Protein 3BTV (pdb70)

Secondary structure (DSSP, 8-state):
-PEEEEEES--TTSSSTTTTHHHHHHHTTTTEEEEEEE-SSHHHHHHHHHHTT-TT-EEESSHHHHHH-SS-SEEEE-S-HHHHHHHHHHHHHHGGG-TT--EEEEESS--SSHHHHHHHHHHHHTTT-EEEEE-GGGG-HHHHHHHHHHHTTTT-SEEEEEEEEE-SSSSSEEETTS-GGGGSTTSS-SIIIIIIHHHHHHHHHHHT--EEEEEEEEE---SEEEEE-TTS-EEEEEEE--S-SEEEEEEEETTTTEEEEEEEESS-----SEEEEEEESS-EEEEE----EEEEEEE---EEEEEE--SS--HHHHHHHHHHHHHHHHHTTTT--TT--S--S--TT-SSS---HHHHHHHHHHHHHHHHHHHHTB-EE-TTTTT---/-PEEEEEES--TTSSSTTTTHHHHHHHTTTTEEEEEEE-SSHHHHHHHHHHTT-TT-EEESSHHHHHH-SS-SEEEE-S-GGGHHHHHHHHHHHGGG-TT--EEEEESS--SSHHHHHHHHHHHHTTT-EEEEE-GGGG-HHHHHHHHHHHTTTT-SEEEEEEEEE-SSSSSEEETTS-GGGGSTTSS-SIIIIIIHHHHHHHHHHHT--EEEEEEEEE---SEEEEE-TTS-EEEEEEE--S-SEEEEEEEETTTTEEEEEEEE----S--SEEEEEEESS-EEEEEE----EEEEEE--------EEEEE--TT--HHHHHHHHHHHHHHHHHHTTT------S--S--TT-SSS---HHHHHHHHHHHHHHHHHHHHTB-EE-TTSS--

Organism: Saccharomyces cerevisiae (strain ATCC 204508 / S288c) (NCBI:txid559292)

Radius of gyration: 31.49 Å; Cα contacts (8 Å, |Δi|>4): 1716; chains: 2; bounding box: 60×58×101 Å

Foldseek 3Di:
DAAEEAEEQDACVDDCCVVAVVVLCVVPVPNHAHQEYEDQPLVRRVVRCVVVVRVRYDRDNDLLCSLLDQSHAEYEYRDFQLCQLVNQQVSLVSNLNHPRHAEYEYEPPNHLALVSLVVSLVSVVVSPHFFFYPLLLLQDPLLLVLLVCQVVQVQPAWAAKEKEAEAAAQPQEHEPPDDPLLQERRRRHACLRPVVLSVVLSVCLSNLFDFFKKAKAFADPRQWHFYAYPVGHTPPDIDGGPGTQKMWMWTATPVPRHTYTYIYGHHDDVDWRMKMWTHGPAWIWMQTPCVQKIWIWHDPVDIDIDIDGDPPDDSRNNSSSVLVVLVSCLCVVVVPDPPRDNHDDACRNPSHHHGGSLSSSLSSVVSVVNVVSNVVVHMDGSNCSSPDDD/DAAEEEEEQDACVDDCCVVAVVVLCVVPVPNYAHQEYEDQPLVRRVVRCVVVVRVRYDRDNDLLCSLLDQSHAEYEYDDFQLCQLVNQQVSLVSNLNHPRHAEYEYEPPNHLALVSLVVSVVSVVVSVHFFFYPLLLLLDPQLLVLLVCLVVCVQPAWAAKEKEAEQPAQAQAHAPPDDPLLQEHRRRHACLRPVVLSVVLSVCLSNLFDFFKKAKAFADPRQWHFHAHPVGHTPPDIDGGPGTQKMWMWGATPVPRHTYTYIYGHYPPDDWRMKMWTHGPAWIWMFTHVSTFKIKIWGWVPDDIDIDIDIDGDPPDDNRNNSSSSLVVLASCLVVVVVVDDDDDNHDDACRNPSHHHGGSLSSSLSSLVSNVNVVSNVVVDIDGSPCSNDD

Structure (mmCIF, N/CA/C/O backbone):
data_3BTV
#
_entry.id   3BTV
#
_cell.length_a   87.087
_cell.length_b   103.947
_cell.length_c   106.179
_cell.angle_alpha   90.00
_cell.angle_beta   90.00
_cell.angle_gamma   90.00
#
_symmetry.space_group_name_H-M   'P 21 21 2'
#
loop_
_entity.id
_entity.type
_entity.pdbx_description
1 polymer 'Galactose/lactose metabolism regulatory protein GAL80'
2 water water
#
loop_
_atom_site.group_PDB
_atom_site.id
_atom_site.type_symbol
_atom_site.label_atom_id
_atom_site.label_alt_id
_atom_site.label_comp_id
_atom_site.label_asym_id
_atom_site.label_entity_id
_atom_site.label_seq_id
_atom_site.pdbx_PDB_ins_code
_atom_site.Cartn_x
_atom_site.Cartn_y
_atom_site.Cartn_z
_atom_site.occupancy
_atom_site.B_iso_or_equiv
_atom_site.auth_seq_id
_atom_site.auth_comp_id
_atom_site.auth_asym_id
_atom_site.auth_atom_id
_atom_site.pdbx_PDB_model_num
ATOM 1 N N . ALA A 1 19 ? 12.607 -9.333 24.619 1.00 75.89 16 ALA A N 1
ATOM 2 C CA . ALA A 1 19 ? 12.232 -7.925 24.503 1.00 94.59 16 ALA A CA 1
ATOM 3 C C . ALA A 1 19 ? 13.018 -7.056 25.492 1.00 95.78 16 ALA A C 1
ATOM 4 O O . ALA A 1 19 ? 12.555 -6.796 26.610 1.00 72.57 16 ALA A O 1
ATOM 6 N N . PRO A 1 20 ? 14.216 -6.607 25.079 1.00 87.84 17 PRO A N 1
ATOM 7 C CA . PRO A 1 20 ? 15.136 -5.816 25.907 1.00 90.24 17 PRO A CA 1
ATOM 8 C C . PRO A 1 20 ? 14.626 -4.399 26.103 1.00 81.34 17 PRO A C 1
ATOM 9 O O . PRO A 1 20 ? 14.234 -3.757 25.128 1.00 75.50 17 PRO A O 1
ATOM 13 N N . ILE A 1 21 ? 14.634 -3.919 27.342 1.00 83.29 18 ILE A N 1
ATOM 14 C CA . ILE A 1 21 ? 14.221 -2.548 27.623 1.00 84.24 18 ILE A CA 1
ATOM 15 C C . ILE A 1 21 ? 15.075 -1.552 26.848 1.00 68.87 18 ILE A C 1
ATOM 16 O O . ILE A 1 21 ? 16.302 -1.554 26.954 1.00 67.71 18 ILE A O 1
ATOM 21 N N . ARG A 1 22 ? 14.413 -0.716 26.056 1.00 61.45 19 ARG A N 1
ATOM 22 C CA . ARG A 1 22 ? 15.090 0.252 25.205 1.00 58.25 19 ARG A CA 1
ATOM 23 C C . ARG A 1 22 ? 15.321 1.562 25.959 1.00 81.12 19 ARG A C 1
ATOM 24 O O . ARG A 1 22 ? 14.388 2.170 26.485 1.00 72.94 19 ARG A O 1
ATOM 32 N N . VAL A 1 23 ? 16.574 1.993 26.005 1.00 65.55 20 VAL A N 1
ATOM 33 C CA . VAL A 1 23 ? 16.952 3.080 26.884 1.00 59.94 20 VAL A CA 1
ATOM 34 C C . VAL A 1 23 ? 17.367 4.334 26.148 1.00 69.09 20 VAL A C 1
ATOM 35 O O . VAL A 1 23 ? 18.325 4.328 25.375 1.00 59.40 20 VAL A O 1
ATOM 39 N N . GLY A 1 24 ? 16.633 5.410 26.410 1.00 70.87 21 GLY A N 1
ATOM 40 C CA . GLY A 1 24 ? 16.986 6.721 25.905 1.00 68.65 21 GLY A CA 1
ATOM 41 C C . GLY A 1 24 ? 17.753 7.505 26.954 1.00 66.93 21 GLY A C 1
ATOM 42 O O . GLY A 1 24 ? 17.293 7.675 28.083 1.00 61.07 21 GLY A O 1
ATOM 43 N N . PHE A 1 25 ? 18.921 8.007 26.579 1.00 61.75 22 PHE A N 1
ATOM 44 C CA . PHE A 1 25 ? 19.813 8.589 27.557 1.00 67.99 22 PHE A CA 1
ATOM 45 C C . PHE A 1 25 ? 20.123 10.066 27.332 1.00 68.77 22 PHE A C 1
ATOM 46 O O . PHE A 1 25 ? 20.557 10.461 26.259 1.00 64.02 22 PHE A O 1
ATOM 54 N N . VAL A 1 26 ? 19.898 10.878 28.358 1.00 57.39 23 VAL A N 1
ATOM 55 C CA . VAL A 1 26 ? 20.333 12.271 28.345 1.00 48.50 23 VAL A CA 1
ATOM 56 C C . VAL A 1 26 ? 21.451 12.458 29.365 1.00 65.40 23 VAL A C 1
ATOM 57 O O . VAL A 1 26 ? 21.236 12.307 30.570 1.00 73.67 23 VAL A O 1
ATOM 61 N N . GLY A 1 27 ? 22.646 12.780 28.890 1.00 65.65 24 GLY A N 1
ATOM 62 C CA . GLY A 1 27 ? 23.762 13.036 29.782 1.00 49.05 24 GLY A CA 1
ATOM 63 C C . GLY A 1 27 ? 24.842 11.971 29.719 1.00 58.26 24 GLY A C 1
ATOM 64 O O . GLY A 1 27 ? 25.737 11.943 30.562 1.00 55.36 24 GLY A O 1
ATOM 65 N N . LEU A 1 28 ? 24.754 11.088 28.730 1.00 61.33 25 LEU A N 1
ATOM 66 C CA . LEU A 1 28 ? 25.786 10.080 28.517 1.00 64.20 25 LEU A CA 1
ATOM 67 C C . LEU A 1 28 ? 26.853 10.566 27.539 1.00 69.62 25 LEU A C 1
ATOM 68 O O . LEU A 1 28 ? 26.555 10.925 26.404 1.00 61.65 25 LEU A O 1
ATOM 73 N N 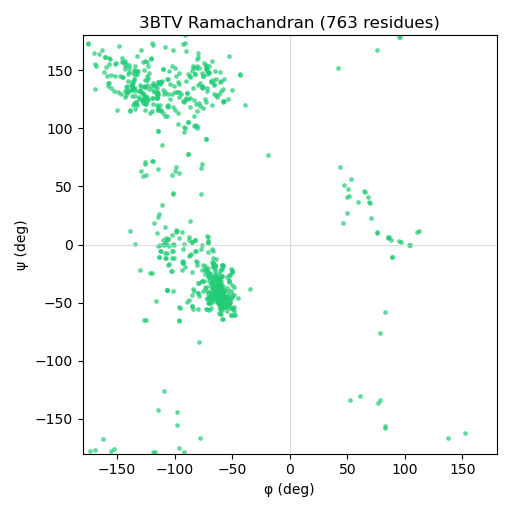. ASN A 1 29 ? 28.101 10.572 27.986 1.00 78.38 26 ASN A N 1
ATOM 74 C CA . ASN A 1 29 ? 29.201 11.014 27.145 1.00 66.89 26 ASN A CA 1
ATOM 75 C C . ASN A 1 29 ? 30.415 10.121 27.315 1.00 64.78 26 ASN A C 1
ATOM 76 O O . ASN A 1 29 ? 31.017 10.083 28.381 1.00 61.78 26 ASN A O 1
ATOM 81 N N . ALA A 1 30 ? 30.783 9.417 26.250 1.00 77.53 27 ALA A N 1
ATOM 82 C CA . ALA A 1 30 ? 31.854 8.431 26.316 1.00 76.38 27 ALA A CA 1
ATOM 83 C C . ALA A 1 30 ? 33.195 9.022 26.753 1.00 81.67 27 ALA A C 1
ATOM 84 O O . ALA A 1 30 ? 34.065 8.296 27.234 1.00 81.50 27 ALA A O 1
ATOM 86 N N . ALA A 1 31 ? 33.358 10.334 26.601 1.00 75.27 28 ALA A N 1
ATOM 87 C CA . ALA A 1 31 ? 34.634 10.982 26.912 1.00 84.51 28 ALA A CA 1
ATOM 88 C C . ALA A 1 31 ? 34.615 11.788 28.208 1.00 93.18 28 ALA A C 1
ATOM 89 O O . ALA A 1 31 ? 35.666 12.118 28.756 1.00 103.16 28 ALA A O 1
ATOM 91 N N . LYS A 1 32 ? 33.423 12.105 28.696 1.00 89.80 29 LYS A N 1
ATOM 92 C CA . LYS A 1 32 ? 33.296 13.000 29.838 1.00 92.51 29 LYS A CA 1
ATOM 93 C C . LYS A 1 32 ? 32.034 12.688 30.648 1.00 106.20 29 LYS A C 1
ATOM 94 O O . LYS A 1 32 ? 31.074 12.118 30.126 1.00 91.06 29 LYS A O 1
ATOM 100 N N . GLY A 1 33 ? 32.043 13.058 31.926 1.00 101.00 30 GLY A N 1
ATOM 101 C CA . GLY A 1 33 ? 30.886 12.874 32.784 1.00 73.42 30 GLY A CA 1
ATOM 102 C C . GLY A 1 33 ? 30.919 11.599 33.607 1.00 76.63 30 GLY A C 1
ATOM 103 O O . GLY A 1 33 ? 31.842 10.798 33.501 1.00 77.80 30 GLY A O 1
ATOM 104 N N . TRP A 1 34 ? 29.897 11.400 34.430 1.00 65.01 31 TRP A N 1
ATOM 105 C CA . TRP A 1 34 ? 29.869 10.235 35.306 1.00 71.80 31 TRP A CA 1
ATOM 106 C C . TRP A 1 34 ? 28.855 9.161 34.893 1.00 67.82 31 TRP A C 1
ATOM 107 O O . TRP A 1 34 ? 28.876 8.054 35.426 1.00 61.01 31 TRP A O 1
ATOM 118 N N . ALA A 1 35 ? 27.968 9.481 33.955 1.00 45.68 32 ALA A N 1
ATOM 119 C CA . ALA A 1 35 ? 27.055 8.472 33.445 1.00 55.34 32 ALA A CA 1
ATOM 120 C C . ALA A 1 35 ? 27.885 7.379 32.790 1.00 58.87 32 ALA A C 1
ATOM 121 O O . ALA A 1 35 ? 27.560 6.192 32.883 1.00 53.45 32 ALA A O 1
ATOM 123 N N . ILE A 1 36 ? 28.975 7.785 32.144 1.00 50.05 33 ILE A N 1
ATOM 124 C CA . ILE A 1 36 ? 29.829 6.841 31.430 1.00 44.99 33 ILE A CA 1
ATOM 125 C C . ILE A 1 36 ? 30.519 5.930 32.437 1.00 52.34 33 ILE A C 1
ATOM 126 O O . ILE A 1 36 ? 30.833 4.782 32.137 1.00 63.64 33 ILE A O 1
ATOM 131 N N . LYS A 1 37 ? 30.710 6.439 33.651 1.00 42.66 34 LYS A N 1
ATOM 132 C CA . LYS A 1 37 ? 31.425 5.704 34.696 1.00 51.81 34 LYS A CA 1
ATOM 133 C C . LYS A 1 37 ? 30.530 4.872 35.628 1.00 54.26 34 LYS A C 1
ATOM 134 O O . LYS A 1 37 ? 31.023 4.023 36.354 1.00 47.63 34 LYS A O 1
ATOM 140 N N . THR A 1 38 ? 29.220 5.104 35.607 1.00 51.30 35 THR A N 1
ATOM 141 C CA . THR A 1 38 ? 28.319 4.399 36.527 1.00 55.94 35 THR A CA 1
ATOM 142 C C . THR A 1 38 ? 27.185 3.708 35.789 1.00 55.13 35 THR A C 1
ATOM 143 O O . THR A 1 38 ? 27.094 2.485 35.786 1.00 54.02 35 THR A O 1
ATOM 147 N N . HIS A 1 39 ? 26.323 4.495 35.156 1.00 42.76 36 HIS A N 1
ATOM 148 C CA . HIS A 1 39 ? 25.223 3.928 34.393 1.00 45.11 36 HIS A CA 1
ATOM 149 C C . HIS A 1 39 ? 25.705 3.019 33.273 1.00 59.16 36 HIS A C 1
ATOM 150 O O . HIS A 1 39 ? 25.184 1.925 33.109 1.00 45.85 36 HIS A O 1
ATOM 157 N N . TYR A 1 40 ? 26.692 3.468 32.500 1.00 47.22 37 TYR A N 1
ATOM 158 C CA . TYR A 1 40 ? 27.103 2.703 31.322 1.00 58.28 37 TYR A CA 1
ATOM 159 C C . TYR A 1 40 ? 27.594 1.294 31.647 1.00 62.90 37 TYR A C 1
ATOM 160 O O . TYR A 1 40 ? 27.084 0.325 31.087 1.00 62.77 37 TYR A O 1
ATOM 169 N N . PRO A 1 41 ? 28.586 1.175 32.545 1.00 54.71 38 PRO A N 1
ATOM 170 C CA . PRO A 1 41 ? 29.069 -0.157 32.929 1.00 67.97 38 PRO A CA 1
ATOM 171 C C . PRO A 1 41 ? 27.925 -1.099 33.315 1.00 79.52 38 PRO A C 1
ATOM 172 O O . PRO A 1 41 ? 27.925 -2.262 32.911 1.00 83.88 38 PRO A O 1
ATOM 176 N N . ALA A 1 42 ? 26.957 -0.596 34.074 1.00 69.45 39 ALA A N 1
ATOM 177 C CA . ALA A 1 42 ? 25.801 -1.394 34.470 1.00 55.52 39 ALA A CA 1
ATOM 178 C C . ALA A 1 42 ? 25.002 -1.903 33.265 1.00 78.49 39 ALA A C 1
ATOM 179 O O . ALA A 1 42 ? 24.749 -3.102 33.136 1.00 69.14 39 ALA A O 1
ATOM 181 N N . ILE A 1 43 ? 24.596 -0.989 32.390 1.00 65.76 40 ILE A N 1
ATOM 182 C CA . ILE A 1 43 ? 23.831 -1.356 31.203 1.00 74.55 40 ILE A CA 1
ATOM 183 C C . ILE A 1 43 ? 24.620 -2.294 30.286 1.00 87.52 40 ILE A C 1
ATOM 184 O O . ILE A 1 43 ? 24.046 -3.132 29.587 1.00 81.26 40 ILE A O 1
ATOM 189 N N . LEU A 1 44 ? 25.939 -2.144 30.294 1.00 84.87 41 LEU A N 1
ATOM 190 C CA . LEU A 1 44 ? 26.808 -2.954 29.454 1.00 79.56 41 LEU A CA 1
ATOM 191 C C . LEU A 1 44 ? 26.750 -4.416 29.886 1.00 81.73 41 LEU A C 1
ATOM 192 O O . LEU A 1 44 ? 26.727 -5.324 29.055 1.00 88.40 41 LEU A O 1
ATOM 197 N N . GLN A 1 45 ? 26.713 -4.627 31.195 1.00 64.20 42 GLN A N 1
ATOM 198 C CA . GLN A 1 45 ? 26.740 -5.962 31.774 1.00 81.66 42 GLN A CA 1
ATOM 199 C C . GLN A 1 45 ? 25.384 -6.655 31.647 1.00 91.45 42 GLN A C 1
ATOM 200 O O . GLN A 1 45 ? 25.307 -7.878 31.525 1.00 96.87 42 GLN A O 1
ATOM 206 N N . LEU A 1 46 ? 24.318 -5.863 31.672 1.00 80.96 43 LEU A N 1
ATOM 207 C CA . LEU A 1 46 ? 22.964 -6.385 31.527 1.00 68.35 43 LEU A CA 1
ATOM 208 C C . LEU A 1 46 ? 22.473 -6.145 30.102 1.00 70.54 43 LEU A C 1
ATOM 209 O O . LEU A 1 46 ? 21.341 -5.720 29.870 1.00 60.03 43 LEU A O 1
ATOM 214 N N . SER A 1 47 ? 23.357 -6.424 29.152 1.00 82.48 44 SER A N 1
ATOM 215 C CA . SER A 1 47 ? 23.097 -6.214 27.736 1.00 76.02 44 SER A CA 1
ATOM 216 C C . SER A 1 47 ? 21.801 -6.877 27.285 1.00 89.95 44 SER A C 1
ATOM 217 O O . SER A 1 47 ? 21.178 -6.444 26.312 1.00 76.04 44 SER A O 1
ATOM 220 N N . SER A 1 48 ? 21.405 -7.934 27.987 1.00 87.36 45 SER A N 1
ATOM 221 C CA . SER A 1 48 ? 20.181 -8.646 27.660 1.00 81.42 45 SER A CA 1
ATOM 222 C C . SER A 1 48 ? 18.967 -7.823 28.046 1.00 98.50 45 SER A C 1
ATOM 223 O O . SER A 1 48 ? 18.105 -7.545 27.215 1.00 111.91 45 SER A O 1
ATOM 226 N N . GLN A 1 49 ? 18.912 -7.428 29.314 1.00 97.04 46 GLN A N 1
ATOM 227 C CA . GLN A 1 49 ? 17.757 -6.723 29.856 1.00 86.80 46 GLN A CA 1
ATOM 228 C C . GLN A 1 49 ? 17.635 -5.273 29.380 1.00 78.80 46 GLN A C 1
ATOM 229 O O . GLN A 1 49 ? 16.551 -4.696 29.432 1.00 64.74 46 GLN A O 1
ATOM 235 N N . PHE A 1 50 ? 18.740 -4.685 28.933 1.00 79.25 47 PHE A N 1
ATOM 236 C CA . PHE A 1 50 ? 18.740 -3.275 28.545 1.00 77.06 47 PHE A CA 1
ATOM 237 C C . PHE A 1 50 ? 19.477 -3.034 27.240 1.00 78.63 47 PHE A C 1
ATOM 238 O O . PHE A 1 50 ? 20.520 -3.634 26.984 1.00 89.77 47 PHE A O 1
ATOM 246 N N . GLN A 1 51 ? 18.937 -2.131 26.431 1.00 76.68 48 GLN A N 1
ATOM 247 C CA . GLN A 1 51 ? 19.599 -1.683 25.212 1.00 72.73 48 GLN A CA 1
ATOM 248 C C . GLN A 1 51 ? 19.412 -0.184 24.992 1.00 72.44 48 GLN A C 1
ATOM 249 O O . GLN A 1 51 ? 18.299 0.330 25.076 1.00 75.53 48 GLN A O 1
ATOM 255 N N . ILE A 1 52 ? 20.508 0.511 24.704 1.00 78.87 49 ILE A N 1
ATOM 256 C CA . ILE A 1 52 ? 20.465 1.944 24.444 1.00 81.09 49 ILE A CA 1
ATOM 257 C C . ILE A 1 52 ? 20.076 2.221 22.997 1.00 84.80 49 ILE A C 1
ATOM 258 O O . ILE A 1 52 ? 20.898 2.099 22.089 1.00 88.25 49 ILE A O 1
ATOM 263 N N . THR A 1 53 ? 18.815 2.591 22.790 1.00 82.17 50 THR A N 1
ATOM 264 C CA . THR A 1 53 ? 18.283 2.798 21.445 1.00 89.30 50 THR A CA 1
ATOM 265 C C . THR A 1 53 ? 18.216 4.270 21.065 1.00 87.47 50 THR A C 1
ATOM 266 O O . THR A 1 53 ? 17.992 4.609 19.904 1.00 85.73 50 THR A O 1
ATOM 270 N N . ALA A 1 54 ? 18.407 5.143 22.047 1.00 94.58 51 ALA A N 1
ATOM 271 C CA . ALA A 1 54 ? 18.342 6.578 21.809 1.00 85.59 51 ALA A CA 1
ATOM 272 C C . ALA A 1 54 ? 19.336 7.327 22.683 1.00 84.34 51 ALA A C 1
ATOM 273 O O . ALA A 1 54 ? 19.749 6.838 23.730 1.00 98.55 51 ALA A O 1
ATOM 275 N N . LEU A 1 55 ? 19.713 8.518 22.246 1.00 62.81 52 LEU A N 1
ATOM 276 C CA . LEU A 1 55 ? 20.711 9.312 22.942 1.00 70.95 52 LEU A CA 1
ATOM 277 C C . LEU A 1 55 ? 20.516 10.772 22.553 1.00 90.27 52 LEU A C 1
ATOM 278 O O . LEU A 1 55 ? 20.256 11.072 21.387 1.00 84.66 52 LEU A O 1
ATOM 283 N N . TYR A 1 56 ? 20.632 11.685 23.513 1.00 73.39 53 TYR A N 1
ATOM 284 C CA . TYR A 1 56 ? 20.490 13.105 23.201 1.00 67.53 53 TYR A CA 1
ATOM 285 C C . TYR A 1 56 ? 21.377 14.020 24.025 1.00 67.18 53 TYR A C 1
ATOM 286 O O . TYR A 1 56 ? 21.621 13.785 25.203 1.00 73.90 53 TYR A O 1
ATOM 295 N N . SER A 1 57 ? 21.851 15.075 23.381 1.00 66.42 54 SER A N 1
ATOM 296 C CA . SER A 1 57 ? 22.530 16.163 24.059 1.00 81.48 54 SER A CA 1
ATOM 297 C C . SER A 1 57 ? 22.500 17.377 23.143 1.00 92.10 54 SER A C 1
ATOM 298 O O . SER A 1 57 ? 22.263 17.243 21.942 1.00 97.30 54 SER A O 1
ATOM 301 N N . PRO A 1 58 ? 22.721 18.570 23.707 1.00 88.98 55 PRO A N 1
ATOM 302 C CA . PRO A 1 58 ? 22.732 19.789 22.895 1.00 95.79 55 PRO A CA 1
ATOM 303 C C . PRO A 1 58 ? 23.663 19.635 21.697 1.00 95.85 55 PRO A C 1
ATOM 304 O O . PRO A 1 58 ? 23.208 19.723 20.560 1.00 98.17 55 PRO A O 1
ATOM 308 N N . LYS A 1 59 ? 24.946 19.399 21.955 1.00 98.68 56 LYS A N 1
ATOM 309 C CA . LYS A 1 59 ? 25.908 19.142 20.886 1.00 102.10 56 LYS A CA 1
ATOM 310 C C . LYS A 1 59 ? 25.698 17.752 20.291 1.00 93.40 56 LYS A C 1
ATOM 311 O O . LYS A 1 59 ? 26.279 16.770 20.756 1.00 100.68 56 LYS A O 1
ATOM 317 N N . ILE A 1 60 ? 24.863 17.679 19.260 1.00 83.52 57 ILE A N 1
ATOM 318 C CA . ILE A 1 60 ? 24.516 16.414 18.618 1.00 95.64 57 ILE A CA 1
ATOM 319 C C . ILE A 1 60 ? 25.753 15.590 18.246 1.00 97.91 57 ILE A C 1
ATOM 320 O O . ILE A 1 60 ? 25.673 14.373 18.072 1.00 99.67 57 ILE A O 1
ATOM 325 N N . GLU A 1 61 ? 26.897 16.259 18.138 1.00 93.42 58 GLU A N 1
ATOM 326 C CA . GLU A 1 61 ? 28.153 15.590 17.816 1.00 101.75 58 GLU A CA 1
ATOM 327 C C . GLU A 1 61 ? 28.510 14.513 18.841 1.00 90.63 58 GLU A C 1
ATOM 328 O O . GLU A 1 61 ? 28.571 13.329 18.511 1.00 81.00 58 GLU A O 1
ATOM 334 N N . THR A 1 62 ? 28.742 14.929 20.083 1.00 91.42 59 THR A N 1
ATOM 335 C CA . THR A 1 62 ? 29.139 13.999 21.142 1.00 94.99 59 THR A CA 1
ATOM 336 C C . THR A 1 62 ? 28.198 12.810 21.286 1.00 79.85 59 THR A C 1
ATOM 337 O O . THR A 1 62 ? 28.625 11.718 21.651 1.00 81.68 59 THR A O 1
ATOM 341 N N . SER A 1 63 ? 26.920 13.018 20.998 1.00 75.10 60 SER A N 1
ATOM 342 C CA . SER A 1 63 ? 25.979 11.910 20.946 1.00 71.55 60 SER A CA 1
ATOM 343 C C . SER A 1 63 ? 26.444 10.912 19.892 1.00 91.81 60 SER A C 1
ATOM 344 O O . SER A 1 63 ? 26.712 9.746 20.191 1.00 77.16 60 SER A O 1
ATOM 347 N N . ILE A 1 64 ? 26.538 11.388 18.655 1.00 101.09 61 ILE A N 1
ATOM 348 C CA . ILE A 1 64 ? 27.029 10.583 17.544 1.00 96.10 61 ILE A CA 1
ATOM 349 C C . ILE A 1 64 ? 28.399 9.994 17.871 1.00 91.40 61 ILE A C 1
ATOM 350 O O . ILE A 1 64 ? 28.649 8.801 17.663 1.00 77.96 61 ILE A O 1
ATOM 355 N N . ALA A 1 65 ? 29.280 10.836 18.395 1.00 67.88 62 ALA A N 1
ATOM 356 C CA . ALA A 1 65 ? 30.607 10.394 18.791 1.00 69.88 62 ALA A CA 1
ATOM 357 C C . ALA A 1 65 ? 30.510 9.206 19.739 1.00 80.09 62 ALA A C 1
ATOM 358 O O . ALA A 1 65 ? 31.153 8.177 19.537 1.00 86.90 62 ALA A O 1
ATOM 360 N N . THR A 1 66 ? 29.687 9.360 20.771 1.00 74.12 63 THR A N 1
ATOM 361 C CA . THR A 1 66 ? 29.538 8.350 21.805 1.00 58.84 63 THR A CA 1
ATOM 362 C C . THR A 1 66 ? 28.939 7.068 21.258 1.00 72.35 63 THR A C 1
ATOM 363 O O . THR A 1 66 ? 29.369 5.977 21.628 1.00 71.06 63 THR A O 1
ATOM 367 N N . ILE A 1 67 ? 27.935 7.204 20.395 1.00 78.33 64 ILE A N 1
ATOM 368 C CA . ILE A 1 67 ? 27.267 6.045 19.818 1.00 87.17 64 ILE A CA 1
ATOM 369 C C . ILE A 1 67 ? 28.282 5.243 19.023 1.00 95.06 64 ILE A C 1
ATOM 370 O O . ILE A 1 67 ? 28.178 4.023 18.900 1.00 105.11 64 ILE A O 1
ATOM 375 N N . GLN A 1 68 ? 29.278 5.940 18.498 1.00 86.88 65 GLN A N 1
ATOM 376 C CA . GLN A 1 68 ? 30.311 5.296 17.710 1.00 101.04 65 GLN A CA 1
ATOM 377 C C . GLN A 1 68 ? 31.395 4.754 18.628 1.00 102.69 65 GLN A C 1
ATOM 378 O O . GLN A 1 68 ? 31.738 3.574 18.572 1.00 103.72 65 GLN A O 1
ATOM 384 N N . ARG A 1 69 ? 31.917 5.624 19.484 1.00 99.16 66 ARG A N 1
ATOM 385 C CA . ARG A 1 69 ? 33.016 5.273 20.375 1.00 98.15 66 ARG A CA 1
ATOM 386 C C . ARG A 1 69 ? 32.665 4.109 21.296 1.00 105.09 66 ARG A C 1
ATOM 387 O O . ARG A 1 69 ? 33.547 3.475 21.874 1.00 104.84 66 ARG A O 1
ATOM 395 N N . LEU A 1 70 ? 31.375 3.824 21.425 1.00 103.63 67 LEU A N 1
ATOM 396 C CA . LEU A 1 70 ? 30.930 2.751 22.304 1.00 97.42 67 LEU A CA 1
ATOM 397 C C . LEU A 1 70 ? 30.321 1.589 21.536 1.00 97.70 67 LEU A C 1
ATOM 398 O O . LEU A 1 70 ? 29.986 0.562 22.127 1.00 90.37 67 LEU A O 1
ATOM 403 N N . LYS A 1 71 ? 30.170 1.753 20.225 1.00 108.11 68 LYS A N 1
ATOM 404 C CA . LYS A 1 71 ? 29.598 0.703 19.385 1.00 115.40 68 LYS A CA 1
ATOM 405 C C . LYS A 1 71 ? 28.138 0.417 19.739 1.00 100.70 68 LYS A C 1
ATOM 406 O O . LYS A 1 71 ? 27.731 -0.738 19.856 1.00 101.73 68 LYS A O 1
ATOM 412 N N . LEU A 1 72 ? 27.351 1.472 19.907 1.00 90.36 69 LEU A N 1
ATOM 413 C CA . LEU A 1 72 ? 25.935 1.325 20.230 1.00 95.63 69 LEU A CA 1
ATOM 414 C C . LEU A 1 72 ? 25.108 1.216 18.950 1.00 104.74 69 LEU A C 1
ATOM 415 O O . LEU A 1 72 ? 24.469 2.179 18.523 1.00 101.97 69 LEU A O 1
ATOM 420 N N . SER A 1 73 ? 25.120 0.033 18.344 1.00 110.65 70 SER A N 1
ATOM 421 C CA . SER A 1 73 ? 24.546 -0.156 17.015 1.00 121.18 70 SER A CA 1
ATOM 422 C C . SER A 1 73 ? 23.020 -0.081 16.976 1.00 126.65 70 SER A C 1
ATOM 423 O O . SER A 1 73 ? 22.412 -0.269 15.923 1.00 127.42 70 SER A O 1
ATOM 426 N N . ASN A 1 74 ? 22.402 0.192 18.118 1.00 118.49 71 ASN A N 1
ATOM 427 C CA . ASN A 1 74 ? 20.954 0.367 18.158 1.00 104.13 71 ASN A CA 1
ATOM 428 C C . ASN A 1 74 ? 20.562 1.795 18.500 1.00 93.51 71 ASN A C 1
ATOM 429 O O . ASN A 1 74 ? 19.398 2.174 18.381 1.00 93.04 71 ASN A O 1
ATOM 434 N N . ALA A 1 75 ? 21.548 2.583 18.918 1.00 104.29 72 ALA A N 1
ATOM 435 C CA . ALA A 1 75 ? 21.306 3.950 19.357 1.00 105.93 72 ALA A CA 1
ATOM 436 C C . ALA A 1 75 ? 21.389 4.938 18.207 1.00 106.82 72 ALA A C 1
ATOM 437 O O . ALA A 1 75 ? 22.349 4.932 17.440 1.00 109.33 72 ALA A O 1
ATOM 439 N N . THR A 1 76 ? 20.371 5.784 18.097 1.00 109.86 73 THR A N 1
ATOM 440 C CA . THR A 1 76 ? 20.372 6.874 17.131 1.00 102.24 73 THR A CA 1
ATOM 441 C C . THR A 1 76 ? 20.434 8.204 17.878 1.00 90.23 73 THR A C 1
ATOM 442 O O . THR A 1 76 ? 19.779 8.376 18.903 1.00 89.53 73 THR A O 1
ATOM 446 N N . ALA A 1 77 ? 21.234 9.136 17.371 1.00 83.45 74 ALA A N 1
ATOM 447 C CA . ALA A 1 77 ? 21.430 10.422 18.030 1.00 90.49 74 ALA A CA 1
ATOM 448 C C . ALA A 1 77 ? 20.393 11.450 17.595 1.00 94.53 74 ALA A C 1
ATOM 449 O O . ALA A 1 77 ? 20.467 11.985 16.494 1.00 94.31 74 ALA A O 1
ATOM 451 N N . PHE A 1 78 ? 19.431 11.729 18.471 1.00 102.92 75 PHE A N 1
ATOM 452 C CA . PHE A 1 78 ? 18.366 12.675 18.157 1.00 99.35 75 PHE A CA 1
ATOM 453 C C . PHE A 1 78 ? 18.849 14.122 18.213 1.00 99.51 75 PHE A C 1
ATOM 454 O O . PHE A 1 78 ? 19.696 14.471 19.034 1.00 101.77 75 PHE A O 1
ATOM 462 N N . PRO A 1 79 ? 18.306 14.965 17.324 1.00 103.77 76 PRO A N 1
ATOM 463 C CA . PRO A 1 79 ? 18.725 16.355 17.127 1.00 97.08 76 PRO A CA 1
ATOM 464 C C . PRO A 1 79 ? 18.141 17.281 18.182 1.00 100.53 76 PRO A C 1
ATOM 465 O O . PRO A 1 79 ? 18.834 18.168 18.676 1.00 102.68 76 PRO A O 1
ATOM 469 N N . THR A 1 80 ? 16.868 17.078 18.505 1.00 102.47 77 THR A N 1
ATOM 470 C CA . THR A 1 80 ? 16.166 17.935 19.448 1.00 99.50 77 THR A CA 1
ATOM 471 C C . THR A 1 80 ? 15.662 17.123 20.626 1.00 89.88 77 THR A C 1
ATOM 472 O O . THR A 1 80 ? 15.523 15.902 20.537 1.00 99.62 77 THR A O 1
ATOM 476 N N . LEU A 1 81 ? 15.386 17.802 21.731 1.00 79.00 78 LEU A N 1
ATOM 477 C CA . LEU A 1 81 ? 14.783 17.139 22.873 1.00 87.06 78 LEU A CA 1
ATOM 478 C C . LEU A 1 81 ? 13.410 16.619 22.461 1.00 76.56 78 LEU A C 1
ATOM 479 O O . LEU A 1 81 ? 12.979 15.548 22.893 1.00 61.99 78 LEU A O 1
ATOM 484 N N . GLU A 1 82 ? 12.732 17.386 21.615 1.00 73.20 79 GLU A N 1
ATOM 485 C CA . GLU A 1 82 ? 11.402 17.021 21.140 1.00 96.20 79 GLU A CA 1
ATOM 486 C C . GLU A 1 82 ? 11.402 15.696 20.389 1.00 85.99 79 GLU A C 1
ATOM 487 O O . GLU A 1 82 ? 10.606 14.810 20.681 1.00 88.25 79 GLU A O 1
ATOM 493 N N . SER A 1 83 ? 12.289 15.573 19.410 1.00 89.37 80 SER A N 1
ATOM 494 C CA . SER A 1 83 ? 12.414 14.331 18.662 1.00 99.47 80 SER A CA 1
ATOM 495 C C . SER A 1 83 ? 12.749 13.184 19.608 1.00 104.40 80 SER A C 1
ATOM 496 O O . SER A 1 83 ? 12.093 12.139 19.593 1.00 84.63 80 SER A O 1
ATOM 499 N N . PHE A 1 84 ? 13.768 13.394 20.438 1.00 107.19 81 PHE A N 1
ATOM 500 C CA . PHE A 1 84 ? 14.173 12.411 21.437 1.00 90.95 81 PHE A CA 1
ATOM 501 C C . PHE A 1 84 ? 12.974 11.911 22.238 1.00 87.81 81 PHE A C 1
ATOM 502 O O . PHE A 1 84 ? 12.685 10.713 22.253 1.00 69.82 81 PHE A O 1
ATOM 510 N N . ALA A 1 85 ? 12.265 12.839 22.875 1.00 83.21 82 ALA A N 1
ATOM 511 C CA . ALA A 1 85 ? 11.172 12.499 23.785 1.00 90.05 82 ALA A CA 1
ATOM 512 C C . ALA A 1 85 ? 9.962 11.894 23.082 1.00 79.89 82 ALA A C 1
ATOM 513 O O . ALA A 1 85 ? 9.212 11.125 23.678 1.00 84.56 82 ALA A O 1
ATOM 515 N N . SER A 1 86 ? 9.775 12.253 21.817 1.00 77.91 83 SER A N 1
ATOM 516 C CA . SER A 1 86 ? 8.629 11.786 21.046 1.00 97.99 83 SER A CA 1
ATOM 517 C C . SER A 1 86 ? 8.838 10.370 20.524 1.00 112.33 83 SER A C 1
ATOM 518 O O . SER A 1 86 ? 7.888 9.596 20.406 1.00 117.29 83 SER A O 1
ATOM 521 N N . SER A 1 87 ? 10.087 10.039 20.214 1.00 105.42 84 SER A N 1
ATOM 522 C CA . SER A 1 87 ? 10.423 8.727 19.674 1.00 101.13 84 SER A CA 1
ATOM 523 C C . SER A 1 87 ? 9.700 7.597 20.399 1.00 96.73 84 SER A C 1
ATOM 524 O O . SER A 1 87 ? 9.450 7.664 21.602 1.00 84.41 84 SER A O 1
ATOM 527 N N . SER A 1 88 ? 9.363 6.554 19.654 1.00 100.44 85 SER A N 1
ATOM 528 C CA . SER A 1 88 ? 8.687 5.404 20.235 1.00 101.57 85 SER A CA 1
ATOM 529 C C . SER A 1 88 ? 9.642 4.227 20.357 1.00 87.82 85 SER A C 1
ATOM 530 O O . SER A 1 88 ? 9.244 3.133 20.747 1.00 95.70 85 SER A O 1
ATOM 533 N N . THR A 1 89 ? 10.906 4.464 20.021 1.00 93.17 86 THR A N 1
ATOM 534 C CA . THR A 1 89 ? 11.936 3.446 20.158 1.00 89.41 86 THR A CA 1
ATOM 535 C C . THR A 1 89 ? 12.452 3.393 21.594 1.00 93.87 86 THR A C 1
ATOM 536 O O . THR A 1 89 ? 13.376 2.643 21.900 1.00 100.91 86 THR A O 1
ATOM 540 N N . ILE A 1 90 ? 11.841 4.188 22.469 1.00 97.16 87 ILE A N 1
ATOM 541 C CA . ILE A 1 90 ? 12.310 4.341 23.844 1.00 85.60 87 ILE A CA 1
ATOM 542 C C . ILE A 1 90 ? 11.314 3.826 24.878 1.00 78.05 87 ILE A C 1
ATOM 543 O O . ILE A 1 90 ? 10.138 4.189 24.855 1.00 88.87 87 ILE A O 1
ATOM 548 N N . ASP A 1 91 ? 11.800 2.995 25.795 1.00 69.38 88 ASP A N 1
ATOM 549 C CA . ASP A 1 91 ? 10.966 2.450 26.859 1.00 94.13 88 ASP A CA 1
ATOM 550 C C . ASP A 1 91 ? 11.288 3.110 28.200 1.00 81.57 88 ASP A C 1
ATOM 551 O O . ASP A 1 91 ? 10.397 3.386 29.005 1.00 65.06 88 ASP A O 1
ATOM 556 N N . MET A 1 92 ? 12.573 3.355 28.432 1.00 72.33 89 MET A N 1
ATOM 557 C CA . MET A 1 92 ? 13.013 3.996 29.662 1.00 69.31 89 MET A CA 1
ATOM 558 C C . MET A 1 92 ? 13.906 5.194 29.367 1.00 70.67 89 MET A C 1
ATOM 559 O O . MET A 1 92 ? 14.916 5.079 28.681 1.00 63.13 89 MET A O 1
ATOM 564 N N . ILE A 1 93 ? 13.521 6.350 29.884 1.00 53.25 90 ILE A N 1
ATOM 565 C CA . ILE A 1 93 ? 14.359 7.536 29.775 1.00 53.31 90 ILE A CA 1
ATOM 566 C C . ILE A 1 93 ? 15.197 7.734 31.042 1.00 42.77 90 ILE A C 1
ATOM 567 O O . ILE A 1 93 ? 14.683 7.670 32.160 1.00 52.14 90 ILE A O 1
ATOM 572 N N . VAL A 1 94 ? 16.491 7.960 30.856 1.00 54.17 91 VAL A N 1
ATOM 573 C CA . VAL A 1 94 ? 17.392 8.217 31.965 1.00 53.39 91 VAL A CA 1
ATOM 574 C C . VAL A 1 94 ? 17.930 9.629 31.845 1.00 54.21 91 VAL A C 1
ATOM 575 O O . VAL A 1 94 ? 18.451 9.992 30.803 1.00 44.15 91 VAL A O 1
ATOM 579 N N . ILE A 1 95 ? 17.798 10.421 32.911 1.00 48.08 92 ILE A N 1
ATOM 580 C CA . ILE A 1 95 ? 18.333 11.776 32.937 1.00 44.78 92 ILE A CA 1
ATOM 581 C C . ILE A 1 95 ? 19.546 11.833 33.868 1.00 47.44 92 ILE A C 1
ATOM 582 O O . ILE A 1 95 ? 19.424 11.702 35.082 1.00 41.50 92 ILE A O 1
ATOM 587 N N . ALA A 1 96 ? 20.726 12.013 33.297 1.00 51.83 93 ALA A N 1
ATOM 588 C CA . ALA A 1 96 ? 21.934 12.040 34.098 1.00 56.20 93 ALA A CA 1
ATOM 589 C C . ALA A 1 96 ? 22.714 13.314 33.784 1.00 67.16 93 ALA A C 1
ATOM 590 O O . ALA A 1 96 ? 23.848 13.272 33.331 1.00 55.97 93 ALA A O 1
ATOM 592 N N . ILE A 1 97 ? 22.067 14.445 34.015 1.00 53.62 94 ILE A N 1
ATOM 593 C CA . ILE A 1 97 ? 22.658 15.754 33.809 1.00 55.65 94 ILE A CA 1
ATOM 594 C C . ILE A 1 97 ? 22.680 16.462 35.156 1.00 59.96 94 ILE A C 1
ATOM 595 O O . ILE A 1 97 ? 22.106 15.973 36.126 1.00 48.80 94 ILE A O 1
ATOM 600 N N . GLN A 1 98 ? 23.335 17.612 35.221 1.00 44.04 95 GLN A N 1
ATOM 601 C CA . GLN A 1 98 ? 23.402 18.374 36.466 1.00 44.39 95 GLN A CA 1
ATOM 602 C C . GLN A 1 98 ? 22.011 18.711 37.007 1.00 35.68 95 GLN A C 1
ATOM 603 O O . GLN A 1 98 ? 21.088 19.014 36.238 1.00 39.98 95 GLN A O 1
ATOM 609 N N . VAL A 1 99 ? 21.872 18.665 38.327 1.00 34.32 96 VAL A N 1
ATOM 610 C CA . VAL A 1 99 ? 20.582 18.900 38.966 1.00 41.99 96 VAL A CA 1
ATOM 611 C C . VAL A 1 99 ? 19.989 20.225 38.506 1.00 51.85 96 VAL A C 1
ATOM 612 O O . VAL A 1 99 ? 18.799 20.315 38.249 1.00 30.46 96 VAL A O 1
ATOM 616 N N . ALA A 1 100 ? 20.825 21.248 38.361 1.00 34.96 97 ALA A N 1
ATOM 617 C CA . ALA A 1 100 ? 20.334 22.566 37.944 1.00 50.89 97 ALA A CA 1
ATOM 618 C C . ALA A 1 100 ? 19.597 22.553 36.588 1.00 39.42 97 ALA A C 1
ATOM 619 O O . ALA A 1 100 ? 18.847 23.473 36.277 1.00 46.99 97 ALA A O 1
ATOM 621 N N . SER A 1 101 ? 19.808 21.506 35.793 1.00 37.18 98 SER A N 1
ATOM 622 C CA . SER A 1 101 ? 19.160 21.394 34.487 1.00 54.04 98 SER A CA 1
ATOM 623 C C . SER A 1 101 ? 17.961 20.442 34.479 1.00 60.13 98 SER A C 1
ATOM 624 O O . SER A 1 101 ? 17.265 20.314 33.473 1.00 40.82 98 SER A O 1
ATOM 627 N N . HIS A 1 102 ? 17.726 19.767 35.596 1.00 42.44 99 HIS A N 1
ATOM 628 C CA . HIS A 1 102 ? 16.638 18.778 35.664 1.00 57.41 99 HIS A CA 1
ATOM 629 C C . HIS A 1 102 ? 15.272 19.349 35.279 1.00 37.90 99 HIS A C 1
ATOM 630 O O . HIS A 1 102 ? 14.572 18.798 34.432 1.00 40.44 99 HIS A O 1
ATOM 637 N N . TYR A 1 103 ? 14.893 20.450 35.909 1.00 34.18 100 TYR A N 1
ATOM 638 C CA . TYR A 1 103 ? 13.568 21.011 35.701 1.00 52.36 100 TYR A CA 1
ATOM 639 C C . TYR A 1 103 ? 13.396 21.449 34.248 1.00 59.98 100 TYR A C 1
ATOM 640 O O . TYR A 1 103 ? 12.420 21.085 33.590 1.00 48.67 100 TYR A O 1
ATOM 649 N N . GLU A 1 104 ? 14.359 22.209 33.739 1.00 53.71 101 GLU A N 1
ATOM 650 C CA . GLU A 1 104 ? 14.253 22.765 32.394 1.00 58.93 101 GLU A CA 1
ATOM 651 C C . GLU A 1 104 ? 14.220 21.674 31.331 1.00 51.37 101 GLU A C 1
ATOM 652 O O . GLU A 1 104 ? 13.626 21.847 30.279 1.00 45.37 101 GLU A O 1
ATOM 658 N N . VAL A 1 105 ? 14.858 20.545 31.603 1.00 52.15 102 VAL A N 1
ATOM 659 C CA . VAL A 1 105 ? 14.849 19.453 30.646 1.00 43.85 102 VAL A CA 1
ATOM 660 C C . VAL A 1 105 ? 13.652 18.517 30.816 1.00 61.40 102 VAL A C 1
ATOM 661 O O . VAL A 1 105 ? 12.989 18.166 29.841 1.00 55.22 102 VAL A O 1
ATOM 665 N N . VAL A 1 106 ? 13.385 18.105 32.050 1.00 48.35 103 VAL A N 1
ATOM 666 C CA . VAL A 1 106 ? 12.368 17.083 32.296 1.00 58.27 103 VAL A CA 1
ATOM 667 C C . VAL A 1 106 ? 10.933 17.546 31.980 1.00 48.70 103 VAL A C 1
ATOM 668 O O . VAL A 1 106 ? 10.130 16.777 31.473 1.00 47.86 103 VAL A O 1
ATOM 672 N N . MET A 1 107 ? 10.615 18.798 32.279 1.00 42.31 104 MET A N 1
ATOM 673 C CA . MET A 1 107 ? 9.254 19.288 32.083 1.00 58.16 104 MET A CA 1
ATOM 674 C C . MET A 1 107 ? 8.820 19.204 30.616 1.00 59.31 104 MET A C 1
ATOM 675 O O . MET A 1 107 ? 7.794 18.605 30.303 1.00 57.98 104 MET A O 1
ATOM 680 N N . PRO A 1 108 ? 9.607 19.794 29.712 1.00 63.62 105 PRO A N 1
ATOM 681 C CA . PRO A 1 108 ? 9.301 19.707 28.281 1.00 67.97 105 PRO A CA 1
ATOM 682 C C . PRO A 1 108 ? 9.385 18.272 27.783 1.00 71.15 105 PRO A C 1
ATOM 683 O O . PRO A 1 108 ? 8.560 17.839 26.974 1.00 56.53 105 PRO A O 1
ATOM 687 N N . LEU A 1 109 ? 10.384 17.544 28.262 1.00 54.27 106 LEU A N 1
ATOM 688 C CA . LEU A 1 109 ? 10.557 16.146 27.891 1.00 65.06 106 LEU A CA 1
ATOM 689 C C . LEU A 1 109 ? 9.292 15.342 28.199 1.00 53.43 106 LEU A C 1
ATOM 690 O O . LEU A 1 109 ? 8.801 14.602 27.351 1.00 66.69 106 LEU A O 1
ATOM 695 N N . LEU A 1 110 ? 8.771 15.486 29.413 1.00 58.19 107 LEU A N 1
ATOM 696 C CA . LEU A 1 110 ? 7.579 14.748 29.819 1.00 50.44 107 LEU A CA 1
ATOM 697 C C . LEU A 1 110 ? 6.405 15.117 28.922 1.00 70.93 107 LEU A C 1
ATOM 698 O O . LEU A 1 110 ? 5.542 14.291 28.643 1.00 69.39 107 LEU A O 1
ATOM 703 N N . GLU A 1 111 ? 6.380 16.364 28.466 1.00 63.93 108 GLU A N 1
ATOM 704 C CA . GLU A 1 111 ? 5.307 16.820 27.596 1.00 64.45 108 GLU A CA 1
ATOM 705 C C . GLU A 1 111 ? 5.414 16.193 26.212 1.00 73.93 108 GLU A C 1
ATOM 706 O O . GLU A 1 111 ? 4.446 15.645 25.711 1.00 71.68 108 GLU A O 1
ATOM 712 N N . PHE A 1 112 ? 6.591 16.267 25.599 1.00 82.56 109 PHE A N 1
ATOM 713 C CA . PHE A 1 112 ? 6.813 15.608 24.316 1.00 91.60 109 PHE A CA 1
ATOM 714 C C . PHE A 1 112 ? 6.663 14.093 24.454 1.00 80.49 109 PHE A C 1
ATOM 715 O O . PHE A 1 112 ? 6.296 13.406 23.506 1.00 88.94 109 PHE A O 1
ATOM 723 N N . SER A 1 113 ? 6.962 13.589 25.645 1.00 67.47 110 SER A N 1
ATOM 724 C CA . SER A 1 113 ? 6.867 12.168 25.951 1.00 65.31 110 SER A CA 1
ATOM 725 C C . SER A 1 113 ? 5.521 11.585 25.539 1.00 94.08 110 SER A C 1
ATOM 726 O O . SER A 1 113 ? 5.389 10.380 25.323 1.00 75.87 110 SER A O 1
ATOM 729 N N . LYS A 1 114 ? 4.515 12.443 25.444 1.00 87.16 111 LYS A N 1
ATOM 730 C CA . LYS A 1 114 ? 3.160 11.973 25.204 1.00 105.22 111 LYS A CA 1
ATOM 731 C C . LYS A 1 114 ? 3.022 11.318 23.834 1.00 98.47 111 LYS A C 1
ATOM 732 O O . LYS A 1 114 ? 2.079 10.569 23.592 1.00 102.91 111 LYS A O 1
ATOM 738 N N . ASN A 1 115 ? 3.985 11.580 22.956 1.00 100.67 112 ASN A N 1
ATOM 739 C CA . ASN A 1 115 ? 4.002 10.982 21.624 1.00 94.81 112 ASN A CA 1
ATOM 740 C C . ASN A 1 115 ? 4.655 9.601 21.600 1.00 100.76 112 ASN A C 1
ATOM 741 O O . ASN A 1 115 ? 4.796 8.990 20.541 1.00 111.11 112 ASN A O 1
ATOM 746 N N . ASN A 1 116 ? 5.064 9.122 22.770 1.00 89.99 113 ASN A N 1
ATOM 747 C CA . ASN A 1 116 ? 5.665 7.801 22.893 1.00 79.26 113 ASN A CA 1
ATOM 748 C C . ASN A 1 116 ? 4.793 6.871 23.723 1.00 92.50 113 ASN A C 1
ATOM 749 O O . ASN A 1 116 ? 4.836 6.904 24.955 1.00 99.70 113 ASN A O 1
ATOM 754 N N . PRO A 1 117 ? 3.995 6.035 23.043 1.00 100.59 114 PRO A N 1
ATOM 755 C CA . PRO A 1 117 ? 3.079 5.081 23.674 1.00 91.68 114 PRO A CA 1
ATOM 756 C C . PRO A 1 117 ? 3.827 3.984 24.419 1.00 66.21 114 PRO A C 1
ATOM 757 O O . PRO A 1 117 ? 3.232 3.283 25.239 1.00 93.62 114 PRO A O 1
ATOM 761 N N . ASN A 1 118 ? 5.117 3.844 24.140 1.00 78.97 115 ASN A N 1
ATOM 762 C CA . ASN A 1 118 ? 5.908 2.775 24.742 1.00 89.18 115 ASN A CA 1
ATOM 763 C C . ASN A 1 118 ? 6.618 3.165 26.035 1.00 93.27 115 ASN A C 1
ATOM 764 O O . ASN A 1 118 ? 7.070 2.297 26.780 1.00 93.76 115 ASN A O 1
ATOM 769 N N . LEU A 1 119 ? 6.717 4.465 26.305 1.00 93.25 116 LEU A N 1
ATOM 770 C CA . LEU A 1 119 ? 7.429 4.932 27.491 1.00 75.61 116 LEU A CA 1
ATOM 771 C C . LEU A 1 119 ? 6.827 4.348 28.754 1.00 74.08 116 LEU A C 1
ATOM 772 O O . LEU A 1 119 ? 5.638 4.514 29.018 1.00 86.01 116 LEU A O 1
ATOM 777 N N . LYS A 1 120 ? 7.655 3.663 29.531 1.00 57.05 117 LYS A N 1
ATOM 778 C CA . LYS A 1 120 ? 7.199 3.014 30.750 1.00 84.44 117 LYS A CA 1
ATOM 779 C C . LYS A 1 120 ? 7.934 3.553 31.973 1.00 73.77 117 LYS A C 1
ATOM 780 O O . LYS A 1 120 ? 7.425 3.501 33.095 1.00 54.98 117 LYS A O 1
ATOM 786 N N . TYR A 1 121 ? 9.133 4.078 31.757 1.00 64.85 118 TYR A N 1
ATOM 787 C CA . TYR A 1 121 ? 10.001 4.411 32.879 1.00 66.75 118 TYR A CA 1
ATOM 788 C C . TYR A 1 121 ? 10.697 5.752 32.728 1.00 56.81 118 TYR A C 1
ATOM 789 O O . TYR A 1 121 ? 11.159 6.110 31.650 1.00 52.70 118 TYR A O 1
ATOM 798 N N . LEU A 1 122 ? 10.777 6.483 33.830 1.00 42.62 119 LEU A N 1
ATOM 799 C CA . LEU A 1 122 ? 11.608 7.676 33.905 1.00 45.64 119 LEU A CA 1
ATOM 800 C C . LEU A 1 122 ? 12.556 7.564 35.087 1.00 45.34 119 LEU A C 1
ATOM 801 O O . LEU A 1 122 ? 12.118 7.430 36.228 1.00 40.64 119 LEU A O 1
ATOM 806 N N . PHE A 1 123 ? 13.851 7.627 34.789 1.00 38.76 120 PHE A N 1
ATOM 807 C CA . PHE A 1 123 ? 14.917 7.422 35.752 1.00 40.69 120 PHE A CA 1
ATOM 808 C C . PHE A 1 123 ? 15.680 8.743 35.915 1.00 49.84 120 PHE A C 1
ATOM 809 O O . PHE A 1 123 ? 16.290 9.232 34.968 1.00 41.70 120 PHE A O 1
ATOM 817 N N . VAL A 1 124 ? 15.636 9.322 37.111 1.00 33.14 121 VAL A N 1
ATOM 818 C CA . VAL A 1 124 ? 16.322 10.575 37.391 1.00 31.93 121 VAL A CA 1
ATOM 819 C C . VAL A 1 124 ? 17.288 10.404 38.552 1.00 39.60 121 VAL A C 1
ATOM 820 O O . VAL A 1 124 ? 17.005 9.675 39.498 1.00 41.65 121 VAL A O 1
ATOM 824 N N . GLU A 1 125 ? 18.429 11.074 38.480 1.00 34.34 122 GLU A N 1
ATOM 825 C CA . GLU A 1 125 ? 19.375 11.064 39.605 1.00 33.47 122 GLU A CA 1
ATOM 826 C C . GLU A 1 125 ? 18.979 12.003 40.739 1.00 32.76 122 GLU A C 1
ATOM 827 O O . GLU A 1 125 ? 18.275 12.975 40.516 1.00 38.97 122 GLU A O 1
ATOM 833 N N . TRP A 1 126 ? 19.385 11.662 41.963 1.00 30.27 123 TRP A N 1
ATOM 834 C CA . TRP A 1 126 ? 19.261 12.544 43.105 1.00 29.27 123 TRP A CA 1
ATOM 835 C C . TRP A 1 126 ? 20.360 13.604 43.003 1.00 47.17 123 TRP A C 1
ATOM 836 O O . TRP A 1 126 ? 21.490 13.261 42.723 1.00 36.89 123 TRP A O 1
ATOM 847 N N . ALA A 1 127 ? 20.060 14.876 43.246 1.00 39.46 124 ALA A N 1
ATOM 848 C CA . ALA A 1 127 ? 18.766 15.334 43.712 1.00 44.90 124 ALA A CA 1
ATOM 849 C C . ALA A 1 127 ? 17.792 15.527 42.566 1.00 33.42 124 ALA A C 1
ATOM 850 O O . ALA A 1 127 ? 18.188 15.818 41.420 1.00 29.83 124 ALA A O 1
ATOM 852 N N . LEU A 1 128 ? 16.506 15.366 42.872 1.00 30.65 125 LEU A N 1
ATOM 853 C CA . LEU A 1 128 ? 15.486 15.486 41.833 1.00 38.13 125 LEU A CA 1
ATOM 854 C C . LEU A 1 128 ? 15.489 16.897 41.223 1.00 25.30 125 LEU A C 1
ATOM 855 O O . LEU A 1 128 ? 15.419 17.056 40.004 1.00 34.52 125 LEU A O 1
ATOM 860 N N . ALA A 1 129 ? 15.587 17.913 42.070 1.00 32.83 126 ALA A N 1
ATOM 861 C CA . ALA A 1 129 ? 15.551 19.286 41.587 1.00 43.42 126 ALA A CA 1
ATOM 862 C C . ALA A 1 129 ? 16.261 20.221 42.563 1.00 41.61 126 ALA A C 1
ATOM 863 O O . ALA A 1 129 ? 16.799 19.776 43.576 1.00 37.42 126 ALA A O 1
ATOM 865 N N . CYS A 1 130 ? 16.245 21.513 42.257 1.00 43.24 127 CYS A N 1
ATOM 866 C CA . CYS A 1 130 ? 16.934 22.525 43.058 1.00 41.21 127 CYS A CA 1
ATOM 867 C C . CYS A 1 130 ? 16.123 23.063 44.217 1.00 55.31 127 CYS A C 1
ATOM 868 O O . CYS A 1 130 ? 16.647 23.807 45.037 1.00 42.44 127 CYS A O 1
ATOM 871 N N . SER A 1 131 ? 14.842 22.706 44.272 1.00 38.04 128 SER A N 1
ATOM 872 C CA . SER A 1 131 ? 13.971 23.149 45.355 1.00 42.92 128 SER A CA 1
ATOM 873 C C . SER A 1 131 ? 12.803 22.173 45.476 1.00 33.15 128 SER A C 1
ATOM 874 O O . SER A 1 131 ? 12.502 21.437 44.541 1.00 34.17 128 SER A O 1
ATOM 877 N N . LEU A 1 132 ? 12.152 22.188 46.630 1.00 32.55 129 LEU A N 1
ATOM 878 C CA . LEU A 1 132 ? 10.932 21.414 46.846 1.00 50.88 129 LEU A CA 1
ATOM 879 C C . LEU A 1 132 ? 9.857 21.798 45.817 1.00 45.64 129 LEU A C 1
ATOM 880 O O . LEU A 1 132 ? 9.213 20.923 45.229 1.00 37.41 129 LEU A O 1
ATOM 885 N N . ASP A 1 133 ? 9.694 23.105 45.586 1.00 41.41 130 ASP A N 1
ATOM 886 C CA . ASP A 1 133 ? 8.753 23.604 44.580 1.00 49.34 130 ASP A CA 1
ATOM 887 C C . ASP A 1 133 ? 8.957 22.909 43.258 1.00 52.40 130 ASP A C 1
ATOM 888 O O . ASP A 1 133 ? 8.016 22.333 42.711 1.00 38.53 130 ASP A O 1
ATOM 893 N N . GLN A 1 134 ? 10.191 22.948 42.756 1.00 34.67 131 GLN A N 1
ATOM 894 C CA . GLN A 1 134 ? 10.543 22.279 41.504 1.00 36.56 131 GLN A CA 1
ATOM 895 C C . GLN A 1 134 ? 10.280 20.787 41.571 1.00 36.24 131 GLN A C 1
ATOM 896 O O . GLN A 1 134 ? 9.767 20.196 40.614 1.00 37.82 131 GLN A O 1
ATOM 902 N N . ALA A 1 135 ? 10.664 20.172 42.691 1.00 33.94 132 ALA A N 1
ATOM 903 C CA . ALA A 1 135 ? 10.500 18.729 42.845 1.00 39.52 132 ALA A CA 1
ATOM 904 C C . ALA A 1 135 ? 9.016 18.340 42.738 1.00 36.61 132 ALA A C 1
ATOM 905 O O . ALA A 1 135 ? 8.660 17.391 42.046 1.00 30.66 132 ALA A O 1
ATOM 907 N N . GLU A 1 136 ? 8.166 19.100 43.411 1.00 36.68 133 GLU A N 1
ATOM 908 C CA . GLU A 1 136 ? 6.723 18.883 43.347 1.00 43.08 133 GLU A CA 1
ATOM 909 C C . GLU A 1 136 ? 6.171 19.013 41.935 1.00 50.84 133 GLU A C 1
ATOM 910 O O . GLU A 1 136 ? 5.331 18.210 41.527 1.00 42.96 133 GLU A O 1
ATOM 916 N N . SER A 1 137 ? 6.667 19.986 41.173 1.00 42.48 134 SER A N 1
ATOM 917 C CA . SER A 1 137 ? 6.209 20.172 39.789 1.00 37.71 134 SER A CA 1
ATOM 918 C C . SER A 1 137 ? 6.593 18.983 38.942 1.00 40.98 134 SER A C 1
ATOM 919 O O . SER A 1 137 ? 5.804 18.485 38.134 1.00 37.49 134 SER A O 1
ATOM 922 N N . ILE A 1 138 ? 7.828 18.533 39.110 1.00 35.76 135 ILE A N 1
ATOM 923 C CA . ILE A 1 138 ? 8.305 17.386 38.355 1.00 37.44 135 ILE A CA 1
ATOM 924 C C . ILE A 1 138 ? 7.521 16.127 38.758 1.00 37.48 135 ILE A C 1
ATOM 925 O O . ILE A 1 138 ? 7.120 15.340 37.905 1.00 39.02 135 ILE A O 1
ATOM 930 N N . TYR A 1 139 ? 7.304 15.932 40.051 1.00 41.45 136 TYR A N 1
ATOM 931 C CA . TYR A 1 139 ? 6.534 14.757 40.457 1.00 43.75 136 TYR A CA 1
ATOM 932 C C . TYR A 1 139 ? 5.161 14.808 39.795 1.00 48.89 136 TYR A C 1
ATOM 933 O O . TYR A 1 139 ? 4.746 13.869 39.110 1.00 38.52 136 TYR A O 1
ATOM 942 N N . LYS A 1 140 ? 4.474 15.926 39.995 1.00 40.62 137 LYS A N 1
ATOM 943 C CA . LYS A 1 140 ? 3.140 16.121 39.438 1.00 53.45 137 LYS A CA 1
ATOM 944 C C . LYS A 1 140 ? 3.141 15.834 37.942 1.00 58.34 137 LYS A C 1
ATOM 945 O O . LYS A 1 140 ? 2.309 15.071 37.452 1.00 54.93 137 LYS A O 1
ATOM 951 N N . ALA A 1 141 ? 4.090 16.409 37.209 1.00 45.26 138 ALA A N 1
ATOM 952 C CA . ALA A 1 141 ? 4.139 16.166 35.767 1.00 52.02 138 ALA A CA 1
ATOM 953 C C . ALA A 1 141 ? 4.405 14.690 35.427 1.00 72.70 138 ALA A C 1
ATOM 954 O O . ALA A 1 141 ? 3.838 14.150 34.473 1.00 53.82 138 ALA A O 1
ATOM 956 N N . ALA A 1 142 ? 5.272 14.044 36.201 1.00 60.48 139 ALA A N 1
ATOM 957 C CA . ALA A 1 142 ? 5.554 12.632 35.987 1.00 67.82 139 ALA A CA 1
ATOM 958 C C . ALA A 1 142 ? 4.310 11.803 36.300 1.00 59.20 139 ALA A C 1
ATOM 959 O O . ALA A 1 142 ? 3.941 10.921 35.541 1.00 40.66 139 ALA A O 1
ATOM 961 N N . ALA A 1 143 ? 3.674 12.094 37.426 1.00 54.16 140 ALA A N 1
ATOM 962 C CA . ALA A 1 143 ? 2.505 11.336 37.856 1.00 66.68 140 ALA A CA 1
ATOM 963 C C . ALA A 1 143 ? 1.380 11.468 36.837 1.00 69.73 140 ALA A C 1
ATOM 964 O O . ALA A 1 143 ? 0.803 10.475 36.408 1.00 79.37 140 ALA A O 1
ATOM 966 N N . GLU A 1 144 ? 1.080 12.697 36.436 1.00 81.16 141 GLU A N 1
ATOM 967 C CA . GLU A 1 144 ? 0.046 12.919 35.433 1.00 90.93 141 GLU A CA 1
ATOM 968 C C . GLU A 1 144 ? 0.512 12.456 34.059 1.00 85.65 141 GLU A C 1
ATOM 969 O O . GLU A 1 144 ? -0.167 12.665 33.058 1.00 97.48 141 GLU A O 1
ATOM 975 N N . ARG A 1 145 ? 1.677 11.825 34.016 1.00 82.10 142 ARG A N 1
ATOM 976 C CA . ARG A 1 145 ? 2.175 11.238 32.782 1.00 84.32 142 ARG A CA 1
ATOM 977 C C . ARG A 1 145 ? 1.955 9.729 32.796 1.00 73.40 142 ARG A C 1
ATOM 978 O O . ARG A 1 145 ? 1.916 9.099 31.746 1.00 57.56 142 ARG A O 1
ATOM 986 N N . GLY A 1 146 ? 1.825 9.157 33.989 1.00 90.59 143 GLY A N 1
ATOM 987 C CA . GLY A 1 146 ? 1.505 7.746 34.135 1.00 96.02 143 GLY A CA 1
ATOM 988 C C . GLY A 1 146 ? 2.683 6.790 34.174 1.00 94.32 143 GLY A C 1
ATOM 989 O O . GLY A 1 146 ? 2.508 5.612 34.491 1.00 88.63 143 GLY A O 1
ATOM 990 N N . VAL A 1 147 ? 3.877 7.284 33.855 1.00 76.59 144 VAL A N 1
ATOM 991 C CA . VAL A 1 147 ? 5.067 6.431 33.819 1.00 69.69 144 VAL A CA 1
ATOM 992 C C . VAL A 1 147 ? 5.516 6.024 35.217 1.00 57.02 144 VAL A C 1
ATOM 993 O O . VAL A 1 147 ? 5.284 6.742 36.190 1.00 63.54 144 VAL A O 1
ATOM 997 N N . GLN A 1 148 ? 6.140 4.859 35.319 1.00 47.76 145 GLN A N 1
ATOM 998 C CA . GLN A 1 148 ? 6.793 4.489 36.564 1.00 59.25 145 GLN A CA 1
ATOM 999 C C . GLN A 1 148 ? 8.089 5.291 36.673 1.00 43.98 145 GLN A C 1
ATOM 1000 O O . GLN A 1 148 ? 8.840 5.405 35.707 1.00 58.75 145 GLN A O 1
ATOM 1006 N N . THR A 1 149 ? 8.349 5.840 37.848 1.00 53.96 146 THR A N 1
ATOM 1007 C CA . THR A 1 149 ? 9.550 6.635 38.038 1.00 53.08 146 THR A CA 1
ATOM 1008 C C . THR A 1 149 ? 10.553 5.939 38.940 1.00 52.05 146 THR A C 1
ATOM 1009 O O . THR A 1 149 ? 10.175 5.142 39.819 1.00 39.58 146 THR A O 1
ATOM 1013 N N . ILE A 1 150 ? 11.827 6.251 38.702 1.00 48.79 147 ILE A N 1
ATOM 1014 C CA . ILE A 1 150 ? 12.937 5.791 39.533 1.00 39.37 147 ILE A CA 1
ATOM 1015 C C . ILE A 1 150 ? 13.822 6.986 39.948 1.00 30.10 147 ILE A C 1
ATOM 1016 O O . ILE A 1 150 ? 14.125 7.860 39.128 1.00 33.99 147 ILE A O 1
ATOM 1021 N N . ILE A 1 151 ? 14.215 7.038 41.215 1.00 31.04 148 ILE A N 1
ATOM 1022 C CA . ILE A 1 151 ? 15.213 8.025 41.642 1.00 29.57 148 ILE A CA 1
ATOM 1023 C C . ILE A 1 151 ? 16.489 7.266 42.005 1.00 38.25 148 ILE A C 1
ATOM 1024 O O . ILE A 1 151 ? 16.434 6.182 42.588 1.00 33.11 148 ILE A O 1
ATOM 1029 N N . SER A 1 152 ? 17.638 7.822 41.636 1.00 37.61 149 SER A N 1
ATOM 1030 C CA . SER A 1 152 ? 18.925 7.194 41.953 1.00 30.53 149 SER A CA 1
ATOM 1031 C C . SER A 1 152 ? 19.338 7.380 43.407 1.00 32.13 149 SER A C 1
ATOM 1032 O O . SER A 1 152 ? 20.285 8.112 43.710 1.00 34.68 149 SER A O 1
ATOM 1035 N N . LEU A 1 153 ? 18.620 6.734 44.314 1.00 30.09 150 LEU A N 1
ATOM 1036 C CA . LEU A 1 153 ? 19.035 6.673 45.717 1.00 33.38 150 LEU A CA 1
ATOM 1037 C C . LEU A 1 153 ? 19.695 5.304 45.890 1.00 31.63 150 LEU A C 1
ATOM 1038 O O . LEU A 1 153 ? 19.213 4.450 46.629 1.00 30.87 150 LEU A O 1
ATOM 1043 N N . GLN A 1 154 ? 20.796 5.108 45.163 1.00 34.06 151 GLN A N 1
ATOM 1044 C CA . GLN A 1 154 ? 21.395 3.787 44.966 1.00 33.74 151 GLN A CA 1
ATOM 1045 C C . GLN A 1 154 ? 21.961 3.236 46.246 1.00 32.56 151 GLN A C 1
ATOM 1046 O O . GLN A 1 154 ? 22.245 2.036 46.352 1.00 42.53 151 GLN A O 1
ATOM 1052 N N . GLY A 1 155 ? 22.117 4.109 47.234 1.00 29.73 152 GLY A N 1
ATOM 1053 C CA . GLY A 1 155 ? 22.502 3.646 48.562 1.00 29.91 152 GLY A CA 1
ATOM 1054 C C . GLY A 1 155 ? 21.553 2.580 49.095 1.00 51.76 152 GLY A C 1
ATOM 1055 O O . GLY A 1 155 ? 21.954 1.727 49.904 1.00 39.00 152 GLY A O 1
ATOM 1056 N N . ARG A 1 156 ? 20.294 2.621 48.652 1.00 37.21 153 ARG A N 1
ATOM 1057 C CA . ARG A 1 156 ? 19.296 1.616 49.087 1.00 38.81 153 ARG A CA 1
ATOM 1058 C C . ARG A 1 156 ? 19.605 0.200 48.567 1.00 34.99 153 ARG A C 1
ATOM 1059 O O . ARG A 1 156 ? 18.987 -0.781 48.987 1.00 41.10 153 ARG A O 1
ATOM 1067 N N . LYS A 1 157 ? 20.549 0.103 47.640 1.00 36.71 154 LYS A N 1
ATOM 1068 C CA . LYS A 1 157 ? 20.901 -1.174 47.029 1.00 35.82 154 LYS A CA 1
ATOM 1069 C C . LYS A 1 157 ? 22.269 -1.668 47.485 1.00 35.68 154 LYS A C 1
ATOM 1070 O O . LYS A 1 157 ? 22.716 -2.730 47.059 1.00 56.31 154 LYS A O 1
ATOM 1076 N N . SER A 1 158 ? 22.941 -0.901 48.339 1.00 39.50 155 SER A N 1
ATOM 1077 C CA . SER A 1 158 ? 24.195 -1.367 48.932 1.00 41.78 155 SER A CA 1
ATOM 1078 C C . SER A 1 158 ? 24.007 -2.659 49.740 1.00 44.90 155 SER A C 1
ATOM 1079 O O . SER A 1 158 ? 23.088 -2.765 50.550 1.00 43.07 155 SER A O 1
ATOM 1082 N N . PRO A 1 159 ? 24.883 -3.649 49.509 1.00 38.55 156 PRO A N 1
ATOM 1083 C CA . PRO A 1 159 ? 24.892 -4.930 50.232 1.00 37.76 156 PRO A CA 1
ATOM 1084 C C . PRO A 1 159 ? 24.970 -4.692 51.728 1.00 34.81 156 PRO A C 1
ATOM 1085 O O . PRO A 1 159 ? 24.332 -5.393 52.521 1.00 39.94 156 PRO A O 1
ATOM 1089 N N . TYR A 1 160 ? 25.737 -3.678 52.114 1.00 36.32 157 TYR A N 1
ATOM 1090 C CA . TYR A 1 160 ? 25.857 -3.318 53.525 1.00 44.65 157 TYR A CA 1
ATOM 1091 C C . TYR A 1 160 ? 24.557 -2.760 54.112 1.00 49.41 157 TYR A C 1
ATOM 1092 O O . TYR A 1 160 ? 24.161 -3.097 55.225 1.00 42.92 157 TYR A O 1
ATOM 1101 N N . ILE A 1 161 ? 23.913 -1.883 53.357 1.00 39.52 158 ILE A N 1
ATOM 1102 C CA . ILE A 1 161 ? 22.675 -1.274 53.790 1.00 35.90 158 ILE A CA 1
ATOM 1103 C C . ILE A 1 161 ? 21.617 -2.363 53.902 1.00 29.19 158 ILE A C 1
ATOM 1104 O O . ILE A 1 161 ? 20.893 -2.436 54.884 1.00 40.66 158 ILE A O 1
ATOM 1109 N N . LEU A 1 162 ? 21.548 -3.217 52.887 1.00 44.12 159 LEU A N 1
ATOM 1110 C CA . LEU A 1 162 ? 20.577 -4.306 52.870 1.00 37.03 159 LEU A CA 1
ATOM 1111 C C . LEU A 1 162 ? 20.812 -5.300 54.007 1.00 45.72 159 LEU A C 1
ATOM 1112 O O . LEU A 1 162 ? 19.870 -5.785 54.626 1.00 43.54 159 LEU A O 1
ATOM 1117 N N . ARG A 1 163 ? 22.071 -5.590 54.303 1.00 51.64 160 ARG A N 1
ATOM 1118 C CA . ARG A 1 163 ? 22.376 -6.511 55.390 1.00 42.39 160 ARG A CA 1
ATOM 1119 C C . ARG A 1 163 ? 21.996 -5.908 56.741 1.00 37.86 160 ARG A C 1
ATOM 1120 O O . ARG A 1 163 ? 21.467 -6.583 57.602 1.00 35.98 160 ARG A O 1
ATOM 1128 N N . ALA A 1 164 ? 22.310 -4.632 56.931 1.00 39.85 161 ALA A N 1
ATOM 1129 C CA . ALA A 1 164 ? 21.975 -3.968 58.178 1.00 42.30 161 ALA A CA 1
ATOM 1130 C C . ALA A 1 164 ? 20.446 -3.892 58.350 1.00 33.04 161 ALA A C 1
ATOM 1131 O O . ALA A 1 164 ? 19.926 -4.075 59.457 1.00 40.48 161 ALA A O 1
ATOM 1133 N N . LYS A 1 165 ? 19.737 -3.621 57.253 1.00 36.50 162 LYS A N 1
ATOM 1134 C CA . LYS A 1 165 ? 18.260 -3.536 57.297 1.00 30.84 162 LYS A CA 1
ATOM 1135 C C . LYS A 1 165 ? 17.642 -4.879 57.739 1.00 37.43 162 LYS A C 1
ATOM 1136 O O . LYS A 1 165 ? 16.719 -4.914 58.563 1.00 41.07 162 LYS A O 1
ATOM 1142 N N . GLU A 1 166 ? 18.166 -5.976 57.206 1.00 50.52 163 GLU A N 1
ATOM 1143 C CA . GLU A 1 166 ? 17.710 -7.313 57.605 1.00 48.35 163 GLU A CA 1
ATOM 1144 C C . GLU A 1 166 ? 17.956 -7.588 59.083 1.00 46.56 163 GLU A C 1
ATOM 1145 O O . GLU A 1 166 ? 17.087 -8.089 59.774 1.00 45.74 163 GLU A O 1
ATOM 1151 N N . LEU A 1 167 ? 19.168 -7.300 59.555 1.00 46.54 164 LEU A N 1
ATOM 1152 C CA . LEU A 1 167 ? 19.518 -7.594 60.939 1.00 37.39 164 LEU A CA 1
ATOM 1153 C C . LEU A 1 167 ? 18.588 -6.836 61.870 1.00 50.12 164 LEU A C 1
ATOM 1154 O O . LEU A 1 167 ? 18.017 -7.394 62.814 1.00 42.88 164 LEU A O 1
ATOM 1159 N N . ILE A 1 168 ? 18.437 -5.551 61.593 1.00 40.52 165 ILE A N 1
ATOM 1160 C CA . ILE A 1 168 ? 17.587 -4.717 62.407 1.00 30.14 165 ILE A CA 1
ATOM 1161 C C . ILE A 1 168 ? 16.143 -5.229 62.390 1.00 50.89 165 ILE A C 1
ATOM 1162 O O . ILE A 1 168 ? 15.529 -5.423 63.439 1.00 40.59 165 ILE A O 1
ATOM 1167 N N . SER A 1 169 ? 15.595 -5.458 61.204 1.00 35.59 166 SER A N 1
ATOM 1168 C CA . SER A 1 169 ? 14.155 -5.752 61.116 1.00 40.79 166 SER A CA 1
ATOM 1169 C C . SER A 1 169 ? 13.870 -7.141 61.653 1.00 43.33 166 SER A C 1
ATOM 1170 O O . SER A 1 169 ? 12.761 -7.434 62.062 1.00 53.64 166 SER A O 1
ATOM 1173 N N . GLN A 1 170 ? 14.887 -7.999 61.669 1.00 45.57 167 GLN A N 1
ATOM 1174 C CA . GLN A 1 170 ? 14.708 -9.338 62.217 1.00 53.90 167 GLN A CA 1
ATOM 1175 C C . GLN A 1 170 ? 14.949 -9.383 63.730 1.00 58.74 167 GLN A C 1
ATOM 1176 O O . GLN A 1 170 ? 14.904 -10.442 64.336 1.00 53.44 167 GLN A O 1
ATOM 1182 N N . GLY A 1 171 ? 15.201 -8.232 64.341 1.00 45.85 168 GLY A N 1
ATOM 1183 C CA . GLY A 1 171 ? 15.347 -8.183 65.789 1.00 50.01 168 GLY A CA 1
ATOM 1184 C C . GLY A 1 171 ? 16.746 -8.442 66.350 1.00 56.27 168 GLY A C 1
ATOM 1185 O O . GLY A 1 171 ? 16.918 -8.460 67.565 1.00 39.74 168 GLY A O 1
ATOM 1186 N N . TYR A 1 172 ? 17.756 -8.609 65.497 1.00 42.81 169 TYR A N 1
ATOM 1187 C CA . TYR A 1 172 ? 19.087 -8.976 66.010 1.00 38.47 169 TYR A CA 1
ATOM 1188 C C . TYR A 1 172 ? 19.719 -7.899 66.889 1.00 47.84 169 TYR A C 1
ATOM 1189 O O . TYR A 1 172 ? 20.607 -8.168 67.701 1.00 45.41 169 TYR A O 1
ATOM 1198 N N . ILE A 1 173 ? 19.262 -6.677 66.691 1.00 38.05 170 ILE A N 1
ATOM 1199 C CA . ILE A 1 173 ? 19.767 -5.503 67.377 1.00 43.11 170 ILE A CA 1
ATOM 1200 C C . ILE A 1 173 ? 18.969 -5.276 68.648 1.00 45.32 170 ILE A C 1
ATOM 1201 O O . ILE A 1 173 ? 19.414 -4.595 69.566 1.00 42.90 170 ILE A O 1
ATOM 1206 N N . GLY A 1 174 ? 17.781 -5.868 68.700 1.00 41.78 171 GLY A N 1
ATOM 1207 C CA . GLY A 1 174 ? 16.794 -5.512 69.704 1.00 35.16 171 GLY A CA 1
ATOM 1208 C C . GLY A 1 174 ? 16.044 -4.277 69.245 1.00 42.84 171 GLY A C 1
ATOM 1209 O O . GLY A 1 174 ? 16.014 -3.977 68.052 1.00 44.51 171 GLY A O 1
ATOM 1210 N N . ASP A 1 175 ? 15.442 -3.555 70.189 1.00 41.86 172 ASP A N 1
ATOM 1211 C CA . ASP A 1 175 ? 14.930 -2.213 69.927 1.00 38.33 172 ASP A CA 1
ATOM 1212 C C . ASP A 1 175 ? 16.094 -1.220 69.793 1.00 39.85 172 ASP A C 1
ATOM 1213 O O . ASP A 1 175 ? 17.134 -1.397 70.411 1.00 38.56 172 ASP A O 1
ATOM 1218 N N . ILE A 1 176 ? 15.898 -0.156 69.028 1.00 34.14 173 ILE A N 1
ATOM 1219 C CA . ILE A 1 176 ? 16.934 0.857 68.874 1.00 32.01 173 ILE A CA 1
ATOM 1220 C C . ILE A 1 176 ? 16.865 1.917 69.972 1.00 50.55 173 ILE A C 1
ATOM 1221 O O . ILE A 1 176 ? 15.875 2.615 70.094 1.00 38.36 173 ILE A O 1
ATOM 1226 N N . ASN A 1 177 ? 17.930 2.025 70.761 1.00 28.85 174 ASN A N 1
ATOM 1227 C CA . ASN A 1 177 ? 18.030 3.013 71.829 1.00 49.27 174 ASN A CA 1
ATOM 1228 C C . ASN A 1 177 ? 18.390 4.409 71.330 1.00 40.97 174 ASN A C 1
ATOM 1229 O O . ASN A 1 177 ? 17.825 5.413 71.775 1.00 39.73 174 ASN A O 1
ATOM 1234 N N . SER A 1 178 ? 19.363 4.479 70.431 1.00 35.79 175 SER A N 1
ATOM 1235 C CA . SER A 1 178 ? 19.834 5.771 69.931 1.00 33.01 175 SER A CA 1
ATOM 1236 C C . SER A 1 178 ? 20.772 5.597 68.747 1.00 40.64 175 SER A C 1
ATOM 1237 O O . SER A 1 178 ? 21.286 4.497 68.487 1.00 34.93 175 SER A O 1
ATOM 1240 N N . ILE A 1 179 ? 20.994 6.688 68.031 1.00 31.62 176 ILE A N 1
ATOM 1241 C CA . ILE A 1 179 ? 21.766 6.643 66.792 1.00 25.96 176 ILE A CA 1
ATOM 1242 C C . ILE A 1 179 ? 22.641 7.874 66.668 1.00 36.31 176 ILE A C 1
ATOM 1243 O O . ILE A 1 179 ? 22.182 8.991 66.932 1.00 30.75 176 ILE A O 1
ATOM 1248 N N . GLU A 1 180 ? 23.895 7.671 66.271 1.00 27.75 177 GLU A N 1
ATOM 1249 C CA . GLU A 1 180 ? 24.801 8.785 65.970 1.00 34.25 177 GLU A CA 1
ATOM 1250 C C . GLU A 1 180 ? 25.390 8.649 64.569 1.00 42.57 177 GLU A C 1
ATOM 1251 O O . GLU A 1 180 ? 25.746 7.551 64.107 1.00 31.55 177 GLU A O 1
ATOM 1257 N N . ILE A 1 181 ? 25.520 9.782 63.904 1.00 29.60 178 ILE A N 1
ATOM 1258 C CA . ILE A 1 181 ? 26.019 9.800 62.541 1.00 26.94 178 ILE A CA 1
ATOM 1259 C C . ILE A 1 181 ? 27.018 10.924 62.432 1.00 38.69 178 ILE A C 1
ATOM 1260 O O . ILE A 1 181 ? 26.772 12.040 62.899 1.00 35.62 178 ILE A O 1
ATOM 1265 N N . ALA A 1 182 ? 28.138 10.629 61.800 1.00 30.23 179 ALA A N 1
ATOM 1266 C CA . ALA A 1 182 ? 29.149 11.642 61.577 1.00 40.63 179 ALA A CA 1
ATOM 1267 C C . ALA A 1 182 ? 29.611 11.450 60.152 1.00 42.63 179 ALA A C 1
ATOM 1268 O O . ALA A 1 182 ? 29.919 10.329 59.747 1.00 32.64 179 ALA A O 1
ATOM 1270 N N . GLY A 1 183 ? 29.591 12.523 59.372 1.00 38.01 180 GLY A N 1
ATOM 1271 C CA . GLY A 1 183 ? 29.982 12.446 57.982 1.00 39.26 180 GLY A CA 1
ATOM 1272 C C . GLY A 1 183 ? 30.830 13.611 57.500 1.00 44.50 180 GLY A C 1
ATOM 1273 O O . GLY A 1 183 ? 31.036 14.594 58.213 1.00 30.73 180 GLY A O 1
ATOM 1274 N N A ASN A 1 184 ? 31.404 13.465 56.306 0.50 41.87 181 ASN A N 1
ATOM 1275 N N B ASN A 1 184 ? 31.251 13.511 56.248 0.50 38.50 181 ASN A N 1
ATOM 1276 C CA A ASN A 1 184 ? 32.105 14.561 55.628 0.50 40.39 181 ASN A CA 1
ATOM 1277 C CA B ASN A 1 184 ? 32.051 14.542 55.618 0.50 42.53 181 ASN A CA 1
ATOM 1278 C C A ASN A 1 184 ? 31.504 14.752 54.230 0.50 40.79 181 ASN A C 1
ATOM 1279 C C B ASN A 1 184 ? 31.628 14.739 54.161 0.50 42.47 181 ASN A C 1
ATOM 1280 O O A ASN A 1 184 ? 31.108 13.784 53.585 0.50 43.67 181 ASN A O 1
ATOM 1281 O O B ASN A 1 184 ? 31.456 13.773 53.417 0.50 31.23 181 ASN A O 1
ATOM 1290 N N . GLY A 1 185 ? 31.458 15.991 53.757 1.00 32.17 182 GLY A N 1
ATOM 1291 C CA . GLY A 1 185 ? 30.982 16.299 52.411 1.00 41.32 182 GLY A CA 1
ATOM 1292 C C . GLY A 1 185 ? 32.022 16.420 51.294 1.00 48.96 182 GLY A C 1
ATOM 1293 O O . GLY A 1 185 ? 31.696 16.807 50.163 1.00 51.87 182 GLY A O 1
ATOM 1294 N N . GLY A 1 186 ? 33.278 16.109 51.591 1.00 41.69 183 GLY A N 1
ATOM 1295 C CA . GLY A 1 186 ? 34.314 16.170 50.570 1.00 34.73 183 GLY A CA 1
ATOM 1296 C C . GLY A 1 186 ? 34.868 17.533 50.198 1.00 41.59 183 GLY A C 1
ATOM 1297 O O . GLY A 1 186 ? 35.993 17.869 50.581 1.00 44.15 183 GLY A O 1
ATOM 1298 N N . TRP A 1 187 ? 34.127 18.329 49.432 1.00 36.11 184 TRP A N 1
ATOM 1299 C CA . TRP A 1 187 ? 34.774 19.549 48.902 1.00 41.39 184 TRP A CA 1
ATOM 1300 C C . TRP A 1 187 ? 34.224 20.882 49.403 1.00 39.01 184 TRP A C 1
ATOM 1301 O O . TRP A 1 187 ? 34.397 21.931 48.777 1.00 30.93 184 TRP A O 1
ATOM 1312 N N . TYR A 1 188 ? 33.607 20.838 50.572 1.00 32.78 185 TYR A N 1
ATOM 1313 C CA . TYR A 1 188 ? 32.944 22.009 51.115 1.00 43.92 185 TYR A CA 1
ATOM 1314 C C . TYR A 1 188 ? 33.661 22.485 52.390 1.00 41.14 185 TYR A C 1
ATOM 1315 O O . TYR A 1 188 ? 33.065 23.101 53.270 1.00 35.81 185 TYR A O 1
ATOM 1324 N N . GLY A 1 189 ? 34.951 22.172 52.482 1.00 32.49 186 GLY A N 1
ATOM 1325 C CA . GLY A 1 189 ? 35.791 22.659 53.564 1.00 31.77 186 GLY A CA 1
ATOM 1326 C C . GLY A 1 189 ? 36.600 23.877 53.128 1.00 41.85 186 GLY A C 1
ATOM 1327 O O . GLY A 1 189 ? 36.136 24.727 52.349 1.00 29.49 186 GLY A O 1
ATOM 1328 N N . TYR A 1 190 ? 37.827 23.969 53.628 1.00 29.22 187 TYR A N 1
ATOM 1329 C CA . TYR A 1 190 ? 38.645 25.170 53.411 1.00 34.61 187 TYR A CA 1
ATOM 1330 C C . TYR A 1 190 ? 39.213 25.257 51.994 1.00 38.06 187 TYR A C 1
ATOM 1331 O O . TYR A 1 190 ? 39.613 26.328 51.535 1.00 37.59 187 TYR A O 1
ATOM 1340 N N . GLU A 1 191 ? 39.217 24.130 51.295 1.00 34.64 188 GLU A N 1
ATOM 1341 C CA . GLU A 1 191 ? 39.860 24.060 49.991 1.00 36.52 188 GLU A CA 1
ATOM 1342 C C . GLU A 1 191 ? 38.939 23.631 48.842 1.00 48.56 188 GLU A C 1
ATOM 1343 O O . GLU A 1 191 ? 37.999 22.853 49.039 1.00 35.95 188 GLU A O 1
ATOM 1349 N N . ARG A 1 192 ? 39.215 24.156 47.646 1.00 40.35 189 ARG A N 1
ATOM 1350 C CA . ARG A 1 192 ? 38.464 23.786 46.441 1.00 31.70 189 ARG A CA 1
ATOM 1351 C C . ARG A 1 192 ? 39.398 23.485 45.279 1.00 40.67 189 ARG A C 1
ATOM 1352 O O . ARG A 1 192 ? 40.189 24.340 44.875 1.00 38.13 189 ARG A O 1
ATOM 1360 N N . PRO A 1 193 ? 39.290 22.275 44.717 1.00 51.08 190 PRO A N 1
ATOM 1361 C CA . PRO A 1 193 ? 40.087 21.921 43.541 1.00 51.85 190 PRO A CA 1
ATOM 1362 C C . PRO A 1 193 ? 39.792 22.908 42.428 1.00 56.48 190 PRO A C 1
ATOM 1363 O O . PRO A 1 193 ? 38.625 23.202 42.183 1.00 47.10 190 PRO A O 1
ATOM 1367 N N . VAL A 1 194 ? 40.828 23.411 41.766 1.00 57.53 191 VAL A N 1
ATOM 1368 C CA . VAL A 1 194 ? 40.636 24.383 40.697 1.00 70.09 191 VAL A CA 1
ATOM 1369 C C . VAL A 1 194 ? 39.807 23.793 39.550 1.00 44.51 191 VAL A C 1
ATOM 1370 O O . VAL A 1 194 ? 39.136 24.517 38.812 1.00 69.28 191 VAL A O 1
ATOM 1374 N N . LYS A 1 195 ? 39.850 22.473 39.426 1.00 59.07 192 LYS A N 1
ATOM 1375 C CA . LYS A 1 195 ? 39.147 21.768 38.361 1.00 79.78 192 LYS A CA 1
ATOM 1376 C C . LYS A 1 195 ? 37.651 21.664 38.629 1.00 80.54 192 LYS A C 1
ATOM 1377 O O . LYS A 1 195 ? 36.910 21.100 37.827 1.00 98.34 192 LYS A O 1
ATOM 1383 N N . SER A 1 196 ? 37.204 22.203 39.757 1.00 65.75 193 SER A N 1
ATOM 1384 C CA . SER A 1 196 ? 35.811 22.040 40.164 1.00 49.23 193 SER A CA 1
ATOM 1385 C C . SER A 1 196 ? 34.907 23.201 39.720 1.00 46.61 193 SER A C 1
ATOM 1386 O O . SER A 1 196 ? 35.221 24.364 39.939 1.00 55.15 193 SER A O 1
ATOM 1389 N N . PRO A 1 197 ? 33.775 22.880 39.082 1.00 64.32 194 PRO A N 1
ATOM 1390 C CA . PRO A 1 197 ? 32.840 23.872 38.527 1.00 48.78 194 PRO A CA 1
ATOM 1391 C C . PRO A 1 197 ? 32.255 24.800 39.591 1.00 56.54 194 PRO A C 1
ATOM 1392 O O . PRO A 1 197 ? 31.742 24.326 40.612 1.00 46.19 194 PRO A O 1
ATOM 1396 N N . LYS A 1 198 ? 32.317 26.107 39.350 1.00 44.70 195 LYS A N 1
ATOM 1397 C CA . LYS A 1 198 ? 31.733 27.083 40.269 1.00 53.58 195 LYS A CA 1
ATOM 1398 C C . LYS A 1 198 ? 30.333 26.665 40.725 1.00 58.28 195 LYS A C 1
ATOM 1399 O O . LYS A 1 198 ? 30.014 26.734 41.912 1.00 52.23 195 LYS A O 1
ATOM 1405 N N . TYR A 1 199 ? 29.503 26.241 39.776 1.00 52.65 196 TYR A N 1
ATOM 1406 C CA . TYR A 1 199 ? 28.059 26.081 40.018 1.00 48.15 196 TYR A CA 1
ATOM 1407 C C . TYR A 1 199 ? 27.697 25.235 41.238 1.00 40.92 196 TYR A C 1
ATOM 1408 O O . TYR A 1 199 ? 26.678 25.481 41.885 1.00 51.34 196 TYR A O 1
ATOM 1417 N N . ILE A 1 200 ? 28.521 24.246 41.562 1.00 35.82 197 ILE A N 1
ATOM 1418 C CA . ILE A 1 200 ? 28.189 23.378 42.691 1.00 39.67 197 ILE A CA 1
ATOM 1419 C C . ILE A 1 200 ? 28.472 24.017 44.047 1.00 43.63 197 ILE A C 1
ATOM 1420 O O . ILE A 1 200 ? 28.138 23.432 45.069 1.00 39.39 197 ILE A O 1
ATOM 1425 N N . TYR A 1 201 ? 29.052 25.223 44.044 1.00 34.28 198 TYR A N 1
ATOM 1426 C CA . TYR A 1 201 ? 29.350 25.966 45.274 1.00 32.89 198 TYR A CA 1
ATOM 1427 C C . TYR A 1 201 ? 28.431 27.149 45.490 1.00 32.94 198 TYR A C 1
ATOM 1428 O O . TYR A 1 201 ? 28.618 27.929 46.433 1.00 31.93 198 TYR A O 1
ATOM 1437 N N . GLU A 1 202 ? 27.430 27.278 44.618 1.00 34.40 199 GLU A N 1
ATOM 1438 C CA . GLU A 1 202 ? 26.470 28.382 44.699 1.00 39.89 199 GLU A CA 1
ATOM 1439 C C . GLU A 1 202 ? 25.155 27.829 45.169 1.00 33.86 199 GLU A C 1
ATOM 1440 O O . GLU A 1 202 ? 24.673 26.826 44.641 1.00 26.50 199 GLU A O 1
ATOM 1446 N N . ILE A 1 203 ? 24.568 28.472 46.164 1.00 36.34 200 ILE A N 1
ATOM 1447 C CA . ILE A 1 203 ? 23.337 27.955 46.721 1.00 59.09 200 ILE A CA 1
ATOM 1448 C C . ILE A 1 203 ? 22.248 27.906 45.637 1.00 61.91 200 ILE A C 1
ATOM 1449 O O . ILE A 1 203 ? 22.251 28.711 44.709 1.00 54.94 200 ILE A O 1
ATOM 1454 N N . GLY A 1 204 ? 21.346 26.934 45.738 1.00 51.42 201 GLY A N 1
ATOM 1455 C CA . GLY A 1 204 ? 20.230 26.841 44.811 1.00 43.28 201 GLY A CA 1
ATOM 1456 C C . GLY A 1 204 ? 20.489 26.100 43.514 1.00 48.24 201 GLY A C 1
ATOM 1457 O O . GLY A 1 204 ? 19.634 26.067 42.638 1.00 48.85 201 GLY A O 1
ATOM 1458 N N . ASN A 1 205 ? 21.652 25.479 43.382 1.00 37.97 202 ASN A N 1
ATOM 1459 C CA . ASN A 1 205 ? 21.915 24.670 42.194 1.00 33.86 202 ASN A CA 1
ATOM 1460 C C . ASN A 1 205 ? 21.697 23.189 42.422 1.00 33.99 202 ASN A C 1
ATOM 1461 O O . ASN A 1 205 ? 22.087 22.361 41.602 1.00 41.39 202 ASN A O 1
ATOM 1466 N N . GLY A 1 206 ? 21.064 22.859 43.540 1.00 35.50 203 GLY A N 1
ATOM 1467 C CA . GLY A 1 206 ? 20.667 21.491 43.801 1.00 37.54 203 GLY A CA 1
ATOM 1468 C C . GLY A 1 206 ? 21.774 20.545 44.223 1.00 35.77 203 GLY A C 1
ATOM 1469 O O . GLY A 1 206 ? 21.559 19.338 44.260 1.00 32.37 203 GLY A O 1
ATOM 1470 N N . VAL A 1 207 ? 22.959 21.084 44.521 1.00 34.55 204 VAL A N 1
ATOM 1471 C CA . VAL A 1 207 ? 24.083 20.269 44.987 1.00 32.65 204 VAL A CA 1
ATOM 1472 C C . VAL A 1 207 ? 24.767 20.948 46.180 1.00 37.23 204 VAL A C 1
ATOM 1473 O O . VAL A 1 207 ? 25.230 22.083 46.087 1.00 32.23 204 VAL A O 1
ATOM 1477 N N . ASP A 1 208 ? 24.826 20.247 47.302 1.00 30.52 205 ASP A N 1
ATOM 1478 C CA . ASP A 1 208 ? 25.375 20.822 48.530 1.00 28.84 205 ASP A CA 1
ATOM 1479 C C . ASP A 1 208 ? 25.429 19.783 49.621 1.00 32.60 205 ASP A C 1
ATOM 1480 O O . ASP A 1 208 ? 24.914 18.667 49.465 1.00 33.73 205 ASP A O 1
ATOM 1485 N N . LEU A 1 209 ? 26.048 20.171 50.727 1.00 25.72 206 LEU A N 1
ATOM 1486 C CA . LEU A 1 209 ? 26.300 19.284 51.841 1.00 27.63 206 LEU A CA 1
ATOM 1487 C C . LEU A 1 209 ? 24.981 18.685 52.372 1.00 27.91 206 LEU A C 1
ATOM 1488 O O . LEU A 1 209 ? 24.920 17.530 52.762 1.00 27.65 206 LEU A O 1
ATOM 1493 N N . VAL A 1 210 ? 23.938 19.494 52.415 1.00 23.04 207 VAL A N 1
ATOM 1494 C CA . VAL A 1 210 ? 22.695 19.037 53.043 1.00 32.23 207 VAL A CA 1
ATOM 1495 C C . VAL A 1 210 ? 21.884 18.232 52.048 1.00 26.17 207 VAL A C 1
ATOM 1496 O O . VAL A 1 210 ? 21.532 17.079 52.290 1.00 31.78 207 VAL A O 1
ATOM 1500 N N . THR A 1 211 ? 21.613 18.850 50.902 1.00 27.97 208 THR A N 1
ATOM 1501 C CA . THR A 1 211 ? 20.794 18.212 49.883 1.00 35.12 208 THR A CA 1
ATOM 1502 C C . THR A 1 211 ? 21.381 16.879 49.432 1.00 39.42 208 THR A C 1
ATOM 1503 O O . THR A 1 211 ? 20.670 15.884 49.276 1.00 30.42 208 THR A O 1
ATOM 1507 N N . THR A 1 212 ? 22.696 16.852 49.241 1.00 30.53 209 THR A N 1
ATOM 1508 C CA . THR A 1 212 ? 23.321 15.711 48.591 1.00 29.07 209 THR A CA 1
ATOM 1509 C C . THR A 1 212 ? 23.871 14.703 49.585 1.00 45.08 209 THR A C 1
ATOM 1510 O O . THR A 1 212 ? 23.379 13.590 49.674 1.00 40.61 209 THR A O 1
ATOM 1514 N N . THR A 1 213 ? 24.877 15.104 50.356 1.00 29.82 210 THR A N 1
ATOM 1515 C CA . THR A 1 213 ? 25.575 14.157 51.229 1.00 30.27 210 THR A CA 1
ATOM 1516 C C . THR A 1 213 ? 24.696 13.724 52.391 1.00 23.50 210 THR A C 1
ATOM 1517 O O . THR A 1 213 ? 24.515 12.532 52.647 1.00 31.88 210 THR A O 1
ATOM 1521 N N . PHE A 1 214 ? 24.122 14.704 53.074 1.00 27.59 211 PHE A N 1
ATOM 1522 C CA . PHE A 1 214 ? 23.185 14.395 54.132 1.00 32.17 211 PHE A CA 1
ATOM 1523 C C . PHE A 1 214 ? 21.948 13.701 53.540 1.00 35.88 211 PHE A C 1
ATOM 1524 O O . PHE A 1 214 ? 21.432 12.753 54.113 1.00 27.69 211 PHE A O 1
ATOM 1532 N N . GLY A 1 215 ? 21.490 14.165 52.381 1.00 32.77 212 GLY A N 1
ATOM 1533 C CA . GLY A 1 215 ? 20.357 13.529 51.736 1.00 25.37 212 GLY A CA 1
ATOM 1534 C C . GLY A 1 215 ? 20.496 12.031 51.496 1.00 27.81 212 GLY A C 1
ATOM 1535 O O . GLY A 1 215 ? 19.655 11.238 51.933 1.00 26.41 212 GLY A O 1
ATOM 1536 N N . HIS A 1 216 ? 21.539 11.620 50.781 1.00 25.08 213 HIS A N 1
ATOM 1537 C CA . HIS A 1 216 ? 21.788 10.182 50.605 1.00 34.19 213 HIS A CA 1
ATOM 1538 C C . HIS A 1 216 ? 21.862 9.440 51.947 1.00 30.99 213 HIS A C 1
ATOM 1539 O O . HIS A 1 216 ? 21.274 8.365 52.120 1.00 36.44 213 HIS A O 1
ATOM 1546 N N . THR A 1 217 ? 22.550 10.037 52.911 1.00 30.14 214 THR A N 1
ATOM 1547 C CA . THR A 1 217 ? 22.816 9.360 54.175 1.00 26.51 214 THR A CA 1
ATOM 1548 C C . THR A 1 217 ? 21.575 9.229 55.059 1.00 28.76 214 THR A C 1
ATOM 1549 O O . THR A 1 217 ? 21.305 8.167 55.610 1.00 26.56 214 THR A O 1
ATOM 1553 N N . ILE A 1 218 ? 20.837 10.318 55.211 1.00 26.12 215 ILE A N 1
ATOM 1554 C CA . ILE A 1 218 ? 19.679 10.280 56.100 1.00 27.94 215 ILE A CA 1
ATOM 1555 C C . ILE A 1 218 ? 18.595 9.418 55.443 1.00 31.11 215 ILE A C 1
ATOM 1556 O O . ILE A 1 218 ? 17.762 8.826 56.123 1.00 33.22 215 ILE A O 1
ATOM 1561 N N . ASP A 1 219 ? 18.605 9.336 54.113 1.00 29.68 216 ASP A N 1
ATOM 1562 C CA . ASP A 1 219 ? 17.652 8.440 53.463 1.00 29.46 216 ASP A CA 1
ATOM 1563 C C . ASP A 1 219 ? 17.952 6.964 53.760 1.00 38.35 216 ASP A C 1
ATOM 1564 O O . ASP A 1 219 ? 17.041 6.193 54.029 1.00 32.82 216 ASP A O 1
ATOM 1569 N N . ILE A 1 220 ? 19.215 6.548 53.674 1.00 27.64 217 ILE A N 1
ATOM 1570 C CA . ILE A 1 220 ? 19.518 5.150 53.983 1.00 30.98 217 ILE A CA 1
ATOM 1571 C C . ILE A 1 220 ? 19.259 4.892 55.459 1.00 22.51 217 ILE A C 1
ATOM 1572 O O . ILE A 1 220 ? 18.854 3.794 55.829 1.00 35.20 217 ILE A O 1
ATOM 1577 N N . LEU A 1 221 ? 19.425 5.916 56.298 1.00 30.99 218 LEU A N 1
ATOM 1578 C CA . LEU A 1 221 ? 19.176 5.696 57.724 1.00 31.57 218 LEU A CA 1
ATOM 1579 C C . LEU A 1 221 ? 17.705 5.342 57.944 1.00 29.40 218 LEU A C 1
ATOM 1580 O O . LEU A 1 221 ? 17.381 4.416 58.688 1.00 32.82 218 LEU A O 1
ATOM 1585 N N . GLN A 1 222 ? 16.817 6.113 57.321 1.00 33.82 219 GLN A N 1
ATOM 1586 C CA . GLN A 1 222 ? 15.370 5.849 57.446 1.00 24.77 219 GLN A CA 1
ATOM 1587 C C . GLN A 1 222 ? 15.033 4.521 56.805 1.00 25.15 219 GLN A C 1
ATOM 1588 O O . GLN A 1 222 ? 14.199 3.766 57.307 1.00 31.78 219 GLN A O 1
ATOM 1594 N N . TYR A 1 223 ? 15.678 4.227 55.681 1.00 29.80 220 TYR A N 1
ATOM 1595 C CA . TYR A 1 223 ? 15.413 2.972 54.986 1.00 31.62 220 TYR A CA 1
ATOM 1596 C C . TYR A 1 223 ? 15.810 1.769 55.846 1.00 47.79 220 TYR A C 1
ATOM 1597 O O . TYR A 1 223 ? 15.076 0.784 55.921 1.00 42.12 220 TYR A O 1
ATOM 1606 N N . MET A 1 224 ? 16.954 1.864 56.524 1.00 29.61 221 MET A N 1
ATOM 1607 C CA . MET A 1 224 ? 17.479 0.750 57.322 1.00 38.05 221 MET A CA 1
ATOM 1608 C C . MET A 1 224 ? 16.697 0.536 58.595 1.00 34.30 221 MET A C 1
ATOM 1609 O O . MET A 1 224 ? 16.559 -0.586 59.076 1.00 30.79 221 MET A O 1
ATOM 1614 N N . THR A 1 225 ? 16.252 1.623 59.201 1.00 33.27 222 THR A N 1
ATOM 1615 C CA . THR A 1 225 ? 15.512 1.479 60.445 1.00 35.03 222 THR A CA 1
ATOM 1616 C C . THR A 1 225 ? 14.011 1.375 60.169 1.00 38.48 222 THR A C 1
ATOM 1617 O O . THR A 1 225 ? 13.225 1.283 61.104 1.00 33.85 222 THR A O 1
ATOM 1621 N N . SER A 1 226 ? 13.632 1.428 58.898 1.00 32.30 223 SER A N 1
ATOM 1622 C CA . SER A 1 226 ? 12.209 1.472 58.509 1.00 38.71 223 SER A CA 1
ATOM 1623 C C . SER A 1 226 ? 11.408 2.496 59.319 1.00 48.92 223 SER A C 1
ATOM 1624 O O . SER A 1 226 ? 10.376 2.165 59.873 1.00 36.93 223 SER A O 1
ATOM 1627 N N . SER A 1 227 ? 11.880 3.736 59.398 1.00 40.80 224 SER A N 1
ATOM 1628 C CA . SER A 1 227 ? 11.117 4.766 60.096 1.00 36.46 224 SER A CA 1
ATOM 1629 C C . SER A 1 227 ? 11.420 6.128 59.528 1.00 44.82 224 SER A C 1
ATOM 1630 O O . SER A 1 227 ? 12.551 6.390 59.139 1.00 38.29 224 SER A O 1
ATOM 1633 N N . TYR A 1 228 ? 10.411 6.997 59.484 1.00 29.89 225 TYR A N 1
ATOM 1634 C CA . TYR A 1 228 ? 10.625 8.394 59.152 1.00 30.03 225 TYR A CA 1
ATOM 1635 C C . TYR A 1 228 ? 10.832 9.144 60.446 1.00 29.16 225 TYR A C 1
ATOM 1636 O O . TYR A 1 228 ? 10.670 8.578 61.540 1.00 36.43 225 TYR A O 1
ATOM 1645 N N . PHE A 1 229 ? 11.202 10.411 60.338 1.00 28.05 226 PHE A N 1
ATOM 1646 C CA . PHE A 1 229 ? 11.372 11.248 61.519 1.00 27.91 226 PHE A CA 1
ATOM 1647 C C . PHE A 1 229 ? 10.050 11.807 62.020 1.00 41.37 226 PHE A C 1
ATOM 1648 O O . PHE A 1 229 ? 9.140 12.010 61.253 1.00 31.18 226 PHE A O 1
ATOM 1656 N N . SER A 1 230 ? 9.982 12.062 63.317 1.00 33.39 227 SER A N 1
ATOM 1657 C CA . SER A 1 230 ? 8.858 12.743 63.930 1.00 34.12 227 SER A CA 1
ATOM 1658 C C . SER A 1 230 ? 9.160 14.224 64.072 1.00 36.50 227 SER A C 1
ATOM 1659 O O . SER A 1 230 ? 8.392 15.072 63.628 1.00 37.14 227 SER A O 1
ATOM 1662 N N . ARG A 1 231 ? 10.294 14.533 64.701 1.00 35.86 228 ARG A N 1
ATOM 1663 C CA . ARG A 1 231 ? 10.686 15.914 64.950 1.00 35.34 228 ARG A CA 1
ATOM 1664 C C . ARG A 1 231 ? 12.160 16.081 64.592 1.00 45.26 228 ARG A C 1
ATOM 1665 O O . ARG A 1 231 ? 12.933 15.157 64.759 1.00 33.89 228 ARG A O 1
ATOM 1673 N N . ILE A 1 232 ? 12.534 17.248 64.084 1.00 30.95 229 ILE A N 1
ATOM 1674 C CA . ILE A 1 232 ? 13.944 17.529 63.783 1.00 35.98 229 ILE A CA 1
ATOM 1675 C C . ILE A 1 232 ? 14.319 18.955 64.174 1.00 40.93 229 ILE A C 1
ATOM 1676 O O . ILE A 1 232 ? 13.459 19.839 64.258 1.00 35.72 229 ILE A O 1
ATOM 1681 N N . ASN A 1 233 ? 15.605 19.164 64.440 1.00 34.02 230 ASN A N 1
ATOM 1682 C CA . ASN A 1 233 ? 16.177 20.504 64.525 1.00 29.10 230 ASN A CA 1
ATOM 1683 C C . ASN A 1 233 ? 17.522 20.523 63.796 1.00 36.43 230 ASN A C 1
ATOM 1684 O O . ASN A 1 233 ? 18.315 19.612 63.950 1.00 26.61 230 ASN A O 1
ATOM 1689 N N . ALA A 1 234 ? 17.779 21.560 63.013 1.00 29.60 231 ALA A N 1
ATOM 1690 C CA . ALA A 1 234 ? 19.046 21.675 62.305 1.00 31.63 231 ALA A CA 1
ATOM 1691 C C . ALA A 1 234 ? 19.659 23.034 62.465 1.00 41.61 231 ALA A C 1
ATOM 1692 O O . ALA A 1 234 ? 18.952 24.039 62.588 1.00 28.71 231 ALA A O 1
ATOM 1694 N N . MET A 1 235 ? 20.986 23.058 62.432 1.00 30.97 232 MET A N 1
ATOM 1695 C CA . MET A 1 235 ? 21.731 24.300 62.259 1.00 34.31 232 MET A CA 1
ATOM 1696 C C . MET A 1 235 ? 22.649 24.102 61.073 1.00 38.78 232 MET A C 1
ATOM 1697 O O . MET A 1 235 ? 23.382 23.112 60.996 1.00 32.15 232 MET A O 1
ATOM 1702 N N . VAL A 1 236 ? 22.573 25.039 60.139 1.00 31.96 233 VAL A N 1
ATOM 1703 C CA . VAL A 1 236 ? 23.303 24.961 58.891 1.00 32.84 233 VAL A CA 1
ATOM 1704 C C . VAL A 1 236 ? 24.305 26.105 58.833 1.00 51.66 233 VAL A C 1
ATOM 1705 O O . VAL A 1 236 ? 23.956 27.248 59.088 1.00 36.08 233 VAL A O 1
ATOM 1709 N N . PHE A 1 237 ? 25.551 25.800 58.500 1.00 34.15 234 PHE A N 1
ATOM 1710 C CA . PHE A 1 237 ? 26.609 26.801 58.644 1.00 33.12 234 PHE A CA 1
ATOM 1711 C C . PHE A 1 237 ? 27.283 27.159 57.331 1.00 33.50 234 PHE A C 1
ATOM 1712 O O . PHE A 1 237 ? 27.595 26.288 56.512 1.00 36.76 234 PHE A O 1
ATOM 1720 N N . ASN A 1 238 ? 27.550 28.443 57.144 1.00 44.33 235 ASN A N 1
ATOM 1721 C CA . ASN A 1 238 ? 28.559 28.847 56.176 1.00 34.57 235 ASN A CA 1
ATOM 1722 C C . ASN A 1 238 ? 29.662 29.615 56.903 1.00 40.97 235 ASN A C 1
ATOM 1723 O O . ASN A 1 238 ? 29.757 30.825 56.780 1.00 34.60 235 ASN A O 1
ATOM 1728 N N . ASN A 1 239 ? 30.464 28.904 57.690 1.00 37.88 236 ASN A N 1
ATOM 1729 C CA . ASN A 1 239 ? 31.575 29.507 58.414 1.00 38.32 236 ASN A CA 1
ATOM 1730 C C . ASN A 1 239 ? 32.790 29.669 57.500 1.00 41.52 236 ASN A C 1
ATOM 1731 O O . ASN A 1 239 ? 33.796 30.217 57.903 1.00 36.84 236 ASN A O 1
ATOM 1736 N N . ILE A 1 240 ? 32.689 29.150 56.281 1.00 31.36 237 ILE A N 1
ATOM 1737 C CA . ILE A 1 240 ? 33.786 29.214 55.318 1.00 41.01 237 ILE A CA 1
ATOM 1738 C C . ILE A 1 240 ? 33.277 29.852 54.026 1.00 32.99 237 ILE A C 1
ATOM 1739 O O . ILE A 1 240 ? 33.126 29.174 53.015 1.00 36.37 237 ILE A O 1
ATOM 1744 N N . PRO A 1 241 ? 32.975 31.167 54.069 1.00 32.40 238 PRO A N 1
ATOM 1745 C CA . PRO A 1 241 ? 32.435 31.892 52.911 1.00 36.95 238 PRO A CA 1
ATOM 1746 C C . PRO A 1 241 ? 33.430 31.959 51.756 1.00 35.08 238 PRO A C 1
ATOM 1747 O O . PRO A 1 241 ? 33.012 32.205 50.629 1.00 35.10 238 PRO A O 1
ATOM 1751 N N . GLU A 1 242 ? 34.711 31.728 52.039 1.00 28.03 239 GLU A N 1
ATOM 1752 C CA . GLU A 1 242 ? 35.768 31.830 51.030 1.00 36.76 239 GLU A CA 1
ATOM 1753 C C . GLU A 1 242 ? 36.680 30.615 51.125 1.00 36.38 239 GLU A C 1
ATOM 1754 O O . GLU A 1 242 ? 37.285 30.338 52.159 1.00 35.21 239 GLU A O 1
ATOM 1760 N N . GLN A 1 243 ? 36.779 29.880 50.038 1.00 29.83 240 GLN A N 1
ATOM 1761 C CA . GLN A 1 243 ? 37.621 28.691 50.024 1.00 42.29 240 GLN A CA 1
ATOM 1762 C C . GLN A 1 243 ? 38.931 28.992 49.308 1.00 51.63 240 GLN A C 1
ATOM 1763 O O . GLN A 1 243 ? 38.968 29.864 48.453 1.00 38.72 240 GLN A O 1
ATOM 1769 N N . GLU A 1 244 ? 39.983 28.256 49.661 1.00 42.33 241 GLU A N 1
ATOM 1770 C CA . GLU A 1 244 ? 41.306 28.395 49.050 1.00 36.91 241 GLU A CA 1
ATOM 1771 C C . GLU A 1 244 ? 41.387 27.439 47.879 1.00 43.98 241 GLU A C 1
ATOM 1772 O O . GLU A 1 244 ? 41.146 26.235 48.031 1.00 43.13 241 GLU A O 1
ATOM 1778 N N . LEU A 1 245 ? 41.703 27.965 46.702 1.00 35.40 242 LEU A N 1
ATOM 1779 C CA . LEU A 1 245 ? 41.928 27.112 45.532 1.00 45.62 242 LEU A CA 1
ATOM 1780 C C . LEU A 1 245 ? 43.164 26.237 45.743 1.00 69.51 242 LEU A C 1
ATOM 1781 O O . LEU A 1 245 ? 44.164 26.705 46.278 1.00 42.43 242 LEU A O 1
ATOM 1786 N N . ILE A 1 246 ? 43.082 24.964 45.352 1.00 50.80 243 ILE A N 1
ATOM 1787 C CA . ILE A 1 246 ? 44.240 24.069 45.402 1.00 56.84 243 ILE A CA 1
ATOM 1788 C C . ILE A 1 246 ? 44.490 23.385 44.058 1.00 75.57 243 ILE A C 1
ATOM 1789 O O . ILE A 1 246 ? 43.578 23.249 43.245 1.00 55.73 243 ILE A O 1
ATOM 1794 N N . ASP A 1 247 ? 45.729 22.951 43.835 1.00 64.96 244 ASP A N 1
ATOM 1795 C CA . ASP A 1 247 ? 46.074 22.234 42.614 1.00 82.85 244 ASP A CA 1
ATOM 1796 C C . ASP A 1 247 ? 45.903 20.722 42.780 1.00 84.25 244 ASP A C 1
ATOM 1797 O O . ASP A 1 247 ? 45.521 20.229 43.846 1.00 52.12 244 ASP A O 1
ATOM 1802 N N . GLU A 1 248 ? 46.194 19.991 41.713 1.00 99.39 245 GLU A N 1
ATOM 1803 C CA . GLU A 1 248 ? 46.047 18.543 41.704 1.00 105.14 245 GLU A CA 1
ATOM 1804 C C . GLU A 1 248 ? 46.914 17.877 42.769 1.00 87.71 245 GLU A C 1
ATOM 1805 O O . GLU A 1 248 ? 46.584 16.809 43.270 1.00 76.27 245 GLU A O 1
ATOM 1811 N N . ARG A 1 249 ? 48.024 18.515 43.115 1.00 105.57 246 ARG A N 1
ATOM 1812 C CA . ARG A 1 249 ? 48.964 17.947 44.073 1.00 112.51 246 ARG A CA 1
ATOM 1813 C C . ARG A 1 249 ? 48.505 18.194 45.509 1.00 106.87 246 ARG A C 1
ATOM 1814 O O . ARG A 1 249 ? 49.010 17.580 46.446 1.00 99.29 246 ARG A O 1
ATOM 1822 N N . GLY A 1 250 ? 47.540 19.094 45.675 1.00 103.97 247 GLY A N 1
ATOM 1823 C CA . GLY A 1 250 ? 47.017 19.431 46.988 1.00 71.89 247 GLY A CA 1
ATOM 1824 C C . GLY A 1 250 ? 47.525 20.762 47.519 1.00 62.29 247 GLY A C 1
ATOM 1825 O O . GLY A 1 250 ? 47.176 21.187 48.614 1.00 50.58 247 GLY A O 1
ATOM 1826 N N . ASN A 1 251 ? 48.364 21.431 46.739 1.00 52.26 248 ASN A N 1
ATOM 1827 C CA . ASN A 1 251 ? 48.954 22.680 47.183 1.00 78.95 248 ASN A CA 1
ATOM 1828 C C . ASN A 1 251 ? 48.043 23.850 46.855 1.00 66.52 248 ASN A C 1
ATOM 1829 O O . ASN A 1 251 ? 47.366 23.844 45.832 1.00 45.58 248 ASN A O 1
ATOM 1834 N N . ARG A 1 252 ? 48.012 24.837 47.744 1.00 44.12 249 ARG A N 1
ATOM 1835 C CA . ARG A 1 252 ? 47.211 26.047 47.535 1.00 64.21 249 ARG A CA 1
ATOM 1836 C C . ARG A 1 252 ? 47.780 26.935 46.424 1.00 70.89 249 ARG A C 1
ATOM 1837 O O . ARG A 1 252 ? 48.989 26.989 46.215 1.00 75.95 249 ARG A O 1
ATOM 1845 N N . LEU A 1 253 ? 46.896 27.628 45.717 1.00 78.54 250 LEU A N 1
ATOM 1846 C CA . LEU A 1 253 ? 47.290 28.444 44.577 1.00 74.82 250 LEU A CA 1
ATOM 1847 C C . LEU A 1 253 ? 47.388 29.930 44.920 1.00 53.20 250 LEU A C 1
ATOM 1848 O O . LEU A 1 253 ? 47.705 30.747 44.063 1.00 74.54 250 LEU A O 1
ATOM 1853 N N . GLY A 1 254 ? 47.103 30.273 46.172 1.00 55.99 251 GLY A N 1
ATOM 1854 C CA . GLY A 1 254 ? 47.098 31.656 46.605 1.00 73.86 251 GLY A CA 1
ATOM 1855 C C . GLY A 1 254 ? 45.943 32.449 46.016 1.00 78.77 251 GLY A C 1
ATOM 1856 O O . GLY A 1 254 ? 46.078 33.628 45.711 1.00 43.42 251 GLY A O 1
ATOM 1857 N N . GLN A 1 255 ? 44.796 31.802 45.853 1.00 66.94 252 GLN A N 1
ATOM 1858 C CA . GLN A 1 255 ? 43.613 32.491 45.357 1.00 64.85 252 GLN A CA 1
ATOM 1859 C C . GLN A 1 255 ? 42.354 31.975 46.055 1.00 75.91 252 GLN A C 1
ATOM 1860 O O . GLN A 1 255 ? 42.104 30.772 46.081 1.00 43.86 252 GLN A O 1
ATOM 1866 N N . ARG A 1 256 ? 41.573 32.892 46.619 1.00 52.55 253 ARG A N 1
ATOM 1867 C CA . ARG A 1 256 ? 40.322 32.547 47.298 1.00 47.06 253 ARG A CA 1
ATOM 1868 C C . ARG A 1 256 ? 39.104 32.713 46.386 1.00 62.05 253 ARG A C 1
ATOM 1869 O O . ARG A 1 256 ? 39.071 33.588 45.509 1.00 44.87 253 ARG A O 1
ATOM 1877 N N . VAL A 1 257 ? 38.102 31.867 46.604 1.00 39.18 254 VAL A N 1
ATOM 1878 C CA . VAL A 1 257 ? 36.865 31.910 45.836 1.00 40.07 254 VAL A CA 1
ATOM 1879 C C . VAL A 1 257 ? 35.665 31.753 46.767 1.00 46.01 254 VAL A C 1
ATOM 1880 O O . VAL A 1 257 ? 35.750 31.058 47.772 1.00 40.92 254 VAL A O 1
ATOM 1884 N N . PRO A 1 258 ? 34.539 32.395 46.427 1.00 39.60 255 PRO A N 1
ATOM 1885 C CA . PRO A 1 258 ? 33.405 32.445 47.352 1.00 47.36 255 PRO A CA 1
ATOM 1886 C C . PRO A 1 258 ? 32.554 31.173 47.285 1.00 32.73 255 PRO A C 1
ATOM 1887 O O . PRO A 1 258 ? 32.424 30.543 46.217 1.00 30.18 255 PRO A O 1
ATOM 1891 N N . LYS A 1 259 ? 31.999 30.806 48.434 1.00 40.19 256 LYS A N 1
ATOM 1892 C CA . LYS A 1 259 ? 31.080 29.671 48.541 1.00 45.40 256 LYS A CA 1
ATOM 1893 C C . LYS A 1 259 ? 29.819 30.167 49.238 1.00 43.58 256 LYS A C 1
ATOM 1894 O O . LYS A 1 259 ? 29.904 30.831 50.274 1.00 37.01 256 LYS A O 1
ATOM 1900 N N . THR A 1 260 ? 28.647 29.880 48.673 1.00 28.31 257 THR A N 1
ATOM 1901 C CA . THR A 1 260 ? 27.421 30.196 49.391 1.00 39.14 257 THR A CA 1
ATOM 1902 C C . THR A 1 260 ? 26.709 28.937 49.902 1.00 45.25 257 THR A C 1
ATOM 1903 O O . THR A 1 260 ? 25.729 29.025 50.625 1.00 42.33 257 THR A O 1
ATOM 1907 N N . VAL A 1 261 ? 27.190 27.762 49.524 1.00 36.13 258 VAL A N 1
ATOM 1908 C CA . VAL A 1 261 ? 26.654 26.523 50.106 1.00 35.88 258 VAL A CA 1
ATOM 1909 C C . VAL A 1 261 ? 27.272 26.262 51.504 1.00 34.62 258 VAL A C 1
ATOM 1910 O O . VAL A 1 261 ? 28.316 26.820 51.849 1.00 38.00 258 VAL A O 1
ATOM 1914 N N . PRO A 1 262 ? 26.631 25.412 52.313 1.00 33.58 259 PRO A N 1
ATOM 1915 C CA . PRO A 1 262 ? 27.092 25.216 53.695 1.00 27.61 259 PRO A CA 1
ATOM 1916 C C . PRO A 1 262 ? 28.393 24.414 53.806 1.00 31.17 259 PRO A C 1
ATOM 1917 O O . PRO A 1 262 ? 28.690 23.574 52.936 1.00 29.44 259 PRO A O 1
ATOM 1921 N N . ASP A 1 263 ? 29.120 24.654 54.899 1.00 26.81 260 ASP A N 1
ATOM 1922 C CA . ASP A 1 263 ? 30.321 23.880 55.253 1.00 29.20 260 ASP A CA 1
ATOM 1923 C C . ASP A 1 263 ? 30.119 23.076 56.531 1.00 29.72 260 ASP A C 1
ATOM 1924 O O . ASP A 1 263 ? 31.014 22.356 56.955 1.00 30.41 260 ASP A O 1
ATOM 1929 N N . HIS A 1 264 ? 28.948 23.192 57.154 1.00 29.59 261 HIS A N 1
ATOM 1930 C CA . HIS A 1 264 ? 28.644 22.301 58.272 1.00 22.52 261 HIS A CA 1
ATOM 1931 C C . HIS A 1 264 ? 27.153 22.111 58.499 1.00 31.52 261 HIS A C 1
ATOM 1932 O O . HIS A 1 264 ? 26.364 23.023 58.296 1.00 26.04 261 HIS A O 1
ATOM 1939 N N . LEU A 1 265 ? 26.778 20.916 58.921 1.00 27.20 262 LEU A N 1
ATOM 1940 C CA . LEU A 1 265 ? 25.393 20.646 59.289 1.00 28.48 262 LEU A CA 1
ATOM 1941 C C . LEU A 1 265 ? 25.358 19.972 60.639 1.00 25.94 262 LEU A C 1
ATOM 1942 O O . LEU A 1 265 ? 26.037 18.939 60.872 1.00 29.25 262 LEU A O 1
ATOM 1947 N N . LEU A 1 266 ? 24.599 20.567 61.550 1.00 23.95 263 LEU A N 1
ATOM 1948 C CA . LEU A 1 266 ? 24.250 19.900 62.798 1.00 24.70 263 LEU A CA 1
ATOM 1949 C C . LEU A 1 266 ? 22.797 19.494 62.686 1.00 31.83 263 LEU A C 1
ATOM 1950 O O . LEU A 1 266 ? 21.946 20.321 62.345 1.00 30.65 263 LEU A O 1
ATOM 1955 N N . PHE A 1 267 ? 22.498 18.238 62.979 1.00 32.26 264 PHE A N 1
ATOM 1956 C CA . PHE A 1 267 ? 21.132 17.751 62.816 1.00 28.68 264 PHE A CA 1
ATOM 1957 C C . PHE A 1 267 ? 20.837 16.798 63.946 1.00 38.65 264 PHE A C 1
ATOM 1958 O O . PHE A 1 267 ? 21.651 15.924 64.276 1.00 31.06 264 PHE A O 1
ATOM 1966 N N . GLN A 1 268 ? 19.691 16.993 64.583 1.00 26.65 265 GLN A N 1
ATOM 1967 C CA . GLN A 1 268 ? 19.250 16.054 65.615 1.00 31.60 265 GLN A CA 1
ATOM 1968 C C . GLN A 1 268 ? 17.766 15.862 65.495 1.00 37.52 265 GLN A C 1
ATOM 1969 O O . GLN A 1 268 ? 17.063 16.786 65.099 1.00 35.15 265 GLN A O 1
ATOM 1975 N N . GLY A 1 269 ? 17.289 14.662 65.795 1.00 31.33 266 GLY A N 1
ATOM 1976 C CA . GLY A 1 269 ? 15.867 14.394 65.663 1.00 33.16 266 GLY A CA 1
ATOM 1977 C C . GLY A 1 269 ? 15.464 13.080 66.297 1.00 33.24 266 GLY A C 1
ATOM 1978 O O . GLY A 1 269 ? 16.287 12.359 66.897 1.00 32.05 266 GLY A O 1
ATOM 1979 N N . THR A 1 270 ? 14.191 12.754 66.147 1.00 29.59 267 THR A N 1
ATOM 1980 C CA . THR A 1 270 ? 13.637 11.529 66.696 1.00 27.72 267 THR A CA 1
ATOM 1981 C C . THR A 1 270 ? 12.984 10.723 65.592 1.00 33.22 267 THR A C 1
ATOM 1982 O O . THR A 1 270 ? 12.275 11.268 64.760 1.00 37.10 267 THR A O 1
ATOM 1986 N N . LEU A 1 271 ? 13.207 9.418 65.596 1.00 29.85 268 LEU A N 1
ATOM 1987 C CA . LEU A 1 271 ? 12.511 8.556 64.665 1.00 33.78 268 LEU A CA 1
ATOM 1988 C C . LEU A 1 271 ? 11.077 8.322 65.162 1.00 37.84 268 LEU A C 1
ATOM 1989 O O . LEU A 1 271 ? 10.856 8.124 66.349 1.00 34.63 268 LEU A O 1
ATOM 1994 N N . LEU A 1 272 ? 10.120 8.338 64.241 1.00 36.19 269 LEU A N 1
ATOM 1995 C CA . LEU A 1 272 ? 8.716 8.083 64.588 1.00 39.01 269 LEU A CA 1
ATOM 1996 C C . LEU A 1 272 ? 8.559 6.763 65.322 1.00 47.64 269 LEU A C 1
ATOM 1997 O O . LEU A 1 272 ? 7.889 6.680 66.346 1.00 48.37 269 LEU A O 1
ATOM 2002 N N . ASN A 1 273 ? 9.194 5.720 64.806 1.00 33.22 270 ASN A N 1
ATOM 2003 C CA . ASN A 1 273 ? 9.073 4.418 65.423 1.00 42.39 270 ASN A CA 1
ATOM 2004 C C . ASN A 1 273 ? 10.007 4.317 66.617 1.00 55.16 270 ASN A C 1
ATOM 2005 O O . ASN A 1 273 ? 11.209 4.144 66.469 1.00 53.42 270 ASN A O 1
ATOM 2010 N N . GLY A 1 274 ? 9.447 4.459 67.807 1.00 43.22 271 GLY A N 1
ATOM 2011 C CA . GLY A 1 274 ? 10.213 4.315 69.024 1.00 38.99 271 GLY A CA 1
ATOM 2012 C C . GLY A 1 274 ? 10.739 5.625 69.588 1.00 49.89 271 GLY A C 1
ATOM 2013 O O . GLY A 1 274 ? 11.460 5.621 70.583 1.00 49.26 271 GLY A O 1
ATOM 2014 N N . ASN A 1 275 ? 10.397 6.749 68.966 1.00 41.40 272 ASN A N 1
ATOM 2015 C CA . ASN A 1 275 ? 10.918 8.028 69.445 1.00 38.49 272 ASN A CA 1
ATOM 2016 C C . ASN A 1 275 ? 12.453 7.984 69.639 1.00 39.72 272 ASN A C 1
ATOM 2017 O O . ASN A 1 275 ? 12.971 8.513 70.630 1.00 35.27 272 ASN A O 1
ATOM 2022 N N . VAL A 1 276 ? 13.159 7.343 68.710 1.00 33.96 273 VAL A N 1
ATOM 2023 C CA . VAL A 1 276 ? 14.627 7.131 68.826 1.00 32.96 273 VAL A CA 1
ATOM 2024 C C . VAL A 1 276 ? 15.421 8.416 68.599 1.00 27.89 273 VAL A C 1
ATOM 2025 O O . VAL A 1 276 ? 15.311 9.047 67.554 1.00 32.16 273 VAL A O 1
ATOM 2029 N N . PRO A 1 277 ? 16.226 8.810 69.583 1.00 32.92 274 PRO A N 1
ATOM 2030 C CA . PRO A 1 277 ? 17.145 9.946 69.433 1.00 29.78 274 PRO A CA 1
ATOM 2031 C C . PRO A 1 277 ? 18.212 9.698 68.343 1.00 39.77 274 PRO A C 1
ATOM 2032 O O . PRO A 1 277 ? 18.909 8.689 68.364 1.00 31.64 274 PRO A O 1
ATOM 2036 N N . VAL A 1 278 ? 18.325 10.632 67.408 1.00 26.45 275 VAL A N 1
ATOM 2037 C CA . VAL A 1 278 ? 19.309 10.578 66.333 1.00 31.04 275 VAL A CA 1
ATOM 2038 C C . VAL A 1 278 ? 20.122 11.859 66.401 1.00 39.18 275 VAL A C 1
ATOM 2039 O O . VAL A 1 278 ? 19.569 12.954 66.428 1.00 32.34 275 VAL A O 1
ATOM 2043 N N . SER A 1 279 ? 21.438 11.722 66.480 1.00 27.96 276 SER A N 1
ATOM 2044 C CA . SER A 1 279 ? 22.323 12.883 66.503 1.00 32.05 276 SER A CA 1
ATOM 2045 C C . SER A 1 279 ? 23.290 12.836 65.313 1.00 37.72 276 SER A C 1
ATOM 2046 O O . SER A 1 279 ? 23.948 11.830 65.084 1.00 37.66 276 SER A O 1
ATOM 2049 N N A CYS A 1 280 ? 23.422 13.950 64.611 0.50 29.99 277 CYS A N 1
ATOM 2050 N N B CYS A 1 280 ? 23.364 13.926 64.557 0.50 28.35 277 CYS A N 1
ATOM 2051 C CA A CYS A 1 280 ? 24.188 13.951 63.380 0.50 28.11 277 CYS A CA 1
ATOM 2052 C CA B CYS A 1 280 ? 24.181 13.966 63.348 0.50 28.89 277 CYS A CA 1
ATOM 2053 C C A CYS A 1 280 ? 25.022 15.213 63.142 0.50 38.93 277 CYS A C 1
ATOM 2054 C C B CYS A 1 280 ? 25.072 15.201 63.265 0.50 39.73 277 CYS A C 1
ATOM 2055 O O A CYS A 1 280 ? 24.553 16.337 63.339 0.50 32.82 277 CYS A O 1
ATOM 2056 O O B CYS A 1 280 ? 24.687 16.298 63.684 0.50 32.49 277 CYS A O 1
ATOM 2061 N N . SER A 1 281 ? 26.265 15.015 62.707 1.00 32.06 278 SER A N 1
ATOM 2062 C CA . SER A 1 281 ? 27.172 16.130 62.440 1.00 30.82 278 SER A CA 1
ATOM 2063 C C . SER A 1 281 ? 27.891 15.871 61.114 1.00 37.32 278 SER A C 1
ATOM 2064 O O . SER A 1 281 ? 28.580 14.863 60.956 1.00 33.48 278 SER A O 1
ATOM 2067 N N . PHE A 1 282 ? 27.733 16.786 60.167 1.00 22.58 279 PHE A N 1
ATOM 2068 C CA . PHE A 1 282 ? 28.385 16.679 58.857 1.00 26.54 279 PHE A CA 1
ATOM 2069 C C . PHE A 1 282 ? 29.309 17.849 58.631 1.00 36.70 279 PHE A C 1
ATOM 2070 O O . PHE A 1 282 ? 28.879 18.991 58.644 1.00 31.77 279 PHE A O 1
ATOM 2078 N N . LYS A 1 283 ? 30.579 17.546 58.418 1.00 29.98 280 LYS A N 1
ATOM 2079 C CA . LYS A 1 283 ? 31.597 18.559 58.123 1.00 31.61 280 LYS A CA 1
ATOM 2080 C C . LYS A 1 283 ? 31.672 18.756 56.612 1.00 34.30 280 LYS A C 1
ATOM 2081 O O . LYS A 1 283 ? 31.602 17.796 55.843 1.00 36.27 280 LYS A O 1
ATOM 2087 N N . GLY A 1 284 ? 31.837 19.995 56.175 1.00 36.64 281 GLY A N 1
ATOM 2088 C CA . GLY A 1 284 ? 31.894 20.282 54.746 1.00 26.52 281 GLY A CA 1
ATOM 2089 C C . GLY A 1 284 ? 33.003 19.605 53.961 1.00 34.82 281 GLY A C 1
ATOM 2090 O O . GLY A 1 284 ? 32.796 19.089 52.856 1.00 42.68 281 GLY A O 1
ATOM 2091 N N . GLY A 1 285 ? 34.108 19.502 54.684 1.00 31.00 282 GLY A N 1
ATOM 2092 C CA . GLY A 1 285 ? 35.490 19.498 54.296 1.00 52.58 282 GLY A CA 1
ATOM 2093 C C . GLY A 1 285 ? 36.190 18.182 54.421 1.00 73.18 282 GLY A C 1
ATOM 2094 O O . GLY A 1 285 ? 35.758 17.230 53.806 1.00 94.40 282 GLY A O 1
ATOM 2095 N N . LYS A 1 286 ? 37.308 18.149 55.136 1.00 102.09 283 LYS A N 1
ATOM 2096 C CA . LYS A 1 286 ? 38.175 16.972 55.133 1.00 105.07 283 LYS A CA 1
ATOM 2097 C C . LYS A 1 286 ? 38.771 16.744 56.520 1.00 96.48 283 LYS A C 1
ATOM 2098 O O . LYS A 1 286 ? 38.919 17.683 57.302 1.00 92.04 283 LYS A O 1
ATOM 2104 N N . PRO A 1 287 ? 39.109 15.489 56.835 1.00 103.45 284 PRO A N 1
ATOM 2105 C CA . PRO A 1 287 ? 39.573 15.169 58.184 1.00 92.27 284 PRO A CA 1
ATOM 2106 C C . PRO A 1 287 ? 41.072 14.908 58.304 1.00 106.59 284 PRO A C 1
ATOM 2107 O O . PRO A 1 287 ? 41.680 14.326 57.407 1.00 111.79 284 PRO A O 1
ATOM 2111 N N . THR A 1 288 ? 41.646 15.367 59.414 1.00 119.47 285 THR A N 1
ATOM 2112 C CA . THR A 1 288 ? 43.009 15.043 59.830 1.00 118.95 285 THR A CA 1
ATOM 2113 C C . THR A 1 288 ? 42.797 13.938 60.851 1.00 118.95 285 THR A C 1
ATOM 2114 O O . THR A 1 288 ? 43.087 14.114 62.036 1.00 122.39 285 THR A O 1
ATOM 2118 N N . THR A 1 292 ? 40.946 9.474 59.080 1.00 134.71 289 THR A N 1
ATOM 2119 C CA . THR A 1 292 ? 39.781 8.981 59.783 1.00 131.23 289 THR A CA 1
ATOM 2120 C C . THR A 1 292 ? 38.876 8.115 58.923 1.00 127.42 289 THR A C 1
ATOM 2121 O O . THR A 1 292 ? 39.280 7.614 57.875 1.00 140.56 289 THR A O 1
ATOM 2125 N N . LYS A 1 293 ? 37.639 7.955 59.385 1.00 105.80 290 LYS A N 1
ATOM 2126 C CA . LYS A 1 293 ? 36.571 7.375 58.579 1.00 79.53 290 LYS A CA 1
ATOM 2127 C C . LYS A 1 293 ? 35.756 8.512 57.963 1.00 74.61 290 LYS A C 1
ATOM 2128 O O . LYS A 1 293 ? 35.511 9.528 58.611 1.00 45.74 290 LYS A O 1
ATOM 2134 N N . ASN A 1 294 ? 35.361 8.347 56.704 1.00 49.69 291 ASN A N 1
ATOM 2135 C CA . ASN A 1 294 ? 34.649 9.380 55.952 1.00 38.83 291 ASN A CA 1
ATOM 2136 C C . ASN A 1 294 ? 33.181 9.511 56.403 1.00 68.58 291 ASN A C 1
ATOM 2137 O O . ASN A 1 294 ? 32.576 10.587 56.350 1.00 61.99 291 ASN A O 1
ATOM 2142 N N . LEU A 1 295 ? 32.617 8.388 56.829 1.00 41.18 292 LEU A N 1
ATOM 2143 C CA . LEU A 1 295 ? 31.227 8.299 57.257 1.00 36.56 292 LEU A CA 1
ATOM 2144 C C . LEU A 1 295 ? 31.129 7.218 58.331 1.00 45.63 292 LEU A C 1
ATOM 2145 O O . LEU A 1 295 ? 31.684 6.134 58.163 1.00 37.82 292 LEU A O 1
ATOM 2150 N N . VAL A 1 296 ? 30.476 7.521 59.451 1.00 33.09 293 VAL A N 1
ATOM 2151 C CA . VAL A 1 296 ? 30.104 6.472 60.398 1.00 32.01 293 VAL A CA 1
ATOM 2152 C C . VAL A 1 296 ? 28.669 6.632 60.867 1.00 33.88 293 VAL A C 1
ATOM 2153 O O . VAL A 1 296 ? 28.209 7.735 61.181 1.00 34.12 293 VAL A O 1
ATOM 2157 N N . ILE A 1 297 ? 27.972 5.509 60.879 1.00 30.07 294 ILE A N 1
ATOM 2158 C CA . ILE A 1 297 ? 26.603 5.424 61.390 1.00 34.10 294 ILE A CA 1
ATOM 2159 C C . ILE A 1 297 ? 26.645 4.405 62.509 1.00 35.01 294 ILE A C 1
ATOM 2160 O O . ILE A 1 297 ? 26.969 3.234 62.291 1.00 32.65 294 ILE A O 1
ATOM 2165 N N . ASP A 1 298 ? 26.414 4.875 63.726 1.00 30.22 295 ASP A N 1
ATOM 2166 C CA . ASP A 1 298 ? 26.411 3.998 64.894 1.00 34.85 295 ASP A CA 1
ATOM 2167 C C . ASP A 1 298 ? 24.967 3.796 65.333 1.00 39.72 295 ASP A C 1
ATOM 2168 O O . ASP A 1 298 ? 24.294 4.762 65.665 1.00 33.26 295 ASP A O 1
ATOM 2173 N N . ILE A 1 299 ? 24.502 2.556 65.333 1.00 36.26 296 ILE A N 1
ATOM 2174 C CA . ILE A 1 299 ? 23.136 2.254 65.758 1.00 34.41 296 ILE A CA 1
ATOM 2175 C C . ILE A 1 299 ? 23.202 1.422 67.035 1.00 43.01 296 ILE A C 1
ATOM 2176 O O . ILE A 1 299 ? 23.765 0.322 67.053 1.00 37.51 296 ILE A O 1
ATOM 2181 N N . HIS A 1 300 ? 22.686 1.972 68.128 1.00 30.32 297 HIS A N 1
ATOM 2182 C CA . HIS A 1 300 ? 22.795 1.302 69.419 1.00 29.48 297 HIS A CA 1
ATOM 2183 C C . HIS A 1 300 ? 21.490 0.610 69.772 1.00 33.50 297 HIS A C 1
ATOM 2184 O O . HIS A 1 300 ? 20.463 1.273 69.932 1.00 35.79 297 HIS A O 1
ATOM 2191 N N . GLY A 1 301 ? 21.541 -0.711 69.910 1.00 33.93 298 GLY A N 1
ATOM 2192 C CA . GLY A 1 301 ? 20.333 -1.503 70.114 1.00 30.37 298 GLY A CA 1
ATOM 2193 C C . GLY A 1 301 ? 20.289 -2.018 71.536 1.00 43.25 298 GLY A C 1
ATOM 2194 O O . GLY A 1 301 ? 21.277 -1.926 72.261 1.00 40.18 298 GLY A O 1
ATOM 2195 N N . THR A 1 302 ? 19.160 -2.578 71.956 1.00 37.82 299 THR A N 1
ATOM 2196 C CA . THR A 1 302 ? 19.102 -3.094 73.319 1.00 33.63 299 THR A CA 1
ATOM 2197 C C . THR A 1 302 ? 19.840 -4.407 73.416 1.00 40.29 299 THR A C 1
ATOM 2198 O O . THR A 1 302 ? 20.247 -4.788 74.498 1.00 45.61 299 THR A O 1
ATOM 2202 N N . LYS A 1 303 ? 20.014 -5.104 72.295 1.00 39.63 300 LYS A N 1
ATOM 2203 C CA . LYS A 1 303 ? 20.725 -6.389 72.316 1.00 45.79 300 LYS A CA 1
ATOM 2204 C C . LYS A 1 303 ? 22.135 -6.317 71.718 1.00 47.44 300 LYS A C 1
ATOM 2205 O O . LYS A 1 303 ? 23.062 -6.939 72.236 1.00 45.04 300 LYS A O 1
ATOM 2211 N N A ARG A 1 304 ? 22.287 -5.572 70.625 0.60 48.83 301 ARG A N 1
ATOM 2212 N N B ARG A 1 304 ? 22.276 -5.586 70.613 0.40 47.78 301 ARG A N 1
ATOM 2213 C CA A ARG A 1 304 ? 23.591 -5.421 69.982 0.60 46.28 301 ARG A CA 1
ATOM 2214 C CA B ARG A 1 304 ? 23.565 -5.423 69.939 0.40 46.18 301 ARG A CA 1
ATOM 2215 C C A ARG A 1 304 ? 23.777 -4.008 69.432 0.60 48.42 301 ARG A C 1
ATOM 2216 C C B ARG A 1 304 ? 23.784 -3.972 69.508 0.40 47.18 301 ARG A C 1
ATOM 2217 O O A ARG A 1 304 ? 22.809 -3.260 69.262 0.60 38.65 301 ARG A O 1
ATOM 2218 O O B ARG A 1 304 ? 22.848 -3.168 69.479 0.40 37.48 301 ARG A O 1
ATOM 2233 N N . ASP A 1 305 ? 25.023 -3.638 69.162 1.00 42.89 302 ASP A N 1
ATOM 2234 C CA . ASP A 1 305 ? 25.296 -2.382 68.458 1.00 33.41 302 ASP A CA 1
ATOM 2235 C C . ASP A 1 305 ? 25.662 -2.747 67.040 1.00 39.33 302 ASP A C 1
ATOM 2236 O O . ASP A 1 305 ? 26.139 -3.852 66.759 1.00 38.54 302 ASP A O 1
ATOM 2241 N N . LEU A 1 306 ? 25.440 -1.805 66.148 1.00 30.08 303 LEU A N 1
ATOM 2242 C CA . LEU A 1 306 ? 25.697 -2.003 64.745 1.00 32.67 303 LEU A CA 1
ATOM 2243 C C . LEU A 1 306 ? 26.355 -0.718 64.287 1.00 47.10 303 LEU A C 1
ATOM 2244 O O . LEU A 1 306 ? 25.964 0.375 64.714 1.00 38.58 303 LEU A O 1
ATOM 2249 N N . LYS A 1 307 ? 27.390 -0.852 63.469 1.00 37.25 304 LYS A N 1
ATOM 2250 C CA . LYS A 1 307 ? 28.109 0.293 62.943 1.00 36.17 304 LYS A CA 1
ATOM 2251 C C . LYS A 1 307 ? 28.366 0.143 61.448 1.00 45.92 304 LYS A C 1
ATOM 2252 O O . LYS A 1 307 ? 28.817 -0.905 60.983 1.00 45.38 304 LYS A O 1
ATOM 2258 N N . LEU A 1 308 ? 28.069 1.184 60.685 1.00 35.44 305 LEU A N 1
ATOM 2259 C CA . LEU A 1 308 ? 28.424 1.188 59.275 1.00 38.45 305 LEU A CA 1
ATOM 2260 C C . LEU A 1 308 ? 29.489 2.246 59.065 1.00 50.92 305 LEU A C 1
ATOM 2261 O O . LEU A 1 308 ? 29.433 3.332 59.663 1.00 41.57 305 LEU A O 1
ATOM 2266 N N . GLU A 1 309 ? 30.473 1.917 58.231 1.00 34.27 306 GLU A N 1
ATOM 2267 C CA . GLU A 1 309 ? 31.627 2.798 58.042 1.00 45.00 306 GLU A CA 1
ATOM 2268 C C . GLU A 1 309 ? 31.988 2.985 56.580 1.00 44.48 306 GLU A C 1
ATOM 2269 O O . GLU A 1 309 ? 31.742 2.110 55.750 1.00 50.32 306 GLU A O 1
ATOM 2275 N N . GLY A 1 310 ? 32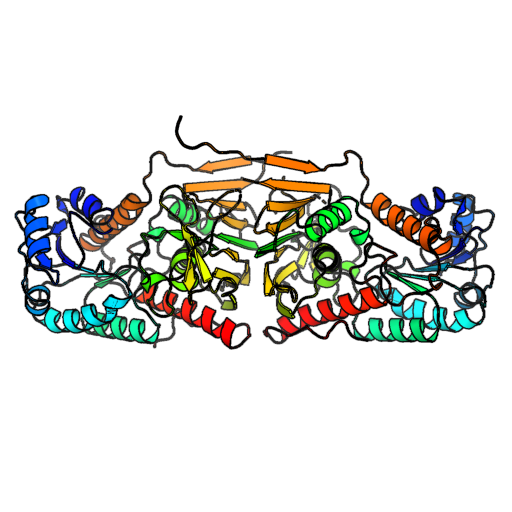.601 4.129 56.294 1.00 52.39 307 GLY A N 1
ATOM 2276 C CA . GLY A 1 310 ? 32.884 4.558 54.934 1.00 51.47 307 GLY A CA 1
ATOM 2277 C C . GLY A 1 310 ? 34.351 4.638 54.562 1.00 81.36 307 GLY A C 1
ATOM 2278 O O . GLY A 1 310 ? 35.147 3.811 55.010 1.00 116.65 307 GLY A O 1
ATOM 2279 N N . ASP A 1 311 ? 34.721 5.647 53.773 1.00 107.74 308 ASP A N 1
ATOM 2280 C CA . ASP A 1 311 ? 35.851 5.461 52.882 1.00 126.80 308 ASP A CA 1
ATOM 2281 C C . ASP A 1 311 ? 35.348 4.121 52.411 1.00 147.08 308 ASP A C 1
ATOM 2282 O O . ASP A 1 311 ? 36.059 3.279 51.862 1.00 161.66 308 ASP A O 1
ATOM 2287 N N . ILE A 1 317 ? 30.247 3.608 53.455 1.00 99.50 314 ILE A N 1
ATOM 2288 C CA . ILE A 1 317 ? 29.584 2.315 53.443 1.00 61.89 314 ILE A CA 1
ATOM 2289 C C . ILE A 1 317 ? 30.376 1.280 52.670 1.00 58.80 314 ILE A C 1
ATOM 2290 O O . ILE A 1 317 ? 30.063 0.944 51.522 1.00 50.46 314 ILE A O 1
ATOM 2295 N N . SER A 1 318 ? 31.420 0.794 53.333 1.00 45.50 315 SER A N 1
ATOM 2296 C CA . SER A 1 318 ? 32.257 -0.262 52.817 1.00 46.99 315 SER A CA 1
ATOM 2297 C C . SER A 1 318 ? 32.570 -1.227 53.968 1.00 54.48 315 SER A C 1
ATOM 2298 O O . SER A 1 318 ? 33.407 -2.092 53.853 1.00 46.57 315 SER A O 1
ATOM 2301 N N . ASN A 1 319 ? 31.868 -1.085 55.081 1.00 66.00 316 ASN A N 1
ATOM 2302 C CA . ASN A 1 319 ? 32.152 -1.914 56.240 1.00 46.68 316 ASN A CA 1
ATOM 2303 C C . ASN A 1 319 ? 30.949 -1.988 57.173 1.00 49.69 316 ASN A C 1
ATOM 2304 O O . ASN A 1 319 ? 30.296 -0.975 57.429 1.00 57.93 316 ASN A O 1
ATOM 2309 N N . LEU A 1 320 ? 30.644 -3.182 57.666 1.00 56.31 317 LEU A N 1
ATOM 2310 C CA . LEU A 1 320 ? 29.557 -3.350 58.635 1.00 38.64 317 LEU A CA 1
ATOM 2311 C C . LEU A 1 320 ? 30.062 -4.106 59.850 1.00 53.07 317 LEU A C 1
ATOM 2312 O O . LEU A 1 320 ? 30.592 -5.219 59.743 1.00 41.83 317 LEU A O 1
ATOM 2317 N N . VAL A 1 321 ? 29.907 -3.492 61.010 1.00 33.20 318 VAL A N 1
ATOM 2318 C CA . VAL A 1 321 ? 30.316 -4.132 62.248 1.00 35.51 318 VAL A CA 1
ATOM 2319 C C . VAL A 1 321 ? 29.163 -4.366 63.200 1.00 35.31 318 VAL A C 1
ATOM 2320 O O . VAL A 1 321 ? 28.313 -3.491 63.406 1.00 38.93 318 VAL A O 1
ATOM 2324 N N . LEU A 1 322 ? 29.161 -5.551 63.792 1.00 31.59 319 LEU A N 1
ATOM 2325 C CA . LEU A 1 322 ? 28.120 -5.982 64.709 1.00 37.07 319 LEU A CA 1
ATOM 2326 C C . LEU A 1 322 ? 28.804 -6.347 66.012 1.00 45.91 319 LEU A C 1
ATOM 2327 O O . LEU A 1 322 ? 29.749 -7.146 66.019 1.00 45.55 319 LEU A O 1
ATOM 2332 N N . TYR A 1 323 ? 28.372 -5.726 67.104 1.00 43.82 320 TYR A N 1
ATOM 2333 C CA . TYR A 1 323 ? 29.027 -5.920 68.400 1.00 42.16 320 TYR A CA 1
ATOM 2334 C C . TYR A 1 323 ? 28.050 -6.434 69.406 1.00 56.62 320 TYR A C 1
ATOM 2335 O O . TYR A 1 323 ? 26.967 -5.856 69.566 1.00 39.68 320 TYR A O 1
ATOM 2344 N N . TYR A 1 324 ? 28.464 -7.460 70.143 1.00 47.53 321 TYR A N 1
ATOM 2345 C CA . TYR A 1 324 ? 27.610 -8.053 71.156 1.00 48.78 321 TYR A CA 1
ATOM 2346 C C . TYR A 1 324 ? 28.371 -8.897 72.174 1.00 57.58 321 TYR A C 1
ATOM 2347 O O . TYR A 1 324 ? 29.605 -8.867 72.225 1.00 52.84 321 TYR A O 1
ATOM 2356 N N . SER A 1 325 ? 27.619 -9.664 72.961 1.00 87.64 322 SER A N 1
ATOM 2357 C CA . SER A 1 325 ? 28.173 -10.425 74.074 1.00 92.97 322 SER A CA 1
ATOM 2358 C C . SER A 1 325 ? 27.545 -11.812 74.224 1.00 85.75 322 SER A C 1
ATOM 2359 O O . SER A 1 325 ? 26.341 -11.977 74.025 1.00 89.31 322 SER A O 1
ATOM 2362 N N . GLY A 1 326 ? 28.372 -12.804 74.559 1.00 106.35 323 GLY A N 1
ATOM 2363 C CA . GLY A 1 326 ? 27.900 -13.982 75.273 1.00 116.51 323 GLY A CA 1
ATOM 2364 C C . GLY A 1 326 ? 27.830 -13.409 76.673 1.00 121.21 323 GLY A C 1
ATOM 2365 O O . GLY A 1 326 ? 26.769 -12.991 77.129 1.00 134.53 323 GLY A O 1
ATOM 2366 N N . GLY A 1 349 ? 32.873 -13.414 79.727 1.00 105.94 346 GLY A N 1
ATOM 2367 C CA . GLY A 1 349 ? 33.311 -12.211 80.411 1.00 101.33 346 GLY A CA 1
ATOM 2368 C C . GLY A 1 349 ? 33.801 -11.548 79.135 1.00 100.58 346 GLY A C 1
ATOM 2369 O O . GLY A 1 349 ? 34.876 -10.940 79.051 1.00 88.29 346 GLY A O 1
ATOM 2370 N N . LYS A 1 350 ? 32.947 -11.692 78.125 1.00 70.61 347 LYS A N 1
ATOM 2371 C CA . LYS A 1 350 ? 33.360 -11.841 76.738 1.00 70.06 347 LYS A CA 1
ATOM 2372 C C . LYS A 1 350 ? 32.631 -10.902 75.772 1.00 76.00 347 LYS A C 1
ATOM 2373 O O . LYS A 1 350 ? 31.401 -10.805 75.804 1.00 64.46 347 LYS A O 1
ATOM 2379 N N . GLU A 1 351 ? 33.389 -10.229 74.906 1.00 51.97 348 GLU A N 1
ATOM 2380 C CA . GLU A 1 351 ? 32.792 -9.390 73.874 1.00 46.23 348 GLU A CA 1
ATOM 2381 C C . GLU A 1 351 ? 33.086 -9.947 72.495 1.00 57.11 348 GLU A C 1
ATOM 2382 O O . GLU A 1 351 ? 34.201 -10.387 72.211 1.00 45.34 348 GLU A O 1
ATOM 2388 N N . ILE A 1 352 ? 32.091 -9.890 71.622 1.00 43.31 349 ILE A N 1
ATOM 2389 C CA . ILE A 1 352 ? 32.263 -10.371 70.264 1.00 40.25 349 ILE A CA 1
ATOM 2390 C C . ILE A 1 352 ? 32.116 -9.233 69.289 1.00 37.10 349 ILE A C 1
ATOM 2391 O O . ILE A 1 352 ? 31.227 -8.377 69.423 1.00 42.93 349 ILE A O 1
ATOM 2396 N N . MET A 1 353 ? 33.012 -9.204 68.318 1.00 36.98 350 MET A N 1
ATOM 2397 C CA . MET A 1 353 ? 32.934 -8.225 67.253 1.00 34.25 350 MET A CA 1
ATOM 2398 C C . MET A 1 353 ? 32.990 -8.954 65.929 1.00 62.27 350 MET A C 1
ATOM 2399 O O . MET A 1 353 ? 33.912 -9.735 65.655 1.00 43.29 350 MET A O 1
ATOM 2404 N N . GLU A 1 354 ? 31.979 -8.692 65.118 1.00 45.61 351 GLU A N 1
ATOM 2405 C CA . GLU A 1 354 ? 31.819 -9.345 63.841 1.00 33.17 351 GLU A CA 1
ATOM 2406 C C . GLU A 1 354 ? 31.861 -8.313 62.733 1.00 42.95 351 GLU A C 1
ATOM 2407 O O . GLU A 1 354 ? 31.217 -7.267 62.809 1.00 43.88 351 GLU A O 1
ATOM 2413 N N . VAL A 1 355 ? 32.634 -8.605 61.700 1.00 38.96 352 VAL A N 1
ATOM 2414 C CA . VAL A 1 355 ? 32.892 -7.628 60.661 1.00 48.45 352 VAL A CA 1
ATOM 2415 C C . VAL A 1 355 ? 32.527 -8.179 59.298 1.00 62.05 352 VAL A C 1
ATOM 2416 O O . VAL A 1 355 ? 33.024 -9.224 58.877 1.00 46.37 352 VAL A O 1
ATOM 2420 N N . TYR A 1 356 ? 31.640 -7.467 58.621 1.00 42.00 353 TYR A N 1
ATOM 2421 C CA . TYR A 1 356 ? 31.166 -7.852 57.302 1.00 41.18 353 TYR A CA 1
ATOM 2422 C C . TYR A 1 356 ? 31.807 -6.912 56.295 1.00 53.04 353 TYR A C 1
ATOM 2423 O O . TYR A 1 356 ? 31.620 -5.697 56.364 1.00 44.81 353 TYR A O 1
ATOM 2432 N N . HIS A 1 357 ? 32.586 -7.473 55.375 1.00 45.50 354 HIS A N 1
ATOM 2433 C CA . HIS A 1 357 ? 33.309 -6.670 54.397 1.00 57.55 354 HIS A CA 1
ATOM 2434 C C . HIS A 1 357 ? 33.429 -7.399 53.062 1.00 65.91 354 HIS A C 1
ATOM 2435 O O . HIS A 1 357 ? 33.842 -8.554 53.013 1.00 62.69 354 HIS A O 1
ATOM 2442 N N . LEU A 1 358 ? 33.065 -6.723 51.981 1.00 61.07 355 LEU A N 1
ATOM 2443 C CA . LEU A 1 358 ? 33.116 -7.339 50.666 1.00 49.97 355 LEU A CA 1
ATOM 2444 C C . LEU A 1 358 ? 34.358 -6.896 49.935 1.00 57.23 355 LEU A C 1
ATOM 2445 O O . LEU A 1 358 ? 34.704 -5.713 49.934 1.00 54.43 355 LEU A O 1
ATOM 2450 N N . ARG A 1 359 ? 35.020 -7.851 49.295 1.00 70.74 356 ARG A N 1
ATOM 2451 C CA . ARG A 1 359 ? 36.108 -7.522 48.390 1.00 92.12 356 ARG A CA 1
ATOM 2452 C C . ARG A 1 359 ? 36.041 -8.404 47.158 1.00 106.15 356 ARG A C 1
ATOM 2453 O O . ARG A 1 359 ? 35.859 -9.618 47.252 1.00 126.21 356 ARG A O 1
ATOM 2461 N N . ASN A 1 360 ? 36.175 -7.769 46.001 1.00 97.59 357 ASN A N 1
ATOM 2462 C CA . ASN A 1 360 ? 36.363 -6.326 45.966 1.00 95.23 357 ASN A CA 1
ATOM 2463 C C . ASN A 1 360 ? 35.145 -5.620 45.396 1.00 95.98 357 ASN A C 1
ATOM 2464 O O . ASN A 1 360 ? 35.085 -5.337 44.200 1.00 89.50 357 ASN A O 1
ATOM 2469 N N . TYR A 1 361 ? 34.171 -5.342 46.253 1.00 80.04 358 TYR A N 1
ATOM 2470 C CA . TYR A 1 361 ? 32.971 -4.641 45.821 1.00 53.49 358 TYR A CA 1
ATOM 2471 C C . TYR A 1 361 ? 33.289 -3.206 45.431 1.00 49.53 358 TYR A C 1
ATOM 2472 O O . TYR A 1 361 ? 33.800 -2.428 46.234 1.00 64.59 358 TYR A O 1
ATOM 2481 N N . ASN A 1 362 ? 33.009 -2.870 44.178 1.00 54.27 359 ASN A N 1
ATOM 2482 C CA . ASN A 1 362 ? 33.056 -1.487 43.726 1.00 49.38 359 ASN A CA 1
ATOM 2483 C C . ASN A 1 362 ? 31.681 -0.848 43.908 1.00 52.48 359 ASN A C 1
ATOM 2484 O O . ASN A 1 362 ? 30.790 -1.059 43.087 1.00 47.45 359 ASN A O 1
ATOM 2489 N N . ALA A 1 363 ? 31.514 -0.079 44.984 1.00 70.76 360 ALA A N 1
ATOM 2490 C CA . ALA A 1 363 ? 30.200 0.427 45.390 1.00 71.67 360 ALA A CA 1
ATOM 2491 C C . ALA A 1 363 ? 29.593 1.326 44.327 1.00 75.97 360 ALA A C 1
ATOM 2492 O O . ALA A 1 363 ? 28.376 1.315 44.086 1.00 54.43 360 ALA A O 1
ATOM 2494 N N . ILE A 1 364 ? 30.477 2.088 43.698 1.00 56.70 361 ILE A N 1
ATOM 2495 C CA . ILE A 1 364 ? 30.140 3.094 42.698 1.00 55.48 361 ILE A CA 1
ATOM 2496 C C . ILE A 1 364 ? 29.328 2.590 41.507 1.00 46.72 361 ILE A C 1
ATOM 2497 O O . ILE A 1 364 ? 28.278 3.137 41.192 1.00 60.80 361 ILE A O 1
ATOM 2502 N N . VAL A 1 365 ? 29.809 1.559 40.830 1.00 41.74 362 VAL A N 1
ATOM 2503 C CA . VAL A 1 365 ? 29.043 1.029 39.714 1.00 57.81 362 VAL A CA 1
ATOM 2504 C C . VAL A 1 365 ? 28.169 -0.108 40.216 1.00 60.31 362 VAL A C 1
ATOM 2505 O O . VAL A 1 365 ? 27.156 -0.432 39.601 1.00 50.66 362 VAL A O 1
ATOM 2509 N N . GLY A 1 366 ? 28.567 -0.692 41.346 1.00 45.96 363 GLY A N 1
ATOM 2510 C CA . GLY A 1 366 ? 27.866 -1.826 41.936 1.00 49.44 363 GLY A CA 1
ATOM 2511 C C . GLY A 1 366 ? 26.467 -1.488 42.449 1.00 52.02 363 GLY A C 1
ATOM 2512 O O . GLY A 1 366 ? 25.517 -2.244 42.239 1.00 39.43 363 GLY A O 1
ATOM 2513 N N . ASN A 1 367 ? 26.341 -0.354 43.132 1.00 32.87 364 ASN A N 1
ATOM 2514 C CA . ASN A 1 367 ? 25.048 0.066 43.690 1.00 43.28 364 ASN A CA 1
ATOM 2515 C C . ASN A 1 367 ? 24.069 0.439 42.592 1.00 45.08 364 ASN A C 1
ATOM 2516 O O . ASN A 1 367 ? 22.902 0.068 42.629 1.00 49.40 364 ASN A O 1
ATOM 2521 N N . ILE A 1 368 ? 24.575 1.150 41.597 1.00 41.40 365 ILE A N 1
ATOM 2522 C CA . ILE A 1 368 ? 23.797 1.492 40.433 1.00 35.58 365 ILE A CA 1
ATOM 2523 C C . ILE A 1 368 ? 23.428 0.251 39.665 1.00 48.96 365 ILE A C 1
ATOM 2524 O O . ILE A 1 36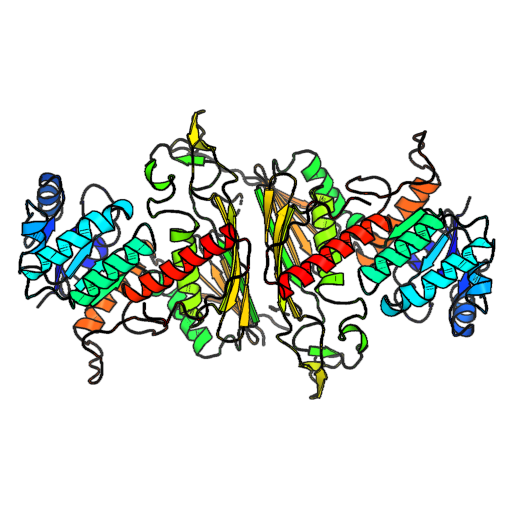8 ? 22.302 0.112 39.177 1.00 41.26 365 ILE A O 1
ATOM 2529 N N . HIS A 1 369 ? 24.390 -0.652 39.555 1.00 32.60 366 HIS A N 1
ATOM 2530 C CA . HIS A 1 369 ? 24.172 -1.903 38.852 1.00 46.63 366 HIS A CA 1
ATOM 2531 C C . HIS A 1 369 ? 22.929 -2.578 39.412 1.00 42.40 366 HIS A C 1
ATOM 2532 O O . HIS A 1 369 ? 22.039 -2.985 38.673 1.00 44.73 366 HIS A O 1
ATOM 2539 N N . ARG A 1 370 ? 22.877 -2.688 40.732 1.00 40.21 367 ARG A N 1
ATOM 2540 C CA . ARG A 1 370 ? 21.786 -3.409 41.382 1.00 45.20 367 ARG A CA 1
ATOM 2541 C C . ARG A 1 370 ? 20.466 -2.666 41.254 1.00 42.65 367 ARG A C 1
ATOM 2542 O O . ARG A 1 370 ? 19.395 -3.268 41.288 1.00 43.04 367 ARG A O 1
ATOM 2550 N N . LEU A 1 371 ? 20.543 -1.356 41.064 1.00 32.90 368 LEU A N 1
ATOM 2551 C CA . LEU A 1 371 ? 19.340 -0.583 40.856 1.00 39.29 368 LEU A CA 1
ATOM 2552 C C . LEU A 1 371 ? 18.785 -0.943 39.484 1.00 50.51 368 LEU A C 1
ATOM 2553 O O . LEU A 1 371 ? 17.583 -1.205 39.332 1.00 46.39 368 LEU A O 1
ATOM 2558 N N . TYR A 1 372 ? 19.674 -0.999 38.494 1.00 41.01 369 TYR A N 1
ATOM 2559 C CA . TYR A 1 372 ? 19.305 -1.422 37.143 1.00 39.18 369 TYR A CA 1
ATOM 2560 C C . TYR A 1 372 ? 18.731 -2.843 37.135 1.00 49.11 369 TYR A C 1
ATOM 2561 O O . TYR A 1 372 ? 17.874 -3.187 36.312 1.00 47.22 369 TYR A O 1
ATOM 2570 N N . GLN A 1 373 ? 19.209 -3.670 38.049 1.00 44.67 370 GLN A N 1
ATOM 2571 C CA . GLN A 1 373 ? 18.780 -5.057 38.064 1.00 49.61 370 GLN A CA 1
ATOM 2572 C C . GLN A 1 373 ? 17.372 -5.097 38.638 1.00 57.70 370 GLN A C 1
ATOM 2573 O O . GLN A 1 373 ? 16.520 -5.838 38.158 1.00 49.66 370 GLN A O 1
ATOM 2579 N N . SER A 1 374 ? 17.144 -4.283 39.666 1.00 37.32 371 SER A N 1
ATOM 2580 C CA . SER A 1 374 ? 15.838 -4.170 40.302 1.00 53.59 371 SER A CA 1
ATOM 2581 C C . SER A 1 374 ? 14.785 -3.747 39.302 1.00 59.01 371 SER A C 1
ATOM 2582 O O . SER A 1 374 ? 13.657 -4.248 39.309 1.00 65.00 371 SER A O 1
ATOM 2585 N N . ILE A 1 375 ? 15.154 -2.815 38.439 1.00 53.30 372 ILE A N 1
ATOM 2586 C CA . ILE A 1 375 ? 14.220 -2.320 37.441 1.00 44.14 372 ILE A CA 1
ATOM 2587 C C . ILE A 1 375 ? 13.849 -3.445 36.489 1.00 61.55 372 ILE A C 1
ATOM 2588 O O . ILE A 1 375 ? 12.712 -3.552 36.049 1.00 60.90 372 ILE A O 1
ATOM 2593 N N . SER A 1 376 ? 14.823 -4.283 36.172 1.00 54.90 373 SER A N 1
ATOM 2594 C CA . SER A 1 376 ? 14.575 -5.440 35.332 1.00 62.34 373 SER A CA 1
ATOM 2595 C C . SER A 1 376 ? 13.690 -6.438 36.084 1.00 51.32 373 SER A C 1
ATOM 2596 O O . SER A 1 376 ? 12.669 -6.888 35.571 1.00 64.80 373 SER A O 1
ATOM 2599 N N . ASP A 1 377 ? 14.077 -6.744 37.318 1.00 49.39 374 ASP A N 1
ATOM 2600 C CA . ASP A 1 377 ? 13.385 -7.736 38.145 1.00 45.84 374 ASP A CA 1
ATOM 2601 C C . ASP A 1 377 ? 11.926 -7.422 38.478 1.00 86.14 374 ASP A C 1
ATOM 2602 O O . ASP A 1 377 ? 11.098 -8.335 38.528 1.00 56.70 374 ASP A O 1
ATOM 2607 N N . PHE A 1 378 ? 11.622 -6.155 38.758 1.00 70.98 375 PHE A N 1
ATOM 2608 C CA . PHE A 1 378 ? 10.244 -5.748 39.031 1.00 82.07 375 PHE A CA 1
ATOM 2609 C C . PHE A 1 378 ? 9.478 -5.788 37.726 1.00 83.08 375 PHE A C 1
ATOM 2610 O O . PHE A 1 378 ? 8.323 -6.212 37.681 1.00 51.65 375 PHE A O 1
ATOM 2618 N N . HIS A 1 379 ? 10.147 -5.343 36.667 1.00 47.58 376 HIS A N 1
ATOM 2619 C CA . HIS A 1 379 ? 9.570 -5.288 35.319 1.00 56.63 376 HIS A CA 1
ATOM 2620 C C . HIS A 1 379 ? 9.187 -6.664 34.801 1.00 74.10 376 HIS A C 1
ATOM 2621 O O . HIS A 1 379 ? 8.024 -6.912 34.471 1.00 77.04 376 HIS A O 1
ATOM 2628 N N . PHE A 1 380 ? 10.178 -7.550 34.730 1.00 79.47 377 PHE A N 1
ATOM 2629 C CA . PHE A 1 380 ? 10.001 -8.894 34.186 1.00 88.82 377 PHE A CA 1
ATOM 2630 C C . PHE A 1 380 ? 9.417 -9.841 35.225 1.00 84.01 377 PHE A C 1
ATOM 2631 O O . PHE A 1 380 ? 9.325 -11.036 34.982 1.00 75.91 377 PHE A O 1
ATOM 2639 N N A ASN A 1 381 ? 9.020 -9.298 36.375 0.50 100.04 378 ASN A N 1
ATOM 2640 N N B ASN A 1 381 ? 9.036 -9.293 36.375 0.50 100.08 378 ASN A N 1
ATOM 2641 C CA A ASN A 1 381 ? 8.528 -10.109 37.490 0.50 99.84 378 ASN A CA 1
ATOM 2642 C CA B ASN A 1 381 ? 8.550 -10.091 37.496 0.50 101.38 378 ASN A CA 1
ATOM 2643 C C A ASN A 1 381 ? 9.253 -11.449 37.542 0.50 111.21 378 ASN A C 1
ATOM 2644 C C B ASN A 1 381 ? 9.253 -11.440 37.554 0.50 111.20 378 ASN A C 1
ATOM 2645 O O A ASN A 1 381 ? 8.644 -12.505 37.363 0.50 108.80 378 ASN A O 1
ATOM 2646 O O B ASN A 1 381 ? 8.630 -12.491 37.393 0.50 108.79 378 ASN A O 1
ATOM 2655 N N . THR A 1 382 ? 10.561 -11.391 37.777 1.00 112.99 379 THR A N 1
ATOM 2656 C CA . THR A 1 382 ? 11.411 -12.577 37.730 1.00 117.92 379 THR A CA 1
ATOM 2657 C C . THR A 1 382 ? 11.094 -13.641 38.788 1.00 120.18 379 THR A C 1
ATOM 2658 O O . THR A 1 382 ? 11.093 -14.834 38.479 1.00 96.23 379 THR A O 1
ATOM 2662 N N . LYS A 1 383 ? 10.830 -13.205 40.020 1.00 20.00 380 LYS A N 1
ATOM 2663 C CA . LYS A 1 383 ? 10.385 -14.092 41.100 1.00 20.00 380 LYS A CA 1
ATOM 2664 C C . LYS A 1 383 ? 8.984 -14.648 40.818 1.00 20.00 380 LYS A C 1
ATOM 2665 O O . LYS A 1 383 ? 8.464 -15.454 41.571 1.00 156.56 380 LYS A O 1
ATOM 2671 N N . LYS A 1 384 ? 8.391 -14.190 39.724 1.00 150.15 381 LYS A N 1
ATOM 2672 C CA . LYS A 1 384 ? 7.024 -14.533 39.319 1.00 139.34 381 LYS A CA 1
ATOM 2673 C C . LYS A 1 384 ? 5.993 -14.520 40.452 1.00 117.96 381 LYS A C 1
ATOM 2674 O O . LYS A 1 384 ? 5.440 -15.561 40.814 1.00 123.17 381 LYS A O 1
ATOM 2680 N N . ILE A 1 385 ? 5.734 -13.331 40.992 1.00 81.24 382 ILE A N 1
ATOM 2681 C CA . ILE A 1 385 ? 4.731 -13.143 42.037 1.00 84.07 382 ILE A CA 1
ATOM 2682 C C . ILE A 1 385 ? 3.413 -12.661 41.432 1.00 76.47 382 ILE A C 1
ATOM 2683 O O . ILE A 1 385 ? 3.342 -11.538 40.940 1.00 68.51 382 ILE A O 1
ATOM 2688 N N . PRO A 1 386 ? 2.357 -13.496 41.481 1.00 85.24 383 PRO A N 1
ATOM 2689 C CA . PRO A 1 386 ? 1.075 -13.098 40.881 1.00 69.35 383 PRO A CA 1
ATOM 2690 C C . PRO A 1 386 ? 0.646 -11.692 41.309 1.00 83.24 383 PRO A C 1
ATOM 2691 O O . PRO A 1 386 ? 0.389 -10.834 40.458 1.00 97.88 383 PRO A O 1
ATOM 2695 N N . GLU A 1 387 ? 0.591 -11.457 42.619 1.00 62.00 384 GLU A N 1
ATOM 2696 C CA . GLU A 1 387 ? 0.103 -10.182 43.155 1.00 89.16 384 GLU A CA 1
ATOM 2697 C C . GLU A 1 387 ? 0.902 -8.938 42.717 1.00 78.61 384 GLU A C 1
ATOM 2698 O O . GLU A 1 387 ? 0.335 -7.862 42.569 1.00 59.12 384 GLU A O 1
ATOM 2704 N N . LEU A 1 388 ? 2.208 -9.069 42.515 1.00 65.03 385 LEU A N 1
ATOM 2705 C CA . LEU A 1 388 ? 3.039 -7.891 42.223 1.00 62.31 385 LEU A CA 1
ATOM 2706 C C . LEU A 1 388 ? 2.348 -6.854 41.303 1.00 64.04 385 LEU A C 1
ATOM 2707 O O . LEU A 1 388 ? 1.966 -7.182 40.172 1.00 70.25 385 LEU A O 1
ATOM 2712 N N . PRO A 1 389 ? 2.175 -5.602 41.786 1.00 80.35 386 PRO A N 1
ATOM 2713 C CA . PRO A 1 389 ? 1.559 -4.554 40.950 1.00 60.29 386 PRO A CA 1
ATOM 2714 C C . PRO A 1 389 ? 2.441 -4.158 39.754 1.00 66.94 386 PRO A C 1
ATOM 2715 O O . PRO A 1 389 ? 3.664 -4.361 39.804 1.00 70.29 386 PRO A O 1
ATOM 2719 N N . SER A 1 390 ? 1.825 -3.593 38.711 1.00 50.07 387 SER A N 1
ATOM 2720 C CA . SER A 1 390 ? 2.541 -3.179 37.497 1.00 73.33 387 SER A CA 1
ATOM 2721 C C . SER A 1 390 ? 3.346 -1.925 37.781 1.00 69.98 387 SER A C 1
ATOM 2722 O O . SER A 1 390 ? 4.335 -1.637 37.109 1.00 102.09 387 SER A O 1
ATOM 2725 N N . GLN A 1 391 ? 2.892 -1.167 38.769 1.00 62.17 388 GLN A N 1
ATOM 2726 C CA . GLN A 1 391 ? 3.625 -0.000 39.230 1.00 71.64 388 GLN A CA 1
ATOM 2727 C C . GLN A 1 391 ? 3.231 0.327 40.663 1.00 63.37 388 GLN A C 1
ATOM 2728 O O . GLN A 1 391 ? 2.146 -0.038 41.123 1.00 81.27 388 GLN A O 1
ATOM 2734 N N . PHE A 1 392 ? 4.127 1.005 41.365 1.00 51.94 389 PHE A N 1
ATOM 2735 C CA . PHE A 1 392 ? 3.885 1.441 42.734 1.00 67.00 389 PHE A CA 1
ATOM 2736 C C . PHE A 1 392 ? 4.189 2.948 42.879 1.00 71.52 389 PHE A C 1
ATOM 2737 O O . PHE A 1 392 ? 4.773 3.578 41.995 1.00 46.78 389 PHE A O 1
ATOM 2745 N N . VAL A 1 393 ? 3.760 3.525 43.990 1.00 34.50 390 VAL A N 1
ATOM 2746 C CA . VAL A 1 393 ? 3.893 4.939 44.207 1.00 43.07 390 VAL A CA 1
ATOM 2747 C C . VAL A 1 393 ? 5.317 5.163 44.741 1.00 39.88 390 VAL A C 1
ATOM 2748 O O . VAL A 1 393 ? 6.010 6.061 44.303 1.00 37.54 390 VAL A O 1
ATOM 2752 N N . MET A 1 394 ? 5.768 4.266 45.612 1.00 34.54 391 MET A N 1
ATOM 2753 C CA . MET A 1 394 ? 6.999 4.471 46.354 1.00 42.14 391 MET A CA 1
ATOM 2754 C C . MET A 1 394 ? 7.530 3.155 46.916 1.00 54.78 391 MET A C 1
ATOM 2755 O O . MET A 1 394 ? 6.752 2.242 47.242 1.00 41.13 391 MET A O 1
ATOM 2760 N N . GLN A 1 395 ? 8.854 3.048 47.017 1.00 36.12 392 GLN A N 1
ATOM 2761 C CA . GLN A 1 395 ? 9.451 1.892 47.688 1.00 38.23 392 GLN A CA 1
ATOM 2762 C C . GLN A 1 395 ? 9.120 1.916 49.181 1.00 36.41 392 GLN A C 1
ATOM 2763 O O . GLN A 1 395 ? 8.891 0.882 49.788 1.00 38.17 392 GLN A O 1
ATOM 2769 N N . GLY A 1 396 ? 9.107 3.102 49.769 1.00 35.79 393 GLY A N 1
ATOM 2770 C CA . GLY A 1 396 ? 9.048 3.209 51.212 1.00 35.13 393 GLY A CA 1
ATOM 2771 C C . GLY A 1 396 ? 10.146 2.361 51.857 1.00 56.39 393 GLY A C 1
ATOM 2772 O O . GLY A 1 396 ? 11.309 2.372 51.438 1.00 34.35 393 GLY A O 1
ATOM 2773 N N . PHE A 1 397 ? 9.772 1.604 52.877 1.00 38.55 394 PHE A N 1
ATOM 2774 C CA . PHE A 1 397 ? 10.721 0.768 53.590 1.00 47.34 394 PHE A CA 1
ATOM 2775 C C . PHE A 1 397 ? 10.784 -0.665 53.064 1.00 46.07 394 PHE A C 1
ATOM 2776 O O . PHE A 1 397 ? 11.408 -1.510 53.695 1.00 45.06 394 PHE A O 1
ATOM 2784 N N . ASP A 1 398 ? 10.166 -0.934 51.910 1.00 38.74 395 ASP A N 1
ATOM 2785 C CA . ASP A 1 398 ? 10.195 -2.282 51.302 1.00 37.80 395 ASP A CA 1
ATOM 2786 C C . ASP A 1 398 ? 11.566 -2.700 50.837 1.00 47.81 395 ASP A C 1
ATOM 2787 O O . ASP A 1 398 ? 12.310 -1.888 50.293 1.00 35.86 395 ASP A O 1
ATOM 2792 N N . PHE A 1 399 ? 11.901 -3.973 51.023 1.00 34.55 396 PHE A N 1
ATOM 2793 C CA . PHE A 1 399 ? 13.135 -4.498 50.453 1.00 45.18 396 PHE A CA 1
ATOM 2794 C C . PHE A 1 399 ? 12.992 -4.504 48.931 1.00 44.33 396 PHE A C 1
ATOM 2795 O O . PHE A 1 399 ? 13.960 -4.302 48.193 1.00 55.13 396 PHE A O 1
ATOM 2803 N N . GLU A 1 400 ? 11.760 -4.742 48.496 1.00 58.11 397 GLU A N 1
ATOM 2804 C CA . GLU A 1 400 ? 11.389 -4.918 47.097 1.00 70.56 397 GLU A CA 1
ATOM 2805 C C . GLU A 1 400 ? 11.395 -3.648 46.269 1.00 58.73 397 GLU A C 1
ATOM 2806 O O . GLU A 1 400 ? 11.180 -2.551 46.782 1.00 54.15 397 GLU A O 1
ATOM 2812 N N . GLY A 1 401 ? 11.604 -3.827 44.971 1.00 61.19 398 GLY A N 1
ATOM 2813 C CA . GLY A 1 401 ? 11.452 -2.757 44.012 1.00 63.15 398 GLY A CA 1
ATOM 2814 C C . GLY A 1 401 ? 12.640 -1.821 44.011 1.00 55.02 398 GLY A C 1
ATOM 2815 O O . GLY A 1 401 ? 13.790 -2.242 44.025 1.00 42.44 398 GLY A O 1
ATOM 2816 N N . PHE A 1 402 ? 12.344 -0.534 44.013 1.00 49.86 399 PHE A N 1
ATOM 2817 C CA . PHE A 1 402 ? 13.367 0.486 43.906 1.00 41.04 399 PHE A CA 1
ATOM 2818 C C . PHE A 1 402 ? 12.697 1.804 44.225 1.00 52.98 399 PHE A C 1
ATOM 2819 O O . PHE A 1 402 ? 11.473 1.947 44.030 1.00 37.37 399 PHE A O 1
ATOM 2827 N N . PRO A 1 403 ? 13.485 2.774 44.709 1.00 41.03 400 PRO A N 1
ATOM 2828 C CA . PRO A 1 403 ? 12.911 4.060 45.105 1.00 29.39 400 PRO A CA 1
ATOM 2829 C C . PRO A 1 403 ? 12.460 4.820 43.873 1.00 33.13 400 PRO A C 1
ATOM 2830 O O . PRO A 1 403 ? 13.066 4.714 42.801 1.00 41.45 400 PRO A O 1
ATOM 2834 N N . THR A 1 404 ? 11.413 5.614 44.048 1.00 33.29 401 THR A N 1
ATOM 2835 C CA . THR A 1 404 ? 10.794 6.320 42.956 1.00 30.37 401 THR A CA 1
ATOM 2836 C C . THR A 1 404 ? 10.891 7.822 43.213 1.00 30.16 401 THR A C 1
ATOM 2837 O O . THR A 1 404 ? 11.404 8.256 44.236 1.00 33.40 401 THR A O 1
ATOM 2841 N N . LEU A 1 405 ? 10.340 8.609 42.303 1.00 28.13 402 LEU A N 1
ATOM 2842 C CA . LEU A 1 405 ? 10.253 10.051 42.502 1.00 28.24 402 LEU A CA 1
ATOM 2843 C C . LEU A 1 405 ? 9.459 10.455 43.763 1.00 45.08 402 LEU A C 1
ATOM 2844 O O . LEU A 1 405 ? 9.697 11.506 44.349 1.00 32.94 402 LEU A O 1
ATOM 2849 N N . MET A 1 406 ? 8.525 9.627 44.198 1.00 31.90 403 MET A N 1
ATOM 2850 C CA . MET A 1 406 ? 7.837 9.898 45.462 1.00 30.10 403 MET A CA 1
ATOM 2851 C C . MET A 1 406 ? 8.783 9.761 46.650 1.00 33.23 403 MET A C 1
ATOM 2852 O O . MET A 1 406 ? 8.747 10.557 47.589 1.00 33.79 403 MET A O 1
ATOM 2857 N N . ASP A 1 407 ? 9.620 8.727 46.632 1.00 27.57 404 ASP A N 1
ATOM 2858 C CA . ASP A 1 407 ? 10.670 8.637 47.646 1.00 39.83 404 ASP A CA 1
ATOM 2859 C C . ASP A 1 407 ? 11.565 9.886 47.578 1.00 36.53 404 ASP A C 1
ATOM 2860 O O . ASP A 1 407 ? 11.917 10.474 48.596 1.00 29.43 404 ASP A O 1
ATOM 2865 N N . ALA A 1 408 ? 11.895 10.312 46.367 1.00 30.63 405 ALA A N 1
ATOM 2866 C CA . ALA A 1 408 ? 12.691 11.531 46.209 1.00 36.66 405 ALA A CA 1
ATOM 2867 C C . ALA A 1 408 ? 11.939 12.721 46.806 1.00 43.22 405 ALA A C 1
ATOM 2868 O O . ALA A 1 408 ? 12.515 13.582 47.483 1.00 29.92 405 ALA A O 1
ATOM 2870 N N . LEU A 1 409 ? 10.638 12.770 46.552 1.00 30.37 406 LEU A N 1
ATOM 2871 C CA . LEU A 1 409 ? 9.854 13.944 46.940 1.00 33.27 406 LEU A CA 1
ATOM 2872 C C . LEU A 1 409 ? 9.812 14.080 48.457 1.00 29.37 406 LEU A C 1
ATOM 2873 O O . LEU A 1 409 ? 9.982 15.181 49.005 1.00 31.56 406 LEU A O 1
ATOM 2878 N N . ILE A 1 410 ? 9.606 12.950 49.129 1.00 25.04 407 ILE A N 1
ATOM 2879 C CA . ILE A 1 410 ? 9.595 12.906 50.592 1.00 35.43 407 ILE A CA 1
ATOM 2880 C C . ILE A 1 410 ? 10.963 13.346 51.156 1.00 36.91 407 ILE A C 1
ATOM 2881 O O . ILE A 1 410 ? 11.056 14.107 52.116 1.00 33.48 407 ILE A O 1
ATOM 2886 N N . LEU A 1 411 ? 12.029 12.900 50.524 1.00 31.91 408 LEU A N 1
ATOM 2887 C CA . LEU A 1 411 ? 13.365 13.339 50.939 1.00 31.20 408 LEU A CA 1
ATOM 2888 C C . LEU A 1 411 ? 13.525 14.858 50.770 1.00 25.68 408 LEU A C 1
ATOM 2889 O O . LEU A 1 411 ? 14.045 15.546 51.654 1.00 29.95 408 LEU A O 1
ATOM 2894 N N . HIS A 1 412 ? 13.046 15.383 49.645 1.00 26.02 409 HIS A N 1
ATOM 2895 C CA . HIS A 1 412 ? 13.085 16.818 49.432 1.00 29.57 409 HIS A CA 1
ATOM 2896 C C . HIS A 1 412 ? 12.346 17.562 50.512 1.00 31.90 409 HIS A C 1
ATOM 2897 O O . HIS A 1 412 ? 12.766 18.640 50.921 1.00 26.87 409 HIS A O 1
ATOM 2904 N N . ARG A 1 413 ? 11.238 16.997 50.981 1.00 29.18 410 ARG A N 1
ATOM 2905 C CA . ARG A 1 413 ? 10.477 17.641 52.052 1.00 31.07 410 ARG A CA 1
ATOM 2906 C C . ARG A 1 413 ? 11.306 17.673 53.338 1.00 37.76 410 ARG A C 1
ATOM 2907 O O . ARG A 1 413 ? 11.283 18.636 54.100 1.00 26.71 410 ARG A O 1
ATOM 2915 N N . LEU A 1 414 ? 12.036 16.600 53.586 1.00 23.04 411 LEU A N 1
ATOM 2916 C CA . LEU A 1 414 ? 12.877 16.545 54.776 1.00 24.39 411 LEU A CA 1
ATOM 2917 C C . LEU A 1 414 ? 14.014 17.580 54.671 1.00 26.17 411 LEU A C 1
ATOM 2918 O O . LEU A 1 414 ? 14.300 18.299 55.635 1.00 31.50 411 LEU A O 1
ATOM 2923 N N . ILE A 1 415 ? 14.642 17.664 53.494 1.00 29.20 412 ILE A N 1
ATOM 2924 C CA . ILE A 1 415 ? 15.693 18.670 53.257 1.00 32.02 412 ILE A CA 1
ATOM 2925 C C . ILE A 1 415 ? 15.169 20.105 53.372 1.00 35.07 412 ILE A C 1
ATOM 2926 O O . ILE A 1 415 ? 15.759 20.952 54.037 1.00 34.45 412 ILE A O 1
ATOM 2931 N N . GLU A 1 416 ? 14.068 20.409 52.693 1.00 29.29 413 GLU A N 1
ATOM 2932 C CA . GLU A 1 416 ? 13.441 21.710 52.912 1.00 25.92 413 GLU A CA 1
ATOM 2933 C C . GLU A 1 416 ? 13.256 21.952 54.413 1.00 29.02 413 GLU A C 1
ATOM 2934 O O . GLU A 1 416 ? 13.513 23.041 54.915 1.00 31.55 413 GLU A O 1
ATOM 2940 N N . SER A 1 417 ? 12.775 20.944 55.132 1.00 26.04 414 SER A N 1
ATOM 2941 C CA . SER A 1 417 ? 12.500 21.144 56.563 1.00 31.75 414 SER A CA 1
ATOM 2942 C C . SER A 1 417 ? 13.787 21.427 57.362 1.00 44.38 414 SER A C 1
ATOM 2943 O O . SER A 1 417 ? 13.782 22.176 58.342 1.00 31.36 414 SER A O 1
ATOM 2946 N N . VAL A 1 418 ? 14.883 20.797 56.970 1.00 28.25 415 VAL A N 1
ATOM 2947 C CA . VAL A 1 418 ? 16.178 21.072 57.621 1.00 30.68 415 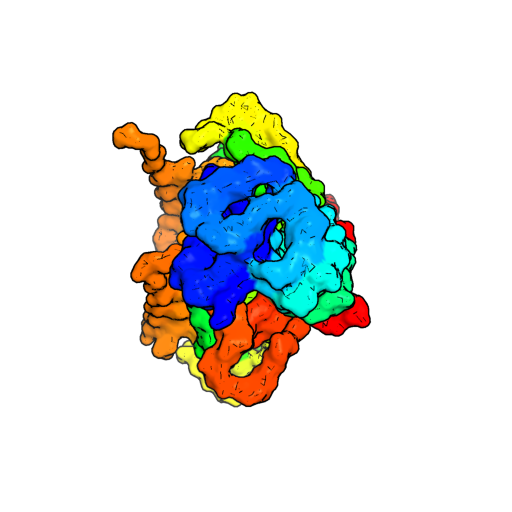VAL A CA 1
ATOM 2948 C C . VAL A 1 418 ? 16.539 22.545 57.495 1.00 27.01 415 VAL A C 1
ATOM 2949 O O . VAL A 1 418 ? 16.864 23.209 58.475 1.00 32.10 415 VAL A O 1
ATOM 2953 N N . TYR A 1 419 ? 16.423 23.066 56.280 1.00 27.33 416 TYR A N 1
ATOM 2954 C CA . TYR A 1 419 ? 16.709 24.473 56.026 1.00 41.86 416 TYR A CA 1
ATOM 2955 C C . TYR A 1 419 ? 15.727 25.395 56.752 1.00 48.87 416 TYR A C 1
ATOM 2956 O O . TYR A 1 419 ? 16.102 26.450 57.262 1.00 33.70 416 TYR A O 1
ATOM 2965 N N . LYS A 1 420 ? 14.467 24.992 56.806 1.00 35.28 417 LYS A N 1
ATOM 2966 C CA . LYS A 1 420 ? 13.443 25.829 57.440 1.00 32.60 417 LYS A CA 1
ATOM 2967 C C . LYS A 1 420 ? 13.751 25.915 58.929 1.00 35.95 417 LYS A C 1
ATOM 2968 O O . LYS A 1 420 ? 13.713 26.992 59.520 1.00 41.28 417 LYS A O 1
ATOM 2974 N N . SER A 1 421 ? 14.083 24.762 59.514 1.00 31.17 418 SER A N 1
ATOM 2975 C CA . SER A 1 421 ? 14.355 24.645 60.938 1.00 36.97 418 SER A CA 1
ATOM 2976 C C . SER A 1 421 ? 15.483 25.581 61.324 1.00 38.46 418 SER A C 1
ATOM 2977 O O . SER A 1 421 ? 15.443 26.228 62.363 1.00 37.30 418 SER A O 1
ATOM 2980 N N . ASN A 1 422 ? 16.499 25.634 60.474 1.00 35.31 419 ASN A N 1
ATOM 2981 C CA . ASN A 1 422 ? 17.635 26.525 60.684 1.00 41.13 419 ASN A CA 1
ATOM 2982 C C . ASN A 1 422 ? 17.195 27.991 60.625 1.00 43.12 419 ASN A C 1
ATOM 2983 O O . ASN A 1 422 ? 17.528 28.800 61.487 1.00 41.63 419 ASN A O 1
ATOM 2988 N N . MET A 1 423 ? 16.444 28.317 59.585 1.00 39.32 420 MET A N 1
ATOM 2989 C CA . MET A 1 423 ? 15.897 29.661 59.395 1.00 34.77 420 MET A CA 1
ATOM 2990 C C . MET A 1 423 ? 14.973 30.115 60.543 1.00 34.32 420 MET A C 1
ATOM 2991 O O . MET A 1 423 ? 15.039 31.261 60.977 1.00 51.81 420 MET A O 1
ATOM 2996 N N . MET A 1 424 ? 14.103 29.227 61.009 1.00 45.11 421 MET A N 1
ATOM 2997 C CA . MET A 1 424 ? 13.104 29.595 62.017 1.00 48.96 421 MET A CA 1
ATOM 2998 C C . MET A 1 424 ? 13.697 29.495 63.406 1.00 49.46 421 MET A C 1
ATOM 2999 O O . MET A 1 424 ? 13.207 30.117 64.342 1.00 44.28 421 MET A O 1
ATOM 3004 N N . GLY A 1 425 ? 14.736 28.684 63.547 1.00 45.94 422 GLY A N 1
ATOM 3005 C CA . GLY A 1 425 ? 15.320 28.472 64.852 1.00 43.32 422 GLY A CA 1
ATOM 3006 C C . GLY A 1 425 ? 14.364 27.705 65.745 1.00 49.00 422 GLY A C 1
ATOM 3007 O O . GLY A 1 425 ? 14.224 28.008 66.928 1.00 39.15 422 GLY A O 1
ATOM 3008 N N . SER A 1 426 ? 13.697 26.698 65.193 1.00 40.88 423 SER A N 1
ATOM 3009 C CA . SER A 1 426 ? 12.844 25.866 66.031 1.00 46.37 423 SER A CA 1
ATOM 3010 C C . SER A 1 426 ? 12.861 24.402 65.627 1.00 38.75 423 SER A C 1
ATOM 3011 O O . SER A 1 426 ? 13.180 24.063 64.499 1.00 35.92 423 SER A O 1
ATOM 3014 N N . THR A 1 427 ? 12.510 23.537 66.567 1.00 39.06 424 THR A N 1
ATOM 3015 C CA . THR A 1 427 ? 12.329 22.127 66.277 1.00 42.99 424 THR A CA 1
ATOM 3016 C C . THR A 1 427 ? 11.039 21.962 65.467 1.00 55.34 424 THR A C 1
ATOM 3017 O O . THR A 1 427 ? 10.014 22.560 65.787 1.00 52.28 424 THR A O 1
ATOM 3021 N N . LEU A 1 428 ? 11.085 21.165 64.407 1.00 33.45 425 LEU A N 1
ATOM 3022 C CA . LEU A 1 428 ? 9.945 21.096 63.478 1.00 33.98 425 LEU A CA 1
ATOM 3023 C C . LEU A 1 428 ? 9.313 19.728 63.525 1.00 39.91 425 LEU A C 1
ATOM 3024 O O . LEU A 1 428 ? 10.006 18.715 63.656 1.00 37.20 425 LEU A O 1
ATOM 3029 N N . ASN A 1 429 ? 7.990 19.707 63.471 1.00 39.58 426 ASN A N 1
ATOM 3030 C CA . ASN A 1 429 ? 7.232 18.476 63.335 1.00 35.76 426 ASN A CA 1
ATOM 3031 C C . ASN A 1 429 ? 7.237 18.061 61.862 1.00 32.56 426 ASN A C 1
ATOM 3032 O O . ASN A 1 429 ? 6.658 18.747 61.020 1.00 38.09 426 ASN A O 1
ATOM 3037 N N . VAL A 1 430 ? 7.866 16.932 61.551 1.00 37.02 427 VAL A N 1
ATOM 3038 C CA . VAL A 1 430 ? 7.899 16.449 60.175 1.00 34.04 427 VAL A CA 1
ATOM 3039 C C . VAL A 1 430 ? 7.211 15.104 60.042 1.00 34.13 427 VAL A C 1
ATOM 3040 O O . VAL A 1 430 ? 7.400 14.404 59.042 1.00 33.82 427 VAL A O 1
ATOM 3044 N N . SER A 1 431 ? 6.389 14.766 61.041 1.00 33.37 428 SER A N 1
ATOM 3045 C CA . SER A 1 431 ? 5.724 13.462 61.127 1.00 41.61 428 SER A CA 1
ATOM 3046 C C . SER A 1 431 ? 4.839 13.153 59.913 1.00 37.45 428 SER A C 1
ATOM 3047 O O . SER A 1 431 ? 4.661 11.987 59.563 1.00 40.92 428 SER A O 1
ATOM 3050 N N . ASN A 1 432 ? 4.317 14.175 59.233 1.00 34.47 429 ASN A N 1
ATOM 3051 C CA . ASN A 1 432 ? 3.454 13.908 58.079 1.00 40.53 429 ASN A CA 1
ATOM 3052 C C . ASN A 1 432 ? 4.037 14.062 56.668 1.00 40.98 429 ASN A C 1
ATOM 3053 O O . ASN A 1 432 ? 3.299 13.969 55.684 1.00 33.58 429 ASN A O 1
ATOM 3058 N N . ILE A 1 433 ? 5.345 14.271 56.543 1.00 30.08 430 ILE A N 1
ATOM 3059 C CA . ILE A 1 433 ? 5.869 14.572 55.216 1.00 29.92 430 ILE A CA 1
ATOM 3060 C C . ILE A 1 433 ? 5.828 13.350 54.319 1.00 34.40 430 ILE A C 1
ATOM 3061 O O . ILE A 1 433 ? 5.881 13.460 53.087 1.00 36.02 430 ILE A O 1
ATOM 3066 N N . SER A 1 434 ? 5.743 12.169 54.915 1.00 33.26 431 SER A N 1
ATOM 3067 C CA . SER A 1 434 ? 5.697 10.967 54.085 1.00 30.60 431 SER A CA 1
ATOM 3068 C C . SER A 1 434 ? 4.296 10.681 53.512 1.00 46.83 431 SER A C 1
ATOM 3069 O O . SER A 1 434 ? 4.157 9.882 52.589 1.00 61.59 431 SER A O 1
ATOM 3072 N N . HIS A 1 435 ? 3.249 11.273 54.070 1.00 56.11 432 HIS A N 1
ATOM 3073 C CA . HIS A 1 435 ? 1.913 10.800 53.681 1.00 71.05 432 HIS A CA 1
ATOM 3074 C C . HIS A 1 435 ? 0.919 11.873 53.271 1.00 61.71 432 HIS A C 1
ATOM 3075 O O . HIS A 1 435 ? -0.040 11.572 52.563 1.00 76.08 432 HIS A O 1
ATOM 3082 N N . TYR A 1 436 ? 1.133 13.115 53.693 1.00 58.79 433 TYR A N 1
ATOM 3083 C CA . TYR A 1 436 ? 0.270 14.181 53.199 1.00 83.22 433 TYR A CA 1
ATOM 3084 C C . TYR A 1 436 ? 0.393 14.262 51.697 1.00 75.40 433 TYR A C 1
ATOM 3085 O O . TYR A 1 436 ? 1.490 14.125 51.139 1.00 45.32 433 TYR A O 1
ATOM 3094 N N . SER A 1 437 ? -0.752 14.485 51.059 1.00 51.38 434 SER A N 1
ATOM 3095 C CA . SER A 1 437 ? -0.824 14.779 49.632 1.00 79.71 434 SER A CA 1
ATOM 3096 C C . SER A 1 437 ? -1.777 15.950 49.395 1.00 102.12 434 SER A C 1
ATOM 3097 O O . SER A 1 437 ? -2.968 15.836 49.692 1.00 81.53 434 SER A O 1
ATOM 3100 N N . LEU A 1 438 ? -1.283 17.078 48.881 1.00 118.96 435 LEU A N 1
ATOM 3101 C CA . LEU A 1 438 ? 0.130 17.326 48.579 1.00 113.07 435 LEU A CA 1
ATOM 3102 C C . LEU A 1 438 ? 0.814 16.208 47.791 1.00 112.82 435 LEU A C 1
ATOM 3103 O O . LEU A 1 438 ? 1.224 16.402 46.645 1.00 111.88 435 LEU A O 1
ATOM 3108 N N . ALA B 1 19 ? 48.852 30.502 109.886 1.00 86.96 16 ALA B N 1
ATOM 3109 C CA . ALA B 1 19 ? 48.823 30.194 108.461 1.00 100.96 16 ALA B CA 1
ATOM 3110 C C . ALA B 1 19 ? 47.636 29.304 108.068 1.00 109.85 16 ALA B C 1
ATOM 3111 O O . ALA B 1 19 ? 46.832 29.692 107.222 1.00 109.67 16 ALA B O 1
ATOM 3113 N N . PRO B 1 20 ? 47.508 28.122 108.700 1.00 111.54 17 PRO B N 1
ATOM 3114 C CA . PRO B 1 20 ? 46.533 27.109 108.270 1.00 100.41 17 PRO B CA 1
ATOM 3115 C C . PRO B 1 20 ? 45.117 27.650 108.085 1.00 102.65 17 PRO B C 1
ATOM 3116 O O . PRO B 1 20 ? 44.603 28.369 108.945 1.00 97.11 17 PRO B O 1
ATOM 3120 N N . ILE B 1 21 ? 44.498 27.289 106.965 1.00 89.14 18 ILE B N 1
ATOM 3121 C CA . ILE B 1 21 ? 43.110 27.648 106.690 1.00 65.66 18 ILE B CA 1
ATOM 3122 C C . ILE B 1 21 ? 42.168 26.778 107.526 1.00 80.06 18 ILE B C 1
ATOM 3123 O O . ILE B 1 21 ? 42.154 25.555 107.386 1.00 98.01 18 ILE B O 1
ATOM 3128 N N . ARG B 1 22 ? 41.400 27.410 108.411 1.00 95.51 19 ARG B N 1
ATOM 3129 C CA . ARG B 1 22 ? 40.497 26.688 109.310 1.00 86.09 19 ARG B CA 1
ATOM 3130 C C . ARG B 1 22 ? 39.185 26.316 108.618 1.00 88.17 19 ARG B C 1
ATOM 3131 O O . ARG B 1 22 ? 38.449 27.190 108.155 1.00 88.62 19 ARG B O 1
ATOM 3139 N N . VAL B 1 23 ? 38.886 25.020 108.571 1.00 75.52 20 VAL B N 1
ATOM 3140 C CA . VAL B 1 23 ? 37.768 24.519 107.773 1.00 78.32 20 VAL B CA 1
ATOM 3141 C C . VAL B 1 23 ? 36.637 23.883 108.582 1.00 77.57 20 VAL B C 1
ATOM 3142 O O . VAL B 1 23 ? 36.866 22.965 109.367 1.00 70.04 20 VAL B O 1
ATOM 3146 N N . GLY B 1 24 ? 35.416 24.371 108.363 1.00 83.45 21 GLY B N 1
ATOM 3147 C CA . GLY B 1 24 ? 34.210 23.791 108.935 1.00 83.85 21 GLY B CA 1
ATOM 3148 C C . GLY B 1 24 ? 33.470 22.956 107.899 1.00 67.35 21 GLY B C 1
ATOM 3149 O O . GLY B 1 24 ? 33.201 23.415 106.789 1.00 71.69 21 GLY B O 1
ATOM 3150 N N . PHE B 1 25 ? 33.123 21.729 108.268 1.00 77.50 22 PHE B N 1
ATOM 3151 C CA . PHE B 1 25 ? 32.604 20.779 107.295 1.00 76.05 22 PHE B CA 1
ATOM 3152 C C . PHE B 1 25 ? 31.184 20.279 107.582 1.00 81.30 22 PHE B C 1
ATOM 3153 O O . PHE B 1 25 ? 30.888 19.775 108.672 1.00 76.76 22 PHE B O 1
ATOM 3161 N N . VAL B 1 26 ? 30.314 20.422 106.590 1.00 68.15 23 VAL B N 1
ATOM 3162 C CA . VAL B 1 26 ? 28.991 19.815 106.631 1.00 67.86 23 VAL B CA 1
ATOM 3163 C C . VAL B 1 26 ? 28.918 18.686 105.607 1.00 76.54 23 VAL B C 1
ATOM 3164 O O . VAL B 1 26 ? 28.981 18.930 104.399 1.00 89.62 23 VAL B O 1
ATOM 3168 N N . GLY B 1 27 ? 28.788 17.452 106.082 1.00 76.96 24 GLY B N 1
ATOM 3169 C CA . GLY B 1 27 ? 28.603 16.327 105.183 1.00 63.10 24 GLY B CA 1
ATOM 3170 C C . GLY B 1 27 ? 29.784 15.382 105.169 1.00 72.44 24 GLY B C 1
ATOM 3171 O O . GLY B 1 27 ? 29.885 14.506 104.307 1.00 74.14 24 GLY B O 1
ATOM 3172 N N . LEU B 1 28 ? 30.686 15.565 106.127 1.00 78.01 25 LEU B N 1
ATOM 3173 C CA . LEU B 1 28 ? 31.833 14.675 106.262 1.00 80.81 25 LEU B CA 1
ATOM 3174 C C . LEU B 1 28 ? 31.525 13.544 107.235 1.00 74.66 25 LEU B C 1
ATOM 3175 O O . LEU B 1 28 ? 31.173 13.785 108.384 1.00 74.54 25 LEU B O 1
ATOM 3180 N N . ASN B 1 29 ? 31.659 12.309 106.769 1.00 86.06 26 ASN B N 1
ATOM 3181 C CA . ASN B 1 29 ? 31.392 11.152 107.609 1.00 69.25 26 ASN B CA 1
ATOM 3182 C C . ASN B 1 29 ? 32.427 10.061 107.384 1.00 79.28 26 ASN B C 1
ATOM 3183 O O . ASN B 1 29 ? 32.510 9.491 106.295 1.00 77.99 26 ASN B O 1
ATOM 3188 N N . ALA B 1 30 ? 33.208 9.765 108.419 1.00 78.87 27 ALA B N 1
ATOM 3189 C CA . ALA B 1 30 ? 34.317 8.823 108.285 1.00 83.03 27 ALA B CA 1
ATOM 3190 C C . ALA B 1 30 ? 33.887 7.422 107.843 1.00 90.00 27 ALA B C 1
ATOM 3191 O O . ALA B 1 30 ? 34.705 6.656 107.326 1.00 91.15 27 ALA B O 1
ATOM 3193 N N . ALA B 1 31 ? 32.612 7.091 108.041 1.00 80.39 28 ALA B N 1
ATOM 3194 C CA . ALA B 1 31 ? 32.115 5.754 107.715 1.00 83.97 28 ALA B CA 1
ATOM 3195 C C . ALA B 1 31 ? 31.270 5.698 106.446 1.00 92.35 28 ALA B C 1
ATOM 3196 O O . ALA B 1 31 ? 31.054 4.624 105.889 1.00 105.76 28 ALA B O 1
ATOM 3198 N N . LYS B 1 32 ? 30.794 6.850 105.991 1.00 91.05 29 LYS B N 1
ATOM 3199 C CA . LYS B 1 32 ? 29.844 6.888 104.888 1.00 91.37 29 LYS B CA 1
ATOM 3200 C C . LYS B 1 32 ? 29.959 8.192 104.101 1.00 106.08 29 LYS B C 1
ATOM 3201 O O . LYS B 1 32 ? 30.418 9.206 104.628 1.00 90.82 29 LYS B O 1
ATOM 3207 N N . GLY B 1 33 ? 29.545 8.159 102.836 1.00 102.00 30 GLY B N 1
ATOM 3208 C CA . GLY B 1 33 ? 29.556 9.348 102.003 1.00 74.60 30 GLY B CA 1
ATOM 3209 C C . GLY B 1 33 ? 30.795 9.478 101.139 1.00 78.97 30 GLY B C 1
ATOM 3210 O O . GLY B 1 33 ? 31.700 8.646 101.194 1.00 81.30 30 GLY B O 1
ATOM 3211 N N . TRP B 1 34 ? 30.842 10.537 100.340 1.00 68.08 31 TRP B N 1
ATOM 3212 C CA . TRP B 1 34 ? 31.947 10.726 99.411 1.00 72.32 31 TRP B CA 1
ATOM 3213 C C . TRP B 1 34 ? 32.886 11.861 99.810 1.00 75.46 31 TRP B C 1
ATOM 3214 O O . TRP B 1 34 ? 33.966 11.999 99.244 1.00 71.19 31 TRP B O 1
ATOM 3225 N N . ALA B 1 35 ? 32.486 12.676 100.782 1.00 64.09 32 ALA B N 1
ATOM 3226 C CA . ALA B 1 35 ? 33.385 13.709 101.267 1.00 65.47 32 ALA B CA 1
ATOM 3227 C C . ALA B 1 35 ? 34.604 13.031 101.876 1.00 70.12 32 ALA B C 1
ATOM 3228 O O . ALA B 1 35 ? 35.730 13.503 101.724 1.00 70.54 32 ALA B O 1
ATOM 3230 N N . ILE B 1 36 ? 34.368 11.912 102.557 1.00 58.98 33 ILE B N 1
ATOM 3231 C CA . ILE B 1 36 ? 35.446 11.141 103.163 1.00 53.99 33 ILE B CA 1
ATOM 3232 C C . ILE B 1 36 ? 36.393 10.580 102.097 1.00 53.83 33 ILE B C 1
ATOM 3233 O O . ILE B 1 36 ? 37.580 10.374 102.351 1.00 71.10 33 ILE B O 1
ATOM 3238 N N . LYS B 1 37 ? 35.864 10.361 100.898 1.00 56.29 34 LYS B N 1
ATOM 3239 C CA . LYS B 1 37 ? 36.637 9.744 99.824 1.00 60.77 34 LYS B CA 1
ATOM 3240 C C . LYS B 1 37 ? 37.325 10.741 98.886 1.00 69.79 34 LYS B C 1
ATOM 3241 O O . LYS B 1 37 ? 38.219 10.360 98.128 1.00 60.77 34 LYS B O 1
ATOM 3247 N N . THR B 1 38 ? 36.921 12.007 98.934 1.00 63.71 35 THR B N 1
ATOM 3248 C CA . THR B 1 38 ? 37.472 13.003 98.019 1.00 61.51 35 THR B CA 1
ATOM 3249 C C . THR B 1 38 ? 38.050 14.198 98.754 1.00 53.61 35 THR B C 1
ATOM 3250 O O . THR B 1 38 ? 39.247 14.443 98.702 1.00 54.11 35 THR B O 1
ATOM 3254 N N . HIS B 1 39 ? 37.192 14.950 99.431 1.00 56.26 36 HIS B N 1
ATOM 3255 C CA . HIS B 1 39 ? 37.650 16.112 100.181 1.00 54.62 36 HIS B CA 1
ATOM 3256 C C . HIS B 1 39 ? 38.661 15.738 101.260 1.00 62.32 36 HIS B C 1
ATOM 3257 O O . HIS B 1 39 ? 39.697 16.388 101.400 1.00 64.76 36 HIS B O 1
ATOM 3264 N N . TYR B 1 40 ? 38.371 14.689 102.019 1.00 60.29 37 TYR B N 1
ATOM 3265 C CA . TYR B 1 40 ? 39.224 14.360 103.157 1.00 67.14 37 TYR B CA 1
ATOM 3266 C C . TYR B 1 40 ? 40.669 14.060 102.752 1.00 66.31 37 TYR B C 1
ATOM 3267 O O . TYR B 1 40 ? 41.603 14.684 103.260 1.00 71.81 37 TYR B O 1
ATOM 3276 N N . PRO B 1 41 ? 40.862 13.097 101.844 1.00 62.24 38 PRO B N 1
ATOM 3277 C CA . PRO B 1 41 ? 42.226 12.797 101.399 1.00 68.71 38 PRO B CA 1
ATOM 3278 C C . PRO B 1 41 ? 43.000 14.061 101.016 1.00 79.79 38 PRO B C 1
ATOM 3279 O O . PRO B 1 41 ? 44.166 14.203 101.383 1.00 82.71 38 PRO B O 1
ATOM 3283 N N . ALA B 1 42 ? 42.351 14.974 100.298 1.00 72.77 39 ALA B N 1
ATOM 3284 C CA . ALA B 1 42 ? 42.986 16.230 99.904 1.00 58.49 39 ALA B CA 1
ATOM 3285 C C . ALA B 1 42 ? 43.445 17.050 101.110 1.00 80.20 39 ALA B C 1
ATOM 3286 O O . ALA B 1 42 ? 44.614 17.430 101.210 1.00 77.85 39 ALA B O 1
ATOM 3288 N N . ILE B 1 43 ? 42.521 17.326 102.023 1.00 72.89 40 ILE B N 1
ATOM 3289 C CA . ILE B 1 43 ? 42.834 18.117 103.207 1.00 77.59 40 ILE B CA 1
ATOM 3290 C C . ILE B 1 43 ? 43.892 17.432 104.071 1.00 91.48 40 ILE B C 1
ATOM 3291 O O . ILE B 1 43 ? 44.679 18.093 104.757 1.00 80.99 40 ILE B O 1
ATOM 3296 N N . LEU B 1 44 ? 43.906 16.103 104.030 1.00 90.83 41 LEU B N 1
ATOM 3297 C CA . LEU B 1 44 ? 44.849 15.321 104.818 1.00 87.99 41 LEU B CA 1
ATOM 3298 C C . LEU B 1 44 ? 46.272 15.568 104.332 1.00 82.54 41 LEU B C 1
ATOM 3299 O O . LEU B 1 44 ? 47.206 15.689 105.126 1.00 91.91 41 LEU B O 1
ATOM 3304 N N . GLN B 1 45 ? 46.420 15.658 103.018 1.00 66.47 42 GLN B N 1
ATOM 3305 C CA . GLN B 1 45 ? 47.726 15.818 102.393 1.00 83.84 42 GLN B CA 1
ATOM 3306 C C . GLN B 1 45 ? 48.252 17.250 102.522 1.00 93.94 42 GLN B C 1
ATOM 3307 O O . GLN B 1 45 ? 49.461 17.478 102.599 1.00 99.53 42 GLN B O 1
ATOM 3313 N N . LEU B 1 46 ? 47.336 18.210 102.547 1.00 84.38 43 LEU B N 1
ATOM 3314 C CA . LEU B 1 46 ? 47.701 19.613 102.702 1.00 72.21 43 LEU B CA 1
ATOM 3315 C C . LEU B 1 46 ? 47.466 20.052 104.143 1.00 76.31 43 LEU B C 1
ATOM 3316 O O . LEU B 1 46 ? 46.933 21.134 104.405 1.00 72.78 43 LEU B O 1
ATOM 3321 N N . SER B 1 47 ? 47.871 19.187 105.069 1.00 85.76 44 SER B N 1
ATOM 3322 C CA . SER B 1 47 ? 47.693 19.396 106.501 1.00 77.15 44 SER B CA 1
ATOM 3323 C C . SER B 1 47 ? 48.210 20.752 106.953 1.00 85.96 44 SER B C 1
ATOM 3324 O O . SER B 1 47 ? 47.751 21.299 107.952 1.00 81.93 44 SER B O 1
ATOM 3327 N N . SER B 1 48 ? 49.179 21.286 106.219 1.00 89.09 45 SER B N 1
ATOM 3328 C CA . SER B 1 48 ? 49.741 22.589 106.541 1.00 90.81 45 SER B CA 1
ATOM 3329 C C . SER B 1 48 ? 48.749 23.698 106.223 1.00 103.42 45 SER B C 1
ATOM 3330 O O . SER B 1 48 ? 48.395 24.501 107.092 1.00 113.91 45 SER B O 1
ATOM 3333 N N . GLN B 1 49 ? 48.294 23.723 104.973 1.00 96.25 46 GLN B N 1
ATOM 3334 C CA . GLN B 1 49 ? 47.430 24.791 104.483 1.00 87.56 46 GLN B CA 1
ATOM 3335 C C . GLN B 1 49 ? 45.996 24.717 105.001 1.00 82.71 46 GLN B C 1
ATOM 3336 O O . GLN B 1 49 ? 45.282 25.718 104.984 1.00 80.18 46 GLN B O 1
ATOM 3342 N N . PHE B 1 50 ? 45.574 23.537 105.449 1.00 83.20 47 PHE B N 1
ATOM 3343 C CA . PHE B 1 50 ? 44.198 23.351 105.900 1.00 80.84 47 PHE B CA 1
ATOM 3344 C C . PHE B 1 50 ? 44.098 22.567 107.200 1.00 80.54 47 PHE B C 1
ATOM 3345 O O . PHE B 1 50 ? 44.838 21.609 107.420 1.00 88.82 47 PHE B O 1
ATOM 3353 N N . GLN B 1 51 ? 43.161 22.972 108.049 1.00 81.43 48 GLN B N 1
ATOM 3354 C CA . GLN B 1 51 ? 42.855 22.236 109.264 1.00 75.67 48 GLN B CA 1
ATOM 3355 C C . GLN B 1 51 ? 41.354 22.230 109.537 1.00 82.50 48 GLN B C 1
ATOM 3356 O O . GLN B 1 51 ? 40.700 23.271 109.486 1.00 87.05 48 GLN B O 1
ATOM 3362 N N . ILE B 1 52 ? 40.816 21.050 109.829 1.00 85.61 49 ILE B N 1
ATOM 3363 C CA . ILE B 1 52 ? 39.402 20.911 110.157 1.00 83.78 49 ILE B CA 1
ATOM 3364 C C . ILE B 1 52 ? 39.144 21.243 111.623 1.00 86.98 49 ILE B C 1
ATOM 3365 O O . ILE B 1 52 ? 39.418 20.436 112.512 1.00 91.50 49 ILE B O 1
ATOM 3370 N N . THR B 1 53 ? 38.610 22.435 111.868 1.00 87.28 50 THR B N 1
ATOM 3371 C CA . THR B 1 53 ? 38.393 22.910 113.227 1.00 91.43 50 THR B CA 1
ATOM 3372 C C . THR B 1 53 ? 36.935 22.783 113.660 1.00 89.66 50 THR B C 1
ATOM 3373 O O . THR B 1 53 ? 36.613 22.940 114.836 1.00 84.15 50 THR B O 1
ATOM 3377 N N . ALA B 1 54 ? 36.056 22.504 112.707 1.00 92.77 51 ALA B N 1
ATOM 3378 C CA . ALA B 1 54 ? 34.635 22.387 113.005 1.00 87.65 51 ALA B CA 1
ATOM 3379 C C . ALA B 1 54 ? 33.981 21.319 112.141 1.00 93.64 51 ALA B C 1
ATOM 3380 O O . ALA B 1 54 ? 34.474 20.991 111.063 1.00 102.30 51 ALA B O 1
ATOM 3382 N N . LEU B 1 55 ? 32.860 20.785 112.614 1.00 81.30 52 LEU B N 1
ATOM 3383 C CA . LEU B 1 55 ? 32.176 19.706 111.912 1.00 78.54 52 LEU B CA 1
ATOM 3384 C C . LEU B 1 55 ? 30.723 19.713 112.353 1.00 93.74 52 LEU B C 1
ATOM 3385 O O . LEU B 1 55 ? 30.440 19.901 113.536 1.00 87.01 52 LEU B O 1
ATOM 3390 N N . TYR B 1 56 ? 29.798 19.513 111.420 1.00 85.49 53 TYR B N 1
ATOM 3391 C CA . TYR B 1 56 ? 28.387 19.463 111.799 1.00 88.59 53 TYR B CA 1
ATOM 3392 C C . TYR B 1 56 ? 27.556 18.480 110.993 1.00 76.42 53 TYR B C 1
ATOM 3393 O O . TYR B 1 56 ? 27.763 18.301 109.802 1.00 75.97 53 TYR B O 1
ATOM 3402 N N . SER B 1 57 ? 26.600 17.859 111.670 1.00 81.00 54 SER B N 1
ATOM 3403 C CA . SER B 1 57 ? 25.575 17.058 111.016 1.00 90.69 54 SER B CA 1
ATOM 3404 C C . SER B 1 57 ? 24.397 16.915 111.977 1.00 99.71 54 SER B C 1
ATOM 3405 O O . SER B 1 57 ? 24.545 17.142 113.182 1.00 103.54 54 SER B O 1
ATOM 3408 N N . PRO B 1 58 ? 23.219 16.554 111.448 1.00 93.44 55 PRO B N 1
ATOM 3409 C CA . PRO B 1 58 ? 22.043 16.369 112.301 1.00 96.72 55 PRO B CA 1
ATOM 3410 C C . PRO B 1 58 ? 22.369 15.445 113.468 1.00 104.12 55 PRO B C 1
ATOM 3411 O O . PRO B 1 58 ? 22.276 15.866 114.622 1.00 101.40 55 PRO B O 1
ATOM 3415 N N . LYS B 1 59 ? 22.756 14.208 113.167 1.00 103.41 56 LYS B N 1
ATOM 3416 C CA . LYS B 1 59 ? 23.177 13.266 114.200 1.00 107.71 56 LYS B CA 1
ATOM 3417 C C . LYS B 1 59 ? 24.550 13.647 114.739 1.00 94.91 56 LYS B C 1
ATOM 3418 O O . LYS B 1 59 ? 25.578 13.210 114.222 1.00 99.49 56 LYS B O 1
ATOM 3424 N N . ILE B 1 60 ? 24.555 14.467 115.786 1.00 93.05 57 ILE B N 1
ATOM 3425 C CA . ILE B 1 60 ? 25.786 14.959 116.391 1.00 95.73 57 ILE B CA 1
ATOM 3426 C C . ILE B 1 60 ? 26.770 13.828 116.698 1.00 96.47 57 ILE B C 1
ATOM 3427 O O . ILE B 1 60 ? 27.974 14.057 116.813 1.00 103.13 57 ILE B O 1
ATOM 3432 N N . GLU B 1 61 ? 26.253 12.609 116.821 1.00 93.04 58 GLU B N 1
ATOM 3433 C CA . GLU B 1 61 ? 27.088 11.443 117.094 1.00 105.15 58 GLU B CA 1
ATOM 3434 C C . GLU B 1 61 ? 28.160 11.241 116.022 1.00 94.01 58 GLU B C 1
ATOM 3435 O O . GLU B 1 61 ? 29.355 11.327 116.304 1.00 95.10 58 GLU B O 1
ATOM 3441 N N . THR B 1 62 ? 27.729 10.974 114.794 1.00 94.01 59 THR B N 1
ATOM 3442 C CA . THR B 1 62 ? 28.664 10.721 113.694 1.00 101.73 59 THR B CA 1
ATOM 3443 C C . THR B 1 62 ? 29.723 11.813 113.524 1.00 90.19 59 THR B C 1
ATOM 3444 O O . THR B 1 62 ? 30.840 11.537 113.089 1.00 85.23 59 THR B O 1
ATOM 3448 N N . SER B 1 63 ? 29.373 13.050 113.861 1.00 90.08 60 SER B N 1
ATOM 3449 C CA . SER B 1 63 ? 30.356 14.126 113.890 1.00 79.67 60 SER B CA 1
ATOM 3450 C C . SER B 1 63 ? 31.439 13.773 114.902 1.00 94.82 60 SER B C 1
ATOM 3451 O O . SER B 1 63 ? 32.619 13.665 114.563 1.00 83.42 60 SER B O 1
ATOM 3454 N N . ILE B 1 64 ? 31.019 13.589 116.150 1.00 100.93 61 ILE B N 1
ATOM 3455 C CA . ILE B 1 64 ? 31.920 13.183 117.222 1.00 94.28 61 ILE B CA 1
ATOM 3456 C C . ILE B 1 64 ? 32.660 11.899 116.862 1.00 97.95 61 ILE B C 1
ATOM 3457 O O . ILE B 1 64 ? 33.875 11.799 117.038 1.00 96.91 61 ILE B O 1
ATOM 3462 N N . ALA B 1 65 ? 31.919 10.917 116.359 1.00 81.98 62 ALA B N 1
ATOM 3463 C CA . ALA B 1 65 ? 32.516 9.670 115.903 1.00 81.58 62 ALA B CA 1
ATOM 3464 C C . ALA B 1 65 ? 33.644 9.947 114.907 1.00 81.47 62 ALA B C 1
ATOM 3465 O O . ALA B 1 65 ? 34.758 9.446 115.062 1.00 97.03 62 ALA B O 1
ATOM 3467 N N . THR B 1 66 ? 33.342 10.754 113.893 1.00 74.12 63 THR B N 1
ATOM 3468 C CA . THR B 1 66 ? 34.289 11.068 112.819 1.00 66.46 63 THR B CA 1
ATOM 3469 C C . THR B 1 66 ? 35.517 11.811 113.339 1.00 81.37 63 THR B C 1
ATOM 3470 O O . THR B 1 66 ? 36.650 11.524 112.938 1.00 78.44 63 THR B O 1
ATOM 3474 N N . ILE B 1 67 ? 35.286 12.771 114.229 1.00 86.45 64 ILE B N 1
ATOM 3475 C CA . ILE B 1 67 ? 36.373 13.568 114.773 1.00 90.94 64 ILE B CA 1
ATOM 3476 C C . ILE B 1 67 ? 37.324 12.651 115.519 1.00 96.59 64 ILE B C 1
ATOM 3477 O O . ILE B 1 67 ? 38.523 12.909 115.605 1.00 105.91 64 ILE B O 1
ATOM 3482 N N . GLN B 1 68 ? 36.776 11.566 116.048 1.00 86.82 65 GLN B N 1
ATOM 3483 C CA . GLN B 1 68 ? 37.572 10.600 116.784 1.00 100.13 65 GLN B CA 1
ATOM 3484 C C . GLN B 1 68 ? 38.212 9.605 115.826 1.00 103.57 65 GLN B C 1
ATOM 3485 O O . GLN B 1 68 ? 39.427 9.406 115.837 1.00 104.31 65 GLN B O 1
ATOM 3491 N N . ARG B 1 69 ? 37.382 8.993 114.989 1.00 102.29 66 ARG B N 1
ATOM 3492 C CA . ARG B 1 69 ? 37.833 7.963 114.061 1.00 101.82 66 ARG B CA 1
ATOM 3493 C C . ARG B 1 69 ? 38.905 8.476 113.103 1.00 105.36 66 ARG B C 1
ATOM 3494 O O . ARG B 1 69 ? 39.626 7.690 112.491 1.00 105.88 66 ARG B O 1
ATOM 3502 N N . LEU B 1 70 ? 39.014 9.795 112.983 1.00 104.49 67 LEU B N 1
ATOM 3503 C CA . LEU B 1 70 ? 39.997 10.391 112.087 1.00 98.08 67 LEU B CA 1
ATOM 3504 C C . LEU B 1 70 ? 41.106 11.125 112.829 1.00 94.08 67 LEU B C 1
ATOM 3505 O O . LEU B 1 70 ? 42.062 11.591 112.211 1.00 91.87 67 LEU B O 1
ATOM 3510 N N . LYS B 1 71 ? 40.975 11.232 114.148 1.00 106.92 68 LYS B N 1
ATOM 3511 C CA . LYS B 1 71 ? 41.977 11.913 114.965 1.00 114.67 68 LYS B CA 1
ATOM 3512 C C . LYS B 1 71 ? 42.064 13.406 114.642 1.00 105.16 68 LYS B C 1
ATOM 3513 O O . LYS B 1 71 ? 43.159 13.957 114.506 1.00 99.71 68 LYS B O 1
ATOM 3519 N N . LEU B 1 72 ? 40.912 14.057 114.519 1.00 97.18 69 LEU B N 1
ATOM 3520 C CA . LEU B 1 72 ? 40.869 15.484 114.213 1.00 95.68 69 LEU B CA 1
ATOM 3521 C C . LEU B 1 72 ? 40.919 16.298 115.505 1.00 105.59 69 LEU B C 1
ATOM 3522 O O . LEU B 1 72 ? 39.896 16.803 115.969 1.00 104.65 69 LEU B O 1
ATOM 3527 N N . SER B 1 73 ? 42.114 16.426 116.074 1.00 108.83 70 SER B N 1
ATOM 3528 C CA . SER B 1 73 ? 42.277 16.996 117.412 1.00 123.21 70 SER B CA 1
ATOM 3529 C C . SER B 1 73 ? 42.019 18.503 117.490 1.00 127.61 70 SER B C 1
ATOM 3530 O O . SER B 1 73 ? 42.179 19.111 118.549 1.00 121.75 70 SER B O 1
ATOM 3533 N N . ASN B 1 74 ? 41.624 19.104 116.371 1.00 119.00 71 ASN B N 1
ATOM 3534 C CA . ASN B 1 74 ? 41.262 20.517 116.364 1.00 99.68 71 ASN B CA 1
ATOM 3535 C C . ASN B 1 74 ? 39.785 20.728 116.076 1.00 93.31 71 ASN B C 1
ATOM 3536 O O . ASN B 1 74 ? 39.265 21.834 116.223 1.00 95.03 71 ASN B O 1
ATOM 3541 N N . ALA B 1 75 ? 39.112 19.658 115.669 1.00 103.50 72 ALA B N 1
ATOM 3542 C CA . ALA B 1 75 ? 37.707 19.734 115.292 1.00 106.66 72 ALA B CA 1
ATOM 3543 C C . ALA B 1 75 ? 36.784 19.509 116.481 1.00 110.87 72 ALA B C 1
ATOM 3544 O O . ALA B 1 75 ? 36.945 18.551 117.236 1.00 113.94 72 ALA B O 1
ATOM 3546 N N . THR B 1 76 ? 35.818 20.405 116.639 1.00 109.20 73 THR B N 1
ATOM 3547 C CA . THR B 1 76 ? 34.779 20.244 117.641 1.00 103.35 73 THR B CA 1
ATOM 3548 C C . THR B 1 76 ? 33.444 20.033 116.939 1.00 89.70 73 THR B C 1
ATOM 3549 O O . THR B 1 76 ? 33.155 20.688 115.940 1.00 83.95 73 THR B O 1
ATOM 3553 N N . ALA B 1 77 ? 32.639 19.112 117.461 1.00 90.99 74 ALA B N 1
ATOM 3554 C CA . ALA B 1 77 ? 31.357 18.767 116.849 1.00 97.68 74 ALA B CA 1
ATOM 3555 C C . ALA B 1 77 ? 30.220 19.659 117.344 1.00 98.91 74 ALA B C 1
ATOM 3556 O O . ALA B 1 77 ? 29.738 19.502 118.467 1.00 99.15 74 ALA B O 1
ATOM 3558 N N . PHE B 1 78 ? 29.787 20.587 116.496 1.00 104.98 75 PHE B N 1
ATOM 3559 C CA . PHE B 1 78 ? 28.727 21.523 116.866 1.00 105.81 75 PHE B CA 1
ATOM 3560 C C . PHE B 1 78 ? 27.354 20.863 116.857 1.00 103.56 75 PHE B C 1
ATOM 3561 O O . PHE B 1 78 ? 27.083 19.992 116.028 1.00 109.85 75 PHE B O 1
ATOM 3569 N N . PRO B 1 79 ? 26.485 21.282 117.791 1.00 105.16 76 PRO B N 1
ATOM 3570 C CA . PRO B 1 79 ? 25.167 20.688 118.029 1.00 99.62 76 PRO B CA 1
ATOM 3571 C C . PRO B 1 79 ? 24.136 21.167 117.022 1.00 104.78 76 PRO B C 1
ATOM 3572 O O . PRO B 1 79 ? 23.321 20.377 116.542 1.00 114.15 76 PRO B O 1
ATOM 3576 N N . THR B 1 80 ? 24.171 22.460 116.720 1.00 102.09 77 THR B N 1
ATOM 3577 C CA . THR B 1 80 ? 23.195 23.066 115.825 1.00 101.78 77 THR B CA 1
ATOM 3578 C C . THR B 1 80 ? 23.889 23.691 114.627 1.00 95.74 77 THR B C 1
ATOM 3579 O O . THR B 1 80 ? 25.088 23.974 114.669 1.00 106.02 77 THR B O 1
ATOM 3583 N N . LEU B 1 81 ? 23.135 23.908 113.558 1.00 93.38 78 LEU B N 1
ATOM 3584 C CA . LEU B 1 81 ? 23.676 24.602 112.400 1.00 94.81 78 LEU B CA 1
ATOM 3585 C C . LEU B 1 81 ? 24.038 26.021 112.823 1.00 87.16 78 LEU B C 1
ATOM 3586 O O . LEU B 1 81 ? 25.023 26.593 112.358 1.00 91.84 78 LEU B O 1
ATOM 3591 N N . GLU B 1 82 ? 23.233 26.577 113.721 1.00 85.82 79 GLU B N 1
ATOM 3592 C CA . GLU B 1 82 ? 23.442 27.934 114.211 1.00 104.94 79 GLU B CA 1
ATOM 3593 C C . GLU B 1 82 ? 24.785 28.093 114.916 1.00 103.67 79 GLU B C 1
ATOM 3594 O O . GLU B 1 82 ? 25.555 28.998 114.601 1.00 102.15 79 GLU B O 1
ATOM 3600 N N . SER B 1 83 ? 25.053 27.221 115.882 1.00 96.62 80 SER B N 1
ATOM 3601 C CA . SER B 1 83 ? 26.336 27.228 116.571 1.00 101.58 80 SER B CA 1
ATOM 3602 C C . SER B 1 83 ? 27.473 27.052 115.566 1.00 107.96 80 SER B C 1
ATOM 3603 O O . SER B 1 83 ? 28.426 27.832 115.546 1.00 102.94 80 SER B O 1
ATOM 3606 N N . PHE B 1 84 ? 27.359 26.030 114.725 1.00 108.00 81 PHE B N 1
ATOM 3607 C CA . PHE B 1 84 ? 28.349 25.773 113.680 1.00 95.29 81 PHE B CA 1
ATOM 3608 C C . PHE B 1 84 ? 28.661 27.034 112.871 1.00 100.00 81 PHE B C 1
ATOM 3609 O O . PHE B 1 84 ? 29.817 27.452 112.776 1.00 90.07 81 PHE B O 1
ATOM 3617 N N . ALA B 1 85 ? 27.623 27.643 112.302 1.00 99.98 82 ALA B N 1
ATOM 3618 C CA . ALA B 1 85 ? 27.790 28.779 111.396 1.00 97.37 82 ALA B CA 1
ATOM 3619 C C . ALA B 1 85 ? 28.268 30.045 112.103 1.00 92.81 82 ALA B C 1
ATOM 3620 O O . ALA B 1 85 ? 28.928 30.891 111.494 1.00 98.26 82 ALA B O 1
ATOM 3622 N N . SER B 1 86 ? 27.924 30.173 113.382 1.00 86.71 83 SER B N 1
ATOM 3623 C CA . SER B 1 86 ? 28.276 31.351 114.160 1.00 100.90 83 SER B CA 1
ATOM 3624 C C . SER B 1 86 ? 29.727 31.309 114.619 1.00 117.48 83 SER B C 1
ATOM 3625 O O . SER B 1 86 ? 30.381 32.346 114.728 1.00 124.48 83 SER B O 1
ATOM 3628 N N . SER B 1 87 ? 30.224 30.104 114.885 1.00 111.13 84 SER B N 1
ATOM 3629 C CA . SER B 1 87 ? 31.584 29.927 115.382 1.00 107.36 84 SER B CA 1
ATOM 3630 C C . SER B 1 87 ? 32.579 30.808 114.638 1.00 100.47 84 SER B C 1
ATOM 3631 O O . SER B 1 87 ? 32.421 31.069 113.449 1.00 91.04 84 SER B O 1
ATOM 3634 N N . SER B 1 88 ? 33.603 31.266 115.348 1.00 101.49 85 SER B N 1
ATOM 3635 C CA . SER B 1 88 ? 34.641 32.088 114.745 1.00 98.09 85 SER B CA 1
ATOM 3636 C C . SER B 1 88 ? 35.921 31.286 114.562 1.00 96.80 85 SER B C 1
ATOM 3637 O O . SER B 1 88 ? 36.945 31.823 114.142 1.00 101.33 85 SER B O 1
ATOM 3640 N N . THR B 1 89 ? 35.857 29.996 114.876 1.00 102.48 86 THR B N 1
ATOM 3641 C CA . THR B 1 89 ? 36.995 29.106 114.682 1.00 93.92 86 THR B CA 1
ATOM 3642 C C . THR B 1 89 ? 37.067 28.635 113.236 1.00 92.05 86 THR B C 1
ATOM 3643 O O . THR B 1 89 ? 37.926 27.829 112.883 1.00 107.08 86 THR B O 1
ATOM 3647 N N . ILE B 1 90 ? 36.165 29.152 112.404 1.00 99.40 87 ILE B N 1
ATOM 3648 C CA . ILE B 1 90 ? 36.020 28.689 111.025 1.00 81.66 87 ILE B CA 1
ATOM 3649 C C . ILE B 1 90 ? 36.365 29.755 109.988 1.00 82.22 87 ILE B C 1
ATOM 3650 O O . ILE B 1 90 ? 35.853 30.874 110.035 1.00 93.30 87 ILE B O 1
ATOM 3655 N N . ASP B 1 91 ? 37.217 29.391 109.035 1.00 81.94 88 ASP B N 1
ATOM 3656 C CA . ASP B 1 91 ? 37.613 30.302 107.962 1.00 98.77 88 ASP B CA 1
ATOM 3657 C C . ASP B 1 91 ? 36.968 29.923 106.631 1.00 82.80 88 ASP B C 1
ATOM 3658 O O . ASP B 1 91 ? 36.572 30.787 105.845 1.00 76.75 88 ASP B O 1
ATOM 3663 N N . MET B 1 92 ? 36.882 28.624 106.376 1.00 78.89 89 MET B N 1
ATOM 3664 C CA . MET B 1 92 ? 36.252 28.131 105.162 1.00 67.77 89 MET B CA 1
ATOM 3665 C C . MET B 1 92 ? 35.184 27.094 105.473 1.00 80.44 89 MET B C 1
ATOM 3666 O O . MET B 1 92 ? 35.452 26.098 106.146 1.00 79.17 89 MET B O 1
ATOM 3671 N N . ILE B 1 93 ? 33.973 27.327 104.980 1.00 71.80 90 ILE B N 1
ATOM 3672 C CA . ILE B 1 93 ? 32.897 26.358 105.151 1.00 69.60 90 ILE B CA 1
ATOM 3673 C C . ILE B 1 93 ? 32.744 25.527 103.884 1.00 58.18 90 ILE B C 1
ATOM 3674 O O . ILE B 1 93 ? 32.705 26.067 102.778 1.00 72.15 90 ILE B O 1
ATOM 3679 N N . VAL B 1 94 ? 32.688 24.210 104.055 1.00 67.56 91 VAL B N 1
ATOM 3680 C CA . VAL B 1 94 ? 32.480 23.300 102.938 1.00 68.25 91 VAL B CA 1
ATOM 3681 C C . VAL B 1 94 ? 31.146 22.588 103.104 1.00 65.72 91 VAL B C 1
ATOM 3682 O O . VAL B 1 94 ? 30.881 21.996 104.145 1.00 63.22 91 VAL B O 1
ATOM 3686 N N . ILE B 1 95 ? 30.298 22.665 102.087 1.00 62.76 92 ILE B N 1
ATOM 3687 C CA . ILE B 1 95 ? 29.033 21.940 102.100 1.00 57.21 92 ILE B CA 1
ATOM 3688 C C . ILE B 1 95 ? 29.118 20.758 101.137 1.00 58.96 92 ILE B C 1
ATOM 3689 O O . ILE B 1 95 ? 29.182 20.940 99.918 1.00 64.45 92 ILE B O 1
ATOM 3694 N N . ALA B 1 96 ? 29.140 19.546 101.688 1.00 71.04 93 ALA B N 1
ATOM 3695 C CA . ALA B 1 96 ? 29.200 18.339 100.865 1.00 75.15 93 ALA B CA 1
ATOM 3696 C C . ALA B 1 96 ? 28.043 17.400 101.201 1.00 77.90 93 ALA B C 1
ATOM 3697 O O . ALA B 1 96 ? 28.241 16.261 101.629 1.00 75.64 93 ALA B O 1
ATOM 3699 N N . ILE B 1 97 ? 26.832 17.908 101.012 1.00 68.93 94 ILE B N 1
ATOM 3700 C CA . ILE B 1 97 ? 25.615 17.151 101.251 1.00 69.73 94 ILE B CA 1
ATOM 3701 C C . ILE B 1 97 ? 24.855 17.069 99.937 1.00 74.12 94 ILE B C 1
ATOM 3702 O O . ILE B 1 97 ? 25.241 17.708 98.961 1.00 66.82 94 ILE B O 1
ATOM 3707 N N . GLN B 1 98 ? 23.771 16.301 99.912 1.00 62.33 95 GLN B N 1
ATOM 3708 C CA . GLN B 1 98 ? 22.999 16.137 98.684 1.00 65.43 95 GLN B CA 1
ATOM 3709 C C . GLN B 1 98 ? 22.471 17.484 98.190 1.00 56.78 95 GLN B C 1
ATOM 3710 O O . GLN B 1 98 ? 22.058 18.331 98.986 1.00 67.57 95 GLN B O 1
ATOM 3716 N N . VAL B 1 99 ? 22.487 17.678 96.876 1.00 65.43 96 VAL B N 1
ATOM 3717 C CA . VAL B 1 99 ? 22.044 18.935 96.282 1.00 52.38 96 VAL B CA 1
ATOM 3718 C C . VAL B 1 99 ? 20.663 19.338 96.804 1.00 65.01 96 VAL B C 1
ATOM 3719 O O . VAL B 1 99 ? 20.422 20.506 97.094 1.00 66.83 96 VAL B O 1
ATOM 3723 N N . ALA B 1 100 ? 19.765 18.373 96.955 1.00 61.12 97 ALA B N 1
ATOM 3724 C CA . ALA B 1 100 ? 18.410 18.678 97.424 1.00 63.51 97 ALA B CA 1
ATOM 3725 C C . ALA B 1 100 ? 18.371 19.373 98.789 1.00 69.03 97 ALA B C 1
ATOM 3726 O O . ALA B 1 100 ? 17.357 19.965 99.151 1.00 75.72 97 ALA B O 1
ATOM 3728 N N . SER B 1 101 ? 19.472 19.299 99.539 1.00 72.55 98 SER B N 1
ATOM 3729 C CA . SER B 1 101 ? 19.549 19.909 100.866 1.00 67.96 98 SER B CA 1
ATOM 3730 C C . SER B 1 101 ? 20.329 21.223 100.881 1.00 72.51 98 SER B C 1
ATOM 3731 O O . SER B 1 101 ? 20.387 21.896 101.914 1.00 72.71 98 SER B O 1
ATOM 3734 N N . HIS B 1 102 ? 20.931 21.575 99.746 1.00 68.27 99 HIS B N 1
ATOM 3735 C CA . HIS B 1 102 ? 21.779 22.767 99.647 1.00 67.87 99 HIS B CA 1
ATOM 3736 C C . HIS B 1 102 ? 21.067 24.042 100.081 1.00 64.16 99 HIS B C 1
ATOM 3737 O O . HIS B 1 102 ? 21.558 24.778 100.932 1.00 72.85 99 HIS B O 1
ATOM 3744 N N . TYR B 1 103 ? 19.916 24.305 99.479 1.00 71.53 100 TYR B N 1
ATOM 3745 C CA . TYR B 1 103 ? 19.171 25.527 99.756 1.00 71.16 100 TYR B CA 1
ATOM 3746 C C . TYR B 1 103 ? 18.771 25.617 101.222 1.00 77.16 100 TYR B C 1
ATOM 3747 O O . TYR B 1 103 ? 19.031 26.627 101.883 1.00 84.39 100 TYR B O 1
ATOM 3756 N N . GLU B 1 104 ? 18.162 24.554 101.742 1.00 81.11 101 GLU B N 1
ATOM 3757 C CA . GLU B 1 104 ? 17.649 24.579 103.118 1.00 72.63 101 GLU B CA 1
ATOM 3758 C C . GLU B 1 104 ? 18.766 24.745 104.140 1.00 69.19 101 GLU B C 1
ATOM 3759 O O . GLU B 1 104 ? 18.550 25.302 105.205 1.00 77.05 101 GLU B O 1
ATOM 3765 N N . VAL B 1 105 ? 19.961 24.272 103.808 1.00 82.31 102 VAL B N 1
ATOM 3766 C CA . VAL B 1 105 ? 21.092 24.387 104.722 1.00 76.41 102 VAL B CA 1
ATOM 3767 C C . VAL B 1 105 ? 21.866 25.691 104.534 1.00 76.13 102 VAL B C 1
ATOM 3768 O O . VAL B 1 105 ? 22.145 26.398 105.498 1.00 78.45 102 VAL B O 1
ATOM 3772 N N . VAL B 1 106 ? 22.213 26.006 103.289 1.00 75.00 103 VAL B N 1
ATOM 3773 C CA . VAL B 1 106 ? 23.082 27.148 103.013 1.00 62.52 103 VAL B CA 1
ATOM 3774 C C . VAL B 1 106 ? 22.455 28.502 103.359 1.00 74.15 103 VAL B C 1
ATOM 3775 O O . VAL B 1 106 ? 23.141 29.390 103.862 1.00 87.96 103 VAL B O 1
ATOM 3779 N N . MET B 1 107 ? 21.159 28.659 103.106 1.00 81.01 104 MET B N 1
ATOM 3780 C CA . MET B 1 107 ? 20.497 29.941 103.376 1.00 80.02 104 MET B CA 1
ATOM 3781 C C . MET B 1 107 ? 20.594 30.372 104.839 1.00 77.39 104 MET B C 1
ATOM 3782 O O . MET B 1 107 ? 21.094 31.463 105.125 1.00 92.64 104 MET B O 1
ATOM 3787 N N . PRO B 1 108 ? 20.130 29.515 105.770 1.00 85.10 105 PRO B N 1
ATOM 3788 C CA . PRO B 1 108 ? 20.228 29.818 107.203 1.00 83.74 105 PRO B CA 1
ATOM 3789 C C . PRO B 1 108 ? 21.683 29.905 107.640 1.00 82.56 105 PRO B C 1
ATOM 3790 O O . PRO B 1 108 ? 22.044 30.757 108.448 1.00 88.52 105 PRO B O 1
ATOM 3794 N N . LEU B 1 109 ? 22.510 29.015 107.103 1.00 78.47 106 LEU B N 1
ATOM 3795 C CA . LEU B 1 109 ? 23.933 28.999 107.423 1.00 85.60 106 LEU B CA 1
ATOM 3796 C C . LEU B 1 109 ? 24.579 30.350 107.108 1.00 70.62 106 LEU B C 1
ATOM 3797 O O . LEU B 1 109 ? 25.304 30.908 107.925 1.00 86.64 106 LEU B O 1
ATOM 3802 N N . LEU B 1 110 ? 24.318 30.865 105.910 1.00 78.17 107 LEU B N 1
ATOM 3803 C CA . LEU B 1 110 ? 24.868 32.156 105.517 1.00 73.14 107 LEU B CA 1
ATOM 3804 C C . LEU B 1 110 ? 24.391 33.250 106.463 1.00 84.43 107 LEU B C 1
ATOM 3805 O O . LEU B 1 110 ? 25.123 34.196 106.755 1.00 101.26 107 LEU B O 1
ATOM 3810 N N . GLU B 1 111 ? 23.161 33.117 106.946 1.00 85.13 108 GLU B N 1
ATOM 3811 C CA . GLU B 1 111 ? 22.616 34.107 107.866 1.00 81.18 108 GLU B CA 1
ATOM 3812 C C . GLU B 1 111 ? 23.319 34.061 109.219 1.00 92.77 108 GLU B C 1
ATOM 3813 O O . GLU B 1 111 ? 23.752 35.095 109.725 1.00 102.66 108 GLU B O 1
ATOM 3819 N N . PHE B 1 112 ? 23.433 32.868 109.803 1.00 101.04 109 PHE B N 1
ATOM 3820 C CA . PHE B 1 112 ? 24.138 32.711 111.076 1.00 100.14 109 PHE B CA 1
ATOM 3821 C C . PHE B 1 112 ? 25.614 33.049 110.886 1.00 85.54 109 PHE B C 1
ATOM 3822 O O . PHE B 1 112 ? 26.297 33.472 111.817 1.00 101.10 109 PHE B O 1
ATOM 3830 N N . SER B 1 113 ? 26.092 32.842 109.662 1.00 85.62 110 SER B N 1
ATOM 3831 C CA . SER B 1 113 ? 27.477 33.117 109.296 1.00 79.01 110 SER B CA 1
ATOM 3832 C C . SER B 1 113 ? 27.920 34.515 109.707 1.00 101.98 110 SER B C 1
ATOM 3833 O O . SER B 1 113 ? 29.114 34.779 109.867 1.00 93.97 110 SER B O 1
ATOM 3836 N N . LYS B 1 114 ? 26.954 35.412 109.863 1.00 101.01 111 LYS B N 1
ATOM 3837 C CA . LYS B 1 114 ? 27.261 36.810 110.124 1.00 106.86 111 LYS B CA 1
ATOM 3838 C C . LYS B 1 114 ? 27.953 37.006 111.469 1.00 99.80 111 LYS B C 1
ATOM 3839 O O . LYS B 1 114 ? 28.605 38.024 111.689 1.00 104.97 111 LYS B O 1
ATOM 3845 N N . ASN B 1 115 ? 27.834 36.012 112.347 1.00 109.60 112 ASN B N 1
ATOM 3846 C CA . ASN B 1 115 ? 28.472 36.050 113.665 1.00 98.29 112 ASN B CA 1
ATOM 3847 C C . ASN B 1 115 ? 29.923 35.572 113.624 1.00 104.61 112 ASN B C 1
ATOM 3848 O O . ASN B 1 115 ? 30.594 35.494 114.657 1.00 113.55 112 ASN B O 1
ATOM 3853 N N . ASN B 1 116 ? 30.397 35.239 112.428 1.00 92.01 113 ASN B N 1
ATOM 3854 C CA . ASN B 1 116 ? 31.780 34.818 112.239 1.00 90.89 113 ASN B CA 1
ATOM 3855 C C . ASN B 1 116 ? 32.563 35.817 111.397 1.00 92.64 113 ASN B C 1
ATOM 3856 O O . ASN B 1 116 ? 32.496 35.789 110.170 1.00 100.62 113 ASN B O 1
ATOM 3861 N N . PRO B 1 117 ? 33.317 36.702 112.063 1.00 105.60 114 PRO B N 1
ATOM 3862 C CA . PRO B 1 117 ? 34.134 37.739 111.422 1.00 94.53 114 PRO B CA 1
ATOM 3863 C C . PRO B 1 117 ? 35.287 37.152 110.614 1.00 90.22 114 PRO B C 1
ATOM 3864 O O . PRO B 1 117 ? 35.875 37.843 109.778 1.00 99.56 114 PRO B O 1
ATOM 3868 N N . ASN B 1 118 ? 35.603 35.885 110.859 1.00 95.99 115 ASN B N 1
ATOM 3869 C CA . ASN B 1 118 ? 36.741 35.248 110.209 1.00 95.29 115 ASN B CA 1
ATOM 3870 C C . ASN B 1 118 ? 36.386 34.509 108.916 1.00 96.20 115 ASN B C 1
ATOM 3871 O O . ASN B 1 118 ? 37.270 34.177 108.125 1.00 94.19 115 ASN B O 1
ATOM 3876 N N . LEU B 1 119 ? 35.099 34.249 108.701 1.00 95.26 116 LEU B N 1
ATOM 3877 C CA . LEU B 1 119 ? 34.678 33.521 107.507 1.00 84.18 116 LEU B CA 1
ATOM 3878 C C . LEU B 1 119 ? 35.147 34.222 106.240 1.00 82.35 116 LEU B C 1
ATOM 3879 O O . LEU B 1 119 ? 34.842 35.393 106.012 1.00 97.24 116 LEU B O 1
ATOM 3884 N N . LYS B 1 120 ? 35.890 33.493 105.416 1.00 78.19 117 LYS B N 1
ATOM 3885 C CA . LYS B 1 120 ? 36.434 34.047 104.184 1.00 88.48 117 LYS B CA 1
ATOM 3886 C C . LYS B 1 120 ? 35.968 33.263 102.965 1.00 79.35 117 LYS B C 1
ATOM 3887 O O . LYS B 1 120 ? 35.926 33.793 101.855 1.00 74.77 117 LYS B O 1
ATOM 3893 N N . TYR B 1 121 ? 35.620 31.998 103.173 1.00 76.49 118 TYR B N 1
ATOM 3894 C CA . TYR B 1 121 ? 35.342 31.115 102.054 1.00 62.79 118 TYR B CA 1
ATOM 3895 C C . TYR B 1 121 ? 34.115 30.245 102.227 1.00 63.92 118 TYR B C 1
ATOM 3896 O O . TYR B 1 121 ? 33.869 29.702 103.305 1.00 74.11 118 TYR B O 1
ATOM 3905 N N . LEU B 1 122 ? 33.360 30.104 101.143 1.00 61.62 119 LEU B N 1
ATOM 3906 C CA . LEU B 1 122 ? 32.266 29.144 101.092 1.00 65.91 119 LEU B CA 1
ATOM 3907 C C . LEU B 1 122 ? 32.450 28.214 99.902 1.00 60.29 119 LEU B C 1
ATOM 3908 O O . LEU B 1 122 ? 32.502 28.655 98.750 1.00 64.10 119 LEU B O 1
ATOM 3913 N N . PHE B 1 123 ? 32.547 26.924 100.189 1.00 61.74 120 PHE B N 1
ATOM 3914 C CA . PHE B 1 123 ? 32.838 25.918 99.177 1.00 52.92 120 PHE B CA 1
ATOM 3915 C C . PHE B 1 123 ? 31.618 25.012 99.040 1.00 61.59 120 PHE B C 1
ATOM 3916 O O . PHE B 1 123 ? 31.225 24.350 100.003 1.00 64.29 120 PHE B O 1
ATOM 3924 N N . VAL B 1 124 ? 31.014 24.991 97.851 1.00 59.84 121 VAL B N 1
ATOM 3925 C CA . VAL B 1 124 ? 29.832 24.160 97.603 1.00 48.24 121 VAL B CA 1
ATOM 3926 C C . VAL B 1 124 ? 30.063 23.237 96.426 1.00 52.76 121 VAL B C 1
ATOM 3927 O O . VAL B 1 124 ? 30.728 23.608 95.464 1.00 63.20 121 VAL B O 1
ATOM 3931 N N . GLU B 1 125 ? 29.510 22.033 96.493 1.00 56.68 122 GLU B N 1
ATOM 3932 C CA . GLU B 1 125 ? 29.614 21.108 95.371 1.00 48.98 122 GLU B CA 1
ATOM 3933 C C . GLU B 1 125 ? 28.598 21.400 94.284 1.00 54.02 122 GLU B C 1
ATOM 3934 O O . GLU B 1 125 ? 27.552 21.988 94.545 1.00 62.34 122 GLU B O 1
ATOM 3940 N N . TRP B 1 126 ? 28.935 21.019 93.057 1.00 47.17 123 TRP B N 1
ATOM 3941 C CA . TRP B 1 126 ? 27.992 21.074 91.945 1.00 47.97 123 TRP B CA 1
ATOM 3942 C C . TRP B 1 126 ? 27.091 19.850 92.065 1.00 65.32 123 TRP B C 1
ATOM 3943 O O . TRP B 1 126 ? 27.582 18.766 92.354 1.00 60.98 123 TRP B O 1
ATOM 3954 N N . ALA B 1 127 ? 25.783 20.001 91.865 1.00 64.76 124 ALA B N 1
ATOM 3955 C CA . ALA B 1 127 ? 25.162 21.251 91.452 1.00 53.96 124 ALA B CA 1
ATOM 3956 C C . ALA B 1 127 ? 24.888 22.170 92.633 1.00 54.62 124 ALA B C 1
ATOM 3957 O O . ALA B 1 127 ? 24.699 21.717 93.764 1.00 63.97 124 ALA B O 1
ATOM 3959 N N . LEU B 1 128 ? 24.846 23.471 92.360 1.00 53.52 125 LEU B N 1
ATOM 3960 C CA . LEU B 1 128 ? 24.646 24.452 93.413 1.00 53.17 125 LEU B CA 1
ATOM 3961 C C . LEU B 1 128 ? 23.273 24.269 94.062 1.00 53.49 125 LEU B C 1
ATOM 3962 O O . LEU B 1 128 ? 23.150 24.271 95.283 1.00 61.61 125 LEU B O 1
ATOM 3967 N N . ALA B 1 129 ? 22.247 24.084 93.239 1.00 59.11 126 ALA B N 1
ATOM 3968 C CA . ALA B 1 129 ? 20.893 23.918 93.758 1.00 56.37 126 ALA B CA 1
ATOM 3969 C C . ALA B 1 129 ? 20.027 23.085 92.816 1.00 57.99 126 ALA B C 1
ATOM 3970 O O . ALA B 1 129 ? 20.509 22.569 91.803 1.00 59.53 126 ALA B O 1
ATOM 3972 N N . CYS B 1 130 ? 18.753 22.944 93.168 1.00 64.83 127 CYS B N 1
ATOM 3973 C CA . CYS B 1 130 ? 17.807 22.138 92.387 1.00 66.09 127 CYS B CA 1
ATOM 3974 C C . CYS B 1 130 ? 17.118 22.899 91.266 1.00 69.40 127 CYS B C 1
ATOM 3975 O O . CYS B 1 130 ? 16.424 22.301 90.444 1.00 73.23 127 CYS B O 1
ATOM 3978 N N . SER B 1 131 ? 17.286 24.217 91.248 1.00 63.25 128 SER B N 1
ATOM 3979 C CA . SER B 1 131 ? 16.683 25.051 90.212 1.00 58.51 128 SER B CA 1
ATOM 3980 C C . SER B 1 131 ? 17.470 26.341 90.071 1.00 61.20 128 SER B C 1
ATOM 3981 O O . SER B 1 131 ? 18.209 26.727 90.980 1.00 65.83 128 SER B O 1
ATOM 3984 N N . LEU B 1 132 ? 17.312 27.001 88.929 1.00 65.84 129 LEU B N 1
ATOM 3985 C CA . LEU B 1 132 ? 17.965 28.282 88.694 1.00 70.11 12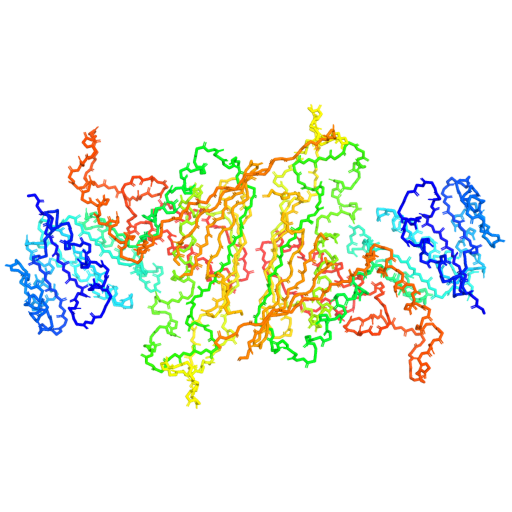9 LEU B CA 1
ATOM 3986 C C . LEU B 1 132 ? 17.494 29.282 89.761 1.00 64.92 129 LEU B C 1
ATOM 3987 O O . LEU B 1 132 ? 18.290 30.026 90.348 1.00 76.70 129 LEU B O 1
ATOM 3992 N N . ASP B 1 133 ? 16.197 29.272 90.037 1.00 64.50 130 ASP B N 1
ATOM 3993 C CA . ASP B 1 133 ? 15.639 30.126 91.089 1.00 66.16 130 ASP B CA 1
ATOM 3994 C C . ASP B 1 133 ? 16.391 29.980 92.408 1.00 75.03 130 ASP B C 1
ATOM 3995 O O . ASP B 1 133 ? 16.853 30.970 92.979 1.00 74.92 130 ASP B O 1
ATOM 4000 N N . GLN B 1 134 ? 16.511 28.745 92.891 1.00 70.55 131 GLN B N 1
ATOM 4001 C CA . GLN B 1 134 ? 17.292 28.465 94.095 1.00 62.96 131 GLN B CA 1
ATOM 4002 C C . GLN B 1 134 ? 18.731 28.941 93.949 1.00 55.01 131 GLN B C 1
ATOM 4003 O O . GLN B 1 134 ? 19.293 29.522 94.879 1.00 64.88 131 GLN B O 1
ATOM 4009 N N . ALA B 1 135 ? 19.338 28.663 92.791 1.00 57.74 132 ALA B N 1
ATOM 4010 C CA . ALA B 1 135 ? 20.748 29.003 92.583 1.00 60.81 132 ALA B CA 1
ATOM 4011 C C . ALA B 1 135 ? 20.962 30.513 92.712 1.00 68.48 132 ALA B C 1
ATOM 4012 O O . ALA B 1 135 ? 21.900 30.975 93.370 1.00 74.11 132 ALA B O 1
ATOM 4014 N N . GLU B 1 136 ? 20.074 31.278 92.090 1.00 68.26 133 GLU B N 1
ATOM 4015 C CA . GLU B 1 136 ? 20.120 32.733 92.191 1.00 67.04 133 GLU B CA 1
ATOM 4016 C C . GLU B 1 136 ? 19.952 33.244 93.614 1.00 62.83 133 GLU B C 1
ATOM 4017 O O . GLU B 1 136 ? 20.649 34.172 94.030 1.00 79.43 133 GLU B O 1
ATOM 4023 N N . SER B 1 137 ? 19.065 32.622 94.383 1.00 71.45 134 SER B N 1
ATOM 4024 C CA . SER B 1 137 ? 18.891 33.017 95.783 1.00 65.22 134 SER B CA 1
ATOM 4025 C C . SER B 1 137 ? 20.158 32.781 96.572 1.00 66.52 134 SER B C 1
ATOM 4026 O O . SER B 1 137 ? 20.563 33.618 97.378 1.00 68.70 134 SER B O 1
ATOM 4029 N N . ILE B 1 138 ? 20.768 31.622 96.346 1.00 63.34 135 ILE B N 1
ATOM 4030 C CA . ILE B 1 138 ? 21.987 31.264 97.050 1.00 65.43 135 ILE B CA 1
ATOM 4031 C C . ILE B 1 138 ? 23.112 32.211 96.651 1.00 64.46 135 ILE B C 1
ATOM 4032 O O . ILE B 1 138 ? 23.863 32.685 97.510 1.00 73.62 135 ILE B O 1
ATOM 4037 N N . TYR B 1 139 ? 23.237 32.482 95.353 1.00 62.69 136 TYR B N 1
ATOM 4038 C CA . TYR B 1 139 ? 24.281 33.394 94.906 1.00 59.42 136 TYR B CA 1
ATOM 4039 C C . TYR B 1 139 ? 24.090 34.737 95.578 1.00 63.57 136 TYR B C 1
ATOM 4040 O O . TYR B 1 139 ? 25.004 35.269 96.212 1.00 79.87 136 TYR B O 1
ATOM 4049 N N . LYS B 1 140 ? 22.883 35.273 95.455 1.00 72.21 137 LYS B N 1
ATOM 4050 C CA . LYS B 1 140 ? 22.555 36.557 96.060 1.00 63.67 137 LYS B CA 1
ATOM 4051 C C . LYS B 1 140 ? 22.912 36.590 97.546 1.00 75.75 137 LYS B C 1
ATOM 4052 O O . LYS B 1 140 ? 23.589 37.510 98.002 1.00 86.24 137 LYS B O 1
ATOM 4058 N N . ALA B 1 141 ? 22.480 35.584 98.300 1.00 74.68 138 ALA B N 1
ATOM 4059 C CA . ALA B 1 141 ? 22.790 35.539 99.730 1.00 74.49 138 ALA B CA 1
ATOM 4060 C C . ALA B 1 141 ? 24.299 35.436 99.991 1.00 76.71 138 ALA B C 1
ATOM 4061 O O . ALA B 1 141 ? 24.817 36.038 100.932 1.00 81.96 138 ALA B O 1
ATOM 4063 N N . ALA B 1 142 ? 25.008 34.675 99.160 1.00 76.97 139 ALA B N 1
ATOM 4064 C CA . ALA B 1 142 ? 26.453 34.553 99.318 1.00 75.95 139 ALA B CA 1
ATOM 4065 C C . ALA B 1 142 ? 27.131 35.882 99.010 1.00 77.47 139 ALA B C 1
ATOM 4066 O O . ALA B 1 142 ? 27.989 36.346 99.756 1.00 82.72 139 ALA B O 1
ATOM 4068 N N . ALA B 1 143 ? 26.739 36.489 97.898 1.00 74.82 140 ALA B N 1
ATOM 4069 C CA . ALA B 1 143 ? 27.313 37.761 97.481 1.00 78.14 140 ALA B CA 1
ATOM 4070 C C . ALA B 1 143 ? 27.066 38.848 98.524 1.00 80.69 140 ALA B C 1
ATOM 4071 O O . ALA B 1 143 ? 27.993 39.554 98.921 1.00 99.62 140 ALA B O 1
ATOM 4073 N N . GLU B 1 144 ? 25.826 38.973 98.987 1.00 93.14 141 GLU B N 1
ATOM 4074 C CA . GLU B 1 144 ? 25.515 39.956 100.023 1.00 94.61 141 GLU B CA 1
ATOM 4075 C C . GLU B 1 144 ? 26.091 39.533 101.372 1.00 87.92 141 GLU B C 1
ATOM 4076 O O . GLU B 1 144 ? 25.825 40.155 102.398 1.00 99.32 141 GLU B O 1
ATOM 4082 N N . ARG B 1 145 ? 26.882 38.467 101.359 1.00 92.92 142 ARG B N 1
ATOM 4083 C CA . ARG B 1 145 ? 27.574 38.014 102.559 1.00 98.29 142 ARG B CA 1
ATOM 4084 C C . ARG B 1 145 ? 29.044 38.415 102.492 1.00 85.47 142 ARG B C 1
ATOM 4085 O O . ARG B 1 145 ? 29.720 38.508 103.513 1.00 86.91 142 ARG B O 1
ATOM 4093 N N . GLY B 1 146 ? 29.536 38.639 101.278 1.00 96.08 143 GLY B N 1
ATOM 4094 C CA . GLY B 1 146 ? 30.884 39.143 101.087 1.00 99.20 143 GLY B CA 1
ATOM 4095 C C . GLY B 1 146 ? 31.982 38.098 100.988 1.00 103.52 143 GLY B C 1
ATOM 4096 O O . GLY B 1 146 ? 33.113 38.425 100.628 1.00 95.53 143 GLY B O 1
ATOM 4097 N N . VAL B 1 147 ? 31.663 36.844 101.304 1.00 96.53 144 VAL B N 1
ATOM 4098 C CA . VAL B 1 147 ? 32.664 35.775 101.285 1.00 71.51 144 VAL B CA 1
ATOM 4099 C C . VAL B 1 147 ? 33.053 35.393 99.869 1.00 72.16 144 VAL B C 1
ATOM 4100 O O . VAL B 1 147 ? 32.260 35.526 98.934 1.00 85.46 144 VAL B O 1
ATOM 4104 N N . GLN B 1 148 ? 34.286 34.927 99.707 1.00 70.05 145 GLN B N 1
ATOM 4105 C CA . GLN B 1 148 ? 34.698 34.361 98.434 1.00 69.79 145 GLN B CA 1
ATOM 4106 C C . GLN B 1 148 ? 34.095 32.973 98.324 1.00 66.62 145 GLN B C 1
ATOM 4107 O O . GLN B 1 148 ? 34.139 32.193 99.282 1.00 78.26 145 GLN B O 1
ATOM 4113 N N . THR B 1 149 ? 33.530 32.666 97.161 1.00 69.98 146 THR B N 1
ATOM 4114 C CA . THR B 1 149 ? 32.866 31.386 96.972 1.00 65.11 146 THR B CA 1
ATOM 4115 C C . THR B 1 149 ? 33.635 30.469 96.026 1.00 65.24 146 THR B C 1
ATOM 4116 O O . THR B 1 149 ? 34.346 30.925 95.128 1.00 62.77 146 THR B O 1
ATOM 4120 N N . ILE B 1 150 ? 33.488 29.168 96.247 1.00 65.05 147 ILE B N 1
ATOM 4121 C CA . ILE B 1 150 ? 34.060 28.159 95.366 1.00 58.44 147 ILE B CA 1
ATOM 4122 C C . ILE B 1 150 ? 32.974 27.150 95.003 1.00 50.85 147 ILE B C 1
ATOM 4123 O O . ILE B 1 150 ? 32.189 26.747 95.862 1.00 63.09 147 ILE B O 1
ATOM 4128 N N . ILE B 1 151 ? 32.912 26.758 93.734 1.00 50.70 148 ILE B N 1
ATOM 4129 C CA . ILE B 1 151 ? 32.046 25.657 93.326 1.00 43.58 148 ILE B CA 1
ATOM 4130 C C . ILE B 1 151 ? 32.933 24.485 92.914 1.00 52.84 148 ILE B C 1
ATOM 4131 O O . ILE B 1 151 ? 33.966 24.683 92.278 1.00 57.78 148 ILE B O 1
ATOM 4136 N N . SER B 1 152 ? 32.529 23.270 93.267 1.00 51.41 149 SER B N 1
ATOM 4137 C CA . SER B 1 152 ? 33.291 22.082 92.906 1.00 42.80 149 SER B CA 1
ATOM 4138 C C . SER B 1 152 ? 33.112 21.668 91.438 1.00 46.70 149 SER B C 1
ATOM 4139 O O . SER B 1 152 ? 32.549 20.611 91.142 1.00 57.19 149 SER B O 1
ATOM 4142 N N . LEU B 1 153 ? 33.584 22.504 90.520 1.00 47.28 150 LEU B N 1
ATOM 4143 C CA . LEU B 1 153 ? 33.684 22.110 89.112 1.00 38.84 150 LEU B CA 1
ATOM 4144 C C . LEU B 1 153 ? 35.130 21.633 88.889 1.00 41.93 150 LEU B C 1
ATOM 4145 O O . LEU B 1 153 ? 35.878 22.204 88.096 1.00 44.54 150 LEU B O 1
ATOM 4150 N N . GLN B 1 154 ? 35.503 20.585 89.617 1.00 46.49 151 GLN B N 1
ATOM 4151 C CA . GLN B 1 154 ? 36.896 20.160 89.721 1.00 50.38 151 GLN B CA 1
ATOM 4152 C C . GLN B 1 154 ? 37.464 19.646 88.409 1.00 49.13 151 GLN B C 1
ATOM 4153 O O . GLN B 1 154 ? 38.661 19.352 88.319 1.00 51.80 151 GLN B O 1
ATOM 4159 N N . GLY B 1 155 ? 36.607 19.541 87.393 1.00 39.12 152 GLY B N 1
ATOM 4160 C CA . GLY B 1 155 ? 37.041 19.151 86.063 1.00 31.32 152 GLY B CA 1
ATOM 4161 C C . GLY B 1 155 ? 37.975 20.203 85.485 1.00 47.80 152 GLY B C 1
ATOM 4162 O O . GLY B 1 155 ? 38.880 19.908 84.694 1.00 38.60 152 GLY B O 1
ATOM 4163 N N . ARG B 1 156 ? 37.749 21.449 85.877 1.00 40.49 153 ARG B N 1
ATOM 4164 C CA . ARG B 1 156 ? 38.598 22.543 85.433 1.00 44.15 153 ARG B CA 1
ATOM 4165 C C . ARG B 1 156 ? 40.033 22.381 85.950 1.00 54.98 153 ARG B C 1
ATOM 4166 O O . ARG B 1 156 ? 40.935 23.089 85.504 1.00 43.83 153 ARG B O 1
ATOM 4174 N N . LYS B 1 157 ? 40.231 21.462 86.898 1.00 46.11 154 LYS B N 1
ATOM 4175 C CA . LYS B 1 157 ? 41.540 21.236 87.525 1.00 42.96 154 LYS B CA 1
ATOM 4176 C C . LYS B 1 157 ? 42.187 19.932 87.075 1.00 48.64 154 LYS B C 1
ATOM 4177 O O . LYS B 1 157 ? 43.253 19.565 87.556 1.00 48.81 154 LYS B O 1
ATOM 4183 N N . SER B 1 158 ? 41.532 19.213 86.177 1.00 33.74 155 SER B N 1
ATOM 4184 C CA . SER B 1 158 ? 42.127 18.001 85.623 1.00 33.88 155 SER B CA 1
ATOM 4185 C C . SER B 1 158 ? 43.388 18.343 84.830 1.00 43.04 155 SER B C 1
ATOM 4186 O O . SER B 1 158 ? 43.440 19.361 84.142 1.00 44.71 155 SER B O 1
ATOM 4189 N N . PRO B 1 159 ? 44.410 17.484 84.916 1.00 43.47 156 PRO B N 1
ATOM 4190 C CA . PRO B 1 159 ? 45.644 17.765 84.177 1.00 42.23 156 PRO B CA 1
ATOM 4191 C C . PRO B 1 159 ? 45.380 17.655 82.678 1.00 34.46 156 PRO B C 1
ATOM 4192 O O . PRO B 1 159 ? 45.993 18.363 81.885 1.00 36.60 156 PRO B O 1
ATOM 4196 N N . TYR B 1 160 ? 44.477 16.764 82.295 1.00 36.98 157 TYR B N 1
ATOM 4197 C CA . TYR B 1 160 ? 44.098 16.629 80.884 1.00 36.05 157 TYR B CA 1
ATOM 4198 C C . TYR B 1 160 ? 43.400 17.866 80.330 1.00 44.03 157 TYR B C 1
ATOM 4199 O O . TYR B 1 160 ? 43.707 18.332 79.227 1.00 35.33 157 TYR B O 1
ATOM 4208 N N . ILE B 1 161 ? 42.453 18.389 81.098 1.00 37.67 158 ILE B N 1
ATOM 4209 C CA . ILE B 1 161 ? 41.739 19.592 80.701 1.00 29.76 158 ILE B CA 1
ATOM 4210 C C . ILE B 1 161 ? 42.694 20.772 80.565 1.00 31.73 158 ILE B C 1
ATOM 4211 O O . ILE B 1 161 ? 42.662 21.486 79.569 1.00 35.12 158 ILE B O 1
ATOM 4216 N N . LEU B 1 162 ? 43.553 20.973 81.562 1.00 30.25 159 LEU B N 1
ATOM 4217 C CA . LEU B 1 162 ? 44.470 22.110 81.524 1.00 40.89 159 LEU B CA 1
ATOM 4218 C C . LEU B 1 162 ? 45.452 22.004 80.352 1.00 38.59 159 LEU B C 1
ATOM 4219 O O . LEU B 1 162 ? 45.735 22.995 79.693 1.00 40.48 159 LEU B O 1
ATOM 4224 N N . ARG B 1 163 ? 45.962 20.801 80.088 1.00 40.86 160 ARG B N 1
ATOM 4225 C CA . ARG B 1 163 ? 46.842 20.594 78.930 1.00 37.16 160 ARG B CA 1
ATOM 4226 C C . ARG B 1 163 ? 46.096 20.920 77.627 1.00 35.66 160 ARG B C 1
ATOM 4227 O O . ARG B 1 163 ? 46.612 21.629 76.765 1.00 39.30 160 ARG B O 1
ATOM 4235 N N . ALA B 1 164 ? 44.872 20.425 77.487 1.00 34.01 161 ALA B N 1
ATOM 4236 C CA . ALA B 1 164 ? 44.088 20.739 76.283 1.00 31.94 161 ALA B CA 1
ATOM 4237 C C . ALA B 1 164 ? 43.868 22.255 76.131 1.00 32.57 161 ALA B C 1
ATOM 4238 O O . ALA B 1 164 ? 44.042 22.831 75.031 1.00 33.93 161 ALA B O 1
ATOM 4240 N N . LYS B 1 165 ? 43.489 22.898 77.235 1.00 31.52 162 LYS B N 1
ATOM 4241 C CA . LYS B 1 165 ? 43.253 24.342 77.241 1.00 30.82 162 LYS B CA 1
ATOM 4242 C C . LYS B 1 165 ? 44.517 25.086 76.799 1.00 38.63 162 LYS B C 1
ATOM 4243 O O . LYS B 1 165 ? 44.449 26.041 76.024 1.00 37.31 162 LYS B O 1
ATOM 4249 N N . GLU B 1 166 ? 45.666 24.645 77.314 1.00 37.38 163 GLU B N 1
ATOM 4250 C CA . GLU B 1 166 ? 46.942 25.282 76.995 1.00 47.69 163 GLU B CA 1
ATOM 4251 C C . GLU B 1 166 ? 47.224 25.159 75.508 1.00 43.49 163 GLU B C 1
ATOM 4252 O O . GLU B 1 166 ? 47.546 26.148 74.856 1.00 41.33 163 GLU B O 1
ATOM 4258 N N . LEU B 1 167 ? 47.076 23.945 74.972 1.00 37.88 164 LEU B N 1
ATOM 4259 C CA . LEU B 1 167 ? 47.327 23.711 73.554 1.00 33.26 164 LEU B CA 1
ATOM 4260 C C . LEU B 1 167 ? 46.419 24.577 72.680 1.00 38.71 164 LEU B C 1
ATOM 4261 O O . LEU B 1 167 ? 46.858 25.225 71.723 1.00 33.86 164 LEU B O 1
ATOM 4266 N N . ILE B 1 168 ? 45.143 24.588 73.013 1.00 30.54 165 ILE B N 1
ATOM 4267 C CA . ILE B 1 168 ? 44.200 25.388 72.261 1.00 28.93 165 ILE B CA 1
ATOM 4268 C C . ILE B 1 168 ? 44.544 26.868 72.329 1.00 37.87 165 ILE B C 1
ATOM 4269 O O . ILE B 1 168 ? 44.600 27.532 71.300 1.00 36.83 165 ILE B O 1
ATOM 4274 N N . SER B 1 169 ? 44.770 27.374 73.537 1.00 40.38 166 SER B N 1
ATOM 4275 C CA . SER B 1 169 ? 45.034 28.794 73.716 1.00 36.86 166 SER B CA 1
ATOM 4276 C C . SER B 1 169 ? 46.323 29.205 73.008 1.00 44.53 166 SER B C 1
ATOM 4277 O O . SER B 1 169 ? 46.433 30.325 72.527 1.00 45.90 166 SER B O 1
ATOM 4280 N N . GLN B 1 170 ? 47.287 28.293 72.911 1.00 41.26 167 GLN B N 1
ATOM 4281 C CA . GLN B 1 170 ? 48.567 28.626 72.263 1.00 33.97 167 GLN B CA 1
ATOM 4282 C C . GLN B 1 170 ? 48.597 28.419 70.760 1.00 41.22 167 GLN B C 1
ATOM 4283 O O . GLN B 1 170 ? 49.653 28.531 70.142 1.00 38.53 167 GLN B O 1
ATOM 4289 N N . GLY B 1 171 ? 47.451 28.102 70.164 1.00 33.70 168 GLY B N 1
ATOM 4290 C CA . GLY B 1 171 ? 47.384 27.988 68.719 1.00 36.70 168 GLY B CA 1
ATOM 4291 C C . GLY B 1 171 ? 47.790 26.640 68.163 1.00 44.51 168 GLY B C 1
ATOM 4292 O O . GLY B 1 171 ? 47.862 26.474 66.942 1.00 37.25 168 GLY B O 1
ATOM 4293 N N . TYR B 1 172 ? 48.042 25.676 69.045 1.00 37.25 169 TYR B N 1
ATOM 4294 C CA . TYR B 1 172 ? 48.524 24.369 68.604 1.00 36.50 169 TYR B CA 1
ATOM 4295 C C . TYR B 1 172 ? 47.558 23.649 67.680 1.00 39.48 169 TYR B C 1
ATOM 4296 O O . TYR B 1 172 ? 47.983 22.847 66.857 1.00 36.43 169 TYR B O 1
ATOM 4305 N N . ILE B 1 173 ? 46.256 23.892 67.821 1.00 29.80 170 ILE B N 1
ATOM 4306 C CA . ILE B 1 173 ? 45.316 23.221 66.918 1.00 36.15 170 ILE B CA 1
ATOM 4307 C C . ILE B 1 173 ? 44.753 24.135 65.834 1.00 34.13 170 ILE B C 1
ATOM 4308 O O . ILE B 1 173 ? 44.025 23.688 64.959 1.00 31.02 170 ILE B O 1
ATOM 4313 N N . GLY B 1 174 ? 45.159 25.398 65.858 1.00 31.56 171 GLY B N 1
ATOM 4314 C CA . GLY B 1 174 ? 44.667 26.374 64.901 1.00 32.69 171 GLY B CA 1
ATOM 4315 C C . GLY B 1 174 ? 43.328 26.881 65.414 1.00 35.21 171 GLY B C 1
ATOM 4316 O O . GLY B 1 174 ? 43.062 26.823 66.616 1.00 39.00 171 GLY B O 1
ATOM 4317 N N . ASP B 1 175 ? 42.489 27.380 64.519 1.00 30.15 172 ASP B N 1
ATOM 4318 C CA . ASP B 1 175 ? 41.136 27.751 64.892 1.00 34.17 172 ASP B CA 1
ATOM 4319 C C . ASP B 1 175 ? 40.277 26.505 65.040 1.00 37.92 172 ASP B C 1
ATOM 4320 O O . ASP B 1 175 ? 40.477 25.538 64.316 1.00 34.20 172 ASP B O 1
ATOM 4325 N N . ILE B 1 176 ? 39.304 26.538 65.944 1.00 40.39 173 ILE B N 1
ATOM 4326 C CA . ILE B 1 176 ? 38.385 25.410 66.080 1.00 31.58 173 ILE B CA 1
ATOM 4327 C C . ILE B 1 176 ? 37.339 25.435 64.966 1.00 44.18 1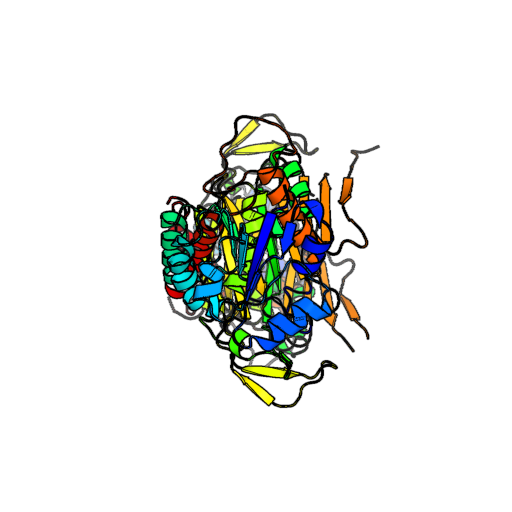73 ILE B C 1
ATOM 4328 O O . ILE B 1 176 ? 36.592 26.394 64.830 1.00 37.52 173 ILE B O 1
ATOM 4333 N N . ASN B 1 177 ? 37.316 24.389 64.153 1.00 32.54 174 ASN B N 1
ATOM 4334 C CA . ASN B 1 177 ? 36.338 24.274 63.104 1.00 36.43 174 ASN B CA 1
ATOM 4335 C C . ASN B 1 177 ? 35.023 23.666 63.615 1.00 40.40 174 ASN B C 1
ATOM 4336 O O . ASN B 1 177 ? 33.944 24.139 63.266 1.00 34.20 174 ASN B O 1
ATOM 4341 N N . SER B 1 178 ? 35.112 22.621 64.434 1.00 27.45 175 SER B N 1
ATOM 4342 C CA . SER B 1 178 ? 33.905 21.942 64.942 1.00 30.82 175 SER B CA 1
ATOM 4343 C C . SER B 1 178 ? 34.222 21.022 66.107 1.00 36.38 175 SER B C 1
ATOM 4344 O O . SER B 1 178 ? 35.390 20.681 66.339 1.00 32.06 175 SER B O 1
ATOM 4347 N N . ILE B 1 179 ? 33.185 20.618 66.837 1.00 25.44 176 ILE B N 1
ATOM 4348 C CA . ILE B 1 179 ? 33.354 19.801 68.057 1.00 24.17 176 ILE B CA 1
ATOM 4349 C C . ILE B 1 179 ? 32.266 18.740 68.194 1.00 30.41 176 ILE B C 1
ATOM 4350 O O . ILE B 1 179 ? 31.093 19.030 67.990 1.00 32.67 176 ILE B O 1
ATOM 4355 N N . GLU B 1 180 ? 32.632 17.516 68.554 1.00 26.44 177 GLU B N 1
ATOM 4356 C CA . GLU B 1 180 ? 31.613 16.515 68.917 1.00 27.50 177 GLU B CA 1
ATOM 4357 C C . GLU B 1 180 ? 31.857 15.949 70.295 1.00 36.96 177 GLU B C 1
ATOM 4358 O O . GLU B 1 180 ? 32.994 15.673 70.700 1.00 32.00 177 GLU B O 1
ATOM 4364 N N . ILE B 1 181 ? 30.772 15.732 71.006 1.00 32.10 178 ILE B N 1
ATOM 4365 C CA . ILE B 1 181 ? 30.850 15.141 72.325 1.00 37.31 178 ILE B CA 1
ATOM 4366 C C . ILE B 1 181 ? 29.894 13.965 72.434 1.00 39.66 178 ILE B C 1
ATOM 4367 O O . ILE B 1 181 ? 28.725 14.071 72.084 1.00 34.03 178 ILE B O 1
ATOM 4372 N N . ALA B 1 182 ? 30.397 12.846 72.922 1.00 35.20 179 ALA B N 1
ATOM 4373 C CA . ALA B 1 182 ? 29.561 11.683 73.182 1.00 40.43 179 ALA B CA 1
ATOM 4374 C C . ALA B 1 182 ? 29.869 11.211 74.589 1.00 55.01 179 ALA B C 1
ATOM 4375 O O . ALA B 1 182 ? 31.036 11.088 74.961 1.00 34.63 179 ALA B O 1
ATOM 4377 N N . GLY B 1 183 ? 28.829 10.963 75.377 1.00 41.70 180 GLY B N 1
ATOM 4378 C CA . GLY B 1 183 ? 29.013 10.512 76.744 1.00 51.90 180 GLY B CA 1
ATOM 4379 C C . GLY B 1 183 ? 27.903 9.596 77.224 1.00 56.51 180 GLY B C 1
ATOM 4380 O O . GLY B 1 183 ? 26.890 9.411 76.526 1.00 38.99 180 GLY B O 1
ATOM 4381 N N . ASN B 1 184 ? 28.114 9.003 78.403 1.00 47.47 181 ASN B N 1
ATOM 4382 C CA . ASN B 1 184 ? 27.069 8.282 79.148 1.00 52.04 181 ASN B CA 1
ATOM 4383 C C . ASN B 1 184 ? 26.896 8.849 80.559 1.00 76.15 181 ASN B C 1
ATOM 4384 O O . ASN B 1 184 ? 27.809 9.469 81.095 1.00 68.72 181 ASN B O 1
ATOM 4389 N N . GLY B 1 185 ? 25.729 8.631 81.161 1.00 59.03 182 GLY B N 1
ATOM 4390 C CA . GLY B 1 185 ? 25.473 9.110 82.508 1.00 52.32 182 GLY B CA 1
ATOM 4391 C C . GLY B 1 185 ? 25.466 7.976 83.515 1.00 55.76 182 GLY B C 1
ATOM 4392 O O . GLY B 1 185 ? 25.223 8.185 84.706 1.00 76.26 182 GLY B O 1
ATOM 4393 N N . GLY B 1 186 ? 25.706 6.765 83.019 1.00 61.78 183 GLY B N 1
ATOM 4394 C CA . GLY B 1 186 ? 25.916 5.607 83.868 1.00 65.42 183 GLY B CA 1
ATOM 4395 C C . GLY B 1 186 ? 24.690 4.892 84.407 1.00 60.45 183 GLY B C 1
ATOM 4396 O O . GLY B 1 186 ? 24.504 3.693 84.179 1.00 63.89 183 GLY B O 1
ATOM 4397 N N . TRP B 1 187 ? 23.856 5.619 85.137 1.00 48.25 184 TRP B N 1
ATOM 4398 C CA . TRP B 1 187 ? 22.844 4.970 85.969 1.00 70.24 184 TRP B CA 1
ATOM 4399 C C . TRP B 1 187 ? 21.413 5.153 85.475 1.00 56.04 184 TRP B C 1
ATOM 4400 O O . TRP B 1 187 ? 20.459 4.690 86.102 1.00 61.47 184 TRP B O 1
ATOM 4411 N N . TYR B 1 188 ? 21.273 5.803 84.330 1.00 50.90 185 TYR B N 1
ATOM 4412 C CA . TYR B 1 188 ? 19.966 6.187 83.840 1.00 57.30 185 TYR B CA 1
ATOM 4413 C C . TYR B 1 188 ? 19.579 5.396 82.593 1.00 55.00 185 TYR B C 1
ATOM 4414 O O . TYR B 1 188 ? 18.925 5.914 81.688 1.00 58.99 185 TYR B O 1
ATOM 4423 N N . GLY B 1 189 ? 20.009 4.138 82.553 1.00 62.97 186 GLY B N 1
ATOM 4424 C CA . GLY B 1 189 ? 19.681 3.240 81.463 1.00 62.91 186 GLY B CA 1
ATOM 4425 C C . GLY B 1 189 ? 18.516 2.347 81.851 1.00 70.46 186 GLY B C 1
ATOM 4426 O O . GLY B 1 189 ? 17.717 2.707 82.714 1.00 62.55 186 GLY B O 1
ATOM 4427 N N . TYR B 1 190 ? 18.422 1.176 81.225 1.00 52.97 187 TYR B N 1
ATOM 4428 C CA . TYR B 1 190 ? 17.295 0.267 81.464 1.00 57.25 187 TYR B CA 1
ATOM 4429 C C . TYR B 1 190 ? 17.311 -0.405 82.841 1.00 59.10 187 TYR B C 1
ATOM 4430 O O . TYR B 1 190 ? 16.435 -1.206 83.160 1.00 69.74 187 TYR B O 1
ATOM 4439 N N . GLU B 1 191 ? 18.301 -0.083 83.662 1.00 68.11 188 GLU B N 1
ATOM 4440 C CA . GLU B 1 191 ? 18.439 -0.774 84.936 1.00 78.11 188 GLU B CA 1
ATOM 4441 C C . GLU B 1 191 ? 18.911 0.126 86.066 1.00 86.96 188 GLU B C 1
ATOM 4442 O O . GLU B 1 191 ? 19.636 1.102 85.850 1.00 78.66 188 GLU B O 1
ATOM 4448 N N . ARG B 1 192 ? 18.491 -0.225 87.277 1.00 90.11 189 ARG B N 1
ATOM 4449 C CA . ARG B 1 192 ? 18.939 0.451 88.481 1.00 88.40 189 ARG B CA 1
ATOM 4450 C C . ARG B 1 192 ? 19.246 -0.589 89.536 1.00 100.46 189 ARG B C 1
ATOM 4451 O O . ARG B 1 192 ? 18.473 -1.521 89.723 1.00 99.70 189 ARG B O 1
ATOM 4459 N N . PRO B 1 193 ? 20.387 -0.441 90.220 1.00 104.04 190 PRO B N 1
ATOM 4460 C CA . PRO B 1 193 ? 20.713 -1.285 91.377 1.00 101.30 190 PRO B CA 1
ATOM 4461 C C . PRO B 1 193 ? 19.724 -1.074 92.523 1.00 96.16 190 PRO B C 1
ATOM 4462 O O . PRO B 1 193 ? 19.475 0.066 92.915 1.00 87.45 190 PRO B O 1
ATOM 4466 N N . VAL B 1 194 ? 19.165 -2.161 93.046 1.00 122.52 191 VAL B N 1
ATOM 4467 C CA . VAL B 1 194 ? 18.215 -2.079 94.151 1.00 126.87 191 VAL B CA 1
ATOM 4468 C C . VAL B 1 194 ? 18.760 -1.217 95.287 1.00 117.69 191 VAL B C 1
ATOM 4469 O O . VAL B 1 194 ? 18.010 -0.505 95.954 1.00 119.67 191 VAL B O 1
ATOM 4473 N N . LYS B 1 195 ? 20.073 -1.279 95.485 1.00 112.02 192 LYS B N 1
ATOM 4474 C CA . LYS B 1 195 ? 20.746 -0.550 96.555 1.00 130.61 192 LYS B CA 1
ATOM 4475 C C . LYS B 1 195 ? 20.785 0.963 96.314 1.00 127.22 192 LYS B C 1
ATOM 4476 O O . LYS B 1 195 ? 21.202 1.723 97.187 1.00 132.58 192 LYS B O 1
ATOM 4482 N N . SER B 1 196 ? 20.344 1.400 95.138 1.00 117.25 193 SER B N 1
ATOM 4483 C CA . SER B 1 196 ? 20.467 2.809 94.756 1.00 94.30 193 SER B CA 1
ATOM 4484 C C . SER B 1 196 ? 19.357 3.721 95.277 1.00 95.51 193 SER B C 1
ATOM 4485 O O . SER B 1 196 ? 18.170 3.391 95.187 1.00 90.65 193 SER B O 1
ATOM 4488 N N . PRO B 1 197 ? 19.759 4.886 95.809 1.00 84.35 194 PRO B N 1
ATOM 4489 C CA . PRO B 1 197 ? 18.905 5.939 96.369 1.00 86.70 194 PRO B CA 1
ATOM 4490 C C . PRO B 1 197 ? 17.832 6.372 95.383 1.00 87.27 194 PRO B C 1
ATOM 4491 O O . PRO B 1 197 ? 18.158 6.761 94.262 1.00 79.41 194 PRO B O 1
ATOM 4495 N N . LYS B 1 198 ? 16.574 6.315 95.806 1.00 73.23 195 LYS B N 1
ATOM 4496 C CA . LYS B 1 198 ? 15.450 6.665 94.942 1.00 87.47 195 LYS B CA 1
ATOM 4497 C C . LYS B 1 198 ? 15.535 8.104 94.431 1.00 80.94 195 LYS B C 1
ATOM 4498 O O . LYS B 1 198 ? 15.145 8.389 93.301 1.00 77.05 195 LYS B O 1
ATOM 4504 N N . TYR B 1 199 ? 16.045 9.009 95.262 1.00 73.37 196 TYR B N 1
ATOM 4505 C CA . TYR B 1 199 ? 16.016 10.437 94.942 1.00 78.56 196 TYR B CA 1
ATOM 4506 C C . TYR B 1 199 ? 16.847 10.808 93.715 1.00 77.03 196 TYR B C 1
ATOM 4507 O O . TYR B 1 199 ? 16.628 11.858 93.113 1.00 90.34 196 TYR B O 1
ATOM 4516 N N . ILE B 1 200 ? 17.804 9.956 93.361 1.00 77.20 197 ILE B N 1
ATOM 4517 C CA . ILE B 1 200 ? 18.665 10.192 92.205 1.00 74.22 197 ILE B CA 1
ATOM 4518 C C . ILE B 1 200 ? 17.877 10.123 90.900 1.00 76.23 197 ILE B C 1
ATOM 4519 O O . ILE B 1 200 ? 18.352 10.571 89.857 1.00 71.33 197 ILE B O 1
ATOM 4524 N N . TYR B 1 201 ? 16.673 9.560 90.974 1.00 70.31 198 TYR B N 1
ATOM 4525 C CA . TYR B 1 201 ? 15.872 9.243 89.801 1.00 67.45 198 TYR B CA 1
ATOM 4526 C C . TYR B 1 201 ? 14.576 10.036 89.725 1.00 64.32 198 TYR B C 1
ATOM 4527 O O . TYR B 1 201 ? 13.716 9.750 88.891 1.00 64.17 198 TYR B O 1
ATOM 4536 N N . GLU B 1 202 ? 14.445 11.028 90.599 1.00 51.79 199 GLU B N 1
ATOM 4537 C CA . GLU B 1 202 ? 13.225 11.820 90.705 1.00 69.92 199 GLU B CA 1
ATOM 4538 C C . GLU B 1 202 ? 13.552 13.243 90.294 1.00 68.27 199 GLU B C 1
ATOM 4539 O O . GLU B 1 202 ? 14.528 13.806 90.776 1.00 57.89 199 GLU B O 1
ATOM 4545 N N . ILE B 1 203 ? 12.750 13.824 89.403 1.00 60.21 200 ILE B N 1
ATOM 4546 C CA . ILE B 1 203 ? 13.086 15.134 88.844 1.00 73.66 200 ILE B CA 1
ATOM 4547 C C . ILE B 1 203 ? 13.065 16.204 89.942 1.00 76.72 200 ILE B C 1
ATOM 4548 O O . ILE B 1 203 ? 12.335 16.080 90.933 1.00 70.98 200 ILE B O 1
ATOM 4553 N N . GLY B 1 204 ? 13.899 17.231 89.794 1.00 74.01 201 GLY B N 1
ATOM 4554 C CA . GLY B 1 204 ? 13.881 18.353 90.717 1.00 64.94 201 GLY B CA 1
ATOM 4555 C C . GLY B 1 204 ? 14.707 18.185 91.982 1.00 68.79 201 GLY B C 1
ATOM 4556 O O . GLY B 1 204 ? 14.660 19.028 92.875 1.00 70.48 201 GLY B O 1
ATOM 4557 N N . ASN B 1 205 ? 15.465 17.100 92.069 1.00 65.15 202 ASN B N 1
ATOM 4558 C CA . ASN B 1 205 ? 16.344 16.892 93.213 1.00 53.05 202 ASN B CA 1
ATOM 4559 C C . ASN B 1 205 ? 17.785 17.297 92.924 1.00 60.21 202 ASN B C 1
ATOM 4560 O O . ASN B 1 205 ? 18.693 16.979 93.692 1.00 65.31 202 ASN B O 1
ATOM 4565 N N . GLY B 1 206 ? 17.989 17.989 91.807 1.00 55.01 203 GLY B N 1
ATOM 4566 C CA . GLY B 1 206 ? 19.290 18.569 91.500 1.00 57.14 203 GLY B CA 1
ATOM 4567 C C . GLY B 1 206 ? 20.360 17.595 91.026 1.00 60.02 203 GLY B C 1
ATOM 4568 O O . GLY B 1 206 ? 21.538 17.952 90.940 1.00 56.44 203 GLY B O 1
ATOM 4569 N N . VAL B 1 207 ? 19.961 16.365 90.718 1.00 55.92 204 VAL B N 1
ATOM 4570 C CA . VAL B 1 207 ? 20.895 15.360 90.217 1.00 53.48 204 VAL B CA 1
ATOM 4571 C C . VAL B 1 207 ? 20.273 14.608 89.050 1.00 53.70 204 VAL B C 1
ATOM 4572 O O . VAL B 1 207 ? 19.234 13.987 89.197 1.00 52.65 204 VAL B O 1
ATOM 4576 N N . ASP B 1 208 ? 20.915 14.671 87.889 1.00 50.26 205 ASP B N 1
ATOM 4577 C CA . ASP B 1 208 ? 20.366 14.057 86.691 1.00 48.64 205 ASP B CA 1
ATOM 4578 C C . ASP B 1 208 ? 21.347 14.176 85.536 1.00 41.43 205 ASP B C 1
ATOM 4579 O O . ASP B 1 208 ? 22.376 14.849 85.638 1.00 46.46 205 ASP B O 1
ATOM 4584 N N . LEU B 1 209 ? 21.001 13.519 84.435 1.00 48.35 206 LEU B N 1
ATOM 4585 C CA . LEU B 1 209 ? 21.877 13.421 83.270 1.00 40.79 206 LEU B CA 1
ATOM 4586 C C . LEU B 1 209 ? 22.274 14.793 82.743 1.00 48.60 206 LEU B C 1
ATOM 4587 O O . LEU B 1 209 ? 23.411 15.013 82.332 1.00 43.88 206 LEU B O 1
ATOM 4592 N N . VAL B 1 210 ? 21.324 15.717 82.730 1.00 39.56 207 VAL B N 1
ATOM 4593 C CA . VAL B 1 210 ? 21.589 17.024 82.159 1.00 43.33 207 VAL B CA 1
ATOM 4594 C C . VAL B 1 210 ? 22.363 17.907 83.129 1.00 50.54 207 VAL B C 1
ATOM 4595 O O . VAL B 1 210 ? 23.456 18.413 82.820 1.00 44.84 207 VAL B O 1
ATOM 4599 N N . THR B 1 211 ? 21.794 18.068 84.313 1.00 49.48 208 THR B N 1
ATOM 4600 C CA . THR B 1 211 ? 22.346 18.956 85.314 1.00 43.44 208 THR B CA 1
ATOM 4601 C C . THR B 1 211 ? 23.747 18.537 85.707 1.00 43.83 208 THR B C 1
ATOM 4602 O O . THR B 1 211 ? 24.640 19.368 85.874 1.00 50.16 208 THR B O 1
ATOM 4606 N N . THR B 1 212 ? 23.942 17.237 85.854 1.00 43.14 209 THR B N 1
ATOM 4607 C CA . THR B 1 212 ? 25.166 16.749 86.460 1.00 45.10 209 THR B CA 1
ATOM 4608 C C . THR B 1 212 ? 26.207 16.355 85.424 1.00 50.54 209 THR B C 1
ATOM 4609 O O . THR B 1 212 ? 27.259 16.985 85.321 1.00 53.57 209 THR B O 1
ATOM 4613 N N . THR B 1 213 ? 25.905 15.321 84.651 1.00 46.35 210 THR B N 1
ATOM 4614 C CA . THR B 1 213 ? 26.866 14.754 83.718 1.00 37.79 210 THR B CA 1
ATOM 4615 C C . THR B 1 213 ? 27.157 15.708 82.571 1.00 43.22 210 THR B C 1
ATOM 4616 O O . THR B 1 213 ? 28.297 16.045 82.310 1.00 42.46 210 THR B O 1
ATOM 4620 N N . PHE B 1 214 ? 26.105 16.148 81.896 1.00 41.49 211 PHE B N 1
ATOM 4621 C CA . PHE B 1 214 ? 26.251 17.165 80.879 1.00 37.38 211 PHE B CA 1
ATOM 4622 C C . PHE B 1 214 ? 26.801 18.467 81.467 1.00 41.59 211 PHE B C 1
ATOM 4623 O O . PHE B 1 214 ? 27.634 19.127 80.847 1.00 42.78 211 PHE B O 1
ATOM 4631 N N . GLY B 1 215 ? 26.348 18.836 82.663 1.00 41.51 212 GLY B N 1
ATOM 4632 C CA . GLY B 1 215 ? 26.845 20.040 83.308 1.00 38.55 212 GLY B CA 1
ATOM 4633 C C . GLY B 1 215 ? 28.368 20.072 83.478 1.00 43.46 212 GLY B C 1
ATOM 4634 O O . GLY B 1 215 ? 29.032 21.027 83.078 1.00 40.40 212 GLY B O 1
ATOM 4635 N N . HIS B 1 216 ? 28.933 19.041 84.098 1.00 35.60 213 HIS B N 1
ATOM 4636 C CA . HIS B 1 216 ? 30.382 18.998 84.281 1.00 41.42 213 HIS B CA 1
ATOM 4637 C C . HIS B 1 216 ? 31.081 19.061 82.915 1.00 37.66 213 HIS B C 1
ATOM 4638 O O . HIS B 1 216 ? 32.012 19.830 82.715 1.00 41.03 213 HIS B O 1
ATOM 4645 N N . THR B 1 217 ? 30.583 18.278 81.968 1.00 39.36 214 THR B N 1
ATOM 4646 C CA . THR B 1 217 ? 31.220 18.160 80.658 1.00 42.12 214 THR B CA 1
ATOM 4647 C C . THR B 1 217 ? 31.147 19.425 79.808 1.00 36.85 214 THR B C 1
ATOM 4648 O O . THR B 1 217 ? 32.138 19.851 79.221 1.00 32.03 214 THR B O 1
ATOM 4652 N N . ILE B 1 218 ? 29.976 20.031 79.733 1.00 30.13 215 ILE B N 1
ATOM 4653 C CA . ILE B 1 218 ? 29.813 21.191 78.886 1.00 36.03 215 ILE B CA 1
ATOM 4654 C C . ILE B 1 218 ? 30.567 22.363 79.508 1.00 41.53 215 ILE B C 1
ATOM 4655 O O . ILE B 1 218 ? 31.050 23.263 78.815 1.00 36.89 215 ILE B O 1
ATOM 4660 N N . ASP B 1 219 ? 30.702 22.336 80.823 1.00 38.54 216 ASP B N 1
ATOM 4661 C CA . ASP B 1 219 ? 31.469 23.390 81.465 1.00 44.74 216 ASP B CA 1
ATOM 4662 C C . ASP B 1 219 ? 32.950 23.293 81.125 1.00 39.39 216 ASP B C 1
ATOM 4663 O O . ASP B 1 219 ? 33.578 24.314 80.869 1.00 34.77 216 ASP B O 1
ATOM 4668 N N . ILE B 1 220 ? 33.527 22.091 81.152 1.00 37.43 217 ILE B N 1
ATOM 4669 C CA . ILE B 1 220 ? 34.948 21.984 80.764 1.00 34.20 217 ILE B CA 1
ATOM 4670 C C . ILE B 1 220 ? 35.119 22.312 79.292 1.00 39.27 217 ILE B C 1
ATOM 4671 O O . ILE B 1 220 ? 36.153 22.847 78.884 1.00 38.29 217 ILE B O 1
ATOM 4676 N N . LEU B 1 221 ? 34.110 22.007 78.483 1.00 35.26 218 LEU B N 1
ATOM 4677 C CA . LEU B 1 221 ? 34.225 22.337 77.065 1.00 34.32 218 LEU B CA 1
ATOM 4678 C C . LEU B 1 221 ? 34.396 23.838 76.905 1.00 36.51 218 LEU B C 1
ATOM 4679 O O . LEU B 1 221 ? 35.284 24.301 76.192 1.00 34.53 218 LEU B O 1
ATOM 4684 N N . GLN B 1 222 ? 33.539 24.600 77.580 1.00 33.07 219 GLN B N 1
ATOM 4685 C CA . GLN B 1 222 ? 33.584 26.053 77.490 1.00 34.25 219 GLN B CA 1
ATOM 4686 C C . GLN B 1 222 ? 34.860 26.589 78.091 1.00 31.26 219 GLN B C 1
ATOM 4687 O O . GLN B 1 222 ? 35.443 27.545 77.586 1.00 37.56 219 GLN B O 1
ATOM 4693 N N . TYR B 1 223 ? 35.299 25.952 79.165 1.00 35.32 220 TYR B N 1
ATOM 4694 C CA . TYR B 1 223 ? 36.543 26.343 79.813 1.00 36.22 220 TYR B CA 1
ATOM 4695 C C . TYR B 1 223 ? 37.769 26.112 78.910 1.00 43.41 220 TYR B C 1
ATOM 4696 O O . TYR B 1 223 ? 38.649 26.969 78.817 1.00 41.81 220 TYR B O 1
ATOM 4705 N N . MET B 1 224 ? 37.820 24.965 78.237 1.00 36.32 221 MET B N 1
ATOM 4706 C CA . MET B 1 224 ? 38.953 24.618 77.361 1.00 37.63 221 MET B CA 1
ATOM 4707 C C . MET B 1 224 ? 39.017 25.472 76.100 1.00 41.69 221 MET B C 1
ATOM 4708 O O . MET B 1 224 ? 40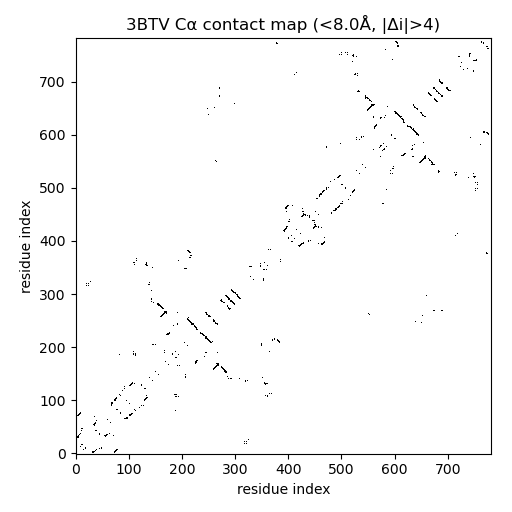.095 25.772 75.606 1.00 36.43 221 MET B O 1
ATOM 4713 N N . THR B 1 225 ? 37.856 25.828 75.556 1.00 31.81 222 THR B N 1
ATOM 4714 C CA . THR B 1 225 ? 37.821 26.592 74.333 1.00 38.18 222 THR B CA 1
ATOM 4715 C C . THR B 1 225 ? 37.758 28.076 74.647 1.00 40.52 222 THR B C 1
ATOM 4716 O O . THR B 1 225 ? 37.795 28.909 73.753 1.00 40.89 222 THR B O 1
ATOM 4720 N N . SER B 1 226 ? 37.662 28.408 75.926 1.00 38.77 223 SER B N 1
ATOM 4721 C CA . SER B 1 226 ? 37.489 29.804 76.335 1.00 40.70 223 SER B CA 1
ATOM 4722 C C . SER B 1 226 ? 36.343 30.483 75.581 1.00 47.31 223 SER B C 1
ATOM 4723 O O . SER B 1 226 ? 36.507 31.584 75.066 1.00 40.63 223 SER B O 1
ATOM 4726 N N . SER B 1 227 ? 35.191 29.831 75.500 1.00 35.52 224 SER B N 1
ATOM 4727 C CA . SER B 1 227 ? 34.022 30.461 74.883 1.00 41.30 224 SER B CA 1
ATOM 4728 C C . SER B 1 227 ? 32.749 29.988 75.546 1.00 52.69 224 SER B C 1
ATOM 4729 O O . SER B 1 227 ? 32.661 28.830 75.956 1.00 39.60 224 SER B O 1
ATOM 4732 N N . TYR B 1 228 ? 31.767 30.882 75.658 1.00 41.76 225 TYR B N 1
ATOM 4733 C CA . TYR B 1 228 ? 30.402 30.484 75.986 1.00 43.01 225 TYR B CA 1
ATOM 4734 C C . TYR B 1 228 ? 29.613 30.211 74.704 1.00 38.68 225 TYR B C 1
ATOM 4735 O O . TYR B 1 228 ? 30.091 30.458 73.599 1.00 41.08 225 TYR B O 1
ATOM 4744 N N . PHE B 1 229 ? 28.393 29.711 74.866 1.00 32.71 226 PHE B N 1
ATOM 4745 C CA . PHE B 1 229 ? 27.546 29.414 73.714 1.00 41.20 226 PHE B CA 1
ATOM 4746 C C . PHE B 1 229 ? 26.779 30.636 73.246 1.00 43.77 226 PHE B C 1
ATOM 4747 O O . PHE B 1 229 ? 26.443 31.494 74.043 1.00 41.64 226 PHE B O 1
ATOM 4755 N N . SER B 1 230 ? 26.500 30.697 71.950 1.00 39.18 227 SER B N 1
ATOM 4756 C CA . SER B 1 230 ? 25.687 31.760 71.381 1.00 41.15 227 SER B CA 1
ATOM 4757 C C . SER B 1 230 ? 24.249 31.260 71.283 1.00 44.52 227 SER B C 1
ATOM 4758 O O . SER B 1 230 ? 23.319 31.880 71.802 1.00 47.10 227 SER B O 1
ATOM 4761 N N . ARG B 1 231 ? 24.076 30.118 70.627 1.00 43.11 228 ARG B N 1
ATOM 4762 C CA . ARG B 1 231 ? 22.753 29.537 70.418 1.00 38.34 228 ARG B CA 1
ATOM 4763 C C . ARG B 1 231 ? 22.779 28.055 70.760 1.00 46.33 228 ARG B C 1
ATOM 4764 O O . ARG B 1 231 ? 23.786 27.405 70.572 1.00 38.15 228 ARG B O 1
ATOM 4772 N N . ILE B 1 232 ? 21.673 27.530 71.272 1.00 39.01 229 ILE B N 1
ATOM 4773 C CA . ILE B 1 232 ? 21.571 26.110 71.556 1.00 34.99 229 ILE B CA 1
ATOM 4774 C C . ILE B 1 232 ? 20.191 25.556 71.237 1.00 41.35 229 ILE B C 1
ATOM 4775 O O . ILE B 1 232 ? 19.187 26.273 71.250 1.00 42.74 229 ILE B O 1
ATOM 4780 N N . ASN B 1 233 ? 20.152 24.261 70.973 1.00 34.37 230 ASN B N 1
ATOM 4781 C CA . ASN B 1 233 ? 18.908 23.517 70.909 1.00 37.70 230 ASN B CA 1
ATOM 4782 C C . ASN B 1 233 ? 19.099 22.188 71.606 1.00 42.60 230 ASN B C 1
ATOM 4783 O O . ASN B 1 233 ? 20.114 21.520 71.416 1.00 37.60 230 ASN B O 1
ATOM 4788 N N . ALA B 1 234 ? 18.119 21.787 72.395 1.00 31.98 231 ALA B N 1
ATOM 4789 C CA . ALA B 1 234 ? 18.183 20.495 73.065 1.00 35.57 231 ALA B CA 1
ATOM 4790 C C . ALA B 1 234 ? 16.899 19.685 72.938 1.00 46.91 231 ALA B C 1
ATOM 4791 O O . ALA B 1 234 ? 15.797 20.225 72.856 1.00 38.57 231 ALA B O 1
ATOM 4793 N N . MET B 1 235 ? 17.053 18.375 72.938 1.00 39.14 232 MET B N 1
ATOM 4794 C CA . MET B 1 235 ? 15.924 17.487 73.126 1.00 43.89 232 MET B CA 1
ATOM 4795 C C . MET B 1 235 ? 16.275 16.564 74.282 1.00 45.94 232 MET B C 1
ATOM 4796 O O . MET B 1 235 ? 17.342 15.935 74.288 1.00 36.43 232 MET B O 1
ATOM 4801 N N . VAL B 1 236 ? 15.377 16.498 75.259 1.00 40.29 233 VAL B N 1
ATOM 4802 C CA . VAL B 1 236 ? 15.607 15.753 76.489 1.00 43.04 233 VAL B CA 1
ATOM 4803 C C . VAL B 1 236 ? 14.599 14.616 76.543 1.00 55.16 233 VAL B C 1
ATOM 4804 O O . VAL B 1 236 ? 13.409 14.819 76.332 1.00 44.99 233 VAL B O 1
ATOM 4808 N N . PHE B 1 237 ? 15.076 13.412 76.820 1.00 51.38 234 PHE B N 1
ATOM 4809 C CA . PHE B 1 237 ? 14.225 12.233 76.708 1.00 45.33 234 PHE B CA 1
ATOM 4810 C C . PHE B 1 237 ? 14.010 11.477 78.014 1.00 47.37 234 PHE B C 1
ATOM 4811 O O . PHE B 1 237 ? 14.946 11.243 78.778 1.00 45.79 234 PHE B O 1
ATOM 4819 N N . ASN B 1 238 ? 12.772 11.062 78.248 1.00 50.80 235 ASN B N 1
ATOM 4820 C CA . ASN B 1 238 ? 12.522 10.011 79.228 1.00 48.75 235 ASN B CA 1
ATOM 4821 C C . ASN B 1 238 ? 11.872 8.847 78.492 1.00 56.75 235 ASN B C 1
ATOM 4822 O O . ASN B 1 238 ? 10.680 8.606 78.626 1.00 50.18 235 ASN B O 1
ATOM 4827 N N . ASN B 1 239 ? 12.658 8.146 77.683 1.00 40.99 236 ASN B N 1
ATOM 4828 C CA . ASN B 1 239 ? 12.156 6.992 76.950 1.00 47.16 236 ASN B CA 1
ATOM 4829 C C . ASN B 1 239 ? 12.166 5.749 77.831 1.00 50.20 236 ASN B C 1
ATOM 4830 O O . ASN B 1 239 ? 11.722 4.680 77.425 1.00 54.92 236 ASN B O 1
ATOM 4835 N N . ILE B 1 240 ? 12.716 5.889 79.027 1.00 44.23 237 ILE B N 1
ATOM 4836 C CA . ILE B 1 240 ? 12.824 4.777 79.968 1.00 51.02 237 ILE B CA 1
ATOM 4837 C C . ILE B 1 240 ? 12.188 5.181 81.295 1.00 47.10 237 ILE B C 1
ATOM 4838 O O . ILE B 1 240 ? 12.888 5.393 82.290 1.00 58.63 237 ILE B O 1
ATOM 4843 N N . PRO B 1 241 ? 10.848 5.289 81.315 1.00 53.36 238 PRO B N 1
ATOM 4844 C CA . PRO B 1 241 ? 10.108 5.722 82.513 1.00 45.06 238 PRO B CA 1
ATOM 4845 C C . PRO B 1 241 ? 10.193 4.709 83.651 1.00 63.28 238 PRO B C 1
ATOM 4846 O O . PRO B 1 241 ? 9.927 5.055 84.808 1.00 62.36 238 PRO B O 1
ATOM 4850 N N . GLU B 1 242 ? 10.549 3.468 83.321 1.00 59.30 239 GLU B N 1
ATOM 4851 C CA . GLU B 1 242 ? 10.628 2.389 84.309 1.00 53.73 239 GLU B CA 1
ATOM 4852 C C . GLU B 1 242 ? 11.929 1.617 84.148 1.00 56.77 239 GLU B C 1
ATOM 4853 O O . GLU B 1 242 ? 12.194 1.051 83.083 1.00 61.32 239 GLU B O 1
ATOM 4859 N N . GLN B 1 243 ? 12.739 1.599 85.200 1.00 58.07 240 GLN B N 1
ATOM 4860 C CA . GLN B 1 243 ? 14.017 0.904 85.172 1.00 58.25 240 GLN B CA 1
ATOM 4861 C C . GLN B 1 243 ? 13.900 -0.453 85.861 1.00 73.26 240 GLN B C 1
ATOM 4862 O O . GLN B 1 243 ? 13.074 -0.639 86.764 1.00 67.35 240 GLN B O 1
ATOM 4868 N N . GLU B 1 244 ? 14.736 -1.394 85.435 1.00 74.20 241 GLU B N 1
ATOM 4869 C CA . GLU B 1 244 ? 14.805 -2.713 86.054 1.00 62.12 241 GLU B CA 1
ATOM 4870 C C . GLU B 1 244 ? 15.820 -2.692 87.172 1.00 61.01 241 GLU B C 1
ATOM 4871 O O . GLU B 1 244 ? 16.973 -2.311 86.966 1.00 73.39 241 GLU B O 1
ATOM 4877 N N . LEU B 1 245 ? 15.390 -3.097 88.362 1.00 69.65 242 LEU B N 1
ATOM 4878 C CA . LEU B 1 245 ? 16.302 -3.228 89.490 1.00 72.19 242 LEU B CA 1
ATOM 4879 C C . LEU B 1 245 ? 17.321 -4.344 89.226 1.00 83.19 242 LEU B C 1
ATOM 4880 O O . LEU B 1 245 ? 16.964 -5.405 88.714 1.00 74.39 242 LEU B O 1
ATOM 4885 N N . ILE B 1 246 ? 18.585 -4.100 89.562 1.00 79.92 243 ILE B N 1
ATOM 4886 C CA . ILE B 1 246 ? 19.621 -5.129 89.461 1.00 73.62 243 ILE B CA 1
ATOM 4887 C C . ILE B 1 246 ? 20.369 -5.312 90.794 1.00 93.30 243 ILE B C 1
ATOM 4888 O O . ILE B 1 246 ? 20.383 -4.409 91.641 1.00 85.37 243 ILE B O 1
ATOM 4893 N N . ASP B 1 247 ? 20.985 -6.481 90.975 1.00 89.58 244 ASP B N 1
ATOM 4894 C CA . ASP B 1 247 ? 21.784 -6.752 92.169 1.00 92.17 244 ASP B CA 1
ATOM 4895 C C . ASP B 1 247 ? 23.249 -6.397 91.941 1.00 96.97 244 ASP B C 1
ATOM 4896 O O . ASP B 1 247 ? 23.631 -5.928 90.858 1.00 85.62 244 ASP B O 1
ATOM 4901 N N . GLU B 1 248 ? 24.064 -6.632 92.966 1.00 101.30 245 GLU B N 1
ATOM 4902 C CA . GLU B 1 248 ? 25.480 -6.282 92.935 1.00 111.77 245 GLU B CA 1
ATOM 4903 C C . GLU B 1 248 ? 26.216 -7.027 91.821 1.00 98.63 245 GLU B C 1
ATOM 4904 O O . GLU B 1 248 ? 27.210 -6.536 91.275 1.00 88.71 245 GLU B O 1
ATOM 4910 N N . ARG B 1 249 ? 25.712 -8.209 91.482 1.00 108.42 246 ARG B N 1
ATOM 4911 C CA . ARG B 1 249 ? 26.354 -9.053 90.484 1.00 115.75 246 ARG B CA 1
ATOM 4912 C C . ARG B 1 249 ? 26.007 -8.601 89.070 1.00 112.58 246 ARG B C 1
ATOM 4913 O O . ARG B 1 249 ? 26.662 -8.995 88.106 1.00 108.15 246 ARG B O 1
ATOM 4921 N N . GLY B 1 250 ? 24.976 -7.767 88.954 1.00 110.95 247 GLY B N 1
ATOM 4922 C CA . GLY B 1 250 ? 24.543 -7.255 87.665 1.00 90.20 247 GLY B CA 1
ATOM 4923 C C . GLY B 1 250 ? 23.271 -7.917 87.163 1.00 78.83 247 GLY B C 1
ATOM 4924 O O . GLY B 1 250 ? 22.765 -7.589 86.086 1.00 82.67 247 GLY B O 1
ATOM 4925 N N . ASN B 1 251 ? 22.744 -8.852 87.945 1.00 70.19 248 ASN B N 1
ATOM 4926 C CA . ASN B 1 251 ? 21.548 -9.583 87.542 1.00 89.07 248 ASN B CA 1
ATOM 4927 C C . ASN B 1 251 ? 20.269 -8.862 87.941 1.00 85.79 248 ASN B C 1
ATOM 4928 O O . ASN B 1 251 ? 20.211 -8.226 88.995 1.00 88.89 248 ASN B O 1
ATOM 4933 N N . ARG B 1 252 ? 19.245 -8.968 87.099 1.00 83.47 249 ARG B N 1
ATOM 4934 C CA . ARG B 1 252 ? 17.971 -8.302 87.357 1.00 76.87 249 ARG B CA 1
ATOM 4935 C C . ARG B 1 252 ? 17.219 -8.982 88.488 1.00 86.00 249 ARG B C 1
ATOM 4936 O O . ARG B 1 252 ? 17.345 -10.190 88.685 1.00 100.53 249 ARG B O 1
ATOM 4944 N N . LEU B 1 253 ? 16.444 -8.200 89.234 1.00 95.35 250 LEU B N 1
ATOM 4945 C CA . LEU B 1 253 ? 15.723 -8.715 90.397 1.00 87.61 250 LEU B CA 1
ATOM 4946 C C . LEU B 1 253 ? 14.250 -8.967 90.090 1.00 69.16 250 LEU B C 1
ATOM 4947 O O . LEU B 1 253 ? 13.494 -9.396 90.960 1.00 91.14 250 LEU B O 1
ATOM 4952 N N . GLY B 1 254 ? 13.847 -8.703 88.852 1.00 79.82 251 GLY B N 1
ATOM 4953 C CA . GLY B 1 254 ? 12.457 -8.867 88.460 1.00 91.49 251 GLY B CA 1
ATOM 4954 C C . GLY B 1 254 ? 11.537 -7.855 89.119 1.00 95.37 251 GLY B C 1
ATOM 4955 O O . GLY B 1 254 ? 10.406 -8.171 89.485 1.00 90.05 251 GLY B O 1
ATOM 4956 N N . GLN B 1 255 ? 12.029 -6.631 89.280 1.00 96.04 252 GLN B N 1
ATOM 4957 C CA . GLN B 1 255 ? 11.220 -5.554 89.837 1.00 88.11 252 GLN B CA 1
ATOM 4958 C C . GLN B 1 255 ? 11.536 -4.235 89.129 1.00 91.92 252 GLN B C 1
ATOM 4959 O O . GLN B 1 255 ? 12.702 -3.852 89.000 1.00 77.32 252 GLN B O 1
ATOM 4965 N N . ARG B 1 256 ? 10.489 -3.561 88.655 1.00 78.71 253 ARG B N 1
ATOM 4966 C CA . ARG B 1 256 ? 10.639 -2.274 87.983 1.00 69.47 253 ARG B CA 1
ATOM 4967 C C . ARG B 1 256 ? 10.358 -1.093 88.913 1.00 79.83 253 ARG B C 1
ATOM 4968 O O . ARG B 1 256 ? 9.505 -1.177 89.800 1.00 79.94 253 ARG B O 1
ATOM 4976 N N . VAL B 1 257 ? 11.091 -0.001 88.708 1.00 73.88 254 VAL B N 1
ATOM 4977 C CA . VAL B 1 257 ? 10.908 1.219 89.494 1.00 69.82 254 VAL B CA 1
ATOM 4978 C C . VAL B 1 257 ? 10.879 2.441 88.580 1.00 69.19 254 VAL B C 1
ATOM 4979 O O . VAL B 1 257 ? 11.528 2.454 87.536 1.00 65.68 254 VAL B O 1
ATOM 4983 N N . PRO B 1 258 ? 10.131 3.479 88.979 1.00 67.45 255 PRO B N 1
ATOM 4984 C CA . PRO B 1 258 ? 9.900 4.610 88.079 1.00 61.44 255 PRO B CA 1
ATOM 4985 C C . PRO B 1 258 ? 11.056 5.603 88.087 1.00 59.28 255 PRO B C 1
ATOM 4986 O O . PRO B 1 258 ? 11.720 5.801 89.110 1.00 64.33 255 PRO B O 1
ATOM 4990 N N . LYS B 1 259 ? 11.294 6.223 86.934 1.00 63.65 256 LYS B N 1
ATOM 4991 C CA . LYS B 1 259 ? 12.297 7.267 86.821 1.00 52.01 256 LYS B CA 1
ATOM 4992 C C . LYS B 1 259 ? 11.628 8.473 86.181 1.00 58.61 256 LYS B C 1
ATOM 4993 O O . LYS B 1 259 ? 10.967 8.347 85.149 1.00 53.41 256 LYS B O 1
ATOM 4999 N N . THR B 1 260 ? 11.777 9.645 86.785 1.00 53.99 257 THR B N 1
ATOM 5000 C CA . THR B 1 260 ? 11.287 10.845 86.113 1.00 62.62 257 THR B CA 1
ATOM 5001 C C . THR B 1 260 ? 12.417 11.719 85.558 1.00 60.52 257 THR B C 1
ATOM 5002 O O . THR B 1 260 ? 12.154 12.691 84.859 1.00 65.22 257 THR B O 1
ATOM 5006 N N . VAL B 1 261 ? 13.668 11.382 85.874 1.00 56.58 258 VAL B N 1
ATOM 5007 C CA . VAL B 1 261 ? 14.807 12.075 85.254 1.00 50.78 258 VAL B CA 1
ATOM 5008 C C . VAL B 1 261 ? 15.113 11.526 83.841 1.00 51.77 258 VAL B C 1
ATOM 5009 O O . VAL B 1 261 ? 14.719 10.410 83.499 1.00 49.43 258 VAL B O 1
ATOM 5013 N N . PRO B 1 262 ? 15.821 12.312 83.007 1.00 50.92 259 PRO B N 1
ATOM 5014 C CA . PRO B 1 262 ? 16.024 11.905 81.609 1.00 42.36 259 PRO B CA 1
ATOM 5015 C C . PRO B 1 262 ? 16.961 10.711 81.428 1.00 50.31 259 PRO B C 1
ATOM 5016 O O . PRO B 1 262 ? 17.843 10.469 82.252 1.00 46.23 259 PRO B O 1
ATOM 5020 N N . ASP B 1 263 ? 16.764 9.978 80.338 1.00 41.47 260 ASP B N 1
ATOM 5021 C CA . ASP B 1 263 ? 17.681 8.914 79.935 1.00 47.15 260 ASP B CA 1
ATOM 5022 C C . ASP B 1 263 ? 18.432 9.237 78.647 1.00 37.39 260 ASP B C 1
ATOM 5023 O O . ASP B 1 263 ? 19.230 8.425 78.174 1.00 43.29 260 ASP B O 1
ATOM 5028 N N . HIS B 1 264 ? 18.170 10.397 78.056 1.00 35.21 261 HIS B N 1
ATOM 5029 C CA . HIS B 1 264 ? 18.979 10.817 76.897 1.00 37.69 261 HIS B CA 1
ATOM 5030 C C . HIS B 1 264 ? 18.913 12.308 76.683 1.00 40.80 261 HIS B C 1
ATOM 5031 O O . HIS B 1 264 ? 17.880 12.931 76.914 1.00 41.01 261 HIS B O 1
ATOM 5038 N N . LEU B 1 265 ? 20.027 12.869 76.235 1.00 34.10 262 LEU B N 1
ATOM 5039 C CA . LEU B 1 265 ? 20.103 14.274 75.904 1.00 35.38 262 LEU B CA 1
ATOM 5040 C C . LEU B 1 265 ? 20.733 14.413 74.526 1.00 37.96 262 LEU B C 1
ATOM 5041 O O . LEU B 1 265 ? 21.819 13.861 74.261 1.00 34.47 262 LEU B O 1
ATOM 5046 N N . LEU B 1 266 ? 20.051 15.138 73.649 1.00 34.74 263 LEU B N 1
ATOM 5047 C CA . LEU B 1 266 ? 20.642 15.572 72.379 1.00 38.76 263 LEU B CA 1
ATOM 5048 C C . LEU B 1 266 ? 20.848 17.050 72.524 1.00 41.28 263 LEU B C 1
ATOM 5049 O O . LEU B 1 266 ? 19.933 17.771 72.913 1.00 36.50 263 LEU B O 1
ATOM 5054 N N . PHE B 1 267 ? 22.051 17.514 72.231 1.00 32.89 264 PHE B N 1
ATOM 5055 C CA . PHE B 1 267 ? 22.338 18.930 72.394 1.00 34.72 264 PHE B CA 1
ATOM 5056 C C . PHE B 1 267 ? 23.208 19.398 71.257 1.00 44.75 264 PHE B C 1
ATOM 5057 O O . PHE B 1 267 ? 24.216 18.769 70.929 1.00 38.46 264 PHE B O 1
ATOM 5065 N N . GLN B 1 268 ? 22.822 20.501 70.638 1.00 31.74 265 GLN B N 1
ATOM 5066 C CA . GLN B 1 268 ? 23.661 21.051 69.578 1.00 28.10 265 GLN B CA 1
ATOM 5067 C C . GLN B 1 268 ? 23.668 22.554 69.732 1.00 39.74 265 GLN B C 1
ATOM 5068 O O . GLN B 1 268 ? 22.706 23.137 70.223 1.00 40.33 265 GLN B O 1
ATOM 5074 N N . GLY B 1 269 ? 24.764 23.188 69.356 1.00 36.61 266 GLY B N 1
ATOM 5075 C CA . GLY B 1 269 ? 24.863 24.618 69.526 1.00 30.69 266 GLY B CA 1
ATOM 5076 C C . GLY B 1 269 ? 26.098 25.201 68.903 1.00 33.70 266 GLY B C 1
ATOM 5077 O O . GLY B 1 269 ? 26.902 24.487 68.288 1.00 33.05 266 GLY B O 1
ATOM 5078 N N . THR B 1 270 ? 26.256 26.506 69.077 1.00 31.23 267 THR B N 1
ATOM 5079 C CA . THR B 1 270 ? 27.370 27.227 68.479 1.00 36.25 267 THR B CA 1
ATOM 5080 C C . THR B 1 270 ? 28.119 27.992 69.556 1.00 38.26 267 THR B C 1
ATOM 5081 O O . THR B 1 270 ? 27.504 28.636 70.407 1.00 38.12 267 THR B O 1
ATOM 5085 N N . LEU B 1 271 ? 29.444 27.922 69.519 1.00 33.95 268 LEU B N 1
ATOM 5086 C CA . LEU B 1 271 ? 30.266 28.708 70.424 1.00 33.23 268 LEU B CA 1
ATOM 5087 C C . LEU B 1 271 ? 30.303 30.163 69.960 1.00 37.59 268 LEU B C 1
ATOM 5088 O O . LEU B 1 271 ? 30.475 30.442 68.771 1.00 37.15 268 LEU B O 1
ATOM 5093 N N . LEU B 1 272 ? 30.158 31.091 70.907 1.00 40.88 269 LEU B N 1
ATOM 5094 C CA . LEU B 1 272 ? 30.246 32.521 70.596 1.00 45.21 269 LEU B CA 1
ATOM 5095 C C . LEU B 1 272 ? 31.507 32.873 69.806 1.00 48.75 269 LEU B C 1
ATOM 5096 O O . LEU B 1 272 ? 31.457 33.583 68.803 1.00 47.63 269 LEU B O 1
ATOM 5101 N N . ASN B 1 273 ? 32.640 32.352 70.256 1.00 44.17 270 ASN B N 1
ATOM 5102 C CA . ASN B 1 273 ? 33.904 32.614 69.578 1.00 44.28 270 ASN B CA 1
ATOM 5103 C C . ASN B 1 273 ? 34.077 31.726 68.357 1.00 57.19 270 ASN B C 1
ATOM 5104 O O . ASN B 1 273 ? 34.446 30.563 68.470 1.00 53.08 270 ASN B O 1
ATOM 5109 N N . GLY B 1 274 ? 33.805 32.281 67.186 1.00 45.21 271 GLY B N 1
ATOM 5110 C CA . GLY B 1 274 ? 34.024 31.552 65.959 1.00 45.77 271 GLY B CA 1
ATOM 5111 C C . GLY B 1 274 ? 32.775 30.872 65.435 1.00 47.77 271 GLY B C 1
ATOM 5112 O O . GLY B 1 274 ? 32.831 30.183 64.414 1.00 46.06 271 GLY B O 1
ATOM 5113 N N . ASN B 1 275 ? 31.647 31.051 66.124 1.00 39.73 272 ASN B N 1
ATOM 5114 C CA . ASN B 1 275 ? 30.410 30.427 65.681 1.00 30.14 272 ASN B CA 1
ATOM 5115 C C . ASN B 1 275 ? 30.641 28.931 65.445 1.00 32.87 272 ASN B C 1
ATOM 5116 O O . ASN B 1 275 ? 30.155 28.386 64.461 1.00 34.98 272 ASN B O 1
ATOM 5121 N N . VAL B 1 276 ? 31.385 28.282 66.348 1.00 31.60 273 VAL B N 1
ATOM 5122 C CA . VAL B 1 276 ? 31.778 26.871 66.177 1.00 36.67 273 VAL B CA 1
ATOM 5123 C C . VAL B 1 276 ? 30.612 25.914 66.415 1.00 27.83 273 VAL B C 1
ATOM 5124 O O . VAL B 1 276 ? 29.983 25.955 67.469 1.00 38.52 273 VAL B O 1
ATOM 5128 N N . PRO B 1 277 ? 30.331 25.044 65.438 1.00 33.17 274 PRO B N 1
ATOM 5129 C CA . PRO B 1 277 ? 29.322 23.996 65.611 1.00 24.21 274 PRO B CA 1
ATOM 5130 C C . PRO B 1 277 ? 29.749 22.979 66.674 1.00 39.67 274 PRO B C 1
ATOM 5131 O O . PRO B 1 277 ? 30.863 22.444 66.627 1.00 27.93 274 PRO B O 1
ATOM 5135 N N . VAL B 1 278 ? 28.860 22.709 67.620 1.00 25.59 275 VAL B N 1
ATOM 5136 C CA . VAL B 1 278 ? 29.091 21.717 68.654 1.00 25.26 275 VAL B CA 1
ATOM 5137 C C . VAL B 1 278 ? 27.922 20.747 68.632 1.00 39.41 275 VAL B C 1
ATOM 5138 O O . VAL B 1 278 ? 26.762 21.167 68.696 1.00 34.99 275 VAL B O 1
ATOM 5142 N N . SER B 1 279 ? 28.218 19.459 68.528 1.00 28.10 276 SER B N 1
ATOM 5143 C CA . SER B 1 279 ? 27.179 18.432 68.512 1.00 30.13 276 SER B CA 1
ATOM 5144 C C . SER B 1 279 ? 27.389 17.460 69.665 1.00 37.95 276 SER B C 1
ATOM 5145 O O . SER B 1 279 ? 28.491 16.923 69.850 1.00 30.53 276 SER B O 1
ATOM 5148 N N A CYS B 1 280 ? 26.321 17.173 70.393 0.50 32.81 277 CYS B N 1
ATOM 5149 N N B CYS B 1 280 ? 26.340 17.234 70.450 0.50 31.35 277 CYS B N 1
ATOM 5150 C CA A CYS B 1 280 ? 26.462 16.400 71.606 0.50 27.98 277 CYS B CA 1
ATOM 5151 C CA B CYS B 1 280 ? 26.447 16.402 71.641 0.50 28.94 277 CYS B CA 1
ATOM 5152 C C A CYS B 1 280 ? 25.342 15.407 71.865 0.50 40.40 277 CYS B C 1
ATOM 5153 C C B CYS B 1 280 ? 25.354 15.362 71.736 0.50 41.05 277 CYS B C 1
ATOM 5154 O O A CYS B 1 280 ? 24.157 15.737 71.758 0.50 27.86 277 CYS B O 1
ATOM 5155 O O B CYS B 1 280 ? 24.196 15.616 71.389 0.50 39.71 277 CYS B O 1
ATOM 5160 N N . SER B 1 281 ? 25.729 14.190 72.229 1.00 31.55 278 SER B N 1
ATOM 5161 C CA . SER B 1 281 ? 24.755 13.145 72.545 1.00 42.51 278 SER B CA 1
ATOM 5162 C C . SER B 1 281 ? 25.155 12.455 73.842 1.00 34.19 278 SER B C 1
ATOM 5163 O O . SER B 1 281 ? 26.249 11.883 73.938 1.00 37.41 278 SER B O 1
ATOM 5166 N N . PHE B 1 282 ? 24.277 12.512 74.840 1.00 30.26 279 PHE B N 1
ATOM 5167 C CA . PHE B 1 282 ? 24.465 11.801 76.101 1.00 30.21 279 PHE B CA 1
ATOM 5168 C C . PHE B 1 282 ? 23.420 10.724 76.338 1.00 43.05 279 PHE B C 1
ATOM 5169 O O . PHE B 1 282 ? 22.227 11.015 76.411 1.00 37.74 279 PHE B O 1
ATOM 5177 N N . LYS B 1 283 ? 23.881 9.488 76.474 1.00 32.08 280 LYS B N 1
ATOM 5178 C CA . LYS B 1 283 ? 23.033 8.357 76.821 1.00 39.50 280 LYS B CA 1
ATOM 5179 C C . LYS B 1 283 ? 22.943 8.208 78.327 1.00 45.80 280 LYS B C 1
ATOM 5180 O O . LYS B 1 283 ? 23.914 8.450 79.046 1.00 42.74 280 LYS B O 1
ATOM 5186 N N . GLY B 1 284 ? 21.784 7.759 78.783 1.00 50.81 281 GLY B N 1
ATOM 5187 C CA . GLY B 1 284 ? 21.511 7.514 80.189 1.00 35.62 281 GLY B CA 1
ATOM 5188 C C . GLY B 1 284 ? 22.431 6.741 81.126 1.00 47.47 281 GLY B C 1
ATOM 5189 O O . GLY B 1 284 ? 22.833 7.320 82.125 1.00 56.38 281 GLY B O 1
ATOM 5190 N N . GLY B 1 285 ? 22.801 5.473 80.985 1.00 51.66 282 GLY B N 1
ATOM 5191 C CA . GLY B 1 285 ? 22.700 4.432 80.006 1.00 57.66 282 GLY B CA 1
ATOM 5192 C C . GLY B 1 285 ? 24.135 3.903 80.142 1.00 74.64 282 GLY B C 1
ATOM 5193 O O . GLY B 1 285 ? 24.846 4.292 81.074 1.00 95.67 282 GLY B O 1
ATOM 5194 N N . LYS B 1 289 ? 27.497 -1.771 73.801 1.00 98.44 286 LYS B N 1
ATOM 5195 C CA . LYS B 1 289 ? 28.912 -2.144 73.775 1.00 100.75 286 LYS B CA 1
ATOM 5196 C C . LYS B 1 289 ? 29.511 -2.435 75.150 1.00 112.07 286 LYS B C 1
ATOM 5197 O O . LYS B 1 289 ? 29.074 -1.889 76.162 1.00 116.65 286 LYS B O 1
ATOM 5203 N N . LYS B 1 290 ? 30.530 -3.290 75.158 1.00 119.77 287 LYS B N 1
ATOM 5204 C CA . LYS B 1 290 ? 31.170 -3.771 76.381 1.00 118.72 287 LYS B CA 1
ATOM 5205 C C . LYS B 1 290 ? 32.484 -3.025 76.629 1.00 123.39 287 LYS B C 1
ATOM 5206 O O . LYS B 1 290 ? 32.806 -2.672 77.765 1.00 118.55 287 LYS B O 1
ATOM 5212 N N . PHE B 1 291 ? 33.234 -2.780 75.558 1.00 126.28 288 PHE B N 1
ATOM 5213 C CA . PHE B 1 291 ? 34.454 -1.986 75.637 1.00 113.40 288 PHE B CA 1
ATOM 5214 C C . PHE B 1 291 ? 34.300 -0.687 74.860 1.00 111.72 288 PHE B C 1
ATOM 5215 O O . PHE B 1 291 ? 34.987 -0.492 73.858 1.00 97.67 288 PHE B O 1
ATOM 5223 N N . THR B 1 292 ? 33.406 0.205 75.281 1.00 131.32 289 THR B N 1
ATOM 5224 C CA . THR B 1 292 ? 33.454 1.528 74.677 1.00 131.09 289 THR B CA 1
ATOM 5225 C C . THR B 1 292 ? 34.246 2.499 75.523 1.00 127.08 289 THR B C 1
ATOM 5226 O O . THR B 1 292 ? 34.846 2.132 76.534 1.00 139.95 289 THR B O 1
ATOM 5230 N N . LYS B 1 293 ? 34.242 3.749 75.079 1.00 105.70 290 LYS B N 1
ATOM 5231 C CA . LYS B 1 293 ? 34.708 4.858 75.888 1.00 78.30 290 LYS B CA 1
ATOM 5232 C C . LYS B 1 293 ? 33.498 5.501 76.567 1.00 78.36 290 LYS B C 1
ATOM 5233 O O . LYS B 1 293 ? 32.441 5.662 75.961 1.00 50.59 290 LYS B O 1
ATOM 5239 N N . ASN B 1 294 ? 33.654 5.846 77.838 1.00 48.35 291 ASN B N 1
ATOM 5240 C CA . ASN B 1 294 ? 32.585 6.448 78.622 1.00 56.06 291 ASN B CA 1
ATOM 5241 C C . ASN B 1 294 ? 32.258 7.883 78.176 1.00 67.17 291 ASN B C 1
ATOM 5242 O O . ASN B 1 294 ? 31.123 8.333 78.270 1.00 57.62 291 ASN B O 1
ATOM 5247 N N . LEU B 1 295 ? 33.273 8.587 77.689 1.00 40.18 292 LEU B N 1
ATOM 5248 C CA . LEU B 1 295 ? 33.157 9.984 77.319 1.00 37.37 292 LEU B CA 1
ATOM 5249 C C . LEU B 1 295 ? 34.189 10.246 76.232 1.00 45.21 292 LEU B C 1
ATOM 5250 O O . LEU B 1 295 ? 35.350 9.829 76.360 1.00 37.44 292 LEU B O 1
ATOM 5255 N N . VAL B 1 296 ? 33.775 10.902 75.152 1.00 32.81 293 VAL B N 1
ATOM 5256 C CA . VAL B 1 296 ? 34.744 11.400 74.177 1.00 41.04 293 VAL B CA 1
ATOM 5257 C C . VAL B 1 296 ? 34.371 12.791 73.743 1.00 39.99 293 VAL B C 1
ATOM 5258 O O . VAL B 1 296 ? 33.209 13.075 73.467 1.00 34.64 293 VAL B O 1
ATOM 5262 N N . ILE B 1 297 ? 35.377 13.652 73.731 1.00 30.21 294 ILE B N 1
ATOM 5263 C CA . ILE B 1 297 ? 35.273 15.021 73.235 1.00 30.93 294 ILE B CA 1
ATOM 5264 C C . ILE B 1 297 ? 36.273 15.129 72.081 1.00 35.01 294 ILE B C 1
ATOM 5265 O O . ILE B 1 297 ? 37.493 14.958 72.269 1.00 31.22 294 ILE B O 1
ATOM 5270 N N . ASP B 1 298 ? 35.745 15.334 70.884 1.00 29.77 295 ASP B N 1
ATOM 5271 C CA . ASP B 1 298 ? 36.555 15.500 69.675 1.00 28.05 295 ASP B CA 1
ATOM 5272 C C . ASP B 1 298 ? 36.545 16.959 69.285 1.00 42.38 295 ASP B C 1
ATOM 5273 O O . ASP B 1 298 ? 35.489 17.509 68.982 1.00 29.58 295 ASP B O 1
ATOM 5278 N N . ILE B 1 299 ? 37.711 17.589 69.282 1.00 32.48 296 ILE B N 1
ATOM 5279 C CA . ILE B 1 299 ? 37.815 18.983 68.857 1.00 29.94 296 ILE B CA 1
ATOM 5280 C C . ILE B 1 299 ? 38.597 19.047 67.545 1.00 34.16 296 ILE B C 1
ATOM 5281 O O . ILE B 1 299 ? 39.741 18.641 67.487 1.00 33.85 296 ILE B O 1
ATOM 5286 N N . HIS B 1 300 ? 37.952 19.486 66.471 1.00 30.33 297 HIS B N 1
ATOM 5287 C CA . HIS B 1 300 ? 38.615 19.503 65.160 1.00 25.19 297 HIS B CA 1
ATOM 5288 C C . HIS B 1 300 ? 39.112 20.909 64.857 1.00 30.64 297 HIS B C 1
ATOM 5289 O O . HIS B 1 300 ? 38.310 21.859 64.754 1.00 31.82 297 HIS B O 1
ATOM 5296 N N . GLY B 1 301 ? 40.428 21.048 64.754 1.00 30.39 298 GLY B N 1
ATOM 5297 C CA . GLY B 1 301 ? 41.071 22.330 64.487 1.00 30.57 298 GLY B CA 1
ATOM 5298 C C . GLY B 1 301 ? 41.487 22.450 63.036 1.00 37.11 298 GLY B C 1
ATOM 5299 O O . GLY B 1 301 ? 41.477 21.473 62.311 1.00 32.73 298 GLY B O 1
ATOM 5300 N N . THR B 1 302 ? 41.844 23.650 62.600 1.00 31.26 299 THR B N 1
ATOM 5301 C CA . THR B 1 302 ? 42.300 23.811 61.220 1.00 35.43 299 THR B CA 1
ATOM 5302 C C . THR B 1 302 ? 43.693 23.233 61.022 1.00 42.13 299 THR B C 1
ATOM 5303 O O . THR B 1 302 ? 44.049 22.893 59.902 1.00 35.34 299 THR B O 1
ATOM 5307 N N . LYS B 1 303 ? 44.465 23.113 62.104 1.00 29.03 300 LYS B N 1
ATOM 5308 C CA . LYS B 1 303 ? 45.827 22.565 62.019 1.00 33.67 300 LYS B CA 1
ATOM 5309 C C . LYS B 1 303 ? 45.989 21.157 62.588 1.00 37.00 300 LYS B C 1
ATOM 5310 O O . LYS B 1 303 ? 46.744 20.358 62.047 1.00 44.51 300 LYS B O 1
ATOM 5316 N N . ARG B 1 304 ? 45.318 20.876 63.702 1.00 31.64 301 ARG B N 1
ATOM 5317 C CA . ARG B 1 304 ? 45.409 19.579 64.355 1.00 31.41 301 ARG B CA 1
ATOM 5318 C C . ARG B 1 304 ? 44.074 19.234 64.964 1.00 36.06 301 ARG B C 1
ATOM 5319 O O . ARG B 1 304 ? 43.237 20.120 65.182 1.00 31.90 301 ARG B O 1
ATOM 5327 N N . ASP B 1 305 ? 43.871 17.947 65.230 1.00 29.14 302 ASP B N 1
ATOM 5328 C CA . ASP B 1 305 ? 42.714 17.512 66.004 1.00 29.45 302 ASP B CA 1
ATOM 5329 C C . ASP B 1 305 ? 43.160 17.141 67.403 1.00 40.34 302 ASP B C 1
ATOM 5330 O O . ASP B 1 305 ? 44.284 16.661 67.611 1.00 35.41 302 ASP B O 1
ATOM 5335 N N . LEU B 1 306 ? 42.260 17.348 68.354 1.00 28.25 303 LEU B N 1
ATOM 5336 C CA . LEU B 1 306 ? 42.503 17.027 69.752 1.00 29.58 303 LEU B CA 1
ATOM 5337 C C . LEU B 1 306 ? 41.344 16.145 70.194 1.00 31.04 303 LEU B C 1
ATOM 5338 O O . LEU B 1 306 ? 40.203 16.424 69.870 1.00 32.60 303 LEU B O 1
ATOM 5343 N N . LYS B 1 307 ? 41.642 15.093 70.927 1.00 32.25 304 LYS B N 1
ATOM 5344 C CA . LYS B 1 307 ? 40.617 14.208 71.465 1.00 36.25 304 LYS B CA 1
ATOM 5345 C C . LYS B 1 307 ? 40.878 13.869 72.941 1.00 40.63 304 LYS B C 1
ATOM 5346 O O . LYS B 1 307 ? 41.990 13.469 73.334 1.00 36.18 304 LYS B O 1
ATOM 5352 N N . LEU B 1 308 ? 39.864 14.067 73.771 1.00 31.59 305 LEU B N 1
ATOM 5353 C CA . LEU B 1 308 ? 39.933 13.652 75.175 1.00 31.54 305 LEU B CA 1
ATOM 5354 C C . LEU B 1 308 ? 38.987 12.483 75.347 1.00 37.46 305 LEU B C 1
ATOM 5355 O O . LEU B 1 308 ? 37.858 12.539 74.877 1.00 33.96 305 LEU B O 1
ATOM 5360 N N . GLU B 1 309 ? 39.432 11.420 76.008 1.00 37.02 306 GLU B N 1
ATOM 5361 C CA . GLU B 1 309 ? 38.548 10.280 76.256 1.00 41.45 306 GLU B CA 1
ATOM 5362 C C . GLU B 1 309 ? 38.626 9.839 77.691 1.00 49.81 306 GLU B C 1
ATOM 5363 O O . GLU B 1 309 ? 39.596 10.139 78.387 1.00 50.17 306 GLU B O 1
ATOM 5369 N N . GLY B 1 310 ? 37.624 9.073 78.114 1.00 43.79 307 GLY B N 1
ATOM 5370 C CA . GLY B 1 310 ? 37.675 8.439 79.419 1.00 49.71 307 GLY B CA 1
ATOM 5371 C C . GLY B 1 310 ? 36.681 7.311 79.594 1.00 70.95 307 GLY B C 1
ATOM 5372 O O . GLY B 1 310 ? 35.803 7.105 78.753 1.00 48.65 307 GLY B O 1
ATOM 5373 N N . ASP B 1 311 ? 36.885 6.547 80.665 1.00 106.36 308 ASP B N 1
ATOM 5374 C CA . ASP B 1 311 ? 35.870 5.717 81.310 1.00 116.25 308 ASP B CA 1
ATOM 5375 C C . ASP B 1 311 ? 36.056 6.190 82.742 1.00 99.38 308 ASP B C 1
ATOM 5376 O O . ASP B 1 311 ? 36.410 5.425 83.639 1.00 81.85 308 ASP B O 1
ATOM 5381 N N . GLU B 1 316 ? 35.154 10.329 83.340 1.00 110.56 313 GLU B N 1
ATOM 5382 C CA . GLU B 1 316 ? 36.148 11.203 83.933 1.00 107.66 313 GLU B CA 1
ATOM 5383 C C . GLU B 1 316 ? 37.025 11.325 82.691 1.00 112.12 313 GLU B C 1
ATOM 5384 O O . GLU B 1 316 ? 36.820 10.572 81.739 1.00 129.12 313 GLU B O 1
ATOM 5390 N N . ILE B 1 317 ? 37.979 12.246 82.651 1.00 79.50 314 ILE B N 1
ATOM 5391 C CA . ILE B 1 317 ? 38.900 12.264 81.508 1.00 47.17 314 ILE B CA 1
ATOM 5392 C C . ILE B 1 317 ? 40.175 11.556 81.908 1.00 48.44 314 ILE B C 1
ATOM 5393 O O . ILE B 1 317 ? 40.730 11.820 82.978 1.00 57.87 314 ILE B O 1
ATOM 5398 N N . SER B 1 318 ? 40.631 10.644 81.060 1.00 50.09 315 SER B N 1
ATOM 5399 C CA . SER B 1 318 ? 41.774 9.824 81.408 1.00 45.34 315 SER B CA 1
ATOM 5400 C C . SER B 1 318 ? 42.783 9.733 80.261 1.00 57.65 315 SER B C 1
ATOM 5401 O O . SER B 1 318 ? 43.806 9.072 80.382 1.00 45.34 315 SER B O 1
ATOM 5404 N N . ASN B 1 319 ? 42.498 10.402 79.150 1.00 59.86 316 ASN B N 1
ATOM 5405 C CA . ASN B 1 319 ? 43.394 10.358 78.001 1.00 55.10 316 ASN B CA 1
ATOM 5406 C C . ASN B 1 319 ? 43.256 11.585 77.095 1.00 54.56 316 ASN B C 1
ATOM 5407 O O . ASN B 1 319 ? 42.143 12.008 76.789 1.00 42.70 316 ASN B O 1
ATOM 5412 N N . LEU B 1 320 ? 44.388 12.156 76.683 1.00 39.57 317 LEU B N 1
ATOM 5413 C CA . LEU B 1 320 ? 44.417 13.257 75.706 1.00 31.74 317 LEU B CA 1
ATOM 5414 C C . LEU B 1 320 ? 45.307 12.910 74.506 1.00 38.47 317 LEU B C 1
ATOM 5415 O O . LEU B 1 320 ? 46.482 12.529 74.656 1.00 31.68 317 LEU B O 1
ATOM 5420 N N . VAL B 1 321 ? 44.741 13.044 73.319 1.00 33.09 318 VAL B N 1
ATOM 5421 C CA . VAL B 1 321 ? 45.444 12.722 72.085 1.00 37.01 318 VAL B CA 1
ATOM 5422 C C . VAL B 1 321 ? 45.422 13.895 71.105 1.00 31.41 318 VAL B C 1
ATOM 5423 O O . VAL B 1 321 ? 44.381 14.514 70.889 1.00 27.99 318 VAL B O 1
ATOM 5427 N N . LEU B 1 322 ? 46.569 14.169 70.495 1.00 32.64 319 LEU B N 1
ATOM 5428 C CA . LEU B 1 322 ? 46.695 15.189 69.464 1.00 28.93 319 LEU B CA 1
ATOM 5429 C C . LEU B 1 322 ? 47.187 14.558 68.188 1.00 37.36 319 LEU B C 1
ATOM 5430 O O . LEU B 1 322 ? 48.144 13.770 68.205 1.00 34.97 319 LEU B O 1
ATOM 5435 N N . TYR B 1 323 ? 46.573 14.960 67.079 1.00 31.24 320 TYR B N 1
ATOM 5436 C CA . TYR B 1 323 ? 46.838 14.360 65.773 1.00 41.99 320 TYR B CA 1
ATOM 5437 C C . TYR B 1 323 ? 47.115 15.433 64.754 1.00 48.95 320 TYR B C 1
ATOM 5438 O O . TYR B 1 323 ? 46.340 16.393 64.622 1.00 40.19 320 TYR B O 1
ATOM 5447 N N . TYR B 1 324 ? 48.187 15.234 63.999 1.00 48.48 321 TYR B N 1
ATOM 5448 C CA . TYR B 1 324 ? 48.571 16.114 62.908 1.00 62.32 321 TYR B CA 1
ATOM 5449 C C . TYR B 1 324 ? 48.762 15.293 61.637 1.00 69.06 321 TYR B C 1
ATOM 5450 O O . TYR B 1 324 ? 49.155 14.124 61.701 1.00 61.40 321 TYR B O 1
ATOM 5459 N N . SER B 1 325 ? 48.511 15.902 60.481 1.00 63.17 322 SER B N 1
ATOM 5460 C CA . SER B 1 325 ? 48.752 15.219 59.210 1.00 59.84 322 SER B CA 1
ATOM 5461 C C . SER B 1 325 ? 49.361 16.108 58.125 1.00 82.81 322 SER B C 1
ATOM 5462 O O . SER B 1 325 ? 49.158 17.321 58.112 1.00 100.32 322 SER B O 1
ATOM 5465 N N . GLY B 1 345 ? 59.163 8.091 46.349 1.00 117.17 342 GLY B N 1
ATOM 5466 C CA . GLY B 1 345 ? 59.610 8.805 45.170 1.00 106.44 342 GLY B CA 1
ATOM 5467 C C . GLY B 1 345 ? 58.508 9.773 44.785 1.00 119.46 342 GLY B C 1
ATOM 5468 O O . GLY B 1 345 ? 58.768 10.906 44.375 1.00 129.53 342 GLY B O 1
ATOM 5469 N N . TYR B 1 346 ? 57.265 9.319 44.932 1.00 121.23 343 TYR B N 1
ATOM 5470 C CA . TYR B 1 346 ? 56.100 10.171 44.722 1.00 120.64 343 TYR B CA 1
ATOM 5471 C C . TYR B 1 346 ? 55.944 11.045 45.968 1.00 115.43 343 TYR B C 1
ATOM 5472 O O . TYR B 1 346 ? 56.863 11.117 46.787 1.00 125.53 343 TYR B O 1
ATOM 5481 N N . ASP B 1 347 ? 54.798 11.702 46.129 1.00 74.23 344 ASP B N 1
ATOM 5482 C CA . ASP B 1 347 ? 54.657 12.681 47.208 1.00 97.23 344 ASP B CA 1
ATOM 5483 C C . ASP B 1 347 ? 54.292 12.092 48.580 1.00 95.49 344 ASP B C 1
ATOM 5484 O O . ASP B 1 347 ? 53.284 11.399 48.736 1.00 83.96 344 ASP B O 1
ATOM 5489 N N . ALA B 1 348 ? 55.131 12.403 49.567 1.00 107.86 345 ALA B N 1
ATOM 5490 C CA . ALA B 1 348 ? 55.126 11.738 50.869 1.00 96.78 345 ALA B CA 1
ATOM 5491 C C . ALA B 1 348 ? 54.043 12.215 51.834 1.00 93.55 345 ALA B C 1
ATOM 5492 O O . ALA B 1 348 ? 53.435 13.267 51.642 1.00 87.94 345 ALA B O 1
ATOM 5494 N N . GLY B 1 349 ? 53.822 11.425 52.882 1.00 82.32 346 GLY B N 1
ATOM 5495 C CA . GLY B 1 349 ? 52.839 11.742 53.899 1.00 93.12 346 GLY B CA 1
ATOM 5496 C C . GLY B 1 349 ? 53.341 11.478 55.309 1.00 88.69 346 GLY B C 1
ATOM 5497 O O . GLY B 1 349 ? 53.904 10.417 55.611 1.00 53.52 346 GLY B O 1
ATOM 5498 N N . LYS B 1 350 ? 53.125 12.451 56.185 1.00 82.81 347 LYS B N 1
ATOM 5499 C CA . LYS B 1 350 ? 53.586 12.337 57.559 1.00 69.80 347 LYS B CA 1
ATOM 5500 C C . LYS B 1 350 ? 52.464 12.551 58.556 1.00 66.46 347 LYS B C 1
ATOM 5501 O O . LYS B 1 350 ? 51.876 13.634 58.637 1.00 66.68 347 LYS B O 1
ATOM 5507 N N . GLU B 1 351 ? 52.158 11.503 59.308 1.00 44.73 348 GLU B N 1
ATOM 5508 C CA . GLU B 1 351 ? 51.193 11.612 60.400 1.00 41.79 348 GLU B CA 1
ATOM 5509 C C . GLU B 1 351 ? 51.924 11.578 61.733 1.00 64.17 348 GLU B C 1
ATOM 5510 O O . GLU B 1 351 ? 52.916 10.846 61.915 1.00 52.52 348 GLU B O 1
ATOM 5516 N N . ILE B 1 352 ? 51.424 12.372 62.668 1.00 44.58 349 ILE B N 1
ATOM 5517 C CA . ILE B 1 352 ? 51.976 12.414 64.013 1.00 40.98 349 ILE B CA 1
ATOM 5518 C C . ILE B 1 352 ? 50.876 12.360 65.046 1.00 54.69 349 ILE B C 1
ATOM 5519 O O . ILE B 1 352 ? 49.963 13.192 65.058 1.00 45.38 349 ILE B O 1
ATOM 5524 N N . MET B 1 353 ? 50.968 11.368 65.912 1.00 40.04 350 MET B N 1
ATOM 5525 C CA . MET B 1 353 ? 50.030 11.236 67.008 1.00 52.16 350 MET B CA 1
ATOM 5526 C C . MET B 1 353 ? 50.806 11.428 68.287 1.00 41.76 350 MET B C 1
ATOM 5527 O O . MET B 1 353 ? 51.843 10.801 68.490 1.00 38.27 350 MET B O 1
ATOM 5532 N N . GLU B 1 354 ? 50.319 12.303 69.146 1.00 29.54 351 GLU B N 1
ATOM 5533 C CA . GLU B 1 354 ? 50.880 12.413 70.496 1.00 34.51 351 GLU B CA 1
ATOM 5534 C C . GLU B 1 354 ? 49.823 12.015 71.495 1.00 39.86 351 GLU B C 1
ATOM 5535 O O . GLU B 1 354 ? 48.674 12.442 71.389 1.00 37.18 351 GLU B O 1
ATOM 5541 N N . VAL B 1 355 ? 50.215 11.204 72.466 1.00 36.81 352 VAL B N 1
ATOM 5542 C CA . VAL B 1 355 ? 49.306 10.774 73.516 1.00 44.18 352 VAL B CA 1
ATOM 5543 C C . VAL B 1 355 ? 49.813 11.261 74.852 1.00 43.95 352 VAL B C 1
ATOM 5544 O O . VAL B 1 355 ? 50.986 11.080 75.182 1.00 43.70 352 VAL B O 1
ATOM 5548 N N . TYR B 1 356 ? 48.926 11.873 75.623 1.00 36.78 353 TYR B N 1
ATOM 5549 C CA . TYR B 1 356 ? 49.255 12.318 76.964 1.00 38.11 353 TYR B CA 1
ATOM 5550 C C . TYR B 1 356 ? 48.410 11.513 77.933 1.00 44.70 353 TYR B C 1
ATOM 5551 O O . TYR B 1 356 ? 47.179 11.577 77.904 1.00 43.98 353 TYR B O 1
ATOM 5560 N N . HIS B 1 357 ? 49.063 10.707 78.761 1.00 50.93 354 HIS B N 1
ATOM 5561 C CA . HIS B 1 357 ? 48.330 9.810 79.644 1.00 49.48 354 HIS B CA 1
ATOM 5562 C C . HIS B 1 357 ? 49.097 9.542 80.920 1.00 53.87 354 HIS B C 1
ATOM 5563 O O . HIS B 1 357 ? 50.173 8.951 80.879 1.00 43.97 354 HIS B O 1
ATOM 5570 N N . LEU B 1 358 ? 48.536 9.984 82.045 1.00 47.24 355 LEU B N 1
ATOM 5571 C CA . LEU B 1 358 ? 49.127 9.747 83.355 1.00 53.68 355 LEU B CA 1
ATOM 5572 C C . LEU B 1 358 ? 48.548 8.466 83.935 1.00 57.14 355 LEU B C 1
ATOM 5573 O O . LEU B 1 358 ? 47.430 8.442 84.452 1.00 56.69 355 LEU B O 1
ATOM 5578 N N . ARG B 1 359 ? 49.315 7.394 83.835 1.00 52.03 356 ARG B N 1
ATOM 5579 C CA . ARG B 1 359 ? 48.891 6.101 84.346 1.00 89.06 356 ARG B CA 1
ATOM 5580 C C . ARG B 1 359 ? 48.850 6.146 85.866 1.00 73.98 356 ARG B C 1
ATOM 5581 O O . ARG B 1 359 ? 49.715 6.753 86.506 1.00 76.81 356 ARG B O 1
ATOM 5589 N N . ASN B 1 360 ? 47.831 5.518 86.437 1.00 58.14 357 ASN B N 1
ATOM 5590 C CA . ASN B 1 360 ? 47.651 5.507 87.887 1.00 94.40 357 ASN B CA 1
ATOM 5591 C C . ASN B 1 360 ? 47.244 6.863 88.459 1.00 94.99 357 ASN B C 1
ATOM 5592 O O . ASN B 1 360 ? 47.457 7.132 89.643 1.00 93.27 357 ASN B O 1
ATOM 5597 N N . TYR B 1 361 ? 46.668 7.724 87.626 1.00 75.00 358 TYR B N 1
ATOM 5598 C CA . TYR B 1 361 ? 46.120 8.972 88.143 1.00 63.39 358 TYR B CA 1
ATOM 5599 C C . TYR B 1 361 ? 44.698 8.735 88.609 1.00 63.33 358 TYR B C 1
ATOM 5600 O O . TYR B 1 361 ? 43.864 8.223 87.864 1.00 66.82 358 TYR B O 1
ATOM 5609 N N . ASN B 1 362 ? 44.434 9.092 89.859 1.00 55.36 359 ASN B N 1
ATOM 5610 C CA . ASN B 1 362 ? 43.095 9.001 90.399 1.00 55.50 359 ASN B CA 1
ATOM 5611 C C . ASN B 1 362 ? 42.392 10.327 90.177 1.00 55.60 359 ASN B C 1
ATOM 5612 O O . ASN B 1 362 ? 42.577 11.268 90.946 1.00 63.37 359 ASN B O 1
ATOM 5617 N N . ALA B 1 363 ? 41.606 10.407 89.108 1.00 48.04 360 ALA B N 1
ATOM 5618 C CA . ALA B 1 363 ? 40.987 11.662 88.719 1.00 54.48 360 ALA B CA 1
ATOM 5619 C C . ALA B 1 363 ? 40.045 12.120 89.808 1.00 66.49 360 ALA B C 1
ATOM 5620 O O . ALA B 1 363 ? 39.964 13.308 90.122 1.00 63.63 360 ALA B O 1
ATOM 5622 N N . ILE B 1 364 ? 39.331 11.153 90.372 1.00 59.53 361 ILE B N 1
ATOM 5623 C CA . ILE B 1 364 ? 38.350 11.394 91.425 1.00 84.46 361 ILE B CA 1
ATOM 5624 C C . ILE B 1 364 ? 38.899 12.270 92.543 1.00 61.80 361 ILE B C 1
ATOM 5625 O O . ILE B 1 364 ? 38.380 13.356 92.818 1.00 59.56 361 ILE B O 1
ATOM 5630 N N . VAL B 1 365 ? 39.957 11.783 93.179 1.00 67.48 362 VAL B N 1
ATOM 5631 C CA . VAL B 1 365 ? 40.591 12.492 94.279 1.00 56.69 362 VAL B CA 1
ATOM 5632 C C . VAL B 1 365 ? 41.586 13.521 93.757 1.00 48.68 362 VAL B C 1
ATOM 5633 O O . VAL B 1 365 ? 41.713 14.613 94.306 1.00 50.21 362 VAL B O 1
ATOM 5637 N N . GLY B 1 366 ? 42.296 13.159 92.695 1.00 52.37 363 GLY B N 1
ATOM 5638 C CA . GLY B 1 366 ? 43.254 14.056 92.081 1.00 51.06 363 GLY B CA 1
ATOM 5639 C C . GLY B 1 366 ? 42.642 15.405 91.750 1.00 56.42 363 GLY B C 1
ATOM 5640 O O . GLY B 1 366 ? 43.156 16.449 92.150 1.00 51.94 363 GLY B O 1
ATOM 5641 N N . ASN B 1 367 ? 41.535 15.395 91.019 1.00 46.27 364 ASN B N 1
ATOM 5642 C CA . ASN B 1 367 ? 40.953 16.650 90.578 1.00 49.44 364 ASN B CA 1
ATOM 5643 C C . ASN B 1 367 ? 40.533 17.519 91.751 1.00 49.27 364 ASN B C 1
ATOM 5644 O O . ASN B 1 367 ? 40.830 18.715 91.777 1.00 55.60 364 ASN B O 1
ATOM 5649 N N . ILE B 1 368 ? 39.863 16.919 92.731 1.00 53.59 365 ILE B N 1
ATOM 5650 C CA . ILE B 1 368 ? 39.477 17.668 93.925 1.00 45.03 365 ILE B CA 1
ATOM 5651 C C . ILE B 1 368 ? 40.716 18.143 94.680 1.00 53.09 365 ILE B C 1
ATOM 5652 O O . ILE B 1 368 ? 40.721 19.222 95.272 1.00 50.64 365 ILE B O 1
ATOM 5657 N N . HIS B 1 369 ? 41.773 17.341 94.645 1.00 51.73 366 HIS B N 1
ATOM 5658 C CA . HIS B 1 369 ? 42.995 17.702 95.350 1.00 56.45 366 HIS B CA 1
ATOM 5659 C C . HIS B 1 369 ? 43.571 18.970 94.746 1.00 58.13 366 HIS B C 1
ATOM 5660 O O . HIS B 1 369 ? 43.983 19.886 95.459 1.00 54.55 366 HIS B O 1
ATOM 5667 N N . ARG B 1 370 ? 43.583 19.013 93.419 1.00 52.28 367 ARG B N 1
ATOM 5668 C CA . ARG B 1 370 ? 44.191 20.113 92.683 1.00 61.26 367 ARG B CA 1
ATOM 5669 C C . ARG B 1 370 ? 43.360 21.377 92.836 1.00 57.90 367 ARG B C 1
ATOM 5670 O O . ARG B 1 370 ? 43.870 22.491 92.709 1.00 65.37 367 ARG B O 1
ATOM 5678 N N . LEU B 1 371 ? 42.075 21.198 93.120 1.00 49.62 368 LEU B N 1
ATOM 5679 C CA . LEU B 1 371 ? 41.199 22.329 93.416 1.00 60.52 368 LEU B CA 1
ATOM 5680 C C . LEU B 1 371 ? 41.581 22.959 94.765 1.00 63.48 368 LEU B C 1
ATOM 5681 O O . LEU B 1 371 ? 41.728 24.176 94.880 1.00 63.42 368 LEU B O 1
ATOM 5686 N N . TYR B 1 372 ? 41.735 22.119 95.783 1.00 52.91 369 TYR B N 1
ATOM 5687 C CA . TYR B 1 372 ? 42.181 22.579 97.095 1.00 57.73 369 TYR B CA 1
ATOM 5688 C C . TYR B 1 372 ? 43.524 23.280 96.990 1.00 62.53 369 TYR B C 1
ATOM 5689 O O . TYR B 1 372 ? 43.721 24.346 97.564 1.00 63.29 369 TYR B O 1
ATOM 5698 N N . GLN B 1 373 ? 44.442 22.679 96.244 1.00 62.30 370 GLN B N 1
ATOM 5699 C CA . GLN B 1 373 ? 45.763 23.261 96.059 1.00 67.85 370 GLN B CA 1
ATOM 5700 C C . GLN B 1 373 ? 45.654 24.665 95.464 1.00 64.51 370 GLN B C 1
ATOM 5701 O O . GLN B 1 373 ? 46.298 25.602 95.938 1.00 70.85 370 GLN B O 1
ATOM 5707 N N . SER B 1 374 ? 44.824 24.812 94.437 1.00 57.04 371 SER B N 1
ATOM 5708 C CA . SER B 1 374 ? 44.681 26.097 93.765 1.00 52.07 371 SER B CA 1
ATOM 5709 C C . SER B 1 374 ? 44.083 27.140 94.713 1.00 65.89 371 SER B C 1
ATOM 5710 O O . SER B 1 374 ? 44.308 28.343 94.558 1.00 75.12 371 SER B O 1
ATOM 5713 N N . ILE B 1 375 ? 43.340 26.672 95.710 1.00 59.55 372 ILE B N 1
ATOM 5714 C CA . ILE B 1 375 ? 42.742 27.569 96.688 1.00 67.49 372 ILE B CA 1
ATOM 5715 C C . ILE B 1 375 ? 43.800 28.185 97.609 1.00 85.70 372 ILE B C 1
ATOM 5716 O O . ILE B 1 375 ? 43.916 29.407 97.700 1.00 87.52 372 ILE B O 1
ATOM 5721 N N . SER B 1 376 ? 44.577 27.340 98.279 1.00 76.57 373 SER B N 1
ATOM 5722 C CA . SER B 1 376 ? 45.607 27.825 99.189 1.00 81.20 373 SER B CA 1
ATOM 5723 C C . SER B 1 376 ? 46.649 28.673 98.463 1.00 85.50 373 SER B C 1
ATOM 5724 O O . SER B 1 376 ? 47.127 29.665 99.000 1.00 100.87 373 SER B O 1
ATOM 5727 N N . ASP B 1 377 ? 46.993 28.283 97.242 1.00 70.37 374 ASP B N 1
ATOM 5728 C CA . ASP B 1 377 ? 47.954 29.039 96.451 1.00 79.36 374 ASP B CA 1
ATOM 5729 C C . ASP B 1 377 ? 47.454 30.449 96.191 1.00 86.69 374 ASP B C 1
ATOM 5730 O O . ASP B 1 377 ? 48.230 31.401 96.170 1.00 86.69 374 ASP B O 1
ATOM 5735 N N . PHE B 1 378 ? 46.153 30.572 95.972 1.00 76.01 375 PHE B N 1
ATOM 5736 C CA . PHE B 1 378 ? 45.524 31.877 95.904 1.00 66.84 375 PHE B CA 1
ATOM 5737 C C . PHE B 1 378 ? 45.616 32.509 97.279 1.00 75.87 375 PHE B C 1
ATOM 5738 O O . PHE B 1 378 ? 45.989 33.672 97.427 1.00 75.60 375 PHE B O 1
ATOM 5746 N N . HIS B 1 379 ? 45.282 31.715 98.287 1.00 65.89 376 HIS B N 1
ATOM 5747 C CA . HIS B 1 379 ? 45.161 32.206 99.647 1.00 76.58 376 HIS B CA 1
ATOM 5748 C C . HIS B 1 379 ? 46.492 32.618 100.254 1.00 82.54 376 HIS B C 1
ATOM 5749 O O . HIS B 1 379 ? 46.548 33.535 101.061 1.00 68.23 376 HIS B O 1
ATOM 5756 N N . PHE B 1 380 ? 47.557 31.927 99.869 1.00 92.42 377 PHE B N 1
ATOM 5757 C CA . PHE B 1 380 ? 48.879 32.185 100.416 1.00 85.61 377 PHE B CA 1
ATOM 5758 C C . PHE B 1 380 ? 49.772 32.846 99.378 1.00 90.53 377 PHE B C 1
ATOM 5759 O O . PHE B 1 380 ? 50.940 33.128 99.640 1.00 96.28 377 PHE B O 1
ATOM 5767 N N . ASN B 1 381 ? 49.217 33.081 98.196 1.00 90.12 378 ASN B N 1
ATOM 5768 C CA . ASN B 1 381 ? 49.957 33.744 97.135 1.00 92.61 378 ASN B CA 1
ATOM 5769 C C . ASN B 1 381 ? 51.291 33.047 96.878 1.00 96.12 378 ASN B C 1
ATOM 5770 O O . ASN B 1 381 ? 52.348 33.670 96.956 1.00 95.57 378 ASN B O 1
ATOM 5775 N N . THR B 1 382 ? 51.234 31.753 96.578 1.00 88.31 379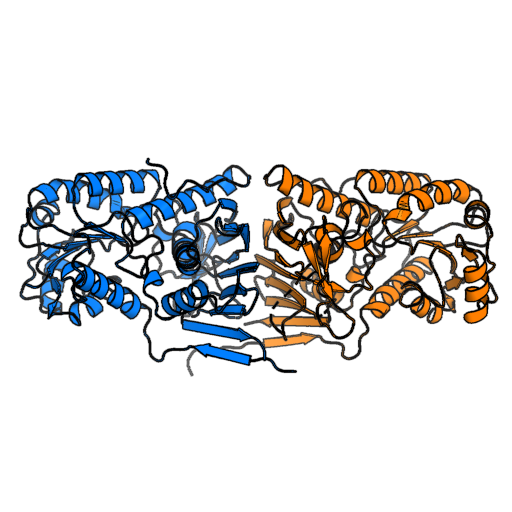 THR B N 1
ATOM 5776 C CA . THR B 1 382 ? 52.438 30.953 96.363 1.00 98.75 379 THR B CA 1
ATOM 5777 C C . THR B 1 382 ? 53.191 31.395 95.107 1.00 109.40 379 THR B C 1
ATOM 5778 O O . THR B 1 382 ? 54.374 31.094 94.937 1.00 106.95 379 THR B O 1
ATOM 5782 N N . LYS B 1 383 ? 52.497 32.103 94.224 1.00 105.62 380 LYS B N 1
ATOM 5783 C CA . LYS B 1 383 ? 53.134 32.685 93.051 1.00 107.99 380 LYS B CA 1
ATOM 5784 C C . LYS B 1 383 ? 53.738 34.042 93.404 1.00 121.08 380 LYS B C 1
ATOM 5785 O O . LYS B 1 383 ? 54.451 34.646 92.603 1.00 113.21 380 LYS B O 1
ATOM 5791 N N . LYS B 1 384 ? 53.438 34.507 94.613 1.00 128.58 381 LYS B N 1
ATOM 5792 C CA . LYS B 1 384 ? 53.995 35.747 95.151 1.00 125.28 381 LYS B CA 1
ATOM 5793 C C . LYS B 1 384 ? 53.886 36.946 94.208 1.00 120.69 381 LYS B C 1
ATOM 5794 O O . LYS B 1 384 ? 54.693 37.870 94.279 1.00 117.82 381 LYS B O 1
ATOM 5800 N N . ILE B 1 385 ? 52.882 36.932 93.336 1.00 130.70 382 ILE B N 1
ATOM 5801 C CA . ILE B 1 385 ? 52.671 38.037 92.407 1.00 121.74 382 ILE B CA 1
ATOM 5802 C C . ILE B 1 385 ? 51.620 39.019 92.924 1.00 120.61 382 ILE B C 1
ATOM 5803 O O . ILE B 1 385 ? 50.428 38.734 92.892 1.00 124.51 382 ILE B O 1
ATOM 5808 N N . PRO B 1 386 ? 52.067 40.177 93.425 1.00 120.06 383 PRO B N 1
ATOM 5809 C CA . PRO B 1 386 ? 51.151 41.250 93.812 1.00 117.81 383 PRO B CA 1
ATOM 5810 C C . PRO B 1 386 ? 50.926 42.161 92.616 1.00 123.20 383 PRO B C 1
ATOM 5811 O O . PRO B 1 386 ? 51.657 42.047 91.634 1.00 132.51 383 PRO B O 1
ATOM 5815 N N . GLU B 1 387 ? 49.923 43.030 92.678 1.00 131.37 384 GLU B N 1
ATOM 5816 C CA . GLU B 1 387 ? 48.979 43.059 93.784 1.00 145.90 384 GLU B CA 1
ATOM 5817 C C . GLU B 1 387 ? 47.670 42.432 93.332 1.00 142.52 384 GLU B C 1
ATOM 5818 O O . GLU B 1 387 ? 47.091 42.840 92.326 1.00 146.15 384 GLU B O 1
ATOM 5824 N N . LEU B 1 388 ? 47.212 41.429 94.069 1.00 130.73 385 LEU B N 1
ATOM 5825 C CA . LEU B 1 388 ? 45.980 40.736 93.720 1.00 121.09 385 LEU B CA 1
ATOM 5826 C C . LEU B 1 388 ? 45.017 40.673 94.899 1.00 132.92 385 LEU B C 1
ATOM 5827 O O . LEU B 1 388 ? 45.363 40.154 95.960 1.00 133.49 385 LEU B O 1
ATOM 5832 N N . PRO B 1 389 ? 43.801 41.213 94.715 1.00 144.35 386 PRO B N 1
ATOM 5833 C CA . PRO B 1 389 ? 42.797 41.275 95.781 1.00 135.64 386 PRO B CA 1
ATOM 5834 C C . PRO B 1 389 ? 42.570 39.908 96.406 1.00 115.23 386 PRO B C 1
ATOM 5835 O O . PRO B 1 389 ? 42.942 38.893 95.823 1.00 97.37 386 PRO B O 1
ATOM 5839 N N . SER B 1 390 ? 41.975 39.890 97.592 1.00 125.89 387 SER B N 1
ATOM 5840 C CA . SER B 1 390 ? 41.711 38.640 98.284 1.00 130.10 387 SER B CA 1
ATOM 5841 C C . SER B 1 390 ? 40.383 38.062 97.822 1.00 103.99 387 SER B C 1
ATOM 5842 O O . SER B 1 390 ? 39.777 37.239 98.508 1.00 108.55 387 SER B O 1
ATOM 5845 N N . GLN B 1 391 ? 39.929 38.493 96.653 1.00 81.99 388 GLN B N 1
ATOM 5846 C CA . GLN B 1 391 ? 38.607 38.099 96.202 1.00 79.67 388 GLN B CA 1
ATOM 5847 C C . GLN B 1 391 ? 38.323 38.454 94.749 1.00 80.85 388 GLN B C 1
ATOM 5848 O O . GLN B 1 391 ? 38.586 39.571 94.305 1.00 94.20 388 GLN B O 1
ATOM 5854 N N . PHE B 1 392 ? 37.773 37.487 94.021 1.00 70.06 389 PHE B N 1
ATOM 5855 C CA . PHE B 1 392 ? 37.397 37.673 92.626 1.00 63.75 389 PHE B CA 1
ATOM 5856 C C . PHE B 1 392 ? 36.020 37.076 92.390 1.00 63.79 389 PHE B C 1
ATOM 5857 O O . PHE B 1 392 ? 35.623 36.122 93.064 1.00 76.84 389 PHE B O 1
ATOM 5865 N N . VAL B 1 393 ? 35.294 37.651 91.437 1.00 71.28 390 VAL B N 1
ATOM 5866 C CA . VAL B 1 393 ? 33.912 37.267 91.170 1.00 67.16 390 VAL B CA 1
ATOM 5867 C C . VAL B 1 393 ? 33.790 35.885 90.531 1.00 52.08 390 VAL B C 1
ATOM 5868 O O . VAL B 1 393 ? 32.922 35.094 90.894 1.00 73.88 390 VAL B O 1
ATOM 5872 N N . MET B 1 394 ? 34.659 35.599 89.574 1.00 60.41 391 MET B N 1
ATOM 5873 C CA . MET B 1 394 ? 34.552 34.358 88.821 1.00 55.69 391 MET B CA 1
ATOM 5874 C C . MET B 1 394 ? 35.874 34.004 88.169 1.00 66.59 391 MET B C 1
ATOM 5875 O O . MET B 1 394 ? 36.678 34.881 87.848 1.00 58.13 391 MET B O 1
ATOM 5880 N N . GLN B 1 395 ? 36.094 32.714 87.954 1.00 51.67 392 GLN B N 1
ATOM 5881 C CA . GLN B 1 395 ? 37.302 32.289 87.283 1.00 49.59 392 GLN B CA 1
ATOM 5882 C C . GLN B 1 395 ? 37.176 32.621 85.803 1.00 53.29 392 GLN B C 1
ATOM 5883 O O . GLN B 1 395 ? 38.139 33.040 85.170 1.00 55.48 392 GLN B O 1
ATOM 5889 N N . GLY B 1 396 ? 35.972 32.460 85.267 1.00 51.62 393 GLY B N 1
ATOM 5890 C CA . GLY B 1 396 ? 35.757 32.641 83.849 1.00 49.15 393 GLY B CA 1
ATOM 5891 C C . GLY B 1 396 ? 36.595 31.646 83.074 1.00 48.42 393 GLY B C 1
ATOM 5892 O O . GLY B 1 396 ? 36.581 30.455 83.364 1.00 52.48 393 GLY B O 1
ATOM 5893 N N . PHE B 1 397 ? 37.332 32.142 82.090 1.00 41.45 394 PHE B N 1
ATOM 5894 C CA . PHE B 1 397 ? 38.207 31.304 81.297 1.00 39.91 394 PHE B CA 1
ATOM 5895 C C . PHE B 1 397 ? 39.663 31.378 81.756 1.00 47.15 394 PHE B C 1
ATOM 5896 O O . PHE B 1 397 ? 40.558 30.893 81.070 1.00 48.17 394 PHE B O 1
ATOM 5904 N N . ASP B 1 398 ? 39.897 31.994 82.908 1.00 45.34 395 ASP B N 1
ATOM 5905 C CA . ASP B 1 398 ? 41.254 32.123 83.429 1.00 42.99 395 ASP B CA 1
ATOM 5906 C C . ASP B 1 398 ? 41.841 30.788 83.849 1.00 53.81 395 ASP B C 1
ATOM 5907 O O . ASP B 1 398 ? 41.145 29.962 84.435 1.00 47.64 395 ASP B O 1
ATOM 5912 N N . PHE B 1 399 ? 43.129 30.594 83.574 1.00 46.69 396 PHE B N 1
ATOM 5913 C CA . PHE B 1 399 ? 43.859 29.439 84.095 1.00 43.33 396 PHE B CA 1
ATOM 5914 C C . PHE B 1 399 ? 43.921 29.549 85.616 1.00 47.74 396 PHE B C 1
ATOM 5915 O O . PHE B 1 399 ? 43.869 28.547 86.330 1.00 57.63 396 PHE B O 1
ATOM 5923 N N . GLU B 1 400 ? 44.011 30.794 86.083 1.00 66.41 397 GLU B N 1
ATOM 5924 C CA . GLU B 1 400 ? 44.202 31.144 87.491 1.00 65.81 397 GLU B CA 1
ATOM 5925 C C . GLU B 1 400 ? 42.972 30.962 88.348 1.00 60.01 397 GLU B C 1
ATOM 5926 O O . GLU B 1 400 ? 41.842 31.019 87.866 1.00 63.16 397 GLU B O 1
ATOM 5932 N N . GLY B 1 401 ? 43.212 30.792 89.641 1.00 61.14 398 GLY B N 1
ATOM 5933 C CA . GLY B 1 401 ? 42.149 30.782 90.618 1.00 64.67 398 GLY B CA 1
ATOM 5934 C C . GLY B 1 401 ? 41.398 29.475 90.599 1.00 57.30 398 GLY B C 1
ATOM 5935 O O . GLY B 1 401 ? 41.983 28.400 90.506 1.00 56.16 398 GLY B O 1
ATOM 5936 N N . PHE B 1 402 ? 40.084 29.582 90.661 1.00 51.03 399 PHE B N 1
ATOM 5937 C CA . PHE B 1 402 ? 39.218 28.430 90.797 1.00 50.13 399 PHE B CA 1
ATOM 5938 C C . PHE B 1 402 ? 37.813 28.947 90.549 1.00 55.42 399 PHE B C 1
ATOM 5939 O O . PHE B 1 402 ? 37.551 30.138 90.751 1.00 53.48 399 PHE B O 1
ATOM 5947 N N . PRO B 1 403 ? 36.906 28.059 90.118 1.00 47.95 400 PRO B N 1
ATOM 5948 C CA . PRO B 1 403 ? 35.546 28.475 89.773 1.00 46.09 400 PRO B CA 1
ATOM 5949 C C . PRO B 1 403 ? 34.769 28.816 91.032 1.00 50.77 400 PRO B C 1
ATOM 5950 O O . PRO B 1 403 ? 34.971 28.203 92.081 1.00 53.55 400 PRO B O 1
ATOM 5954 N N . THR B 1 404 ? 33.871 29.783 90.908 1.00 59.75 401 THR B N 1
ATOM 5955 C CA . THR B 1 404 ? 33.123 30.294 92.036 1.00 46.52 401 THR B CA 1
ATOM 5956 C C . THR B 1 404 ? 31.644 30.025 91.830 1.00 46.63 401 THR B C 1
ATOM 5957 O O . THR B 1 404 ? 31.237 29.459 90.819 1.00 49.91 401 THR B O 1
ATOM 5961 N N . LEU B 1 405 ? 30.833 30.464 92.784 1.00 53.63 402 LEU B N 1
ATOM 5962 C CA . LEU B 1 405 ? 29.387 30.345 92.654 1.00 49.54 402 LEU B CA 1
ATOM 5963 C C . LEU B 1 405 ? 28.837 31.109 91.437 1.00 62.91 402 LEU B C 1
ATOM 5964 O O . LEU B 1 405 ? 27.760 30.788 90.932 1.00 59.81 402 LEU B O 1
ATOM 5969 N N . MET B 1 406 ? 29.571 32.111 90.959 1.00 51.96 403 MET B N 1
ATOM 5970 C CA . MET B 1 406 ? 29.147 32.794 89.743 1.00 46.03 403 MET B CA 1
ATOM 5971 C C . MET B 1 406 ? 29.316 31.887 88.523 1.00 44.99 403 MET B C 1
ATOM 5972 O O . MET B 1 406 ? 28.474 31.862 87.627 1.00 54.03 403 MET B O 1
ATOM 5977 N N . ASP B 1 407 ? 30.421 31.155 88.481 1.00 43.62 404 ASP B N 1
ATOM 5978 C CA . ASP B 1 407 ? 30.617 30.162 87.432 1.00 44.52 404 ASP B CA 1
ATOM 5979 C C . ASP B 1 407 ? 29.510 29.114 87.520 1.00 43.75 404 ASP B C 1
ATOM 5980 O O . ASP B 1 407 ? 28.973 28.679 86.510 1.00 48.97 404 ASP B O 1
ATOM 5985 N N . ALA B 1 408 ? 29.162 28.716 88.738 1.00 46.22 405 ALA B N 1
ATOM 5986 C CA . ALA B 1 408 ? 28.046 27.792 88.946 1.00 50.48 405 ALA B CA 1
ATOM 5987 C C . ALA B 1 408 ? 26.745 28.379 88.407 1.00 55.12 405 ALA B C 1
ATOM 5988 O O . ALA B 1 408 ? 25.986 27.704 87.718 1.00 50.16 405 ALA B O 1
ATOM 5990 N N . LEU B 1 409 ? 26.494 29.643 88.729 1.00 56.02 406 LEU B N 1
ATOM 5991 C CA . LEU B 1 409 ? 25.245 30.301 88.343 1.00 42.88 406 LEU B CA 1
ATOM 5992 C C . LEU B 1 409 ? 25.089 30.324 86.820 1.00 44.16 406 LEU B C 1
ATOM 5993 O O . LEU B 1 409 ? 24.047 29.957 86.281 1.00 56.04 406 LEU B O 1
ATOM 5998 N N . ILE B 1 410 ? 26.148 30.724 86.129 1.00 47.15 407 ILE B N 1
ATOM 5999 C CA . ILE B 1 410 ? 26.144 30.755 84.676 1.00 42.69 407 ILE B CA 1
ATOM 6000 C C . ILE B 1 410 ? 25.850 29.359 84.096 1.00 50.21 407 ILE B C 1
ATOM 6001 O O . ILE B 1 410 ? 25.083 29.212 83.143 1.00 51.80 407 ILE B O 1
ATOM 6006 N N . LEU B 1 411 ? 26.438 28.334 84.693 1.00 47.47 408 LEU B N 1
ATOM 6007 C CA . LEU B 1 411 ? 26.178 26.965 84.267 1.00 44.35 408 LEU B CA 1
ATOM 6008 C C . LEU B 1 411 ? 24.703 26.610 84.493 1.00 36.79 408 LEU B C 1
ATOM 6009 O O . LEU B 1 411 ? 24.048 26.006 83.631 1.00 49.78 408 LEU B O 1
ATOM 6014 N N . HIS B 1 412 ? 24.174 26.998 85.653 1.00 45.18 409 HIS B N 1
ATOM 6015 C CA . HIS B 1 412 ? 22.756 26.784 85.914 1.00 44.87 409 HIS B CA 1
ATOM 6016 C C . HIS B 1 412 ? 21.873 27.452 84.856 1.00 46.39 409 HIS B C 1
ATOM 6017 O O . HIS B 1 412 ? 20.861 26.888 84.452 1.00 53.84 409 HIS B O 1
ATOM 6024 N N . ARG B 1 413 ? 22.248 28.653 84.427 1.00 45.42 410 ARG B N 1
ATOM 6025 C CA . ARG B 1 413 ? 21.476 29.347 83.394 1.00 49.02 410 ARG B CA 1
ATOM 6026 C C . ARG B 1 413 ? 21.491 28.551 82.116 1.00 51.12 410 ARG B C 1
ATOM 6027 O O . ARG B 1 413 ? 20.492 28.495 81.394 1.00 51.97 410 ARG B O 1
ATOM 6035 N N . LEU B 1 414 ? 22.632 27.924 81.833 1.00 48.77 411 LEU B N 1
ATOM 6036 C CA . LEU B 1 414 ? 22.739 27.100 80.642 1.00 44.54 411 LEU B CA 1
ATOM 6037 C C . LEU B 1 414 ? 21.882 25.840 80.767 1.00 44.50 411 LEU B C 1
ATOM 6038 O O . LEU B 1 414 ? 21.197 25.450 79.823 1.00 48.18 411 LEU B O 1
ATOM 6043 N N . ILE B 1 415 ? 21.934 25.198 81.926 1.00 49.84 412 ILE B N 1
ATOM 6044 C CA . ILE B 1 415 ? 21.130 24.008 82.152 1.00 46.94 412 ILE B CA 1
ATOM 6045 C C . ILE B 1 415 ? 19.645 24.366 82.084 1.00 52.38 412 ILE B C 1
ATOM 6046 O O . ILE B 1 415 ? 18.843 23.659 81.467 1.00 45.27 412 ILE B O 1
ATOM 6051 N N . GLU B 1 416 ? 19.280 25.470 82.720 1.00 48.54 413 GLU B N 1
ATOM 6052 C CA . GLU B 1 416 ? 17.891 25.927 82.653 1.00 54.37 413 GLU B CA 1
ATOM 6053 C C . GLU B 1 416 ? 17.478 26.055 81.196 1.00 56.58 413 GLU B C 1
ATOM 6054 O O . GLU B 1 416 ? 16.410 25.590 80.806 1.00 55.76 413 GLU B O 1
ATOM 6060 N N . SER B 1 417 ? 18.353 26.645 80.385 1.00 56.81 414 SER B N 1
ATOM 6061 C CA . SER B 1 417 ? 18.075 26.848 78.963 1.00 52.32 414 SER B CA 1
ATOM 6062 C C . SER B 1 417 ? 17.977 25.561 78.160 1.00 46.37 414 SER B C 1
ATOM 6063 O O . SER B 1 417 ? 17.176 25.471 77.230 1.00 51.99 414 SER B O 1
ATOM 6066 N N . VAL B 1 418 ? 18.795 24.565 78.490 1.00 43.91 415 VAL B N 1
ATOM 6067 C CA . VAL B 1 418 ? 18.642 23.269 77.838 1.00 37.54 415 VAL B CA 1
ATOM 6068 C C . VAL B 1 418 ? 17.191 22.758 78.008 1.00 42.91 415 VAL B C 1
ATOM 6069 O O . VAL B 1 418 ? 16.526 22.383 77.034 1.00 53.58 415 VAL B O 1
ATOM 6073 N N . TYR B 1 419 ? 16.700 22.763 79.244 1.00 49.44 416 TYR B N 1
ATOM 6074 C CA . TYR B 1 419 ? 15.326 22.337 79.511 1.00 57.34 416 TYR B CA 1
ATOM 6075 C C . TYR B 1 419 ? 14.262 23.224 78.840 1.00 45.00 416 TYR B C 1
ATOM 6076 O O . TYR B 1 419 ? 13.240 22.715 78.390 1.00 49.74 416 TYR B O 1
ATOM 6085 N N . LYS B 1 420 ? 14.504 24.534 78.770 1.00 58.96 417 LYS B N 1
ATOM 6086 C CA . LYS B 1 420 ? 13.572 25.436 78.085 1.00 57.74 417 LYS B CA 1
ATOM 6087 C C . LYS B 1 420 ? 13.483 25.077 76.618 1.00 72.88 417 LYS B C 1
ATOM 6088 O O . LYS B 1 420 ? 12.386 24.943 76.081 1.00 46.29 417 LYS B O 1
ATOM 6094 N N . SER B 1 421 ? 14.648 24.932 75.981 1.00 47.56 418 SER B N 1
ATOM 6095 C CA . SER B 1 421 ? 14.731 24.589 74.577 1.00 34.88 418 SER B CA 1
ATOM 6096 C C . SER B 1 421 ? 13.902 23.366 74.236 1.00 45.85 418 SER B C 1
ATOM 6097 O O . SER B 1 421 ? 13.181 23.352 73.245 1.00 46.79 418 SER B O 1
ATOM 6100 N N . ASN B 1 422 ? 14.049 22.323 75.042 1.00 54.08 419 ASN B N 1
ATOM 6101 C CA . ASN B 1 422 ? 13.277 21.106 74.872 1.00 57.22 419 ASN B CA 1
ATOM 6102 C C . ASN B 1 422 ? 11.755 21.357 74.996 1.00 45.34 419 ASN B C 1
ATOM 6103 O O . ASN B 1 422 ? 10.960 20.885 74.185 1.00 47.82 419 ASN B O 1
ATOM 6108 N N . MET B 1 423 ? 11.357 22.102 76.006 1.00 49.18 420 MET B N 1
ATOM 6109 C CA . MET B 1 423 ? 9.921 22.245 76.243 1.00 53.51 420 MET B CA 1
ATOM 6110 C C . MET B 1 423 ? 9.296 23.116 75.157 1.00 53.56 420 MET B C 1
ATOM 6111 O O . MET B 1 423 ? 8.288 22.740 74.564 1.00 60.09 420 MET B O 1
ATOM 6116 N N . MET B 1 424 ? 9.941 24.239 74.848 1.00 59.91 421 MET B N 1
ATOM 6117 C CA . MET B 1 424 ? 9.482 25.150 73.794 1.00 53.50 421 MET B CA 1
ATOM 6118 C C . MET B 1 424 ? 9.716 24.608 72.392 1.00 63.36 421 MET B C 1
ATOM 6119 O O . MET B 1 424 ? 9.124 25.083 71.425 1.00 61.30 421 MET B O 1
ATOM 6124 N N . GLY B 1 425 ? 10.596 23.625 72.268 1.00 51.76 422 GLY B N 1
ATOM 6125 C CA . GLY B 1 425 ? 10.985 23.174 70.952 1.00 42.38 422 GLY B CA 1
ATOM 6126 C C . GLY B 1 425 ? 11.587 24.320 70.153 1.00 44.43 422 GLY B C 1
ATOM 6127 O O . GLY B 1 425 ? 11.388 24.423 68.938 1.00 43.24 422 GLY B O 1
ATOM 6128 N N . SER B 1 426 ? 12.339 25.186 70.822 1.00 47.27 423 SER B N 1
ATOM 6129 C CA . SER B 1 426 ? 13.035 26.253 70.101 1.00 52.30 423 SER B CA 1
ATOM 6130 C C . SER B 1 426 ? 14.545 26.278 70.315 1.00 51.51 423 SER B C 1
ATOM 6131 O O . SER B 1 426 ? 15.060 25.852 71.349 1.00 50.64 423 SER B O 1
ATOM 6134 N N . THR B 1 427 ? 15.232 26.813 69.317 1.00 51.88 424 THR B N 1
ATOM 6135 C CA . THR B 1 427 ? 16.634 27.154 69.432 1.00 54.36 424 THR B CA 1
ATOM 6136 C C . THR B 1 427 ? 16.736 28.475 70.180 1.00 60.86 424 THR B C 1
ATOM 6137 O O . THR B 1 427 ? 16.181 29.486 69.754 1.00 62.57 424 THR B O 1
ATOM 6141 N N . LEU B 1 428 ? 17.451 28.464 71.296 1.00 49.35 425 LEU B N 1
ATOM 6142 C CA . LEU B 1 428 ? 17.533 29.626 72.166 1.00 42.18 425 LEU B CA 1
ATOM 6143 C C . LEU B 1 428 ? 18.843 30.387 72.074 1.00 57.08 425 LEU B C 1
ATOM 6144 O O . LEU B 1 428 ? 19.926 29.786 72.030 1.00 45.30 425 LEU B O 1
ATOM 6149 N N . ASN B 1 429 ? 18.740 31.713 72.070 1.00 54.21 426 ASN B N 1
ATOM 6150 C CA . ASN B 1 429 ? 19.922 32.560 72.160 1.00 61.35 426 ASN B CA 1
ATOM 6151 C C . ASN B 1 429 ? 20.351 32.720 73.611 1.00 62.51 426 ASN B C 1
ATOM 6152 O O . ASN B 1 429 ? 19.664 33.377 74.389 1.00 55.63 426 ASN B O 1
ATOM 6157 N N . VAL B 1 430 ? 21.490 32.130 73.975 1.00 45.50 427 VAL B N 1
ATOM 6158 C CA . VAL B 1 430 ? 21.952 32.162 75.358 1.00 44.82 427 VAL B CA 1
ATOM 6159 C C . VAL B 1 430 ? 23.160 33.078 75.531 1.00 45.01 427 VAL B C 1
ATOM 6160 O O . VAL B 1 430 ? 23.861 33.023 76.545 1.00 54.68 427 VAL B O 1
ATOM 6164 N N . SER B 1 431 ? 23.401 33.913 74.532 1.00 46.43 428 SER B N 1
ATOM 6165 C CA . SER B 1 431 ? 24.551 34.817 74.526 1.00 58.74 428 SER B CA 1
ATOM 6166 C C . SER B 1 431 ? 24.760 35.630 75.810 1.00 55.78 428 SER B C 1
ATOM 6167 O O . SER B 1 431 ? 25.899 35.878 76.202 1.00 59.84 428 SER B O 1
ATOM 6170 N N . ASN B 1 432 ? 23.673 36.064 76.450 1.00 49.70 429 ASN B N 1
ATOM 6171 C CA . ASN B 1 432 ? 23.788 36.979 77.598 1.00 53.13 429 ASN B CA 1
ATOM 6172 C C . ASN B 1 432 ? 23.770 36.304 78.970 1.00 70.71 429 ASN B C 1
ATOM 6173 O O . ASN B 1 432 ? 23.775 36.985 79.997 1.00 73.26 429 ASN B O 1
ATOM 6178 N N . ILE B 1 433 ? 23.763 34.974 79.007 1.00 64.49 430 ILE B N 1
ATOM 6179 C CA . ILE B 1 433 ? 23.552 34.302 80.285 1.00 55.38 430 ILE B CA 1
ATOM 6180 C C . ILE B 1 433 ? 24.684 34.525 81.283 1.00 75.14 430 ILE B C 1
ATOM 6181 O O . ILE B 1 433 ? 24.509 34.317 82.484 1.00 65.62 430 ILE B O 1
ATOM 6186 N N . SER B 1 434 ? 25.835 34.971 80.800 1.00 58.44 431 SER B N 1
ATOM 6187 C CA . SER B 1 434 ? 26.958 35.219 81.700 1.00 76.64 431 SER B CA 1
ATOM 6188 C C . SER B 1 434 ? 27.167 36.700 82.029 1.00 80.86 431 SER B C 1
ATOM 6189 O O . SER B 1 434 ? 28.236 37.245 81.763 1.00 82.44 431 SER B O 1
ATOM 6192 N N . HIS B 1 435 ? 26.180 37.365 82.615 1.00 99.98 432 HIS B N 1
ATOM 6193 C CA . HIS B 1 435 ? 26.371 38.798 82.848 1.00 107.25 432 HIS B CA 1
ATOM 6194 C C . HIS B 1 435 ? 26.402 39.334 84.291 1.00 102.39 432 HIS B C 1
ATOM 6195 O O . HIS B 1 435 ? 27.317 40.079 84.643 1.00 107.29 432 HIS B O 1
ATOM 6202 N N . TYR B 1 436 ? 25.442 38.958 85.127 1.00 97.94 433 TYR B N 1
ATOM 6203 C CA . TYR B 1 436 ? 25.456 39.422 86.519 1.00 97.35 433 TYR B CA 1
ATOM 6204 C C . TYR B 1 436 ? 24.939 38.358 87.490 1.00 68.90 433 TYR B C 1
ATOM 6205 O O . TYR B 1 436 ? 24.497 38.669 88.600 1.00 80.54 433 TYR B O 1
#

B-factor: mean 65.38, std 29.12, range [20.0, 231.71]

Sequence (782 aa):
APIRVGFVGLNAAKGWAIKTHYPAILQLSSQFQITALYSPKIETSIATIQRLKLSNATAFPTLESFASSSTIDMIVIAIQVASHYEVVMPLLEFSKNNPNLKYLFVEWALACSLDQAESIYKAAAERGVQTIISLQGRKSPYILRAKELISQGYIGDINSIEIAGNNGGWYGYERPVKSPKYIYEIGNGVDLVTTTFGHTIDILQYMTSSYFSRINAMVFNNIPEQELIDERGNRLGQRVPKTVPDHLLFQGTLLNGNVPVSCCSFKGGKPTTKNLVIDIHGTKRRDLKLEGDISNLVLYYSGGKEIMEVYHLRNYNAIVGNIHRLYQSISDFHFNNTKKIPELPSQFVMQGFDFEGFPTLMDALILHRLIESVYKSNMMGSTLNVSNISHYSLAPIRVGFVGLNAAKGWAIKTHYPAILQLSSQFQITALYSPKIETSIATIQRLKLSNATAFPTLESFASSSTIDMIVIAIQVASHYEVVMPLLEFSKNNPNLKYLFVEWALACSLDQAESIYKAAAERGVQTIISLQGRKSPYILRAKELISQGYIGDINSIEIAGNGGWYGYERPVKSPKYIYEIGNGVDLVTTTFGHTIDILQYMTSSYFSRINAMVFNNIPEQELIDERGNRLGQRVPKTVPDHLLFQGTLLNGNVPVSCCSFKGGKKFTKNLVIDIHGTKRDLKLEGDEISNLVLYYSGYDAGKEIMEVYHLRNYNAIVGNIHRLYQSISDFHFNTKKIPELPSQFVMQGFDFEGFPTLMDALILHRLIESVYKSNMMGSTLNVSNISHY

Nearest PDB structures (foldseek):
  3btv-assembly1_A  TM=1.003E+00  e=2.012E-88  Saccharomyces cerevisiae
  3bts-assembly1_B  TM=9.826E-01  e=4.553E-79  Saccharomyces cerevisiae
  3bts-assembly1_A  TM=9.863E-01  e=3.149E-77  Saccharomyces cerevisiae
  3btu-assembly2_C  TM=9.605E-01  e=1.186E-73  Saccharomyces cerevisiae
  3btu-assembly1_B  TM=9.586E-01  e=2.155E-73  Saccharomyces cerevisiae

InterPro domains:
  IPR000683 Gfo/Idh/MocA-like oxidoreductase, N-terminal [PF01408] (18-146)
  IPR036291 NAD(P)-binding domain superfamily [SSF51735] (3-196)
  IPR036291 NAD(P)-binding domain superfamily [SSF51735] (349-430)
  IPR051317 Gfo/Idh/MocA family oxidoreductases [PTHR43708] (12-427)
  IPR055080 Gal80p-like, C-terminal domain [PF22685] (156-307)

Solvent-accessible surface area: 34128 Å² total; per-residue (Å²): 126,65,5,78,0,0,2,6,24,11,36,13,72,159,32,109,0,26,142,16,0,30,40,0,7,104,138,12,62,85,50,0,62,10,13,0,2,36,22,116,140,60,108,52,2,94,49,2,24,129,159,34,172,23,112,81,10,81,25,31,75,70,29,94,34,0,0,26,17,54,59,0,22,0,0,0,0,2,31,63,13,35,18,0,80,118,22,0,52,49,0,5,101,63,0,119,97,1,106,52,9,98,11,0,0,0,18,18,2,0,1,33,48,29,111,48,0,36,35,0,44,126,17,0,53,126,45,46,14,9,11,0,0,4,2,47,14,5,10,2,18,4,1,25,83,0,2,59,14,18,70,117,33,103,0,15,109,31,29,0,0,34,4,44,4,13,15,16,113,11,6,83,52,9,28,84,191,25,68,158,79,32,1,82,117,46,38,6,33,13,0,0,11,35,34,0,0,46,13,0,6,14,0,8,0,0,14,32,2,30,2,22,117,0,0,1,14,26,9,63,51,8,74,80,0,27,24,11,36,175,178,40,89,133,88,68,101,148,29,88,2,74,1,7,6,4,0,0,0,1,0,8,2,80,94,62,67,5,2,0,7,0,5,1,28,2,7,121,51,46,122,86,50,19,30,0,25,0,27,14,62,140,64,13,1,37,0,28,2,113,42,32,22,4,8,14,24,46,68,88,109,123,49,49,113,84,72,70,83,56,200,120,61,80,38,112,37,10,15,8,30,80,0,0,66,18,0,2,66,19,71,72,31,78,177,153,64,128,142,54,73,108,100,47,90,46,4,9,53,85,79,116,18,0,0,0,0,32,5,0,1,10,4,7,12,1,9,72,9,0,64,92,1,58,147,101,8,22,16,21,104,4,24,41,30,21,116,129,108,151,112,65,3,71,0,0,1,6,24,11,36,14,72,159,32,111,0,26,141,11,0,30,46,3,8,105,137,15,62,80,40,0,62,9,15,0,2,35,24,115,143,62,107,53,2,96,49,2,23,131,158,33,172,23,112,80,10,80,25,31,74,71,28,94,34,0,0,26,17,54,61,0,21,0,0,0,0,1,31,68,12,34,18,0,78,115,22,0,52,49,0,6,104,62,0,118,96,1,107,53,9,102,10,0,0,0,20,19,2,0,1,32,48,37,110,47,0,58,34,0,39,126,16,0,54,124,48,47,9,5,11,0,0,4,2,25,13,5,12,4,6,2,1,29,121,0,3,74,34,21,69,144,36,67,0,14,108,30,23,0,0,34,5,39,4,42,6,44,149,3,9,89,54,9,43,83,181,29,63,176,80,29,4,84,104,48,35,6,32,13,0,0,11,35,32,0,0,49,13,0,6,14,0,9,0,1,15,35,1,35,3,19,110,0,0,1,14,24,10,65,59,12,73,79,0,25,20,28,36,172,211,42,87,134,82,68,100,151,30,90,3,69,1,8,7,4,0,0,0,1,0,7,2,83,93,60,68,4,1,0,8,1,6,1,39,2,38,103,116,146,68,89,57,13,32,0,28,0,31,11,60,124,53,16,1,45,0,28,0,111,87,13,40,25,3,8,10,55,93,62,124,214,115,109,76,150,138,77,123,73,89,53,81,64,198,162,62,73,12,100,39,11,3,14,42,88,0,0,59,21,0,1,45,39,68,61,34,85,138,142,101,111,150,64,91,93,83,53,99,58,4,10,56,84,74,99,19,0,0,1,0,10,4,0,3,10,4,7,28,2,8,52,12,0,55,89,0,55,150,120,5,19,17,32,104,4,26,114,30,27,130,188

GO terms:
  GO:0061629 RNA polymerase II-specific DNA-binding transcription factor binding (F, IDA)
  GO:0005634 nucleus (C, IDA)
  GO:0005737 cytoplasm (C, IDA)
  GO:0042326 negative regulation of phosphorylation (P, IDA)
  GO:0000122 negative regulation of transcription by RNA polymerase II (P, IDA)
  GO:0019210 kinase inhibitor activity (F, IDA)
  GO:0006012 galactose metabolic process (P, IMP)
  GO:0000122 negative regulation of transcription by RNA polymerase II (P, IMP)
  GO:0061629 RNA polymerase II-specific DNA-binding transcription factor binding (F, IPI)
  GO:0000122 negative regulation of transcription by RNA polymerase II (P, IPI)
  GO:0042802 identical protein binding (F, IPI)
  GO:0005515 protein binding (F, IPI)
  GO:0000431 regulation of transcription from RNA polymerase II promoter by galactose (P, IMP)
  GO:0000435 positive regulation of transcription from RNA polymerase II promoter by galactose (P, IMP)

CATH classification: 3.40.50.720 (+1 more: 3.30.360.10)